Protein 2CKA (pdb70)

Foldseek 3Di:
DAPVQPAFFWKAQQPPGDTQDDPRGDRRVCVVVVVVVPPSIDTDVVVVVVCVVPPNVD

Organism: Homo sapiens (NCBI:txid9606)

Secondary structure (DSSP, 8-state):
----SSSBPPEEETTT--EE-TTSSPBHHHHHHHHHH-TTEEE-HHHHHHHHH--S--

Sequence (58 aa):
LDVDLETRIPVINKVDGTLLVGEDAPRRAELEMWLQGHPEFAVDPRFLAYMEDRRKQKLDVDLETRIPVINKVDGTLLVGEDAPRRAELEMWLQGHPEFAVDPRFLAYMEDRRKQKLDVDLETRIPVINKVDGTLLVGEDAPRRAELEMWLQGHPEFAVDPRFLAYMEDRRKQKLDVDLETRIPVINKVDGTLLVGEDAPRRAELEMWLQGHPEFAVDPRFLAYMEDRRKQKLDVDLETRIPVINKVDGTLLVGEDAPRRAELEMWLQGHPEFAVDPRFLAYMEDRRKQKLDVDLETRIPVINKVDGTLLVGEDAPRRAELEMWLQGHPEFAVDPRFLAYMEDRRKQKLDVDLETRIPVINKVDGTLLVGEDAPRRAELEMWLQGHPEFAVDPRFLAYMEDRRKQKLDVDLETRIPVINKVDGTLLVGEDAPRRAELEMWLQGHPEFAVDPRFLAYMEDRRKQKLDVDLETRIPVINKVDGTLLVGEDAPRRAELEMWLQGHPEFAVDPRFLAYMEDRRKQKLDVDLETRIPVINKVDGTLLVGEDAPRRAELEMWLQGHPEFAVDPRFLAYMEDRRKQKLDVDLETRIPVINKVDGTLLVGEDAPRRAELEMWLQGHPEFAVDPRFLAYMEDRRKQKLDVDLETRIPVINKVDGTLLVGEDAPRRAELEMWLQGHPEFAVDPRFLAYMEDRRKQKLDVDLETRIPVINKVDGTLLVGEDAPRRAELEMWLQGHPEFAVDPRFLAYMEDRRKQKLDVDLETRIPVINKVDGTLLVGEDAPRRAELEMWLQGHPEFAVDPRFLAYMEDRRKQKLDVDLETRIPVINKVDGTLLVGEDAPRRAELEMWLQGHPEFAVDPRFLAYMEDRRKQKLDVDLETRIPVINKVDGTLLVGEDAPRRAELEMWLQGHPEFAVDPRFLAYMEDRRKQKLDVDLETRIPVINKVDGTLLVGEDAPRRAELEMWLQGHPEFAVDPRFLAYMEDRRKQKLDVDLETRIPVINKVDGTLLVGEDAPRRAELEMWLQGHPEFAVDPRFLAYMEDRRKQKLDVDLETRIPVINKVDGTLLVGEDAPRRAELEMWLQGHPEFAVDPRFLAYMEDRRKQKLDVDLETRIPVINKVDGTLLVGEDAPRRAELEMWLQGHPEFAVDPRFLAYMEDRRKQK

InterPro domains:
  IPR000330 SNF2, N-terminal domain [PF00176] (814-1100)
  IPR000953 Chromo/chromo shadow domain [PS50013] (724-790)
  IPR000953 Chromo/chromo shadow domain [SM00298] (640-706)
  IPR000953 Chromo/chromo shadow domain [SM00298] (722-780)
  IPR001650 Helicase, C-terminal domain-like [PF00271] (1135-1247)
  IPR001650 Helicase, C-terminal domain-like [PS51194] (1137-1288)
  IPR001650 Helicase, C-terminal domain-like [SM00490] (1163-1247)
  IPR006576 BRK domain [PF07533] (2310-2352)
  IPR006576 BRK domain [SM00592] (2310-2354)
  IPR006576 BRK domain [SM00592] (2379-2419)
  IPR014001 Helicase superfamily 1/2, ATP-binding domain [PS51192] (823-997)
  IPR014001 Helicase superfamily 1/2, ATP-binding domain [SM00487] (807-1009)
  IPR016197 Chromo-like domain superfamily [SSF54160] (638-702)
  IPR016197 Chromo-like domain superfamily [SSF54160] (714-777)
  IPR023780 Chromo domain [PF00385] (643-703)
  IPR023780 Chromo domain [PF00385] (725-777)
  IPR027417 P-loop containing nucleoside triphosphate hydrolase [G3DSA:3.40.50.300] (1042-1278)
  IPR027417 P-loop containing nucleoside triphosphate hydrolase [SSF52540] (759-1032)
  IPR027417 P-loop containing nucleoside triphosphate hydrolase [SSF52540] (1034-1331)
  IPR034724 Chromodomain-helicase-DNA-binding protein 8 [MF_03071] (1-2452)

Structure (mmCIF, N/CA/C/O backbone):
data_2CKA
#
_entry.id   2CKA
#
_cell.length_a   1.000
_cell.length_b   1.000
_cell.length_c   1.000
_cell.angle_alpha   90.00
_cell.angle_beta   90.00
_cell.angle_gamma   90.00
#
_symmetry.space_group_name_H-M   'P 1'
#
loop_
_atom_site.group_PDB
_atom_site.id
_atom_site.type_symbol
_atom_site.label_atom_id
_atom_site.label_alt_id
_atom_site.label_comp_id
_atom_site.label_asym_id
_atom_site.label_entity_id
_atom_site.label_seq_id
_atom_site.pdbx_PDB_ins_code
_atom_site.Cartn_x
_atom_site.Cartn_y
_atom_site.Cartn_z
_atom_site.occupancy
_atom_site.B_iso_or_equiv
_atom_site.auth_seq_id
_atom_site.auth_comp_id
_atom_site.auth_asym_id
_atom_site.auth_atom_id
_atom_site.pdbx_PDB_model_num
ATOM 1 N N . LEU A 1 38 ? 5.321 -15.180 1.418 1.00 0.00 2028 LEU A N 1
ATOM 2 C CA . LEU A 1 38 ? 4.368 -14.614 2.362 1.00 0.00 2028 LEU A CA 1
ATOM 3 C C . LEU A 1 38 ? 4.955 -13.332 2.919 1.00 0.00 2028 LEU A C 1
ATOM 4 O O . LEU A 1 38 ? 5.581 -13.292 3.992 1.00 0.00 2028 LEU A O 1
ATOM 20 N N . ASP A 1 39 ? 4.828 -12.323 2.115 1.00 0.00 2029 ASP A N 1
ATOM 21 C CA . ASP A 1 39 ? 5.391 -11.024 2.310 1.00 0.00 2029 ASP A CA 1
ATOM 22 C C . ASP A 1 39 ? 4.566 -10.132 1.397 1.00 0.00 2029 ASP A C 1
ATOM 23 O O . ASP A 1 39 ? 3.451 -10.515 1.022 1.00 0.00 2029 ASP A O 1
ATOM 32 N N . VAL A 1 40 ? 5.061 -8.995 1.051 1.00 0.00 2030 VAL A N 1
ATOM 33 C CA . VAL A 1 40 ? 4.408 -8.151 0.098 1.00 0.00 2030 VAL A CA 1
ATOM 34 C C . VAL A 1 40 ? 5.174 -8.308 -1.243 1.00 0.00 2030 VAL A C 1
ATOM 35 O O . VAL A 1 40 ? 4.664 -7.998 -2.327 1.00 0.00 2030 VAL A O 1
ATOM 48 N N . ASP A 1 41 ? 6.438 -8.775 -1.107 1.00 0.00 2031 ASP A N 1
ATOM 49 C CA . ASP A 1 41 ? 7.349 -9.167 -2.209 1.00 0.00 2031 ASP A CA 1
ATOM 50 C C . ASP A 1 41 ? 7.960 -7.964 -2.987 1.00 0.00 2031 ASP A C 1
ATOM 51 O O . ASP A 1 41 ? 8.706 -8.121 -3.961 1.00 0.00 2031 ASP A O 1
ATOM 60 N N . LEU A 1 42 ? 7.631 -6.765 -2.520 1.00 0.00 2032 LEU A N 1
ATOM 61 C CA . LEU A 1 42 ? 8.243 -5.473 -2.945 1.00 0.00 2032 LEU A CA 1
ATOM 62 C C . LEU A 1 42 ? 7.917 -4.971 -4.368 1.00 0.00 2032 LEU A C 1
ATOM 63 O O . LEU A 1 42 ? 7.848 -3.752 -4.580 1.00 0.00 2032 LEU A O 1
ATOM 79 N N . GLU A 1 43 ? 7.706 -5.852 -5.325 1.00 0.00 2033 GLU A N 1
ATOM 80 C CA . GLU A 1 43 ? 7.435 -5.414 -6.704 1.00 0.00 2033 GLU A CA 1
ATOM 81 C C . GLU A 1 43 ? 5.983 -5.020 -6.897 1.00 0.00 2033 GLU A C 1
ATOM 82 O O . GLU A 1 43 ? 5.606 -4.503 -7.953 1.00 0.00 2033 GLU A O 1
ATOM 94 N N . THR A 1 44 ? 5.182 -5.263 -5.893 1.00 0.00 2034 THR A N 1
ATOM 95 C CA . THR A 1 44 ? 3.782 -4.958 -5.943 1.00 0.00 2034 THR A CA 1
ATOM 96 C C . THR A 1 44 ? 3.557 -3.420 -5.960 1.00 0.00 2034 THR A C 1
ATOM 97 O O . THR A 1 44 ? 4.464 -2.632 -5.606 1.00 0.00 2034 THR A O 1
ATOM 108 N N . ARG A 1 45 ? 2.371 -3.009 -6.370 1.00 0.00 2035 ARG A N 1
ATOM 109 C CA . ARG A 1 45 ? 2.015 -1.606 -6.401 1.00 0.00 2035 ARG A CA 1
ATOM 110 C C . ARG A 1 45 ? 1.171 -1.329 -5.172 1.00 0.00 2035 ARG A C 1
ATOM 111 O O . ARG A 1 45 ? 0.116 -1.961 -4.989 1.00 0.00 2035 ARG A O 1
ATOM 132 N N . ILE A 1 46 ? 1.637 -0.473 -4.310 1.00 0.00 2036 ILE A N 1
ATOM 133 C CA . ILE A 1 46 ? 0.873 -0.104 -3.134 1.00 0.00 2036 ILE A CA 1
ATOM 134 C C . ILE A 1 46 ? -0.032 1.074 -3.425 1.00 0.00 2036 ILE A C 1
ATOM 135 O O . ILE A 1 46 ? 0.453 2.143 -3.797 1.00 0.00 2036 ILE A O 1
ATOM 151 N N . PRO A 1 47 ? -1.354 0.893 -3.283 1.00 0.00 2037 PRO A N 1
ATOM 152 C CA . PRO A 1 47 ? -2.289 1.981 -3.418 1.00 0.00 2037 PRO A CA 1
ATOM 153 C C . PRO A 1 47 ? -2.076 2.959 -2.277 1.00 0.00 2037 PRO A C 1
ATOM 154 O O . PRO A 1 47 ? -2.037 2.561 -1.101 1.00 0.00 2037 PRO A O 1
ATOM 165 N N . VAL A 1 48 ? -1.884 4.190 -2.607 1.00 0.00 2038 VAL A N 1
ATOM 166 C CA . VAL A 1 48 ? -1.638 5.201 -1.621 1.00 0.00 2038 VAL A CA 1
ATOM 167 C C . VAL A 1 48 ? -2.683 6.271 -1.712 1.00 0.00 2038 VAL A C 1
ATOM 168 O O . VAL A 1 48 ? -3.232 6.525 -2.786 1.00 0.00 2038 VAL A O 1
ATOM 181 N N . ILE A 1 49 ? -2.961 6.881 -0.618 1.00 0.00 2039 ILE A N 1
ATOM 182 C CA . ILE A 1 49 ? -3.948 7.908 -0.559 1.00 0.00 2039 ILE A CA 1
ATOM 183 C C . ILE A 1 49 ? -3.373 9.127 0.141 1.00 0.00 2039 ILE A C 1
ATOM 184 O O . ILE A 1 49 ? -2.632 9.000 1.127 1.00 0.00 2039 ILE A O 1
ATOM 200 N N . ASN A 1 50 ? -3.638 10.288 -0.408 1.00 0.00 2040 ASN A N 1
ATOM 201 C CA . ASN A 1 50 ? -3.219 11.525 0.208 1.00 0.00 2040 ASN A CA 1
ATOM 202 C C . ASN A 1 50 ? -4.185 11.794 1.344 1.00 0.00 2040 ASN A C 1
ATOM 203 O O . ASN A 1 50 ? -5.367 11.994 1.110 1.00 0.00 2040 ASN A O 1
ATOM 214 N N . LYS A 1 51 ? -3.690 11.791 2.548 1.00 0.00 2041 LYS A N 1
ATOM 215 C CA . LYS A 1 51 ? -4.516 11.912 3.746 1.00 0.00 2041 LYS A CA 1
ATOM 216 C C . LYS A 1 51 ? -5.042 13.333 3.950 1.00 0.00 2041 LYS A C 1
ATOM 217 O O . LYS A 1 51 ? -5.959 13.556 4.739 1.00 0.00 2041 LYS A O 1
ATOM 236 N N . VAL A 1 52 ? -4.476 14.280 3.245 1.00 0.00 2042 VAL A N 1
ATOM 237 C CA . VAL A 1 52 ? -4.905 15.660 3.361 1.00 0.00 2042 VAL A CA 1
ATOM 238 C C . VAL A 1 52 ? -5.985 15.929 2.321 1.00 0.00 2042 VAL A C 1
ATOM 239 O O . VAL A 1 52 ? -7.117 16.304 2.644 1.00 0.00 2042 VAL A O 1
ATOM 252 N N . ASP A 1 53 ? -5.633 15.683 1.086 1.00 0.00 2043 ASP A N 1
ATOM 253 C CA . ASP A 1 53 ? -6.491 15.922 -0.052 1.00 0.00 2043 ASP A CA 1
ATOM 254 C C . ASP A 1 53 ? -7.558 14.846 -0.179 1.00 0.00 2043 ASP A C 1
ATOM 255 O O . ASP A 1 53 ? -8.753 15.119 -0.035 1.00 0.00 2043 ASP A O 1
ATOM 264 N N . GLY A 1 54 ? -7.126 13.631 -0.406 1.00 0.00 2044 GLY A N 1
ATOM 265 C CA . GLY A 1 54 ? -8.044 12.546 -0.612 1.00 0.00 2044 GLY A CA 1
ATOM 266 C C . GLY A 1 54 ? -7.703 11.732 -1.847 1.00 0.00 2044 GLY A C 1
ATOM 267 O O . GLY A 1 54 ? -8.218 10.639 -2.019 1.00 0.00 2044 GLY A O 1
ATOM 271 N N . THR A 1 55 ? -6.854 12.289 -2.718 1.00 0.00 2045 THR A N 1
ATOM 272 C CA . THR A 1 55 ? -6.407 11.610 -3.941 1.00 0.00 2045 THR A CA 1
ATOM 273 C C . THR A 1 55 ? -5.888 10.180 -3.659 1.00 0.00 2045 THR A C 1
ATOM 274 O O . THR A 1 55 ? -4.943 9.990 -2.876 1.00 0.00 2045 THR A O 1
ATOM 285 N N . LEU A 1 56 ? -6.539 9.201 -4.268 1.00 0.00 2046 LEU A N 1
ATOM 286 C CA . LEU A 1 56 ? -6.169 7.804 -4.138 1.00 0.00 2046 LEU A CA 1
ATOM 287 C C . LEU A 1 56 ? -5.468 7.358 -5.413 1.00 0.00 2046 LEU A C 1
ATOM 288 O O . LEU A 1 56 ? -6.005 7.526 -6.513 1.00 0.00 2046 LEU A O 1
ATOM 304 N N . LEU A 1 57 ? -4.297 6.802 -5.268 1.00 0.00 2047 LEU A N 1
ATOM 305 C CA . LEU A 1 57 ? -3.489 6.379 -6.397 1.00 0.00 2047 LEU A CA 1
ATOM 306 C C . LEU A 1 57 ? -3.476 4.869 -6.480 1.00 0.00 2047 LEU A C 1
ATOM 307 O O . LEU A 1 57 ? -3.181 4.196 -5.488 1.00 0.00 2047 LEU A O 1
ATOM 323 N N . VAL A 1 58 ? -3.798 4.339 -7.644 1.00 0.00 2048 VAL A N 1
ATOM 324 C CA . VAL A 1 58 ? -3.794 2.895 -7.868 1.00 0.00 2048 VAL A CA 1
ATOM 325 C C . VAL A 1 58 ? -3.061 2.558 -9.171 1.00 0.00 2048 VAL A C 1
ATOM 326 O O . VAL A 1 58 ? -2.808 3.447 -10.002 1.00 0.00 2048 VAL A O 1
ATOM 339 N N . GLY A 1 59 ? -2.719 1.292 -9.338 1.00 0.00 2049 GLY A N 1
ATOM 340 C CA . GLY A 1 59 ? -2.037 0.847 -10.537 1.00 0.00 2049 GLY A CA 1
ATOM 341 C C . GLY A 1 59 ? -0.600 1.307 -10.570 1.00 0.00 2049 GLY A C 1
ATOM 342 O O . GLY A 1 59 ? 0.086 1.293 -9.544 1.00 0.00 2049 GLY A O 1
ATOM 346 N N . GLU A 1 60 ? -0.150 1.761 -11.724 1.00 0.00 2050 GLU A N 1
ATOM 347 C CA . GLU A 1 60 ? 1.217 2.246 -11.867 1.00 0.00 2050 GLU A CA 1
ATOM 348 C C . GLU A 1 60 ? 1.308 3.714 -11.546 1.00 0.00 2050 GLU A C 1
ATOM 349 O O . GLU A 1 60 ? 2.377 4.321 -11.619 1.00 0.00 2050 GLU A O 1
ATOM 361 N N . ASP A 1 61 ? 0.187 4.278 -11.177 1.00 0.00 2051 ASP A N 1
ATOM 362 C CA . ASP A 1 61 ? 0.157 5.649 -10.718 1.00 0.00 2051 ASP A CA 1
ATOM 363 C C . ASP A 1 61 ? 0.680 5.617 -9.297 1.00 0.00 2051 ASP A C 1
ATOM 364 O O . ASP A 1 61 ? 1.400 6.506 -8.844 1.00 0.00 2051 ASP A O 1
ATOM 373 N N . ALA A 1 62 ? 0.372 4.515 -8.641 1.00 0.00 2052 ALA A N 1
ATOM 374 C CA . ALA A 1 62 ? 0.813 4.249 -7.314 1.00 0.00 2052 ALA A CA 1
ATOM 375 C C . ALA A 1 62 ? 2.216 3.663 -7.406 1.00 0.00 2052 ALA A C 1
ATOM 376 O O . ALA A 1 62 ? 2.507 2.910 -8.346 1.00 0.00 2052 ALA A O 1
ATOM 383 N N . PRO A 1 63 ? 3.098 4.007 -6.474 1.00 0.00 2053 PRO A N 1
ATOM 384 C CA . PRO A 1 63 ? 4.508 3.581 -6.498 1.00 0.00 2053 PRO A CA 1
ATOM 385 C C . PRO A 1 63 ? 4.710 2.079 -6.239 1.00 0.00 2053 PRO A C 1
ATOM 386 O O . PRO A 1 63 ? 3.796 1.368 -5.762 1.00 0.00 2053 PRO A O 1
ATOM 397 N N . ARG A 1 64 ? 5.909 1.593 -6.562 1.00 0.00 2054 ARG A N 1
ATOM 398 C CA . ARG A 1 64 ? 6.274 0.226 -6.257 1.00 0.00 2054 ARG A CA 1
ATOM 399 C C . ARG A 1 64 ? 6.457 0.147 -4.771 1.00 0.00 2054 ARG A C 1
ATOM 400 O O . ARG A 1 64 ? 6.853 1.119 -4.143 1.00 0.00 2054 ARG A O 1
ATOM 421 N N . ARG A 1 65 ? 6.213 -0.984 -4.216 1.00 0.00 2055 ARG A N 1
ATOM 422 C CA . ARG A 1 65 ? 6.385 -1.179 -2.784 1.00 0.00 2055 ARG A CA 1
ATOM 423 C C . ARG A 1 65 ? 7.852 -0.975 -2.369 1.00 0.00 2055 ARG A C 1
ATOM 424 O O . ARG A 1 65 ? 8.131 -0.509 -1.270 1.00 0.00 2055 ARG A O 1
ATOM 445 N N . ALA A 1 66 ? 8.761 -1.290 -3.271 1.00 0.00 2056 ALA A N 1
ATOM 446 C CA . ALA A 1 66 ? 10.184 -1.115 -3.039 1.00 0.00 2056 ALA A CA 1
ATOM 447 C C . ALA A 1 66 ? 10.548 0.362 -2.842 1.00 0.00 2056 ALA A C 1
ATOM 448 O O . ALA A 1 66 ? 11.336 0.701 -1.968 1.00 0.00 2056 ALA A O 1
ATOM 455 N N . GLU A 1 67 ? 9.934 1.240 -3.624 1.00 0.00 2057 GLU A N 1
ATOM 456 C CA . GLU A 1 67 ? 10.250 2.666 -3.551 1.00 0.00 2057 GLU A CA 1
ATOM 457 C C . GLU A 1 67 ? 9.382 3.341 -2.490 1.00 0.00 2057 GLU A C 1
ATOM 458 O O . GLU A 1 67 ? 9.771 4.355 -1.915 1.00 0.00 2057 GLU A O 1
ATOM 470 N N . LEU A 1 68 ? 8.237 2.708 -2.209 1.00 0.00 2058 LEU A N 1
ATOM 471 C CA . LEU A 1 68 ? 7.188 3.187 -1.303 1.00 0.00 2058 LEU A CA 1
ATOM 472 C C . LEU A 1 68 ? 7.757 3.666 0.031 1.00 0.00 2058 LEU A C 1
ATOM 473 O O . LEU A 1 68 ? 7.369 4.731 0.517 1.00 0.00 2058 LEU A O 1
ATOM 489 N N . GLU A 1 69 ? 8.700 2.910 0.575 1.00 0.00 2059 GLU A N 1
ATOM 490 C CA . GLU A 1 69 ? 9.334 3.228 1.849 1.00 0.00 2059 GLU A CA 1
ATOM 491 C C . GLU A 1 69 ? 9.919 4.660 1.812 1.00 0.00 2059 GLU A C 1
ATOM 492 O O . GLU A 1 69 ? 9.569 5.512 2.627 1.00 0.00 2059 GLU A O 1
ATOM 504 N N . MET A 1 70 ? 10.743 4.927 0.817 1.00 0.00 2060 MET A N 1
ATOM 505 C CA . MET A 1 70 ? 11.388 6.233 0.669 1.00 0.00 2060 MET A CA 1
ATOM 506 C C . MET A 1 70 ? 10.406 7.271 0.159 1.00 0.00 2060 MET A C 1
ATOM 507 O O . MET A 1 70 ? 10.486 8.450 0.514 1.00 0.00 2060 MET A O 1
ATOM 521 N N . TRP A 1 71 ? 9.478 6.823 -0.654 1.00 0.00 2061 TRP A N 1
ATOM 522 C CA . TRP A 1 71 ? 8.495 7.670 -1.303 1.00 0.00 2061 TRP A CA 1
ATOM 523 C C . TRP A 1 71 ? 7.611 8.364 -0.254 1.00 0.00 2061 TRP A C 1
ATOM 524 O O . TRP A 1 71 ? 7.384 9.581 -0.316 1.00 0.00 2061 TRP A O 1
ATOM 545 N N . LEU A 1 72 ? 7.161 7.593 0.727 1.00 0.00 2062 LEU A N 1
ATOM 546 C CA . LEU A 1 72 ? 6.349 8.122 1.824 1.00 0.00 2062 LEU A CA 1
ATOM 547 C C . LEU A 1 72 ? 7.158 9.044 2.729 1.00 0.00 2062 LEU A C 1
ATOM 548 O O . LEU A 1 72 ? 6.619 9.986 3.310 1.00 0.00 2062 LEU A O 1
ATOM 564 N N . GLN A 1 73 ? 8.444 8.758 2.881 1.00 0.00 2063 GLN A N 1
ATOM 565 C CA . GLN A 1 73 ? 9.323 9.592 3.689 1.00 0.00 2063 GLN A CA 1
ATOM 566 C C . GLN A 1 73 ? 9.413 11.015 3.132 1.00 0.00 2063 GLN A C 1
ATOM 567 O O . GLN A 1 73 ? 9.515 11.979 3.885 1.00 0.00 2063 GLN A O 1
ATOM 581 N N . GLY A 1 74 ? 9.349 11.134 1.821 1.00 0.00 2064 GLY A N 1
ATOM 582 C CA . GLY A 1 74 ? 9.434 12.433 1.188 1.00 0.00 2064 GLY A CA 1
ATOM 583 C C . GLY A 1 74 ? 8.149 13.226 1.320 1.00 0.00 2064 GLY A C 1
ATOM 584 O O . GLY A 1 74 ? 8.177 14.460 1.458 1.00 0.00 2064 GLY A O 1
ATOM 588 N N . HIS A 1 75 ? 7.032 12.526 1.344 1.00 0.00 2065 HIS A N 1
ATOM 589 C CA . HIS A 1 75 ? 5.715 13.137 1.402 1.00 0.00 2065 HIS A CA 1
ATOM 590 C C . HIS A 1 75 ? 4.803 12.349 2.311 1.00 0.00 2065 HIS A C 1
ATOM 591 O O . HIS A 1 75 ? 4.130 11.415 1.875 1.00 0.00 2065 HIS A O 1
ATOM 605 N N . PRO A 1 76 ? 4.776 12.704 3.606 1.00 0.00 2066 PRO A N 1
ATOM 606 C CA . PRO A 1 76 ? 3.923 12.039 4.604 1.00 0.00 2066 PRO A CA 1
ATOM 607 C C . PRO A 1 76 ? 2.436 12.321 4.378 1.00 0.00 2066 PRO A C 1
ATOM 608 O O . PRO A 1 76 ? 1.577 11.823 5.111 1.00 0.00 2066 PRO A O 1
ATOM 619 N N . GLU A 1 77 ? 2.156 13.139 3.365 1.00 0.00 2067 GLU A N 1
ATOM 620 C CA . GLU A 1 77 ? 0.809 13.437 2.925 1.00 0.00 2067 GLU A CA 1
ATOM 621 C C . GLU A 1 77 ? 0.144 12.155 2.476 1.00 0.00 2067 GLU A C 1
ATOM 622 O O . GLU A 1 77 ? -1.040 11.958 2.664 1.00 0.00 2067 GLU A O 1
ATOM 634 N N . PHE A 1 78 ? 0.927 11.302 1.866 1.00 0.00 2068 PHE A N 1
ATOM 635 C CA . PHE A 1 78 ? 0.444 10.053 1.384 1.00 0.00 2068 PHE A CA 1
ATOM 636 C C . PHE A 1 78 ? 0.691 8.983 2.397 1.00 0.00 2068 PHE A C 1
ATOM 637 O O . PHE A 1 78 ? 1.680 9.020 3.137 1.00 0.00 2068 PHE A O 1
ATOM 654 N N . ALA A 1 79 ? -0.204 8.067 2.448 1.00 0.00 2069 ALA A N 1
ATOM 655 C CA . ALA A 1 79 ? -0.091 6.911 3.266 1.00 0.00 2069 ALA A CA 1
ATOM 656 C C . ALA A 1 79 ? -0.670 5.780 2.486 1.00 0.00 2069 ALA A C 1
ATOM 657 O O . ALA A 1 79 ? -1.226 6.010 1.404 1.00 0.00 2069 ALA A O 1
ATOM 664 N N . VAL A 1 80 ? -0.556 4.587 2.992 1.00 0.00 2070 VAL A N 1
ATOM 665 C CA . VAL A 1 80 ? -1.079 3.433 2.314 1.00 0.00 2070 VAL A CA 1
ATOM 666 C C . VAL A 1 80 ? -2.601 3.436 2.379 1.00 0.00 2070 VAL A C 1
ATOM 667 O O . VAL A 1 80 ? -3.188 4.007 3.314 1.00 0.00 2070 VAL A O 1
ATOM 680 N N . ASP A 1 81 ? -3.225 2.873 1.372 1.00 0.00 2071 ASP A N 1
ATOM 681 C CA . ASP A 1 81 ? -4.667 2.745 1.340 1.00 0.00 2071 ASP A CA 1
ATOM 682 C C . ASP A 1 81 ? -5.138 1.847 2.477 1.00 0.00 2071 ASP A C 1
ATOM 683 O O . ASP A 1 81 ? -4.690 0.695 2.594 1.00 0.00 2071 ASP A O 1
ATOM 692 N N . PRO A 1 82 ? -6.021 2.358 3.353 1.00 0.00 2072 PRO A N 1
ATOM 693 C CA . PRO A 1 82 ? -6.524 1.601 4.494 1.00 0.00 2072 PRO A CA 1
ATOM 694 C C . PRO A 1 82 ? -7.305 0.358 4.085 1.00 0.00 2072 PRO A C 1
ATOM 695 O O . PRO A 1 82 ? -7.359 -0.620 4.831 1.00 0.00 2072 PRO A O 1
ATOM 706 N N . ARG A 1 83 ? -7.885 0.370 2.896 1.00 0.00 2073 ARG A N 1
ATOM 707 C CA . ARG A 1 83 ? -8.626 -0.778 2.430 1.00 0.00 2073 ARG A CA 1
ATOM 708 C C . ARG A 1 83 ? -7.651 -1.885 2.025 1.00 0.00 2073 ARG A C 1
ATOM 709 O O . ARG A 1 83 ? -7.964 -3.057 2.116 1.00 0.00 2073 ARG A O 1
ATOM 730 N N . PHE A 1 84 ? -6.468 -1.496 1.591 1.00 0.00 2074 PHE A N 1
ATOM 731 C CA . PHE A 1 84 ? -5.408 -2.436 1.284 1.00 0.00 2074 PHE A CA 1
ATOM 732 C C . PHE A 1 84 ? -4.932 -3.078 2.583 1.00 0.00 2074 PHE A C 1
ATOM 733 O O . PHE A 1 84 ? -4.560 -4.251 2.621 1.00 0.00 2074 PHE A O 1
ATOM 750 N N . LEU A 1 85 ? -4.981 -2.313 3.658 1.00 0.00 2075 LEU A N 1
ATOM 751 C CA . LEU A 1 85 ? -4.667 -2.851 4.964 1.00 0.00 2075 LEU A CA 1
ATOM 752 C C . LEU A 1 85 ? -5.769 -3.811 5.396 1.00 0.00 2075 LEU A C 1
ATOM 753 O O . LEU A 1 85 ? -5.495 -4.868 5.938 1.00 0.00 2075 LEU A O 1
ATOM 769 N N . ALA A 1 86 ? -7.010 -3.452 5.093 1.00 0.00 2076 ALA A N 1
ATOM 770 C CA . ALA A 1 86 ? -8.162 -4.311 5.360 1.00 0.00 2076 ALA A CA 1
ATOM 771 C C . ALA A 1 86 ? -8.075 -5.591 4.518 1.00 0.00 2076 ALA A C 1
ATOM 772 O O . ALA A 1 86 ? -8.528 -6.654 4.922 1.00 0.00 2076 ALA A O 1
ATOM 779 N N . TYR A 1 87 ? -7.469 -5.470 3.357 1.00 0.00 2077 TYR A N 1
ATOM 780 C CA . TYR A 1 87 ? -7.223 -6.585 2.473 1.00 0.00 2077 TYR A CA 1
ATOM 781 C C . TYR A 1 87 ? -6.196 -7.538 3.105 1.00 0.00 2077 TYR A C 1
ATOM 782 O O . TYR A 1 87 ? -6.268 -8.762 2.927 1.00 0.00 2077 TYR A O 1
ATOM 800 N N . MET A 1 88 ? -5.255 -6.973 3.845 1.00 0.00 2078 MET A N 1
ATOM 801 C CA . MET A 1 88 ? -4.280 -7.768 4.577 1.00 0.00 2078 MET A CA 1
ATOM 802 C C . MET A 1 88 ? -4.919 -8.418 5.795 1.00 0.00 2078 MET A C 1
ATOM 803 O O . MET A 1 88 ? -4.501 -9.488 6.222 1.00 0.00 2078 MET A O 1
ATOM 817 N N . GLU A 1 89 ? -5.939 -7.767 6.345 1.00 0.00 2079 GLU A N 1
ATOM 818 C CA . GLU A 1 89 ? -6.736 -8.343 7.439 1.00 0.00 2079 GLU A CA 1
ATOM 819 C C . GLU A 1 89 ? -7.500 -9.544 6.884 1.00 0.00 2079 GLU A C 1
ATOM 820 O O . GLU A 1 89 ? -7.627 -10.607 7.521 1.00 0.00 2079 GLU A O 1
ATOM 832 N N . ASP A 1 90 ? -8.004 -9.348 5.684 1.00 0.00 2080 ASP A N 1
ATOM 833 C CA . ASP A 1 90 ? -8.751 -10.346 4.937 1.00 0.00 2080 ASP A CA 1
ATOM 834 C C . ASP A 1 90 ? -7.868 -11.554 4.642 1.00 0.00 2080 ASP A C 1
ATOM 835 O O . ASP A 1 90 ? -8.298 -12.703 4.777 1.00 0.00 2080 ASP A O 1
ATOM 844 N N . ARG A 1 91 ? -6.630 -11.286 4.256 1.00 0.00 2081 ARG A N 1
ATOM 845 C CA . ARG A 1 91 ? -5.663 -12.332 3.980 1.00 0.00 2081 ARG A CA 1
ATOM 846 C C . ARG A 1 91 ? -5.275 -13.039 5.273 1.00 0.00 2081 ARG A C 1
ATOM 847 O O . ARG A 1 91 ? -4.596 -12.476 6.143 1.00 0.00 2081 ARG A O 1
ATOM 868 N N . ARG A 1 92 ? -5.722 -14.250 5.404 1.00 0.00 2082 ARG A N 1
ATOM 869 C CA . ARG A 1 92 ? -5.487 -15.035 6.577 1.00 0.00 2082 ARG A CA 1
ATOM 870 C C . ARG A 1 92 ? -4.947 -16.393 6.192 1.00 0.00 2082 ARG A C 1
ATOM 871 O O . ARG A 1 92 ? -4.957 -16.754 5.010 1.00 0.00 2082 ARG A O 1
ATOM 892 N N . LYS A 1 93 ? -4.471 -17.121 7.160 1.00 0.00 2083 LYS A N 1
ATOM 893 C CA . LYS A 1 93 ? -3.775 -18.369 6.915 1.00 0.00 2083 LYS A CA 1
ATOM 894 C C . LYS A 1 93 ? -4.441 -19.574 7.574 1.00 0.00 2083 LYS A C 1
ATOM 895 O O . LYS A 1 93 ? -4.100 -20.722 7.263 1.00 0.00 2083 LYS A O 1
ATOM 914 N N . GLN A 1 94 ? -5.363 -19.331 8.472 1.00 0.00 2084 GLN A N 1
ATOM 915 C CA . GLN A 1 94 ? -6.092 -20.394 9.127 1.00 0.00 2084 GLN A CA 1
ATOM 916 C C . GLN A 1 94 ? -7.529 -19.986 9.283 1.00 0.00 2084 GLN A C 1
ATOM 917 O O . GLN A 1 94 ? -7.856 -18.802 9.184 1.00 0.00 2084 GLN A O 1
ATOM 931 N N . LYS A 1 95 ? -8.387 -20.945 9.495 1.00 0.00 2085 LYS A N 1
ATOM 932 C CA . LYS A 1 95 ? -9.755 -20.645 9.785 1.00 0.00 2085 LYS A CA 1
ATOM 933 C C . LYS A 1 95 ? -9.939 -20.557 11.268 1.00 0.00 2085 LYS A C 1
ATOM 934 O O . LYS A 1 95 ? -9.961 -21.578 11.966 1.00 0.00 2085 LYS A O 1
ATOM 953 N N . LEU A 1 38 ? 3.688 -14.692 -1.723 1.00 0.00 2028 LEU A N 2
ATOM 954 C CA . LEU A 1 38 ? 3.000 -14.400 -0.500 1.00 0.00 2028 LEU A CA 2
ATOM 955 C C . LEU A 1 38 ? 1.994 -13.265 -0.668 1.00 0.00 2028 LEU A C 2
ATOM 956 O O . LEU A 1 38 ? 0.785 -13.506 -0.769 1.00 0.00 2028 LEU A O 2
ATOM 972 N N . ASP A 1 39 ? 2.476 -12.035 -0.729 1.00 0.00 2029 ASP A N 2
ATOM 973 C CA . ASP A 1 39 ? 1.583 -10.868 -0.745 1.00 0.00 2029 ASP A CA 2
ATOM 974 C C . ASP A 1 39 ? 2.172 -9.756 -1.568 1.00 0.00 2029 ASP A C 2
ATOM 975 O O . ASP A 1 39 ? 1.582 -9.307 -2.551 1.00 0.00 2029 ASP A O 2
ATOM 984 N N . VAL A 1 40 ? 3.329 -9.311 -1.164 1.00 0.00 2030 VAL A N 2
ATOM 985 C CA . VAL A 1 40 ? 4.007 -8.229 -1.818 1.00 0.00 2030 VAL A CA 2
ATOM 986 C C . VAL A 1 40 ? 5.462 -8.588 -2.090 1.00 0.00 2030 VAL A C 2
ATOM 987 O O . VAL A 1 40 ? 6.245 -8.874 -1.177 1.00 0.00 2030 VAL A O 2
ATOM 1000 N N . ASP A 1 41 ? 5.797 -8.591 -3.350 1.00 0.00 2031 ASP A N 2
ATOM 1001 C CA . ASP A 1 41 ? 7.110 -8.995 -3.858 1.00 0.00 2031 ASP A CA 2
ATOM 1002 C C . ASP A 1 41 ? 8.006 -7.782 -4.060 1.00 0.00 2031 ASP A C 2
ATOM 1003 O O . ASP A 1 41 ? 8.959 -7.821 -4.828 1.00 0.00 2031 ASP A O 2
ATOM 1012 N N . LEU A 1 42 ? 7.688 -6.703 -3.336 1.00 0.00 2032 LEU A N 2
ATOM 1013 C CA . LEU A 1 42 ? 8.413 -5.411 -3.368 1.00 0.00 2032 LEU A CA 2
ATOM 1014 C C . LEU A 1 42 ? 8.170 -4.611 -4.647 1.00 0.00 2032 LEU A C 2
ATOM 1015 O O . LEU A 1 42 ? 8.191 -3.379 -4.632 1.00 0.00 2032 LEU A O 2
ATOM 1031 N N . GLU A 1 43 ? 7.931 -5.285 -5.738 1.00 0.00 2033 GLU A N 2
ATOM 1032 C CA . GLU A 1 43 ? 7.651 -4.605 -6.975 1.00 0.00 2033 GLU A CA 2
ATOM 1033 C C . GLU A 1 43 ? 6.172 -4.316 -7.105 1.00 0.00 2033 GLU A C 2
ATOM 1034 O O . GLU A 1 43 ? 5.743 -3.625 -8.022 1.00 0.00 2033 GLU A O 2
ATOM 1046 N N . THR A 1 44 ? 5.408 -4.849 -6.185 1.00 0.00 2034 THR A N 2
ATOM 1047 C CA . THR A 1 44 ? 3.983 -4.653 -6.116 1.00 0.00 2034 THR A CA 2
ATOM 1048 C C . THR A 1 44 ? 3.696 -3.156 -5.919 1.00 0.00 2034 THR A C 2
ATOM 1049 O O . THR A 1 44 ? 4.349 -2.507 -5.103 1.00 0.00 2034 THR A O 2
ATOM 1060 N N . ARG A 1 45 ? 2.786 -2.613 -6.676 1.00 0.00 2035 ARG A N 2
ATOM 1061 C CA . ARG A 1 45 ? 2.420 -1.226 -6.522 1.00 0.00 2035 ARG A CA 2
ATOM 1062 C C . ARG A 1 45 ? 1.383 -1.090 -5.438 1.00 0.00 2035 ARG A C 2
ATOM 1063 O O . ARG A 1 45 ? 0.233 -1.523 -5.600 1.00 0.00 2035 ARG A O 2
ATOM 1084 N N . ILE A 1 46 ? 1.805 -0.560 -4.317 1.00 0.00 2036 ILE A N 2
ATOM 1085 C CA . ILE A 1 46 ? 0.934 -0.393 -3.179 1.00 0.00 2036 ILE A CA 2
ATOM 1086 C C . ILE A 1 46 ? 0.120 0.892 -3.336 1.00 0.00 2036 ILE A C 2
ATOM 1087 O O . ILE A 1 46 ? 0.695 1.967 -3.518 1.00 0.00 2036 ILE A O 2
ATOM 1103 N N . PRO A 1 47 ? -1.216 0.796 -3.288 1.00 0.00 2037 PRO A N 2
ATOM 1104 C CA . PRO A 1 47 ? -2.087 1.960 -3.401 1.00 0.00 2037 PRO A CA 2
ATOM 1105 C C . PRO A 1 47 ? -1.928 2.910 -2.215 1.00 0.00 2037 PRO A C 2
ATOM 1106 O O . PRO A 1 47 ? -1.826 2.479 -1.053 1.00 0.00 2037 PRO A O 2
ATOM 1117 N N . VAL A 1 48 ? -1.899 4.189 -2.503 1.00 0.00 2038 VAL A N 2
ATOM 1118 C CA . VAL A 1 48 ? -1.721 5.206 -1.485 1.00 0.00 2038 VAL A CA 2
ATOM 1119 C C . VAL A 1 48 ? -2.758 6.276 -1.630 1.00 0.00 2038 VAL A C 2
ATOM 1120 O O . VAL A 1 48 ? -3.373 6.409 -2.684 1.00 0.00 2038 VAL A O 2
ATOM 1133 N N . ILE A 1 49 ? -2.938 7.033 -0.601 1.00 0.00 2039 ILE A N 2
ATOM 1134 C CA . ILE A 1 49 ? -3.881 8.100 -0.610 1.00 0.00 2039 ILE A CA 2
ATOM 1135 C C . ILE A 1 49 ? -3.273 9.341 0.039 1.00 0.00 2039 ILE A C 2
ATOM 1136 O O . ILE A 1 49 ? -2.538 9.241 1.031 1.00 0.00 2039 ILE A O 2
ATOM 1152 N N . ASN A 1 50 ? -3.512 10.481 -0.560 1.00 0.00 2040 ASN A N 2
ATOM 1153 C CA . ASN A 1 50 ? -3.098 11.745 0.008 1.00 0.00 2040 ASN A CA 2
ATOM 1154 C C . ASN A 1 50 ? -4.138 12.105 1.035 1.00 0.00 2040 ASN A C 2
ATOM 1155 O O . ASN A 1 50 ? -5.288 12.295 0.695 1.00 0.00 2040 ASN A O 2
ATOM 1166 N N . LYS A 1 51 ? -3.734 12.188 2.269 1.00 0.00 2041 LYS A N 2
ATOM 1167 C CA . LYS A 1 51 ? -4.635 12.453 3.380 1.00 0.00 2041 LYS A CA 2
ATOM 1168 C C . LYS A 1 51 ? -5.139 13.886 3.360 1.00 0.00 2041 LYS A C 2
ATOM 1169 O O . LYS A 1 51 ? -6.253 14.176 3.802 1.00 0.00 2041 LYS A O 2
ATOM 1188 N N . VAL A 1 52 ? -4.334 14.772 2.837 1.00 0.00 2042 VAL A N 2
ATOM 1189 C CA . VAL A 1 52 ? -4.671 16.173 2.804 1.00 0.00 2042 VAL A CA 2
ATOM 1190 C C . VAL A 1 52 ? -5.700 16.429 1.709 1.00 0.00 2042 VAL A C 2
ATOM 1191 O O . VAL A 1 52 ? -6.786 16.950 1.974 1.00 0.00 2042 VAL A O 2
ATOM 1204 N N . ASP A 1 53 ? -5.375 16.010 0.503 1.00 0.00 2043 ASP A N 2
ATOM 1205 C CA . ASP A 1 53 ? -6.258 16.226 -0.648 1.00 0.00 2043 ASP A CA 2
ATOM 1206 C C . ASP A 1 53 ? -7.358 15.179 -0.727 1.00 0.00 2043 ASP A C 2
ATOM 1207 O O . ASP A 1 53 ? -8.540 15.509 -0.754 1.00 0.00 2043 ASP A O 2
ATOM 1216 N N . GLY A 1 54 ? -6.966 13.927 -0.730 1.00 0.00 2044 GLY A N 2
ATOM 1217 C CA . GLY A 1 54 ? -7.916 12.850 -0.906 1.00 0.00 2044 GLY A CA 2
ATOM 1218 C C . GLY A 1 54 ? -7.544 11.965 -2.085 1.00 0.00 2044 GLY A C 2
ATOM 1219 O O . GLY A 1 54 ? -8.163 10.920 -2.303 1.00 0.00 2044 GLY A O 2
ATOM 1223 N N . THR A 1 55 ? -6.522 12.395 -2.828 1.00 0.00 2045 THR A N 2
ATOM 1224 C CA . THR A 1 55 ? -6.017 11.710 -4.025 1.00 0.00 2045 THR A CA 2
ATOM 1225 C C . THR A 1 55 ? -5.682 10.239 -3.728 1.00 0.00 2045 THR A C 2
ATOM 1226 O O . THR A 1 55 ? -4.846 9.960 -2.872 1.00 0.00 2045 THR A O 2
ATOM 1237 N N . LEU A 1 56 ? -6.321 9.329 -4.414 1.00 0.00 2046 LEU A N 2
ATOM 1238 C CA . LEU A 1 56 ? -6.038 7.924 -4.249 1.00 0.00 2046 LEU A CA 2
ATOM 1239 C C . LEU A 1 56 ? -5.290 7.421 -5.473 1.00 0.00 2046 LEU A C 2
ATOM 1240 O O . LEU A 1 56 ? -5.754 7.604 -6.600 1.00 0.00 2046 LEU A O 2
ATOM 1256 N N . LEU A 1 57 ? -4.148 6.813 -5.262 1.00 0.00 2047 LEU A N 2
ATOM 1257 C CA . LEU A 1 57 ? -3.351 6.288 -6.353 1.00 0.00 2047 LEU A CA 2
ATOM 1258 C C . LEU A 1 57 ? -3.409 4.793 -6.308 1.00 0.00 2047 LEU A C 2
ATOM 1259 O O . LEU A 1 57 ? -3.099 4.192 -5.277 1.00 0.00 2047 LEU A O 2
ATOM 1275 N N . VAL A 1 58 ? -3.814 4.199 -7.398 1.00 0.00 2048 VAL A N 2
ATOM 1276 C CA . VAL A 1 58 ? -3.978 2.755 -7.496 1.00 0.00 2048 VAL A CA 2
ATOM 1277 C C . VAL A 1 58 ? -3.377 2.248 -8.801 1.00 0.00 2048 VAL A C 2
ATOM 1278 O O . VAL A 1 58 ? -2.885 3.050 -9.604 1.00 0.00 2048 VAL A O 2
ATOM 1291 N N . GLY A 1 59 ? -3.375 0.937 -8.983 1.00 0.00 2049 GLY A N 2
ATOM 1292 C CA . GLY A 1 59 ? -2.916 0.339 -10.226 1.00 0.00 2049 GLY A CA 2
ATOM 1293 C C . GLY A 1 59 ? -1.449 0.590 -10.487 1.00 0.00 2049 GLY A C 2
ATOM 1294 O O . GLY A 1 59 ? -0.601 0.218 -9.677 1.00 0.00 2049 GLY A O 2
ATOM 1298 N N . GLU A 1 60 ? -1.141 1.237 -11.597 1.00 0.00 2050 GLU A N 2
ATOM 1299 C CA . GLU A 1 60 ? 0.247 1.537 -11.944 1.00 0.00 2050 GLU A CA 2
ATOM 1300 C C . GLU A 1 60 ? 0.591 2.958 -11.580 1.00 0.00 2050 GLU A C 2
ATOM 1301 O O . GLU A 1 60 ? 1.738 3.394 -11.707 1.00 0.00 2050 GLU A O 2
ATOM 1313 N N . ASP A 1 61 ? -0.393 3.669 -11.115 1.00 0.00 2051 ASP A N 2
ATOM 1314 C CA . ASP A 1 61 ? -0.231 5.060 -10.746 1.00 0.00 2051 ASP A CA 2
ATOM 1315 C C . ASP A 1 61 ? 0.302 5.113 -9.331 1.00 0.00 2051 ASP A C 2
ATOM 1316 O O . ASP A 1 61 ? 0.998 6.046 -8.934 1.00 0.00 2051 ASP A O 2
ATOM 1325 N N . ALA A 1 62 ? -0.004 4.065 -8.599 1.00 0.00 2052 ALA A N 2
ATOM 1326 C CA . ALA A 1 62 ? 0.448 3.893 -7.244 1.00 0.00 2052 ALA A CA 2
ATOM 1327 C C . ALA A 1 62 ? 1.942 3.525 -7.240 1.00 0.00 2052 ALA A C 2
ATOM 1328 O O . ALA A 1 62 ? 2.437 2.932 -8.207 1.00 0.00 2052 ALA A O 2
ATOM 1335 N N . PRO A 1 63 ? 2.689 3.896 -6.188 1.00 0.00 2053 PRO A N 2
ATOM 1336 C CA . PRO A 1 63 ? 4.121 3.640 -6.107 1.00 0.00 2053 PRO A CA 2
ATOM 1337 C C . PRO A 1 63 ? 4.483 2.173 -5.821 1.00 0.00 2053 PRO A C 2
ATOM 1338 O O . PRO A 1 63 ? 3.850 1.493 -5.000 1.00 0.00 2053 PRO A O 2
ATOM 1349 N N . ARG A 1 64 ? 5.478 1.701 -6.548 1.00 0.00 2054 ARG A N 2
ATOM 1350 C CA . ARG A 1 64 ? 6.094 0.404 -6.380 1.00 0.00 2054 ARG A CA 2
ATOM 1351 C C . ARG A 1 64 ? 6.579 0.298 -4.923 1.00 0.00 2054 ARG A C 2
ATOM 1352 O O . ARG A 1 64 ? 7.265 1.187 -4.466 1.00 0.00 2054 ARG A O 2
ATOM 1373 N N . ARG A 1 65 ? 6.246 -0.793 -4.238 1.00 0.00 2055 ARG A N 2
ATOM 1374 C CA . ARG A 1 65 ? 6.533 -0.991 -2.792 1.00 0.00 2055 ARG A CA 2
ATOM 1375 C C . ARG A 1 65 ? 7.981 -0.667 -2.391 1.00 0.00 2055 ARG A C 2
ATOM 1376 O O . ARG A 1 65 ? 8.203 0.015 -1.385 1.00 0.00 2055 ARG A O 2
ATOM 1397 N N . ALA A 1 66 ? 8.936 -1.143 -3.171 1.00 0.00 2056 ALA A N 2
ATOM 1398 C CA . ALA A 1 66 ? 10.355 -0.888 -2.916 1.00 0.00 2056 ALA A CA 2
ATOM 1399 C C . ALA A 1 66 ? 10.644 0.614 -2.836 1.00 0.00 2056 ALA A C 2
ATOM 1400 O O . ALA A 1 66 ? 11.402 1.068 -1.983 1.00 0.00 2056 ALA A O 2
ATOM 1407 N N . GLU A 1 67 ? 9.981 1.367 -3.686 1.00 0.00 2057 GLU A N 2
ATOM 1408 C CA . GLU A 1 67 ? 10.158 2.803 -3.759 1.00 0.00 2057 GLU A CA 2
ATOM 1409 C C . GLU A 1 67 ? 9.290 3.455 -2.689 1.00 0.00 2057 GLU A C 2
ATOM 1410 O O . GLU A 1 67 ? 9.717 4.352 -1.983 1.00 0.00 2057 GLU A O 2
ATOM 1422 N N . LEU A 1 68 ? 8.092 2.911 -2.564 1.00 0.00 2058 LEU A N 2
ATOM 1423 C CA . LEU A 1 68 ? 7.002 3.377 -1.711 1.00 0.00 2058 LEU A CA 2
ATOM 1424 C C . LEU A 1 68 ? 7.432 3.684 -0.280 1.00 0.00 2058 LEU A C 2
ATOM 1425 O O . LEU A 1 68 ? 7.128 4.757 0.230 1.00 0.00 2058 LEU A O 2
ATOM 1441 N N . GLU A 1 69 ? 8.143 2.778 0.356 1.00 0.00 2059 GLU A N 2
ATOM 1442 C CA . GLU A 1 69 ? 8.507 2.987 1.754 1.00 0.00 2059 GLU A CA 2
ATOM 1443 C C . GLU A 1 69 ? 9.471 4.171 1.922 1.00 0.00 2059 GLU A C 2
ATOM 1444 O O . GLU A 1 69 ? 9.391 4.937 2.885 1.00 0.00 2059 GLU A O 2
ATOM 1456 N N . MET A 1 70 ? 10.330 4.343 0.961 1.00 0.00 2060 MET A N 2
ATOM 1457 C CA . MET A 1 70 ? 11.252 5.475 0.943 1.00 0.00 2060 MET A CA 2
ATOM 1458 C C . MET A 1 70 ? 10.483 6.738 0.560 1.00 0.00 2060 MET A C 2
ATOM 1459 O O . MET A 1 70 ? 10.698 7.817 1.109 1.00 0.00 2060 MET A O 2
ATOM 1473 N N . TRP A 1 71 ? 9.561 6.562 -0.357 1.00 0.00 2061 TRP A N 2
ATOM 1474 C CA . TRP A 1 71 ? 8.727 7.621 -0.911 1.00 0.00 2061 TRP A CA 2
ATOM 1475 C C . TRP A 1 71 ? 7.837 8.265 0.164 1.00 0.00 2061 TRP A C 2
ATOM 1476 O O . TRP A 1 71 ? 7.756 9.493 0.250 1.00 0.00 2061 TRP A O 2
ATOM 1497 N N . LEU A 1 72 ? 7.192 7.432 0.986 1.00 0.00 2062 LEU A N 2
ATOM 1498 C CA . LEU A 1 72 ? 6.306 7.899 2.067 1.00 0.00 2062 LEU A CA 2
ATOM 1499 C C . LEU A 1 72 ? 7.040 8.769 3.059 1.00 0.00 2062 LEU A C 2
ATOM 1500 O O . LEU A 1 72 ? 6.483 9.713 3.596 1.00 0.00 2062 LEU A O 2
ATOM 1516 N N . GLN A 1 73 ? 8.293 8.463 3.281 1.00 0.00 2063 GLN A N 2
ATOM 1517 C CA . GLN A 1 73 ? 9.112 9.199 4.224 1.00 0.00 2063 GLN A CA 2
ATOM 1518 C C . GLN A 1 73 ? 9.347 10.635 3.769 1.00 0.00 2063 GLN A C 2
ATOM 1519 O O . GLN A 1 73 ? 9.532 11.532 4.584 1.00 0.00 2063 GLN A O 2
ATOM 1533 N N . GLY A 1 74 ? 9.309 10.843 2.479 1.00 0.00 2064 GLY A N 2
ATOM 1534 C CA . GLY A 1 74 ? 9.460 12.173 1.935 1.00 0.00 2064 GLY A CA 2
ATOM 1535 C C . GLY A 1 74 ? 8.118 12.806 1.617 1.00 0.00 2064 GLY A C 2
ATOM 1536 O O . GLY A 1 74 ? 8.045 13.953 1.173 1.00 0.00 2064 GLY A O 2
ATOM 1540 N N . HIS A 1 75 ? 7.053 12.063 1.851 1.00 0.00 2065 HIS A N 2
ATOM 1541 C CA . HIS A 1 75 ? 5.701 12.529 1.579 1.00 0.00 2065 HIS A CA 2
ATOM 1542 C C . HIS A 1 75 ? 4.764 12.164 2.721 1.00 0.00 2065 HIS A C 2
ATOM 1543 O O . HIS A 1 75 ? 3.989 11.215 2.609 1.00 0.00 2065 HIS A O 2
ATOM 1557 N N . PRO A 1 76 ? 4.820 12.895 3.854 1.00 0.00 2066 PRO A N 2
ATOM 1558 C CA . PRO A 1 76 ? 3.957 12.620 5.019 1.00 0.00 2066 PRO A CA 2
ATOM 1559 C C . PRO A 1 76 ? 2.475 12.907 4.723 1.00 0.00 2066 PRO A C 2
ATOM 1560 O O . PRO A 1 76 ? 1.588 12.560 5.511 1.00 0.00 2066 PRO A O 2
ATOM 1571 N N . GLU A 1 77 ? 2.230 13.546 3.582 1.00 0.00 2067 GLU A N 2
ATOM 1572 C CA . GLU A 1 77 ? 0.888 13.857 3.106 1.00 0.00 2067 GLU A CA 2
ATOM 1573 C C . GLU A 1 77 ? 0.183 12.582 2.651 1.00 0.00 2067 GLU A C 2
ATOM 1574 O O . GLU A 1 77 ? -1.041 12.481 2.697 1.00 0.00 2067 GLU A O 2
ATOM 1586 N N . PHE A 1 78 ? 0.958 11.615 2.239 1.00 0.00 2068 PHE A N 2
ATOM 1587 C CA . PHE A 1 78 ? 0.425 10.386 1.726 1.00 0.00 2068 PHE A CA 2
ATOM 1588 C C . PHE A 1 78 ? 0.553 9.280 2.741 1.00 0.00 2068 PHE A C 2
ATOM 1589 O O . PHE A 1 78 ? 1.424 9.312 3.611 1.00 0.00 2068 PHE A O 2
ATOM 1606 N N . ALA A 1 79 ? -0.334 8.344 2.644 1.00 0.00 2069 ALA A N 2
ATOM 1607 C CA . ALA A 1 79 ? -0.349 7.165 3.461 1.00 0.00 2069 ALA A CA 2
ATOM 1608 C C . ALA A 1 79 ? -0.848 6.047 2.589 1.00 0.00 2069 ALA A C 2
ATOM 1609 O O . ALA A 1 79 ? -1.404 6.319 1.524 1.00 0.00 2069 ALA A O 2
ATOM 1616 N N . VAL A 1 80 ? -0.648 4.825 2.988 1.00 0.00 2070 VAL A N 2
ATOM 1617 C CA . VAL A 1 80 ? -1.107 3.707 2.207 1.00 0.00 2070 VAL A CA 2
ATOM 1618 C C . VAL A 1 80 ? -2.610 3.506 2.362 1.00 0.00 2070 VAL A C 2
ATOM 1619 O O . VAL A 1 80 ? -3.203 3.886 3.388 1.00 0.00 2070 VAL A O 2
ATOM 1632 N N . ASP A 1 81 ? -3.217 2.969 1.330 1.00 0.00 2071 ASP A N 2
ATOM 1633 C CA . ASP A 1 81 ? -4.646 2.687 1.310 1.00 0.00 2071 ASP A CA 2
ATOM 1634 C C . ASP A 1 81 ? -5.022 1.668 2.401 1.00 0.00 2071 ASP A C 2
ATOM 1635 O O . ASP A 1 81 ? -4.444 0.567 2.469 1.00 0.00 2071 ASP A O 2
ATOM 1644 N N . PRO A 1 82 ? -5.988 2.016 3.280 1.00 0.00 2072 PRO A N 2
ATOM 1645 C CA . PRO A 1 82 ? -6.392 1.164 4.403 1.00 0.00 2072 PRO A CA 2
ATOM 1646 C C . PRO A 1 82 ? -7.087 -0.129 3.981 1.00 0.00 2072 PRO A C 2
ATOM 1647 O O . PRO A 1 82 ? -7.165 -1.082 4.763 1.00 0.00 2072 PRO A O 2
ATOM 1658 N N . ARG A 1 83 ? -7.573 -0.175 2.765 1.00 0.00 2073 ARG A N 2
ATOM 1659 C CA . ARG A 1 83 ? -8.246 -1.358 2.250 1.00 0.00 2073 ARG A CA 2
ATOM 1660 C C . ARG A 1 83 ? -7.195 -2.386 1.910 1.00 0.00 2073 ARG A C 2
ATOM 1661 O O . ARG A 1 83 ? -7.359 -3.582 2.167 1.00 0.00 2073 ARG A O 2
ATOM 1682 N N . PHE A 1 84 ? -6.082 -1.905 1.369 1.00 0.00 2074 PHE A N 2
ATOM 1683 C CA . PHE A 1 84 ? -4.948 -2.755 1.122 1.00 0.00 2074 PHE A CA 2
ATOM 1684 C C . PHE A 1 84 ? -4.424 -3.266 2.453 1.00 0.00 2074 PHE A C 2
ATOM 1685 O O . PHE A 1 84 ? -4.076 -4.440 2.586 1.00 0.00 2074 PHE A O 2
ATOM 1702 N N . LEU A 1 85 ? -4.398 -2.383 3.446 1.00 0.00 2075 LEU A N 2
ATOM 1703 C CA . LEU A 1 85 ? -3.994 -2.755 4.793 1.00 0.00 2075 LEU A CA 2
ATOM 1704 C C . LEU A 1 85 ? -4.883 -3.844 5.348 1.00 0.00 2075 LEU A C 2
ATOM 1705 O O . LEU A 1 85 ? -4.400 -4.755 5.973 1.00 0.00 2075 LEU A O 2
ATOM 1721 N N . ALA A 1 86 ? -6.173 -3.766 5.069 1.00 0.00 2076 ALA A N 2
ATOM 1722 C CA . ALA A 1 86 ? -7.128 -4.781 5.500 1.00 0.00 2076 ALA A CA 2
ATOM 1723 C C . ALA A 1 86 ? -6.741 -6.164 4.946 1.00 0.00 2076 ALA A C 2
ATOM 1724 O O . ALA A 1 86 ? -6.803 -7.179 5.653 1.00 0.00 2076 ALA A O 2
ATOM 1731 N N . TYR A 1 87 ? -6.319 -6.194 3.690 1.00 0.00 2077 TYR A N 2
ATOM 1732 C CA . TYR A 1 87 ? -5.819 -7.422 3.082 1.00 0.00 2077 TYR A CA 2
ATOM 1733 C C . TYR A 1 87 ? -4.479 -7.818 3.674 1.00 0.00 2077 TYR A C 2
ATOM 1734 O O . TYR A 1 87 ? -4.188 -8.994 3.852 1.00 0.00 2077 TYR A O 2
ATOM 1752 N N . MET A 1 88 ? -3.671 -6.835 3.990 1.00 0.00 2078 MET A N 2
ATOM 1753 C CA . MET A 1 88 ? -2.340 -7.077 4.523 1.00 0.00 2078 MET A CA 2
ATOM 1754 C C . MET A 1 88 ? -2.397 -7.573 5.982 1.00 0.00 2078 MET A C 2
ATOM 1755 O O . MET A 1 88 ? -1.518 -8.309 6.424 1.00 0.00 2078 MET A O 2
ATOM 1769 N N . GLU A 1 89 ? -3.416 -7.160 6.723 1.00 0.00 2079 GLU A N 2
ATOM 1770 C CA . GLU A 1 89 ? -3.590 -7.615 8.101 1.00 0.00 2079 GLU A CA 2
ATOM 1771 C C . GLU A 1 89 ? -4.120 -9.035 8.119 1.00 0.00 2079 GLU A C 2
ATOM 1772 O O . GLU A 1 89 ? -3.726 -9.856 8.957 1.00 0.00 2079 GLU A O 2
ATOM 1784 N N . ASP A 1 90 ? -5.023 -9.313 7.202 1.00 0.00 2080 ASP A N 2
ATOM 1785 C CA . ASP A 1 90 ? -5.627 -10.633 7.088 1.00 0.00 2080 ASP A CA 2
ATOM 1786 C C . ASP A 1 90 ? -4.589 -11.607 6.568 1.00 0.00 2080 ASP A C 2
ATOM 1787 O O . ASP A 1 90 ? -4.439 -12.714 7.078 1.00 0.00 2080 ASP A O 2
ATOM 1796 N N . ARG A 1 91 ? -3.888 -11.143 5.549 1.00 0.00 2081 ARG A N 2
ATOM 1797 C CA . ARG A 1 91 ? -2.729 -11.772 4.934 1.00 0.00 2081 ARG A CA 2
ATOM 1798 C C . ARG A 1 91 ? -2.884 -13.271 4.653 1.00 0.00 2081 ARG A C 2
ATOM 1799 O O . ARG A 1 91 ? -2.441 -14.118 5.433 1.00 0.00 2081 ARG A O 2
ATOM 1820 N N . ARG A 1 92 ? -3.552 -13.587 3.574 1.00 0.00 2082 ARG A N 2
ATOM 1821 C CA . ARG A 1 92 ? -3.724 -14.960 3.148 1.00 0.00 2082 ARG A CA 2
ATOM 1822 C C . ARG A 1 92 ? -4.086 -15.032 1.681 1.00 0.00 2082 ARG A C 2
ATOM 1823 O O . ARG A 1 92 ? -5.072 -14.439 1.234 1.00 0.00 2082 ARG A O 2
ATOM 1844 N N . LYS A 1 93 ? -3.264 -15.690 0.924 1.00 0.00 2083 LYS A N 2
ATOM 1845 C CA . LYS A 1 93 ? -3.554 -15.924 -0.459 1.00 0.00 2083 LYS A CA 2
ATOM 1846 C C . LYS A 1 93 ? -4.025 -17.338 -0.624 1.00 0.00 2083 LYS A C 2
ATOM 1847 O O . LYS A 1 93 ? -3.625 -18.225 0.147 1.00 0.00 2083 LYS A O 2
ATOM 1866 N N . GLN A 1 94 ? -4.877 -17.564 -1.564 1.00 0.00 2084 GLN A N 2
ATOM 1867 C CA . GLN A 1 94 ? -5.343 -18.884 -1.789 1.00 0.00 2084 GLN A CA 2
ATOM 1868 C C . GLN A 1 94 ? -4.977 -19.323 -3.184 1.00 0.00 2084 GLN A C 2
ATOM 1869 O O . GLN A 1 94 ? -5.741 -19.162 -4.138 1.00 0.00 2084 GLN A O 2
ATOM 1883 N N . LYS A 1 95 ? -3.744 -19.751 -3.298 1.00 0.00 2085 LYS A N 2
ATOM 1884 C CA . LYS A 1 95 ? -3.182 -20.269 -4.518 1.00 0.00 2085 LYS A CA 2
ATOM 1885 C C . LYS A 1 95 ? -2.013 -21.172 -4.177 1.00 0.00 2085 LYS A C 2
ATOM 1886 O O . LYS A 1 95 ? -0.915 -20.704 -3.842 1.00 0.00 2085 LYS A O 2
ATOM 1905 N N . LEU A 1 38 ? 7.607 -11.653 1.108 1.00 0.00 2028 LEU A N 3
ATOM 1906 C CA . LEU A 1 38 ? 6.508 -11.286 2.013 1.00 0.00 2028 LEU A CA 3
ATOM 1907 C C . LEU A 1 38 ? 5.195 -11.750 1.380 1.00 0.00 2028 LEU A C 3
ATOM 1908 O O . LEU A 1 38 ? 4.545 -12.662 1.885 1.00 0.00 2028 LEU A O 3
ATOM 1924 N N . ASP A 1 39 ? 4.865 -11.151 0.252 1.00 0.00 2029 ASP A N 3
ATOM 1925 C CA . ASP A 1 39 ? 3.725 -11.518 -0.590 1.00 0.00 2029 ASP A CA 3
ATOM 1926 C C . ASP A 1 39 ? 3.758 -10.643 -1.815 1.00 0.00 2029 ASP A C 3
ATOM 1927 O O . ASP A 1 39 ? 3.783 -11.119 -2.954 1.00 0.00 2029 ASP A O 3
ATOM 1936 N N . VAL A 1 40 ? 3.822 -9.347 -1.562 1.00 0.00 2030 VAL A N 3
ATOM 1937 C CA . VAL A 1 40 ? 3.848 -8.321 -2.611 1.00 0.00 2030 VAL A CA 3
ATOM 1938 C C . VAL A 1 40 ? 5.148 -8.357 -3.434 1.00 0.00 2030 VAL A C 3
ATOM 1939 O O . VAL A 1 40 ? 5.233 -7.776 -4.520 1.00 0.00 2030 VAL A O 3
ATOM 1952 N N . ASP A 1 41 ? 6.176 -8.986 -2.860 1.00 0.00 2031 ASP A N 3
ATOM 1953 C CA . ASP A 1 41 ? 7.510 -9.180 -3.478 1.00 0.00 2031 ASP A CA 3
ATOM 1954 C C . ASP A 1 41 ? 8.188 -7.831 -3.779 1.00 0.00 2031 ASP A C 3
ATOM 1955 O O . ASP A 1 41 ? 9.166 -7.750 -4.481 1.00 0.00 2031 ASP A O 3
ATOM 1964 N N . LEU A 1 42 ? 7.627 -6.786 -3.178 1.00 0.00 2032 LEU A N 3
ATOM 1965 C CA . LEU A 1 42 ? 8.042 -5.388 -3.320 1.00 0.00 2032 LEU A CA 3
ATOM 1966 C C . LEU A 1 42 ? 7.741 -4.798 -4.711 1.00 0.00 2032 LEU A C 3
ATOM 1967 O O . LEU A 1 42 ? 7.976 -3.602 -4.961 1.00 0.00 2032 LEU A O 3
ATOM 1983 N N . GLU A 1 43 ? 7.146 -5.607 -5.575 1.00 0.00 2033 GLU A N 3
ATOM 1984 C CA . GLU A 1 43 ? 6.819 -5.195 -6.932 1.00 0.00 2033 GLU A CA 3
ATOM 1985 C C . GLU A 1 43 ? 5.375 -4.713 -7.064 1.00 0.00 2033 GLU A C 3
ATOM 1986 O O . GLU A 1 43 ? 5.021 -4.067 -8.066 1.00 0.00 2033 GLU A O 3
ATOM 1998 N N . THR A 1 44 ? 4.546 -5.040 -6.088 1.00 0.00 2034 THR A N 3
ATOM 1999 C CA . THR A 1 44 ? 3.166 -4.598 -6.067 1.00 0.00 2034 THR A CA 3
ATOM 2000 C C . THR A 1 44 ? 3.088 -3.082 -5.947 1.00 0.00 2034 THR A C 3
ATOM 2001 O O . THR A 1 44 ? 3.864 -2.461 -5.192 1.00 0.00 2034 THR A O 3
ATOM 2012 N N . ARG A 1 45 ? 2.200 -2.500 -6.715 1.00 0.00 2035 ARG A N 3
ATOM 2013 C CA . ARG A 1 45 ? 1.950 -1.088 -6.660 1.00 0.00 2035 ARG A CA 3
ATOM 2014 C C . ARG A 1 45 ? 0.996 -0.863 -5.499 1.00 0.00 2035 ARG A C 3
ATOM 2015 O O . ARG A 1 45 ? -0.095 -1.441 -5.470 1.00 0.00 2035 ARG A O 3
ATOM 2036 N N . ILE A 1 46 ? 1.396 -0.072 -4.552 1.00 0.00 2036 ILE A N 3
ATOM 2037 C CA . ILE A 1 46 ? 0.613 0.120 -3.349 1.00 0.00 2036 ILE A CA 3
ATOM 2038 C C . ILE A 1 46 ? -0.299 1.316 -3.460 1.00 0.00 2036 ILE A C 3
ATOM 2039 O O . ILE A 1 46 ? 0.173 2.435 -3.659 1.00 0.00 2036 ILE A O 3
ATOM 2055 N N . PRO A 1 47 ? -1.626 1.092 -3.346 1.00 0.00 2037 PRO A N 3
ATOM 2056 C CA . PRO A 1 47 ? -2.600 2.162 -3.370 1.00 0.00 2037 PRO A CA 3
ATOM 2057 C C . PRO A 1 47 ? -2.340 3.145 -2.243 1.00 0.00 2037 PRO A C 3
ATOM 2058 O O . PRO A 1 47 ? -2.350 2.777 -1.050 1.00 0.00 2037 PRO A O 3
ATOM 2069 N N . VAL A 1 48 ? -2.064 4.356 -2.603 1.00 0.00 2038 VAL A N 3
ATOM 2070 C CA . VAL A 1 48 ? -1.800 5.380 -1.637 1.00 0.00 2038 VAL A CA 3
ATOM 2071 C C . VAL A 1 48 ? -2.883 6.418 -1.661 1.00 0.00 2038 VAL A C 3
ATOM 2072 O O . VAL A 1 48 ? -3.410 6.750 -2.721 1.00 0.00 2038 VAL A O 3
ATOM 2085 N N . ILE A 1 49 ? -3.213 6.907 -0.505 1.00 0.00 2039 ILE A N 3
ATOM 2086 C CA . ILE A 1 49 ? -4.277 7.840 -0.322 1.00 0.00 2039 ILE A CA 3
ATOM 2087 C C . ILE A 1 49 ? -3.712 9.180 0.194 1.00 0.00 2039 ILE A C 3
ATOM 2088 O O . ILE A 1 49 ? -2.736 9.201 0.945 1.00 0.00 2039 ILE A O 3
ATOM 2104 N N . ASN A 1 50 ? -4.287 10.278 -0.262 1.00 0.00 2040 ASN A N 3
ATOM 2105 C CA . ASN A 1 50 ? -3.873 11.623 0.173 1.00 0.00 2040 ASN A CA 3
ATOM 2106 C C . ASN A 1 50 ? -4.180 11.790 1.649 1.00 0.00 2040 ASN A C 3
ATOM 2107 O O . ASN A 1 50 ? -5.267 11.396 2.078 1.00 0.00 2040 ASN A O 3
ATOM 2118 N N . LYS A 1 51 ? -3.259 12.363 2.423 1.00 0.00 2041 LYS A N 3
ATOM 2119 C CA . LYS A 1 51 ? -3.585 12.733 3.809 1.00 0.00 2041 LYS A CA 3
ATOM 2120 C C . LYS A 1 51 ? -4.666 13.801 3.797 1.00 0.00 2041 LYS A C 3
ATOM 2121 O O . LYS A 1 51 ? -5.538 13.814 4.649 1.00 0.00 2041 LYS A O 3
ATOM 2140 N N . VAL A 1 52 ? -4.597 14.697 2.803 1.00 0.00 2042 VAL A N 3
ATOM 2141 C CA . VAL A 1 52 ? -5.537 15.797 2.716 1.00 0.00 2042 VAL A CA 3
ATOM 2142 C C . VAL A 1 52 ? -6.920 15.288 2.382 1.00 0.00 2042 VAL A C 3
ATOM 2143 O O . VAL A 1 52 ? -7.838 15.455 3.205 1.00 0.00 2042 VAL A O 3
ATOM 2156 N N . ASP A 1 53 ? -7.106 14.618 1.218 1.00 0.00 2043 ASP A N 3
ATOM 2157 C CA . ASP A 1 53 ? -8.433 14.112 0.942 1.00 0.00 2043 ASP A CA 3
ATOM 2158 C C . ASP A 1 53 ? -8.564 13.035 -0.111 1.00 0.00 2043 ASP A C 3
ATOM 2159 O O . ASP A 1 53 ? -8.988 13.301 -1.235 1.00 0.00 2043 ASP A O 3
ATOM 2168 N N . GLY A 1 54 ? -8.047 11.894 0.179 1.00 0.00 2044 GLY A N 3
ATOM 2169 C CA . GLY A 1 54 ? -8.527 10.698 -0.455 1.00 0.00 2044 GLY A CA 3
ATOM 2170 C C . GLY A 1 54 ? -8.154 10.539 -1.873 1.00 0.00 2044 GLY A C 3
ATOM 2171 O O . GLY A 1 54 ? -8.887 9.924 -2.653 1.00 0.00 2044 GLY A O 3
ATOM 2175 N N . THR A 1 55 ? -7.076 11.121 -2.233 1.00 0.00 2045 THR A N 3
ATOM 2176 C CA . THR A 1 55 ? -6.557 10.939 -3.519 1.00 0.00 2045 THR A CA 3
ATOM 2177 C C . THR A 1 55 ? -5.935 9.545 -3.563 1.00 0.00 2045 THR A C 3
ATOM 2178 O O . THR A 1 55 ? -4.894 9.328 -2.957 1.00 0.00 2045 THR A O 3
ATOM 2189 N N . LEU A 1 56 ? -6.604 8.612 -4.188 1.00 0.00 2046 LEU A N 3
ATOM 2190 C CA . LEU A 1 56 ? -6.116 7.266 -4.223 1.00 0.00 2046 LEU A CA 3
ATOM 2191 C C . LEU A 1 56 ? -5.385 7.011 -5.513 1.00 0.00 2046 LEU A C 3
ATOM 2192 O O . LEU A 1 56 ? -5.954 7.135 -6.606 1.00 0.00 2046 LEU A O 3
ATOM 2208 N N . LEU A 1 57 ? -4.154 6.677 -5.394 1.00 0.00 2047 LEU A N 3
ATOM 2209 C CA . LEU A 1 57 ? -3.339 6.363 -6.528 1.00 0.00 2047 LEU A CA 3
ATOM 2210 C C . LEU A 1 57 ? -3.207 4.868 -6.605 1.00 0.00 2047 LEU A C 3
ATOM 2211 O O . LEU A 1 57 ? -2.898 4.234 -5.601 1.00 0.00 2047 LEU A O 3
ATOM 2227 N N . VAL A 1 58 ? -3.476 4.311 -7.761 1.00 0.00 2048 VAL A N 3
ATOM 2228 C CA . VAL A 1 58 ? -3.333 2.877 -7.990 1.00 0.00 2048 VAL A CA 3
ATOM 2229 C C . VAL A 1 58 ? -2.539 2.677 -9.259 1.00 0.00 2048 VAL A C 3
ATOM 2230 O O . VAL A 1 58 ? -2.275 3.649 -9.977 1.00 0.00 2048 VAL A O 3
ATOM 2243 N N . GLY A 1 59 ? -2.122 1.469 -9.513 1.00 0.00 2049 GLY A N 3
ATOM 2244 C CA . GLY A 1 59 ? -1.398 1.184 -10.723 1.00 0.00 2049 GLY A CA 3
ATOM 2245 C C . GLY A 1 59 ? -0.035 1.826 -10.723 1.00 0.00 2049 GLY A C 3
ATOM 2246 O O . GLY A 1 59 ? 0.649 1.819 -9.707 1.00 0.00 2049 GLY A O 3
ATOM 2250 N N . GLU A 1 60 ? 0.333 2.451 -11.816 1.00 0.00 2050 GLU A N 3
ATOM 2251 C CA . GLU A 1 60 ? 1.647 3.060 -11.908 1.00 0.00 2050 GLU A CA 3
ATOM 2252 C C . GLU A 1 60 ? 1.655 4.427 -11.255 1.00 0.00 2050 GLU A C 3
ATOM 2253 O O . GLU A 1 60 ? 2.711 5.004 -10.998 1.00 0.00 2050 GLU A O 3
ATOM 2265 N N . ASP A 1 61 ? 0.468 4.925 -10.972 1.00 0.00 2051 ASP A N 3
ATOM 2266 C CA . ASP A 1 61 ? 0.295 6.172 -10.248 1.00 0.00 2051 ASP A CA 3
ATOM 2267 C C . ASP A 1 61 ? 0.692 5.941 -8.818 1.00 0.00 2051 ASP A C 3
ATOM 2268 O O . ASP A 1 61 ? 1.211 6.826 -8.138 1.00 0.00 2051 ASP A O 3
ATOM 2277 N N . ALA A 1 62 ? 0.445 4.738 -8.376 1.00 0.00 2052 ALA A N 3
ATOM 2278 C CA . ALA A 1 62 ? 0.800 4.307 -7.067 1.00 0.00 2052 ALA A CA 3
ATOM 2279 C C . ALA A 1 62 ? 2.230 3.837 -7.105 1.00 0.00 2052 ALA A C 3
ATOM 2280 O O . ALA A 1 62 ? 2.680 3.340 -8.135 1.00 0.00 2052 ALA A O 3
ATOM 2287 N N . PRO A 1 63 ? 2.979 4.003 -6.031 1.00 0.00 2053 PRO A N 3
ATOM 2288 C CA . PRO A 1 63 ? 4.366 3.605 -5.996 1.00 0.00 2053 PRO A CA 3
ATOM 2289 C C . PRO A 1 63 ? 4.566 2.092 -5.829 1.00 0.00 2053 PRO A C 3
ATOM 2290 O O . PRO A 1 63 ? 3.708 1.367 -5.289 1.00 0.00 2053 PRO A O 3
ATOM 2301 N N . ARG A 1 64 ? 5.686 1.643 -6.317 1.00 0.00 2054 ARG A N 3
ATOM 2302 C CA . ARG A 1 64 ? 6.156 0.294 -6.190 1.00 0.00 2054 ARG A CA 3
ATOM 2303 C C . ARG A 1 64 ? 6.497 0.088 -4.718 1.00 0.00 2054 ARG A C 3
ATOM 2304 O O . ARG A 1 64 ? 7.062 0.991 -4.118 1.00 0.00 2054 ARG A O 3
ATOM 2325 N N . ARG A 1 65 ? 6.152 -1.068 -4.128 1.00 0.00 2055 ARG A N 3
ATOM 2326 C CA . ARG A 1 65 ? 6.444 -1.316 -2.691 1.00 0.00 2055 ARG A CA 3
ATOM 2327 C C . ARG A 1 65 ? 7.888 -1.029 -2.339 1.00 0.00 2055 ARG A C 3
ATOM 2328 O O . ARG A 1 65 ? 8.156 -0.440 -1.309 1.00 0.00 2055 ARG A O 3
ATOM 2349 N N . ALA A 1 66 ? 8.802 -1.443 -3.197 1.00 0.00 2056 ALA A N 3
ATOM 2350 C CA . ALA A 1 66 ? 10.227 -1.216 -2.984 1.00 0.00 2056 ALA A CA 3
ATOM 2351 C C . ALA A 1 66 ? 10.537 0.273 -2.794 1.00 0.00 2056 ALA A C 3
ATOM 2352 O O . ALA A 1 66 ? 11.351 0.634 -1.968 1.00 0.00 2056 ALA A O 3
ATOM 2359 N N . GLU A 1 67 ? 9.818 1.126 -3.506 1.00 0.00 2057 GLU A N 3
ATOM 2360 C CA . GLU A 1 67 ? 10.060 2.565 -3.464 1.00 0.00 2057 GLU A CA 3
ATOM 2361 C C . GLU A 1 67 ? 9.206 3.233 -2.391 1.00 0.00 2057 GLU A C 3
ATOM 2362 O O . GLU A 1 67 ? 9.587 4.257 -1.830 1.00 0.00 2057 GLU A O 3
ATOM 2374 N N . LEU A 1 68 ? 8.077 2.601 -2.105 1.00 0.00 2058 LEU A N 3
ATOM 2375 C CA . LEU A 1 68 ? 7.037 3.069 -1.183 1.00 0.00 2058 LEU A CA 3
ATOM 2376 C C . LEU A 1 68 ? 7.599 3.545 0.159 1.00 0.00 2058 LEU A C 3
ATOM 2377 O O . LEU A 1 68 ? 7.205 4.598 0.644 1.00 0.00 2058 LEU A O 3
ATOM 2393 N N . GLU A 1 69 ? 8.535 2.809 0.725 1.00 0.00 2059 GLU A N 3
ATOM 2394 C CA . GLU A 1 69 ? 9.078 3.171 2.030 1.00 0.00 2059 GLU A CA 3
ATOM 2395 C C . GLU A 1 69 ? 9.808 4.530 2.014 1.00 0.00 2059 GLU A C 3
ATOM 2396 O O . GLU A 1 69 ? 9.432 5.439 2.753 1.00 0.00 2059 GLU A O 3
ATOM 2408 N N . MET A 1 70 ? 10.787 4.694 1.120 1.00 0.00 2060 MET A N 3
ATOM 2409 C CA . MET A 1 70 ? 11.538 5.957 1.012 1.00 0.00 2060 MET A CA 3
ATOM 2410 C C . MET A 1 70 ? 10.619 7.077 0.535 1.00 0.00 2060 MET A C 3
ATOM 2411 O O . MET A 1 70 ? 10.781 8.251 0.901 1.00 0.00 2060 MET A O 3
ATOM 2425 N N . TRP A 1 71 ? 9.637 6.695 -0.249 1.00 0.00 2061 TRP A N 3
ATOM 2426 C CA . TRP A 1 71 ? 8.666 7.610 -0.784 1.00 0.00 2061 TRP A CA 3
ATOM 2427 C C . TRP A 1 71 ? 7.858 8.225 0.374 1.00 0.00 2061 TRP A C 3
ATOM 2428 O O . TRP A 1 71 ? 7.704 9.435 0.451 1.00 0.00 2061 TRP A O 3
ATOM 2449 N N . LEU A 1 72 ? 7.414 7.384 1.305 1.00 0.00 2062 LEU A N 3
ATOM 2450 C CA . LEU A 1 72 ? 6.664 7.850 2.473 1.00 0.00 2062 LEU A CA 3
ATOM 2451 C C . LEU A 1 72 ? 7.541 8.653 3.427 1.00 0.00 2062 LEU A C 3
ATOM 2452 O O . LEU A 1 72 ? 7.076 9.634 4.023 1.00 0.00 2062 LEU A O 3
ATOM 2468 N N . GLN A 1 73 ? 8.805 8.251 3.550 1.00 0.00 2063 GLN A N 3
ATOM 2469 C CA . GLN A 1 73 ? 9.770 8.912 4.437 1.00 0.00 2063 GLN A CA 3
ATOM 2470 C C . GLN A 1 73 ? 10.074 10.335 3.997 1.00 0.00 2063 GLN A C 3
ATOM 2471 O O . GLN A 1 73 ? 10.413 11.196 4.818 1.00 0.00 2063 GLN A O 3
ATOM 2485 N N . GLY A 1 74 ? 9.964 10.571 2.707 1.00 0.00 2064 GLY A N 3
ATOM 2486 C CA . GLY A 1 74 ? 10.168 11.901 2.155 1.00 0.00 2064 GLY A CA 3
ATOM 2487 C C . GLY A 1 74 ? 8.926 12.772 2.296 1.00 0.00 2064 GLY A C 3
ATOM 2488 O O . GLY A 1 74 ? 8.937 13.954 1.934 1.00 0.00 2064 GLY A O 3
ATOM 2492 N N . HIS A 1 75 ? 7.868 12.174 2.833 1.00 0.00 2065 HIS A N 3
ATOM 2493 C CA . HIS A 1 75 ? 6.582 12.811 3.096 1.00 0.00 2065 HIS A CA 3
ATOM 2494 C C . HIS A 1 75 ? 5.950 13.442 1.854 1.00 0.00 2065 HIS A C 3
ATOM 2495 O O . HIS A 1 75 ? 6.053 14.650 1.636 1.00 0.00 2065 HIS A O 3
ATOM 2509 N N . PRO A 1 76 ? 5.300 12.627 1.008 1.00 0.00 2066 PRO A N 3
ATOM 2510 C CA . PRO A 1 76 ? 4.638 13.110 -0.207 1.00 0.00 2066 PRO A CA 3
ATOM 2511 C C . PRO A 1 76 ? 3.176 13.479 0.071 1.00 0.00 2066 PRO A C 3
ATOM 2512 O O . PRO A 1 76 ? 2.452 13.937 -0.811 1.00 0.00 2066 PRO A O 3
ATOM 2523 N N . GLU A 1 77 ? 2.780 13.279 1.330 1.00 0.00 2067 GLU A N 3
ATOM 2524 C CA . GLU A 1 77 ? 1.430 13.515 1.829 1.00 0.00 2067 GLU A CA 3
ATOM 2525 C C . GLU A 1 77 ? 0.428 12.523 1.304 1.00 0.00 2067 GLU A C 3
ATOM 2526 O O . GLU A 1 77 ? -0.778 12.788 1.180 1.00 0.00 2067 GLU A O 3
ATOM 2538 N N . PHE A 1 78 ? 0.931 11.347 1.110 1.00 0.00 2068 PHE A N 3
ATOM 2539 C CA . PHE A 1 78 ? 0.174 10.197 0.756 1.00 0.00 2068 PHE A CA 3
ATOM 2540 C C . PHE A 1 78 ? 0.561 9.099 1.715 1.00 0.00 2068 PHE A C 3
ATOM 2541 O O . PHE A 1 78 ? 1.681 9.113 2.227 1.00 0.00 2068 PHE A O 3
ATOM 2558 N N . ALA A 1 79 ? -0.355 8.230 2.009 1.00 0.00 2069 ALA A N 3
ATOM 2559 C CA . ALA A 1 79 ? -0.136 7.115 2.912 1.00 0.00 2069 ALA A CA 3
ATOM 2560 C C . ALA A 1 79 ? -0.771 5.894 2.306 1.00 0.00 2069 ALA A C 3
ATOM 2561 O O . ALA A 1 79 ? -1.492 6.023 1.330 1.00 0.00 2069 ALA A O 3
ATOM 2568 N N . VAL A 1 80 ? -0.516 4.733 2.855 1.00 0.00 2070 VAL A N 3
ATOM 2569 C CA . VAL A 1 80 ? -1.097 3.508 2.335 1.00 0.00 2070 VAL A CA 3
ATOM 2570 C C . VAL A 1 80 ? -2.613 3.511 2.566 1.00 0.00 2070 VAL A C 3
ATOM 2571 O O . VAL A 1 80 ? -3.085 3.921 3.635 1.00 0.00 2070 VAL A O 3
ATOM 2584 N N . ASP A 1 81 ? -3.363 3.108 1.550 1.00 0.00 2071 ASP A N 3
ATOM 2585 C CA . ASP A 1 81 ? -4.814 3.012 1.632 1.00 0.00 2071 ASP A CA 3
ATOM 2586 C C . ASP A 1 81 ? -5.220 2.067 2.768 1.00 0.00 2071 ASP A C 3
ATOM 2587 O O . ASP A 1 81 ? -4.778 0.909 2.814 1.00 0.00 2071 ASP A O 3
ATOM 2596 N N . PRO A 1 82 ? -6.058 2.544 3.710 1.00 0.00 2072 PRO A N 3
ATOM 2597 C CA . PRO A 1 82 ? -6.456 1.762 4.892 1.00 0.00 2072 PRO A CA 3
ATOM 2598 C C . PRO A 1 82 ? -7.254 0.504 4.533 1.00 0.00 2072 PRO A C 3
ATOM 2599 O O . PRO A 1 82 ? -7.252 -0.484 5.266 1.00 0.00 2072 PRO A O 3
ATOM 2610 N N . ARG A 1 83 ? -7.902 0.542 3.400 1.00 0.00 2073 ARG A N 3
ATOM 2611 C CA . ARG A 1 83 ? -8.642 -0.585 2.884 1.00 0.00 2073 ARG A CA 3
ATOM 2612 C C . ARG A 1 83 ? -7.674 -1.655 2.383 1.00 0.00 2073 ARG A C 3
ATOM 2613 O O . ARG A 1 83 ? -7.921 -2.839 2.548 1.00 0.00 2073 ARG A O 3
ATOM 2634 N N . PHE A 1 84 ? -6.562 -1.230 1.803 1.00 0.00 2074 PHE A N 3
ATOM 2635 C CA . PHE A 1 84 ? -5.536 -2.163 1.378 1.00 0.00 2074 PHE A CA 3
ATOM 2636 C C . PHE A 1 84 ? -4.884 -2.788 2.617 1.00 0.00 2074 PHE A C 3
ATOM 2637 O O . PHE A 1 84 ? -4.538 -3.974 2.627 1.00 0.00 2074 PHE A O 3
ATOM 2654 N N . LEU A 1 85 ? -4.739 -1.986 3.664 1.00 0.00 2075 LEU A N 3
ATOM 2655 C CA . LEU A 1 85 ? -4.240 -2.479 4.942 1.00 0.00 2075 LEU A CA 3
ATOM 2656 C C . LEU A 1 85 ? -5.223 -3.509 5.504 1.00 0.00 2075 LEU A C 3
ATOM 2657 O O . LEU A 1 85 ? -4.825 -4.569 5.988 1.00 0.00 2075 LEU A O 3
ATOM 2673 N N . ALA A 1 86 ? -6.506 -3.200 5.385 1.00 0.00 2076 ALA A N 3
ATOM 2674 C CA . ALA A 1 86 ? -7.574 -4.090 5.799 1.00 0.00 2076 ALA A CA 3
ATOM 2675 C C . ALA A 1 86 ? -7.549 -5.372 4.971 1.00 0.00 2076 ALA A C 3
ATOM 2676 O O . ALA A 1 86 ? -7.792 -6.439 5.493 1.00 0.00 2076 ALA A O 3
ATOM 2683 N N . TYR A 1 87 ? -7.257 -5.236 3.688 1.00 0.00 2077 TYR A N 3
ATOM 2684 C CA . TYR A 1 87 ? -7.088 -6.351 2.757 1.00 0.00 2077 TYR A CA 3
ATOM 2685 C C . TYR A 1 87 ? -5.962 -7.287 3.217 1.00 0.00 2077 TYR A C 3
ATOM 2686 O O . TYR A 1 87 ? -6.080 -8.516 3.134 1.00 0.00 2077 TYR A O 3
ATOM 2704 N N . MET A 1 88 ? -4.891 -6.705 3.709 1.00 0.00 2078 MET A N 3
ATOM 2705 C CA . MET A 1 88 ? -3.760 -7.469 4.232 1.00 0.00 2078 MET A CA 3
ATOM 2706 C C . MET A 1 88 ? -4.209 -8.325 5.425 1.00 0.00 2078 MET A C 3
ATOM 2707 O O . MET A 1 88 ? -3.812 -9.484 5.560 1.00 0.00 2078 MET A O 3
ATOM 2721 N N . GLU A 1 89 ? -5.064 -7.755 6.253 1.00 0.00 2079 GLU A N 3
ATOM 2722 C CA . GLU A 1 89 ? -5.602 -8.448 7.415 1.00 0.00 2079 GLU A CA 3
ATOM 2723 C C . GLU A 1 89 ? -6.680 -9.439 6.979 1.00 0.00 2079 GLU A C 3
ATOM 2724 O O . GLU A 1 89 ? -6.808 -10.529 7.535 1.00 0.00 2079 GLU A O 3
ATOM 2736 N N . ASP A 1 90 ? -7.428 -9.043 5.963 1.00 0.00 2080 ASP A N 3
ATOM 2737 C CA . ASP A 1 90 ? -8.551 -9.809 5.381 1.00 0.00 2080 ASP A CA 3
ATOM 2738 C C . ASP A 1 90 ? -8.099 -11.162 4.890 1.00 0.00 2080 ASP A C 3
ATOM 2739 O O . ASP A 1 90 ? -8.814 -12.153 5.014 1.00 0.00 2080 ASP A O 3
ATOM 2748 N N . ARG A 1 91 ? -6.894 -11.204 4.373 1.00 0.00 2081 ARG A N 3
ATOM 2749 C CA . ARG A 1 91 ? -6.323 -12.435 3.862 1.00 0.00 2081 ARG A CA 3
ATOM 2750 C C . ARG A 1 91 ? -5.873 -13.377 4.961 1.00 0.00 2081 ARG A C 3
ATOM 2751 O O . ARG A 1 91 ? -5.491 -14.510 4.690 1.00 0.00 2081 ARG A O 3
ATOM 2772 N N . ARG A 1 92 ? -5.905 -12.934 6.193 1.00 0.00 2082 ARG A N 3
ATOM 2773 C CA . ARG A 1 92 ? -5.560 -13.803 7.274 1.00 0.00 2082 ARG A CA 3
ATOM 2774 C C . ARG A 1 92 ? -6.799 -14.566 7.706 1.00 0.00 2082 ARG A C 3
ATOM 2775 O O . ARG A 1 92 ? -7.534 -14.114 8.568 1.00 0.00 2082 ARG A O 3
ATOM 2796 N N . LYS A 1 93 ? -7.034 -15.693 7.038 1.00 0.00 2083 LYS A N 3
ATOM 2797 C CA . LYS A 1 93 ? -8.180 -16.580 7.281 1.00 0.00 2083 LYS A CA 3
ATOM 2798 C C . LYS A 1 93 ? -9.471 -15.966 6.771 1.00 0.00 2083 LYS A C 3
ATOM 2799 O O . LYS A 1 93 ? -9.891 -14.893 7.215 1.00 0.00 2083 LYS A O 3
ATOM 2818 N N . GLN A 1 94 ? -10.097 -16.646 5.825 1.00 0.00 2084 GLN A N 3
ATOM 2819 C CA . GLN A 1 94 ? -11.314 -16.140 5.224 1.00 0.00 2084 GLN A CA 3
ATOM 2820 C C . GLN A 1 94 ? -12.415 -16.201 6.265 1.00 0.00 2084 GLN A C 3
ATOM 2821 O O . GLN A 1 94 ? -13.163 -15.246 6.457 1.00 0.00 2084 GLN A O 3
ATOM 2835 N N . LYS A 1 95 ? -12.476 -17.321 6.956 1.00 0.00 2085 LYS A N 3
ATOM 2836 C CA . LYS A 1 95 ? -13.408 -17.495 8.030 1.00 0.00 2085 LYS A CA 3
ATOM 2837 C C . LYS A 1 95 ? -12.623 -17.598 9.322 1.00 0.00 2085 LYS A C 3
ATOM 2838 O O . LYS A 1 95 ? -11.796 -18.514 9.493 1.00 0.00 2085 LYS A O 3
ATOM 2857 N N . LEU A 1 38 ? -0.756 -12.393 -0.706 1.00 0.00 2028 LEU A N 4
ATOM 2858 C CA . LEU A 1 38 ? -0.053 -11.222 -1.190 1.00 0.00 2028 LEU A CA 4
ATOM 2859 C C . LEU A 1 38 ? 1.124 -10.925 -0.299 1.00 0.00 2028 LEU A C 4
ATOM 2860 O O . LEU A 1 38 ? 0.971 -10.331 0.766 1.00 0.00 2028 LEU A O 4
ATOM 2876 N N . ASP A 1 39 ? 2.289 -11.367 -0.716 1.00 0.00 2029 ASP A N 4
ATOM 2877 C CA . ASP A 1 39 ? 3.508 -11.150 0.055 1.00 0.00 2029 ASP A CA 4
ATOM 2878 C C . ASP A 1 39 ? 4.007 -9.757 -0.170 1.00 0.00 2029 ASP A C 4
ATOM 2879 O O . ASP A 1 39 ? 4.764 -9.220 0.646 1.00 0.00 2029 ASP A O 4
ATOM 2888 N N . VAL A 1 40 ? 3.592 -9.176 -1.306 1.00 0.00 2030 VAL A N 4
ATOM 2889 C CA . VAL A 1 40 ? 3.983 -7.837 -1.759 1.00 0.00 2030 VAL A CA 4
ATOM 2890 C C . VAL A 1 40 ? 5.414 -7.889 -2.292 1.00 0.00 2030 VAL A C 4
ATOM 2891 O O . VAL A 1 40 ? 5.674 -7.531 -3.451 1.00 0.00 2030 VAL A O 4
ATOM 2904 N N . ASP A 1 41 ? 6.332 -8.321 -1.423 1.00 0.00 2031 ASP A N 4
ATOM 2905 C CA . ASP A 1 41 ? 7.748 -8.604 -1.747 1.00 0.00 2031 ASP A CA 4
ATOM 2906 C C . ASP A 1 41 ? 8.410 -7.436 -2.511 1.00 0.00 2031 ASP A C 4
ATOM 2907 O O . ASP A 1 41 ? 9.305 -7.624 -3.344 1.00 0.00 2031 ASP A O 4
ATOM 2916 N N . LEU A 1 42 ? 7.951 -6.223 -2.193 1.00 0.00 2032 LEU A N 4
ATOM 2917 C CA . LEU A 1 42 ? 8.461 -4.957 -2.741 1.00 0.00 2032 LEU A CA 4
ATOM 2918 C C . LEU A 1 42 ? 8.018 -4.646 -4.195 1.00 0.00 2032 LEU A C 4
ATOM 2919 O O . LEU A 1 42 ? 7.992 -3.476 -4.588 1.00 0.00 2032 LEU A O 4
ATOM 2935 N N . GLU A 1 43 ? 7.632 -5.645 -4.974 1.00 0.00 2033 GLU A N 4
ATOM 2936 C CA . GLU A 1 43 ? 7.295 -5.372 -6.377 1.00 0.00 2033 GLU A CA 4
ATOM 2937 C C . GLU A 1 43 ? 5.839 -4.974 -6.556 1.00 0.00 2033 GLU A C 4
ATOM 2938 O O . GLU A 1 43 ? 5.467 -4.375 -7.564 1.00 0.00 2033 GLU A O 4
ATOM 2950 N N . THR A 1 44 ? 5.053 -5.262 -5.567 1.00 0.00 2034 THR A N 4
ATOM 2951 C CA . THR A 1 44 ? 3.645 -4.969 -5.563 1.00 0.00 2034 THR A CA 4
ATOM 2952 C C . THR A 1 44 ? 3.384 -3.450 -5.380 1.00 0.00 2034 THR A C 4
ATOM 2953 O O . THR A 1 44 ? 4.053 -2.783 -4.582 1.00 0.00 2034 THR A O 4
ATOM 2964 N N . ARG A 1 45 ? 2.467 -2.915 -6.184 1.00 0.00 2035 ARG A N 4
ATOM 2965 C CA . ARG A 1 45 ? 2.039 -1.515 -6.093 1.00 0.00 2035 ARG A CA 4
ATOM 2966 C C . ARG A 1 45 ? 1.209 -1.311 -4.838 1.00 0.00 2035 ARG A C 4
ATOM 2967 O O . ARG A 1 45 ? 0.105 -1.865 -4.738 1.00 0.00 2035 ARG A O 4
ATOM 2988 N N . ILE A 1 46 ? 1.727 -0.587 -3.876 1.00 0.00 2036 ILE A N 4
ATOM 2989 C CA . ILE A 1 46 ? 0.916 -0.233 -2.731 1.00 0.00 2036 ILE A CA 4
ATOM 2990 C C . ILE A 1 46 ? 0.143 1.054 -3.019 1.00 0.00 2036 ILE A C 4
ATOM 2991 O O . ILE A 1 46 ? 0.747 2.099 -3.282 1.00 0.00 2036 ILE A O 4
ATOM 3007 N N . PRO A 1 47 ? -1.196 0.985 -3.020 1.00 0.00 2037 PRO A N 4
ATOM 3008 C CA . PRO A 1 47 ? -2.027 2.154 -3.225 1.00 0.00 2037 PRO A CA 4
ATOM 3009 C C . PRO A 1 47 ? -1.937 3.108 -2.039 1.00 0.00 2037 PRO A C 4
ATOM 3010 O O . PRO A 1 47 ? -2.004 2.689 -0.869 1.00 0.00 2037 PRO A O 4
ATOM 3021 N N . VAL A 1 48 ? -1.770 4.364 -2.329 1.00 0.00 2038 VAL A N 4
ATOM 3022 C CA . VAL A 1 48 ? -1.654 5.369 -1.304 1.00 0.00 2038 VAL A CA 4
ATOM 3023 C C . VAL A 1 48 ? -2.675 6.455 -1.504 1.00 0.00 2038 VAL A C 4
ATOM 3024 O O . VAL A 1 48 ? -3.036 6.784 -2.639 1.00 0.00 2038 VAL A O 4
ATOM 3037 N N . ILE A 1 49 ? -3.143 6.993 -0.420 1.00 0.00 2039 ILE A N 4
ATOM 3038 C CA . ILE A 1 49 ? -4.118 8.039 -0.448 1.00 0.00 2039 ILE A CA 4
ATOM 3039 C C . ILE A 1 49 ? -3.568 9.270 0.262 1.00 0.00 2039 ILE A C 4
ATOM 3040 O O . ILE A 1 49 ? -2.914 9.158 1.295 1.00 0.00 2039 ILE A O 4
ATOM 3056 N N . ASN A 1 50 ? -3.760 10.414 -0.335 1.00 0.00 2040 ASN A N 4
ATOM 3057 C CA . ASN A 1 50 ? -3.341 11.670 0.249 1.00 0.00 2040 ASN A CA 4
ATOM 3058 C C . ASN A 1 50 ? -4.263 12.001 1.406 1.00 0.00 2040 ASN A C 4
ATOM 3059 O O . ASN A 1 50 ? -5.468 12.105 1.222 1.00 0.00 2040 ASN A O 4
ATOM 3070 N N . LYS A 1 51 ? -3.694 12.186 2.565 1.00 0.00 2041 LYS A N 4
ATOM 3071 C CA . LYS A 1 51 ? -4.436 12.411 3.791 1.00 0.00 2041 LYS A CA 4
ATOM 3072 C C . LYS A 1 51 ? -5.147 13.761 3.810 1.00 0.00 2041 LYS A C 4
ATOM 3073 O O . LYS A 1 51 ? -6.140 13.940 4.521 1.00 0.00 2041 LYS A O 4
ATOM 3092 N N . VAL A 1 52 ? -4.659 14.697 3.036 1.00 0.00 2042 VAL A N 4
ATOM 3093 C CA . VAL A 1 52 ? -5.239 16.026 3.011 1.00 0.00 2042 VAL A CA 4
ATOM 3094 C C . VAL A 1 52 ? -6.336 16.109 1.955 1.00 0.00 2042 VAL A C 4
ATOM 3095 O O . VAL A 1 52 ? -7.499 16.353 2.264 1.00 0.00 2042 VAL A O 4
ATOM 3108 N N . ASP A 1 53 ? -5.959 15.858 0.728 1.00 0.00 2043 ASP A N 4
ATOM 3109 C CA . ASP A 1 53 ? -6.857 15.991 -0.412 1.00 0.00 2043 ASP A CA 4
ATOM 3110 C C . ASP A 1 53 ? -7.762 14.789 -0.590 1.00 0.00 2043 ASP A C 4
ATOM 3111 O O . ASP A 1 53 ? -8.972 14.930 -0.753 1.00 0.00 2043 ASP A O 4
ATOM 3120 N N . GLY A 1 54 ? -7.185 13.623 -0.519 1.00 0.00 2044 GLY A N 4
ATOM 3121 C CA . GLY A 1 54 ? -7.925 12.421 -0.812 1.00 0.00 2044 GLY A CA 4
ATOM 3122 C C . GLY A 1 54 ? -7.497 11.830 -2.139 1.00 0.00 2044 GLY A C 4
ATOM 3123 O O . GLY A 1 54 ? -8.172 10.952 -2.683 1.00 0.00 2044 GLY A O 4
ATOM 3127 N N . THR A 1 55 ? -6.394 12.349 -2.683 1.00 0.00 2045 THR A N 4
ATOM 3128 C CA . TH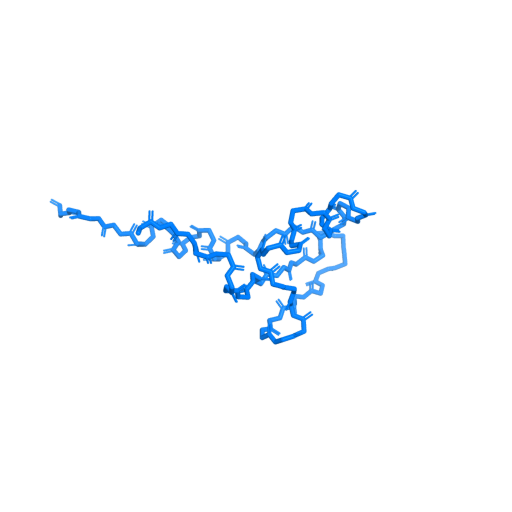R A 1 55 ? -5.823 11.848 -3.920 1.00 0.00 2045 THR A CA 4
ATOM 3129 C C . THR A 1 55 ? -5.391 10.390 -3.712 1.00 0.00 2045 THR A C 4
ATOM 3130 O O . THR A 1 55 ? -4.503 10.114 -2.906 1.00 0.00 2045 THR A O 4
ATOM 3141 N N . LEU A 1 56 ? -6.032 9.481 -4.388 1.00 0.00 2046 LEU A N 4
ATOM 3142 C CA . LEU A 1 56 ? -5.735 8.081 -4.249 1.00 0.00 2046 LEU A CA 4
ATOM 3143 C C . LEU A 1 56 ? -4.997 7.592 -5.476 1.00 0.00 2046 LEU A C 4
ATOM 3144 O O . LEU A 1 56 ? -5.468 7.767 -6.597 1.00 0.00 2046 LEU A O 4
ATOM 3160 N N . LEU A 1 57 ? -3.857 7.003 -5.264 1.00 0.00 2047 LEU A N 4
ATOM 3161 C CA . LEU A 1 57 ? -3.049 6.488 -6.339 1.00 0.00 2047 LEU A CA 4
ATOM 3162 C C . LEU A 1 57 ? -3.191 4.982 -6.363 1.00 0.00 2047 LEU A C 4
ATOM 3163 O O . LEU A 1 57 ? -2.858 4.308 -5.385 1.00 0.00 2047 LEU A O 4
ATOM 3179 N N . VAL A 1 58 ? -3.715 4.457 -7.441 1.00 0.00 2048 VAL A N 4
ATOM 3180 C CA . VAL A 1 58 ? -3.885 3.025 -7.596 1.00 0.00 2048 VAL A CA 4
ATOM 3181 C C . VAL A 1 58 ? -3.246 2.563 -8.885 1.00 0.00 2048 VAL A C 4
ATOM 3182 O O . VAL A 1 58 ? -3.027 3.368 -9.804 1.00 0.00 2048 VAL A O 4
ATOM 3195 N N . GLY A 1 59 ? -2.935 1.292 -8.953 1.00 0.00 2049 GLY A N 4
ATOM 3196 C CA . GLY A 1 59 ? -2.328 0.744 -10.132 1.00 0.00 2049 GLY A CA 4
ATOM 3197 C C . GLY A 1 59 ? -0.913 1.233 -10.299 1.00 0.00 2049 GLY A C 4
ATOM 3198 O O . GLY A 1 59 ? -0.190 1.381 -9.313 1.00 0.00 2049 GLY A O 4
ATOM 3202 N N . GLU A 1 60 ? -0.548 1.569 -11.518 1.00 0.00 2050 GLU A N 4
ATOM 3203 C CA . GLU A 1 60 ? 0.808 2.001 -11.837 1.00 0.00 2050 GLU A CA 4
ATOM 3204 C C . GLU A 1 60 ? 1.044 3.456 -11.444 1.00 0.00 2050 GLU A C 4
ATOM 3205 O O . GLU A 1 60 ? 2.170 3.971 -11.538 1.00 0.00 2050 GLU A O 4
ATOM 3217 N N . ASP A 1 61 ? -0.001 4.108 -11.005 1.00 0.00 2051 ASP A N 4
ATOM 3218 C CA . ASP A 1 61 ? 0.063 5.503 -10.578 1.00 0.00 2051 ASP A CA 4
ATOM 3219 C C . ASP A 1 61 ? 0.625 5.557 -9.176 1.00 0.00 2051 ASP A C 4
ATOM 3220 O O . ASP A 1 61 ? 1.214 6.555 -8.745 1.00 0.00 2051 ASP A O 4
ATOM 3229 N N . ALA A 1 62 ? 0.478 4.453 -8.484 1.00 0.00 2052 ALA A N 4
ATOM 3230 C CA . ALA A 1 62 ? 1.004 4.294 -7.166 1.00 0.00 2052 ALA A CA 4
ATOM 3231 C C . ALA A 1 62 ? 2.427 3.774 -7.297 1.00 0.00 2052 ALA A C 4
ATOM 3232 O O . ALA A 1 62 ? 2.727 3.052 -8.249 1.00 0.00 2052 ALA A O 4
ATOM 3239 N N . PRO A 1 63 ? 3.336 4.139 -6.405 1.00 0.00 2053 PRO A N 4
ATOM 3240 C CA . PRO A 1 63 ? 4.713 3.669 -6.479 1.00 0.00 2053 PRO A CA 4
ATOM 3241 C C . PRO A 1 63 ? 4.824 2.179 -6.151 1.00 0.00 2053 PRO A C 4
ATOM 3242 O O . PRO A 1 63 ? 3.979 1.620 -5.433 1.00 0.00 2053 PRO A O 4
ATOM 3253 N N . ARG A 1 64 ? 5.840 1.523 -6.697 1.00 0.00 2054 ARG A N 4
ATOM 3254 C CA . ARG A 1 64 ? 6.083 0.145 -6.330 1.00 0.00 2054 ARG A CA 4
ATOM 3255 C C . ARG A 1 64 ? 6.570 0.140 -4.922 1.00 0.00 2054 ARG A C 4
ATOM 3256 O O . ARG A 1 64 ? 7.243 1.079 -4.513 1.00 0.00 2054 ARG A O 4
ATOM 3277 N N . ARG A 1 65 ? 6.252 -0.887 -4.186 1.00 0.00 2055 ARG A N 4
ATOM 3278 C CA . ARG A 1 65 ? 6.540 -0.917 -2.769 1.00 0.00 2055 ARG A CA 4
ATOM 3279 C C . ARG A 1 65 ? 8.049 -0.747 -2.479 1.00 0.00 2055 ARG A C 4
ATOM 3280 O O . ARG A 1 65 ? 8.422 -0.183 -1.458 1.00 0.00 2055 ARG A O 4
ATOM 3301 N N . ALA A 1 66 ? 8.886 -1.174 -3.411 1.00 0.00 2056 ALA A N 4
ATOM 3302 C CA . ALA A 1 66 ? 10.324 -1.018 -3.293 1.00 0.00 2056 ALA A CA 4
ATOM 3303 C C . ALA A 1 66 ? 10.708 0.451 -3.144 1.00 0.00 2056 ALA A C 4
ATOM 3304 O O . ALA A 1 66 ? 11.573 0.793 -2.345 1.00 0.00 2056 ALA A O 4
ATOM 3311 N N . GLU A 1 67 ? 10.042 1.318 -3.888 1.00 0.00 2057 GLU A N 4
ATOM 3312 C CA . GLU A 1 67 ? 10.350 2.746 -3.802 1.00 0.00 2057 GLU A CA 4
ATOM 3313 C C . GLU A 1 67 ? 9.375 3.463 -2.874 1.00 0.00 2057 GLU A C 4
ATOM 3314 O O . GLU A 1 67 ? 9.649 4.559 -2.412 1.00 0.00 2057 GLU A O 4
ATOM 3326 N N . LEU A 1 68 ? 8.261 2.801 -2.586 1.00 0.00 2058 LEU A N 4
ATOM 3327 C CA . LEU A 1 68 ? 7.166 3.333 -1.768 1.00 0.00 2058 LEU A CA 4
ATOM 3328 C C . LEU A 1 68 ? 7.657 3.794 -0.397 1.00 0.00 2058 LEU A C 4
ATOM 3329 O O . LEU A 1 68 ? 7.276 4.873 0.056 1.00 0.00 2058 LEU A O 4
ATOM 3345 N N . GLU A 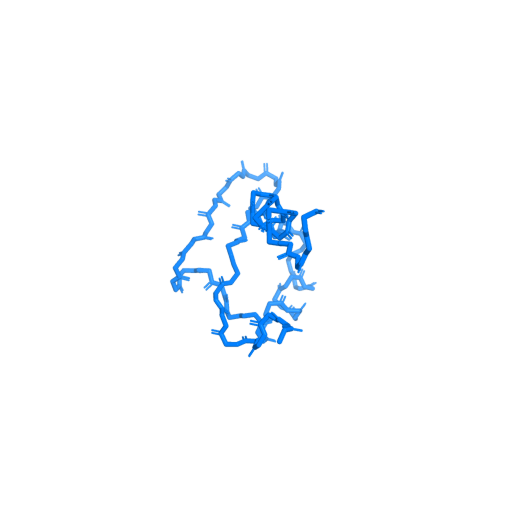1 69 ? 8.513 2.992 0.231 1.00 0.00 2059 GLU A N 4
ATOM 3346 C CA . GLU A 1 69 ? 9.088 3.336 1.539 1.00 0.00 2059 GLU A CA 4
ATOM 3347 C C . GLU A 1 69 ? 9.769 4.700 1.462 1.00 0.00 2059 GLU A C 4
ATOM 3348 O O . GLU A 1 69 ? 9.412 5.642 2.185 1.00 0.00 2059 GLU A O 4
ATOM 3360 N N . MET A 1 70 ? 10.705 4.794 0.528 1.00 0.00 2060 MET A N 4
ATOM 3361 C CA . MET A 1 70 ? 11.467 6.013 0.251 1.00 0.00 2060 MET A CA 4
ATOM 3362 C C . MET A 1 70 ? 10.529 7.168 -0.105 1.00 0.00 2060 MET A C 4
ATOM 3363 O O . MET A 1 70 ? 10.671 8.281 0.408 1.00 0.00 2060 MET A O 4
ATOM 3377 N N . TRP A 1 71 ? 9.575 6.869 -0.954 1.00 0.00 2061 TRP A N 4
ATOM 3378 C CA . TRP A 1 71 ? 8.599 7.815 -1.449 1.00 0.00 2061 TRP A CA 4
ATOM 3379 C C . TRP A 1 71 ? 7.818 8.433 -0.285 1.00 0.00 2061 TRP A C 4
ATOM 3380 O O . TRP A 1 71 ? 7.766 9.643 -0.148 1.00 0.00 2061 TRP A O 4
ATOM 3401 N N . LEU A 1 72 ? 7.273 7.587 0.575 1.00 0.00 2062 LEU A N 4
ATOM 3402 C CA . LEU A 1 72 ? 6.541 8.034 1.761 1.00 0.00 2062 LEU A CA 4
ATOM 3403 C C . LEU A 1 72 ? 7.387 8.880 2.689 1.00 0.00 2062 LEU A C 4
ATOM 3404 O O . LEU A 1 72 ? 6.864 9.750 3.378 1.00 0.00 2062 LEU A O 4
ATOM 3420 N N . GLN A 1 73 ? 8.687 8.606 2.746 1.00 0.00 2063 GLN A N 4
ATOM 3421 C CA . GLN A 1 73 ? 9.584 9.376 3.589 1.00 0.00 2063 GLN A CA 4
ATOM 3422 C C . GLN A 1 73 ? 9.652 10.833 3.131 1.00 0.00 2063 GLN A C 4
ATOM 3423 O O . GLN A 1 73 ? 9.842 11.746 3.940 1.00 0.00 2063 GLN A O 4
ATOM 3437 N N . GLY A 1 74 ? 9.496 11.030 1.842 1.00 0.00 2064 GLY A N 4
ATOM 3438 C CA . GLY A 1 74 ? 9.516 12.364 1.271 1.00 0.00 2064 GLY A CA 4
ATOM 3439 C C . GLY A 1 74 ? 8.116 12.927 1.059 1.00 0.00 2064 GLY A C 4
ATOM 3440 O O . GLY A 1 74 ? 7.933 14.130 0.847 1.00 0.00 2064 GLY A O 4
ATOM 3444 N N . HIS A 1 75 ? 7.124 12.071 1.114 1.00 0.00 2065 HIS A N 4
ATOM 3445 C CA . HIS A 1 75 ? 5.739 12.478 0.942 1.00 0.00 2065 HIS A CA 4
ATOM 3446 C C . HIS A 1 75 ? 4.902 11.945 2.107 1.00 0.00 2065 HIS A C 4
ATOM 3447 O O . HIS A 1 75 ? 4.168 10.972 1.959 1.00 0.00 2065 HIS A O 4
ATOM 3461 N N . PRO A 1 76 ? 5.015 12.562 3.299 1.00 0.00 2066 PRO A N 4
ATOM 3462 C CA . PRO A 1 76 ? 4.319 12.090 4.510 1.00 0.00 2066 PRO A CA 4
ATOM 3463 C C . PRO A 1 76 ? 2.834 12.453 4.520 1.00 0.00 2066 PRO A C 4
ATOM 3464 O O . PRO A 1 76 ? 2.103 12.127 5.455 1.00 0.00 2066 PRO A O 4
ATOM 3475 N N . GLU A 1 77 ? 2.396 13.118 3.475 1.00 0.00 2067 GLU A N 4
ATOM 3476 C CA . GLU A 1 77 ? 1.017 13.523 3.348 1.00 0.00 2067 GLU A CA 4
ATOM 3477 C C . GLU A 1 77 ? 0.178 12.402 2.745 1.00 0.00 2067 GLU A C 4
ATOM 3478 O O . GLU A 1 77 ? -1.031 12.509 2.645 1.00 0.00 2067 GLU A O 4
ATOM 3490 N N . PHE A 1 78 ? 0.829 11.339 2.340 1.00 0.00 2068 PHE A N 4
ATOM 3491 C CA . PHE A 1 78 ? 0.149 10.183 1.801 1.00 0.00 2068 PHE A CA 4
ATOM 3492 C C . PHE A 1 78 ? 0.183 9.061 2.810 1.00 0.00 2068 PHE A C 4
ATOM 3493 O O . PHE A 1 78 ? 1.084 9.004 3.642 1.00 0.00 2068 PHE A O 4
ATOM 3510 N N . ALA A 1 79 ? -0.796 8.207 2.763 1.00 0.00 2069 ALA A N 4
ATOM 3511 C CA . ALA A 1 79 ? -0.887 7.081 3.657 1.00 0.00 2069 ALA A CA 4
ATOM 3512 C C . ALA A 1 79 ? -1.226 5.843 2.869 1.00 0.00 2069 ALA A C 4
ATOM 3513 O O . ALA A 1 79 ? -1.806 5.948 1.787 1.00 0.00 2069 ALA A O 4
ATOM 3520 N N . VAL A 1 80 ? -0.865 4.682 3.393 1.00 0.00 2070 VAL A N 4
ATOM 3521 C CA . VAL A 1 80 ? -1.203 3.417 2.752 1.00 0.00 2070 VAL A CA 4
ATOM 3522 C C . VAL A 1 80 ? -2.722 3.196 2.815 1.00 0.00 2070 VAL A C 4
ATOM 3523 O O . VAL A 1 80 ? -3.349 3.442 3.864 1.00 0.00 2070 VAL A O 4
ATOM 3536 N N . ASP A 1 81 ? -3.297 2.800 1.684 1.00 0.00 2071 ASP A N 4
ATOM 3537 C CA . ASP A 1 81 ? -4.734 2.554 1.562 1.00 0.00 2071 ASP A CA 4
ATOM 3538 C C . ASP A 1 81 ? -5.205 1.492 2.566 1.00 0.00 2071 ASP A C 4
ATOM 3539 O O . ASP A 1 81 ? -4.756 0.333 2.532 1.00 0.00 2071 ASP A O 4
ATOM 3548 N N . PRO A 1 82 ? -6.132 1.873 3.466 1.00 0.00 2072 PRO A N 4
ATOM 3549 C CA . PRO A 1 82 ? -6.621 0.996 4.535 1.00 0.00 2072 PRO A CA 4
ATOM 3550 C C . PRO A 1 82 ? -7.488 -0.151 4.024 1.00 0.00 2072 PRO A C 4
ATOM 3551 O O . PRO A 1 82 ? -7.684 -1.136 4.717 1.00 0.00 2072 PRO A O 4
ATOM 3562 N N . ARG A 1 83 ? -7.964 -0.029 2.817 1.00 0.00 2073 ARG A N 4
ATOM 3563 C CA . ARG A 1 83 ? -8.842 -1.017 2.230 1.00 0.00 2073 ARG A CA 4
ATOM 3564 C C . ARG A 1 83 ? -8.019 -2.147 1.636 1.00 0.00 2073 ARG A C 4
ATOM 3565 O O . ARG A 1 83 ? -8.426 -3.316 1.658 1.00 0.00 2073 ARG A O 4
ATOM 3586 N N . PHE A 1 84 ? -6.860 -1.795 1.114 1.00 0.00 2074 PHE A N 4
ATOM 3587 C CA . PHE A 1 84 ? -5.904 -2.760 0.611 1.00 0.00 2074 PHE A CA 4
ATOM 3588 C C . PHE A 1 84 ? -5.393 -3.612 1.755 1.00 0.00 2074 PHE A C 4
ATOM 3589 O O . PHE A 1 84 ? -5.474 -4.839 1.713 1.00 0.00 2074 PHE A O 4
ATOM 3606 N N . LEU A 1 85 ? -4.912 -2.958 2.798 1.00 0.00 2075 LEU A N 4
ATOM 3607 C CA . LEU A 1 85 ? -4.367 -3.665 3.943 1.00 0.00 2075 LEU A CA 4
ATOM 3608 C C . LEU A 1 85 ? -5.425 -4.451 4.714 1.00 0.00 2075 LEU A C 4
ATOM 3609 O O . LEU A 1 85 ? -5.122 -5.458 5.356 1.00 0.00 2075 LEU A O 4
ATOM 3625 N N . ALA A 1 86 ? -6.676 -4.018 4.600 1.00 0.00 2076 ALA A N 4
ATOM 3626 C CA . ALA A 1 86 ? -7.790 -4.690 5.248 1.00 0.00 2076 ALA A CA 4
ATOM 3627 C C . ALA A 1 86 ? -7.988 -6.092 4.698 1.00 0.00 2076 ALA A C 4
ATOM 3628 O O . ALA A 1 86 ? -8.518 -6.939 5.378 1.00 0.00 2076 ALA A O 4
ATOM 3635 N N . TYR A 1 87 ? -7.513 -6.336 3.475 1.00 0.00 2077 TYR A N 4
ATOM 3636 C CA . TYR A 1 87 ? -7.660 -7.633 2.824 1.00 0.00 2077 TYR A CA 4
ATOM 3637 C C . TYR A 1 87 ? -7.020 -8.743 3.659 1.00 0.00 2077 TYR A C 4
ATOM 3638 O O . TYR A 1 87 ? -7.580 -9.819 3.791 1.00 0.00 2077 TYR A O 4
ATOM 3656 N N . MET A 1 88 ? -5.858 -8.471 4.238 1.00 0.00 2078 MET A N 4
ATOM 3657 C CA . MET A 1 88 ? -5.186 -9.481 5.055 1.00 0.00 2078 MET A CA 4
ATOM 3658 C C . MET A 1 88 ? -5.878 -9.642 6.411 1.00 0.00 2078 MET A C 4
ATOM 3659 O O . MET A 1 88 ? -5.877 -10.717 6.997 1.00 0.00 2078 MET A O 4
ATOM 3673 N N . GLU A 1 89 ? -6.476 -8.564 6.893 1.00 0.00 2079 GLU A N 4
ATOM 3674 C CA . GLU A 1 89 ? -7.156 -8.570 8.178 1.00 0.00 2079 GLU A CA 4
ATOM 3675 C C . GLU A 1 89 ? -8.517 -9.233 8.089 1.00 0.00 2079 GLU A C 4
ATOM 3676 O O . GLU A 1 89 ? -8.934 -9.951 9.005 1.00 0.00 2079 GLU A O 4
ATOM 3688 N N . ASP A 1 90 ? -9.202 -8.966 7.005 1.00 0.00 2080 ASP A N 4
ATOM 3689 C CA . ASP A 1 90 ? -10.535 -9.504 6.756 1.00 0.00 2080 ASP A CA 4
ATOM 3690 C C . ASP A 1 90 ? -10.436 -10.934 6.268 1.00 0.00 2080 ASP A C 4
ATOM 3691 O O . ASP A 1 90 ? -11.343 -11.753 6.510 1.00 0.00 2080 ASP A O 4
ATOM 3700 N N . ARG A 1 91 ? -9.310 -11.200 5.589 1.00 0.00 2081 ARG A N 4
ATOM 3701 C CA . ARG A 1 91 ? -8.888 -12.497 5.029 1.00 0.00 2081 ARG A CA 4
ATOM 3702 C C . ARG A 1 91 ? -9.908 -13.110 4.072 1.00 0.00 2081 ARG A C 4
ATOM 3703 O O . ARG A 1 91 ? -10.960 -12.535 3.776 1.00 0.00 2081 ARG A O 4
ATOM 3724 N N . ARG A 1 92 ? -9.566 -14.240 3.538 1.00 0.00 2082 ARG A N 4
ATOM 3725 C CA . ARG A 1 92 ? -10.445 -14.954 2.669 1.00 0.00 2082 ARG A CA 4
ATOM 3726 C C . ARG A 1 92 ? -11.308 -15.867 3.507 1.00 0.00 2082 ARG A C 4
ATOM 3727 O O . ARG A 1 92 ? -10.852 -16.419 4.519 1.00 0.00 2082 ARG A O 4
ATOM 3748 N N . LYS A 1 93 ? -12.537 -15.992 3.130 1.00 0.00 2083 LYS A N 4
ATOM 3749 C CA . LYS A 1 93 ? -13.469 -16.823 3.845 1.00 0.00 2083 LYS A CA 4
ATOM 3750 C C . LYS A 1 93 ? -13.623 -18.122 3.098 1.00 0.00 2083 LYS A C 4
ATOM 3751 O O . LYS A 1 93 ? -13.322 -18.179 1.899 1.00 0.00 2083 LYS A O 4
ATOM 3770 N N . GLN A 1 94 ? -14.069 -19.163 3.774 1.00 0.00 2084 GLN A N 4
ATOM 3771 C CA . GLN A 1 94 ? -14.256 -20.437 3.127 1.00 0.00 2084 GLN A CA 4
ATOM 3772 C C . GLN A 1 94 ? -15.559 -20.424 2.360 1.00 0.00 2084 GLN A C 4
ATOM 3773 O O . GLN A 1 94 ? -16.608 -20.881 2.830 1.00 0.00 2084 GLN A O 4
ATOM 3787 N N . LYS A 1 95 ? -15.497 -19.795 1.247 1.00 0.00 2085 LYS A N 4
ATOM 3788 C CA . LYS A 1 95 ? -16.586 -19.678 0.344 1.00 0.00 2085 LYS A CA 4
ATOM 3789 C C . LYS A 1 95 ? -16.192 -20.375 -0.921 1.00 0.00 2085 LYS A C 4
ATOM 3790 O O . LYS A 1 95 ? -14.991 -20.675 -1.125 1.00 0.00 2085 LYS A O 4
ATOM 3809 N N . LEU A 1 38 ? -1.924 -10.161 -5.096 1.00 0.00 2028 LEU A N 5
ATOM 3810 C CA . LEU A 1 38 ? -2.008 -9.387 -3.841 1.00 0.00 2028 LEU A CA 5
ATOM 3811 C C . LEU A 1 38 ? -0.784 -9.649 -2.953 1.00 0.00 2028 LEU A C 5
ATOM 3812 O O . LEU A 1 38 ? -0.621 -9.046 -1.882 1.00 0.00 2028 LEU A O 5
ATOM 3828 N N . ASP A 1 39 ? 0.053 -10.561 -3.411 1.00 0.00 2029 ASP A N 5
ATOM 3829 C CA . ASP A 1 39 ? 1.340 -10.833 -2.819 1.00 0.00 2029 ASP A CA 5
ATOM 3830 C C . ASP A 1 39 ? 2.215 -9.683 -3.244 1.00 0.00 2029 ASP A C 5
ATOM 3831 O O . ASP A 1 39 ? 2.345 -9.410 -4.455 1.00 0.00 2029 ASP A O 5
ATOM 3840 N N . VAL A 1 40 ? 2.787 -8.990 -2.307 1.00 0.00 2030 VAL A N 5
ATOM 3841 C CA . VAL A 1 40 ? 3.498 -7.791 -2.641 1.00 0.00 2030 VAL A CA 5
ATOM 3842 C C . VAL A 1 40 ? 4.884 -8.092 -3.176 1.00 0.00 2030 VAL A C 5
ATOM 3843 O O . VAL A 1 40 ? 5.168 -7.823 -4.350 1.00 0.00 2030 VAL A O 5
ATOM 3856 N N . ASP A 1 41 ? 5.720 -8.664 -2.329 1.00 0.00 2031 ASP A N 5
ATOM 3857 C CA . ASP A 1 41 ? 7.119 -8.986 -2.647 1.00 0.00 2031 ASP A CA 5
ATOM 3858 C C . ASP A 1 41 ? 7.823 -7.829 -3.368 1.00 0.00 2031 ASP A C 5
ATOM 3859 O O . ASP A 1 41 ? 8.353 -7.974 -4.463 1.00 0.00 2031 ASP A O 5
ATOM 3868 N N . LEU A 1 42 ? 7.668 -6.651 -2.793 1.00 0.00 2032 LEU A N 5
ATOM 3869 C CA . LEU A 1 42 ? 8.380 -5.437 -3.205 1.00 0.00 2032 LEU A CA 5
ATOM 3870 C C . LEU A 1 42 ? 7.937 -4.797 -4.551 1.00 0.00 2032 LEU A C 5
ATOM 3871 O O . LEU A 1 42 ? 7.864 -3.566 -4.646 1.00 0.00 2032 LEU A O 5
ATOM 3887 N N . GLU A 1 43 ? 7.629 -5.587 -5.571 1.00 0.00 2033 GLU A N 5
ATOM 3888 C CA . GLU A 1 43 ? 7.300 -5.000 -6.882 1.00 0.00 2033 GLU A CA 5
ATOM 3889 C C . GLU A 1 43 ? 5.840 -4.584 -6.982 1.00 0.00 2033 GLU A C 5
ATOM 3890 O O . GLU A 1 43 ? 5.463 -3.794 -7.855 1.00 0.00 2033 GLU A O 5
ATOM 3902 N N . THR A 1 44 ? 5.033 -5.090 -6.101 1.00 0.00 2034 THR A N 5
ATOM 3903 C CA . THR A 1 44 ? 3.640 -4.727 -6.049 1.00 0.00 2034 THR A CA 5
ATOM 3904 C C . THR A 1 44 ? 3.490 -3.295 -5.521 1.00 0.00 2034 THR A C 5
ATOM 3905 O O . THR A 1 44 ? 4.296 -2.841 -4.694 1.00 0.00 2034 THR A O 5
ATOM 3916 N N . ARG A 1 45 ? 2.501 -2.596 -6.022 1.00 0.00 2035 ARG A N 5
ATOM 3917 C CA . ARG A 1 45 ? 2.311 -1.200 -5.731 1.00 0.00 2035 ARG A CA 5
ATOM 3918 C C . ARG A 1 45 ? 1.390 -1.048 -4.551 1.00 0.00 2035 ARG A C 5
ATOM 3919 O O . ARG A 1 45 ? 0.270 -1.565 -4.564 1.00 0.00 2035 ARG A O 5
ATOM 3940 N N . ILE A 1 46 ? 1.855 -0.383 -3.534 1.00 0.00 2036 ILE A N 5
ATOM 3941 C CA . ILE A 1 46 ? 1.026 -0.129 -2.382 1.00 0.00 2036 ILE A CA 5
ATOM 3942 C C . ILE A 1 46 ? 0.156 1.091 -2.653 1.00 0.00 2036 ILE A C 5
ATOM 3943 O O . ILE A 1 46 ? 0.678 2.177 -2.922 1.00 0.00 2036 ILE A O 5
ATOM 3959 N N . PRO A 1 47 ? -1.171 0.921 -2.635 1.00 0.00 2037 PRO A N 5
ATOM 3960 C CA . PRO A 1 47 ? -2.087 2.022 -2.829 1.00 0.00 2037 PRO A CA 5
ATOM 3961 C C . PRO A 1 47 ? -2.019 2.995 -1.660 1.00 0.00 2037 PRO A C 5
ATOM 3962 O O . PRO A 1 47 ? -2.212 2.619 -0.487 1.00 0.00 2037 PRO A O 5
ATOM 3973 N N . VAL A 1 48 ? -1.710 4.209 -1.969 1.00 0.00 2038 VAL A N 5
ATOM 3974 C CA . VAL A 1 48 ? -1.588 5.242 -0.982 1.00 0.00 2038 VAL A CA 5
ATOM 3975 C C . VAL A 1 48 ? -2.510 6.372 -1.307 1.00 0.00 2038 VAL A C 5
ATOM 3976 O O . VAL A 1 48 ? -2.853 6.591 -2.470 1.00 0.00 2038 VAL A O 5
ATOM 3989 N N . ILE A 1 49 ? -2.928 7.067 -0.307 1.00 0.00 2039 ILE A N 5
ATOM 3990 C CA . ILE A 1 49 ? -3.805 8.167 -0.483 1.00 0.00 2039 ILE A CA 5
ATOM 3991 C C . ILE A 1 49 ? -3.321 9.360 0.311 1.00 0.00 2039 ILE A C 5
ATOM 3992 O O . ILE A 1 49 ? -2.831 9.219 1.437 1.00 0.00 2039 ILE A O 5
ATOM 4008 N N . ASN A 1 50 ? -3.385 10.513 -0.307 1.00 0.00 20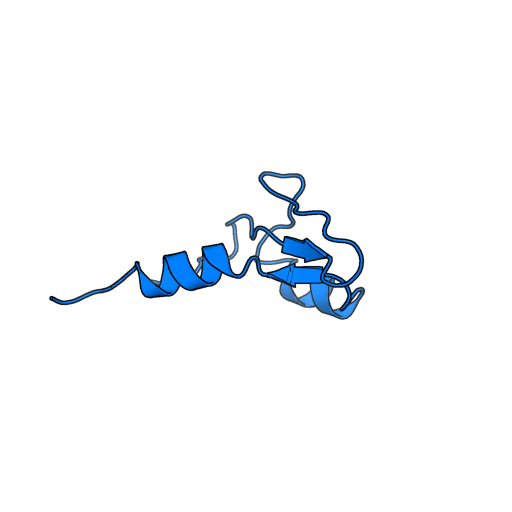40 ASN A N 5
ATOM 4009 C CA . ASN A 1 50 ? -3.109 11.762 0.368 1.00 0.00 2040 ASN A CA 5
ATOM 4010 C C . ASN A 1 50 ? -4.251 11.984 1.332 1.00 0.00 2040 ASN A C 5
ATOM 4011 O O . ASN A 1 50 ? -5.370 12.233 0.904 1.00 0.00 2040 ASN A O 5
ATOM 4022 N N . LYS A 1 51 ? -3.967 11.878 2.607 1.00 0.00 2041 LYS A N 5
ATOM 4023 C CA . LYS A 1 51 ? -4.983 11.945 3.649 1.00 0.00 2041 LYS A CA 5
ATOM 4024 C C . LYS A 1 51 ? -5.690 13.294 3.737 1.00 0.00 2041 LYS A C 5
ATOM 4025 O O . LYS A 1 51 ? -6.800 13.387 4.254 1.00 0.00 2041 LYS A O 5
ATOM 4044 N N . VAL A 1 52 ? -5.065 14.324 3.230 1.00 0.00 2042 VAL A N 5
ATOM 4045 C CA . VAL A 1 52 ? -5.659 15.639 3.261 1.00 0.00 2042 VAL A CA 5
ATOM 4046 C C . VAL A 1 52 ? -6.495 15.866 2.007 1.00 0.00 2042 VAL A C 5
ATOM 4047 O O . VAL A 1 52 ? -7.676 16.216 2.084 1.00 0.00 2042 VAL A O 5
ATOM 4060 N N . ASP A 1 53 ? -5.899 15.626 0.861 1.00 0.00 2043 ASP A N 5
ATOM 4061 C CA . ASP A 1 53 ? -6.566 15.910 -0.409 1.00 0.00 2043 ASP A CA 5
ATOM 4062 C C . ASP A 1 53 ? -7.536 14.818 -0.834 1.00 0.00 2043 ASP A C 5
ATOM 4063 O O . ASP A 1 53 ? -8.637 15.102 -1.313 1.00 0.00 2043 ASP A O 5
ATOM 4072 N N . GLY A 1 54 ? -7.149 13.592 -0.638 1.00 0.00 2044 GLY A N 5
ATOM 4073 C CA . GLY A 1 54 ? -7.946 12.497 -1.107 1.00 0.00 2044 GLY A CA 5
ATOM 4074 C C . GLY A 1 54 ? -7.394 11.947 -2.402 1.00 0.00 2044 GLY A C 5
ATOM 4075 O O . GLY A 1 54 ? -8.099 11.289 -3.160 1.00 0.00 2044 GLY A O 5
ATOM 4079 N N . THR A 1 55 ? -6.137 12.246 -2.668 1.00 0.00 2045 THR A N 5
ATOM 4080 C CA . THR A 1 55 ? -5.479 11.748 -3.848 1.00 0.00 2045 THR A CA 5
ATOM 4081 C C . THR A 1 55 ? -5.120 10.276 -3.632 1.00 0.00 2045 THR A C 5
ATOM 4082 O O . THR A 1 55 ? -4.163 9.976 -2.921 1.00 0.00 2045 THR A O 5
ATOM 4093 N N . LEU A 1 56 ? -5.909 9.386 -4.173 1.00 0.00 2046 LEU A N 5
ATOM 4094 C CA . LEU A 1 56 ? -5.645 7.975 -4.053 1.00 0.00 2046 LEU A CA 5
ATOM 4095 C C . LEU A 1 56 ? -4.841 7.509 -5.250 1.00 0.00 2046 LEU A C 5
ATOM 4096 O O . LEU A 1 56 ? -5.235 7.733 -6.398 1.00 0.00 2046 LEU A O 5
ATOM 4112 N N . LEU A 1 57 ? -3.725 6.906 -4.992 1.00 0.00 2047 LEU A N 5
ATOM 4113 C CA . LEU A 1 57 ? -2.858 6.405 -6.024 1.00 0.00 2047 LEU A CA 5
ATOM 4114 C C . LEU A 1 57 ? -2.901 4.896 -6.015 1.00 0.00 2047 LEU A C 5
ATOM 4115 O O . LEU A 1 57 ? -2.544 4.270 -5.015 1.00 0.00 2047 LEU A O 5
ATOM 4131 N N . VAL A 1 58 ? -3.371 4.326 -7.097 1.00 0.00 2048 VAL A N 5
ATOM 4132 C CA . VAL A 1 58 ? -3.472 2.886 -7.248 1.00 0.00 2048 VAL A CA 5
ATOM 4133 C C . VAL A 1 58 ? -2.875 2.497 -8.581 1.00 0.00 2048 VAL A C 5
ATOM 4134 O O . VAL A 1 58 ? -2.665 3.370 -9.437 1.00 0.00 2048 VAL A O 5
ATOM 4147 N N . GLY A 1 59 ? -2.564 1.227 -8.739 1.00 0.00 2049 GLY A N 5
ATOM 4148 C CA . GLY A 1 59 ? -2.076 0.725 -10.002 1.00 0.00 2049 GLY A CA 5
ATOM 4149 C C . GLY A 1 59 ? -0.742 1.316 -10.386 1.00 0.00 2049 GLY A C 5
ATOM 4150 O O . GLY A 1 59 ? 0.189 1.325 -9.589 1.00 0.00 2049 GLY A O 5
ATOM 4154 N N . GLU A 1 60 ? -0.668 1.880 -11.573 1.00 0.00 2050 GLU A N 5
ATOM 4155 C CA . GLU A 1 60 ? 0.584 2.416 -12.074 1.00 0.00 2050 GLU A CA 5
ATOM 4156 C C . GLU A 1 60 ? 0.787 3.842 -11.654 1.00 0.00 2050 GLU A C 5
ATOM 4157 O O . GLU A 1 60 ? 1.845 4.446 -11.898 1.00 0.00 2050 GLU A O 5
ATOM 4169 N N . ASP A 1 61 ? -0.204 4.372 -11.005 1.00 0.00 2051 ASP A N 5
ATOM 4170 C CA . ASP A 1 61 ? -0.133 5.697 -10.450 1.00 0.00 2051 ASP A CA 5
ATOM 4171 C C . ASP A 1 61 ? 0.481 5.635 -9.077 1.00 0.00 2051 ASP A C 5
ATOM 4172 O O . ASP A 1 61 ? 0.827 6.655 -8.484 1.00 0.00 2051 ASP A O 5
ATOM 4181 N N . ALA A 1 62 ? 0.625 4.431 -8.584 1.00 0.00 2052 ALA A N 5
ATOM 4182 C CA . ALA A 1 62 ? 1.253 4.182 -7.327 1.00 0.00 2052 ALA A CA 5
ATOM 4183 C C . ALA A 1 62 ? 2.622 3.567 -7.601 1.00 0.00 2052 ALA A C 5
ATOM 4184 O O . ALA A 1 62 ? 2.786 2.855 -8.609 1.00 0.00 2052 ALA A O 5
ATOM 4191 N N . PRO A 1 63 ? 3.634 3.857 -6.777 1.00 0.00 2053 PRO A N 5
ATOM 4192 C CA . PRO A 1 63 ? 4.955 3.273 -6.941 1.00 0.00 2053 PRO A CA 5
ATOM 4193 C C . PRO A 1 63 ? 5.000 1.852 -6.383 1.00 0.00 2053 PRO A C 5
ATOM 4194 O O . PRO A 1 63 ? 4.083 1.416 -5.660 1.00 0.00 2053 PRO A O 5
ATOM 4205 N N . ARG A 1 64 ? 6.060 1.132 -6.695 1.00 0.00 2054 ARG A N 5
ATOM 4206 C CA . ARG A 1 64 ? 6.244 -0.207 -6.170 1.00 0.00 2054 ARG A CA 5
ATOM 4207 C C . ARG A 1 64 ? 6.546 -0.083 -4.700 1.00 0.00 2054 ARG A C 5
ATOM 4208 O O . ARG A 1 64 ? 7.040 0.947 -4.268 1.00 0.00 2054 ARG A O 5
ATOM 4229 N N . ARG A 1 65 ? 6.294 -1.118 -3.949 1.00 0.00 2055 ARG A N 5
ATOM 4230 C CA . ARG A 1 65 ? 6.623 -1.150 -2.523 1.00 0.00 2055 ARG A CA 5
ATOM 4231 C C . ARG A 1 65 ? 8.127 -0.853 -2.319 1.00 0.00 2055 ARG A C 5
ATOM 4232 O O . ARG A 1 65 ? 8.514 -0.143 -1.398 1.00 0.00 2055 ARG A O 5
ATOM 4253 N N . ALA A 1 66 ? 8.936 -1.363 -3.245 1.00 0.00 2056 ALA A N 5
ATOM 4254 C CA . ALA A 1 66 ? 10.392 -1.177 -3.251 1.00 0.00 2056 ALA A CA 5
ATOM 4255 C C . ALA A 1 66 ? 10.793 0.291 -3.442 1.00 0.00 2056 ALA A C 5
ATOM 4256 O O . ALA A 1 66 ? 11.912 0.681 -3.134 1.00 0.00 2056 ALA A O 5
ATOM 4263 N N . GLU A 1 67 ? 9.894 1.083 -3.961 1.00 0.00 2057 GLU A N 5
ATOM 4264 C CA . GLU A 1 67 ? 10.164 2.490 -4.226 1.00 0.00 2057 GLU A CA 5
ATOM 4265 C C . GLU A 1 67 ? 9.433 3.355 -3.198 1.00 0.00 2057 GLU A C 5
ATOM 4266 O O . GLU A 1 67 ? 9.913 4.414 -2.786 1.00 0.00 2057 GLU A O 5
ATOM 4278 N N . LEU A 1 68 ? 8.292 2.845 -2.780 1.00 0.00 2058 LEU A N 5
ATOM 4279 C CA . LEU A 1 68 ? 7.353 3.494 -1.890 1.00 0.00 2058 LEU A CA 5
ATOM 4280 C C . LEU A 1 68 ? 7.952 3.945 -0.567 1.00 0.00 2058 LEU A C 5
ATOM 4281 O O . LEU A 1 68 ? 7.692 5.054 -0.129 1.00 0.00 2058 LEU A O 5
ATOM 4297 N N . GLU A 1 69 ? 8.718 3.080 0.071 1.00 0.00 2059 GLU A N 5
ATOM 4298 C CA . GLU A 1 69 ? 9.234 3.349 1.421 1.00 0.00 2059 GLU A CA 5
ATOM 4299 C C . GLU A 1 69 ? 10.038 4.645 1.455 1.00 0.00 2059 GLU A C 5
ATOM 4300 O O . GLU A 1 69 ? 9.826 5.511 2.310 1.00 0.00 2059 GLU A O 5
ATOM 4312 N N . MET A 1 70 ? 10.933 4.773 0.512 1.00 0.00 2060 MET A N 5
ATOM 4313 C CA . MET A 1 70 ? 11.778 5.960 0.382 1.00 0.00 2060 MET A CA 5
ATOM 4314 C C . MET A 1 70 ? 10.952 7.152 -0.089 1.00 0.00 2060 MET A C 5
ATOM 4315 O O . MET A 1 70 ? 11.210 8.298 0.298 1.00 0.00 2060 MET A O 5
ATOM 4329 N N . TRP A 1 71 ? 9.954 6.855 -0.891 1.00 0.00 2061 TRP A N 5
ATOM 4330 C CA . TRP A 1 71 ? 9.030 7.834 -1.453 1.00 0.00 2061 TRP A CA 5
ATOM 4331 C C . TRP A 1 71 ? 8.198 8.498 -0.335 1.00 0.00 2061 TRP A C 5
ATOM 4332 O O . TRP A 1 71 ? 8.041 9.722 -0.308 1.00 0.00 2061 TRP A O 5
ATOM 4353 N N . LEU A 1 72 ? 7.686 7.679 0.585 1.00 0.00 2062 LEU A N 5
ATOM 4354 C CA . LEU A 1 72 ? 6.895 8.135 1.742 1.00 0.00 2062 LEU A CA 5
ATOM 4355 C C . LEU A 1 72 ? 7.637 9.166 2.590 1.00 0.00 2062 LEU A C 5
ATOM 4356 O O . LEU A 1 72 ? 7.019 10.056 3.179 1.00 0.00 2062 LEU A O 5
ATOM 4372 N N . GLN A 1 73 ? 8.948 9.035 2.666 1.00 0.00 2063 GLN A N 5
ATOM 4373 C CA . GLN A 1 73 ? 9.762 9.919 3.455 1.00 0.00 2063 GLN A CA 5
ATOM 4374 C C . GLN A 1 73 ? 9.696 11.356 2.915 1.00 0.00 2063 GLN A C 5
ATOM 4375 O O . GLN A 1 73 ? 9.745 12.327 3.683 1.00 0.00 2063 GLN A O 5
ATOM 4389 N N . GLY A 1 74 ? 9.534 11.480 1.608 1.00 0.00 2064 GLY A N 5
ATOM 4390 C CA . GLY A 1 74 ? 9.446 12.786 0.984 1.00 0.00 2064 GLY A CA 5
ATOM 4391 C C . GLY A 1 74 ? 8.009 13.188 0.682 1.00 0.00 2064 GLY A C 5
ATOM 4392 O O . GLY A 1 74 ? 7.752 14.298 0.206 1.00 0.00 2064 GLY A O 5
ATOM 4396 N N . HIS A 1 75 ? 7.078 12.298 0.965 1.00 0.00 2065 HIS A N 5
ATOM 4397 C CA . HIS A 1 75 ? 5.650 12.533 0.732 1.00 0.00 2065 HIS A CA 5
ATOM 4398 C C . HIS A 1 75 ? 4.875 12.110 1.981 1.00 0.00 2065 HIS A C 5
ATOM 4399 O O . HIS A 1 75 ? 4.287 11.029 2.034 1.00 0.00 2065 HIS A O 5
ATOM 4413 N N . PRO A 1 76 ? 4.901 12.951 3.023 1.00 0.00 2066 PRO A N 5
ATOM 4414 C CA . PRO A 1 76 ? 4.344 12.612 4.342 1.00 0.00 2066 PRO A CA 5
ATOM 4415 C C . PRO A 1 76 ? 2.818 12.580 4.417 1.00 0.00 2066 PRO A C 5
ATOM 4416 O O . PRO A 1 76 ? 2.257 12.063 5.386 1.00 0.00 2066 PRO A O 5
ATOM 4427 N N . GLU A 1 77 ? 2.138 13.126 3.427 1.00 0.00 2067 GLU A N 5
ATOM 4428 C CA . GLU A 1 77 ? 0.686 13.181 3.496 1.00 0.00 2067 GLU A CA 5
ATOM 4429 C C . GLU A 1 77 ? 0.032 11.980 2.863 1.00 0.00 2067 GLU A C 5
ATOM 4430 O O . GLU A 1 77 ? -1.193 11.886 2.808 1.00 0.00 2067 GLU A O 5
ATOM 4442 N N . PHE A 1 78 ? 0.829 11.067 2.405 1.00 0.00 2068 PHE A N 5
ATOM 4443 C CA . PHE A 1 78 ? 0.314 9.869 1.808 1.00 0.00 2068 PHE A CA 5
ATOM 4444 C C . PHE A 1 78 ? 0.354 8.725 2.789 1.00 0.00 2068 PHE A C 5
ATOM 4445 O O . PHE A 1 78 ? 1.395 8.418 3.369 1.00 0.00 2068 PHE A O 5
ATOM 4462 N N . ALA A 1 79 ? -0.781 8.122 2.990 1.00 0.00 2069 ALA A N 5
ATOM 4463 C CA . ALA A 1 79 ? -0.924 7.009 3.887 1.00 0.00 2069 ALA A CA 5
ATOM 4464 C C . ALA A 1 79 ? -1.472 5.835 3.113 1.00 0.00 2069 ALA A C 5
ATOM 4465 O O . ALA A 1 79 ? -2.021 6.020 2.031 1.00 0.00 2069 ALA A O 5
ATOM 4472 N N . VAL A 1 80 ? -1.304 4.655 3.642 1.00 0.00 2070 VAL A N 5
ATOM 4473 C CA . VAL A 1 80 ? -1.762 3.434 2.996 1.00 0.00 2070 VAL A CA 5
ATOM 4474 C C . VAL A 1 80 ? -3.307 3.355 2.957 1.00 0.00 2070 VAL A C 5
ATOM 4475 O O . VAL A 1 80 ? -3.995 3.775 3.907 1.00 0.00 2070 VAL A O 5
ATOM 4488 N N . ASP A 1 81 ? -3.822 2.879 1.840 1.00 0.00 2071 ASP A N 5
ATOM 4489 C CA . ASP A 1 81 ? -5.257 2.691 1.624 1.00 0.00 2071 ASP A CA 5
ATOM 4490 C C . ASP A 1 81 ? -5.853 1.645 2.598 1.00 0.00 2071 ASP A C 5
ATOM 4491 O O . ASP A 1 81 ? -5.279 0.556 2.793 1.00 0.00 2071 ASP A O 5
ATOM 4500 N N . PRO A 1 82 ? -7.011 1.963 3.221 1.00 0.00 2072 PRO A N 5
ATOM 4501 C CA . PRO A 1 82 ? -7.669 1.082 4.194 1.00 0.00 2072 PRO A CA 5
ATOM 4502 C C . PRO A 1 82 ? -8.233 -0.212 3.582 1.00 0.00 2072 PRO A C 5
ATOM 4503 O O . PRO A 1 82 ? -8.386 -1.223 4.286 1.00 0.00 2072 PRO A O 5
ATOM 4514 N N . ARG A 1 83 ? -8.502 -0.200 2.285 1.00 0.00 2073 ARG A N 5
ATOM 4515 C CA . ARG A 1 83 ? -9.046 -1.366 1.609 1.00 0.00 2073 ARG A CA 5
ATOM 4516 C C . ARG A 1 83 ? -7.924 -2.370 1.420 1.00 0.00 2073 ARG A C 5
ATOM 4517 O O . ARG A 1 83 ? -8.118 -3.580 1.547 1.00 0.00 2073 ARG A O 5
ATOM 4538 N N . PHE A 1 84 ? -6.739 -1.861 1.129 1.00 0.00 2074 PHE A N 5
ATOM 4539 C CA . PHE A 1 84 ? -5.560 -2.697 1.031 1.00 0.00 2074 PHE A CA 5
ATOM 4540 C C . PHE A 1 84 ? -5.253 -3.319 2.385 1.00 0.00 2074 PHE A C 5
ATOM 4541 O O . PHE A 1 84 ? -4.829 -4.472 2.474 1.00 0.00 2074 PHE A O 5
ATOM 4558 N N . LEU A 1 85 ? -5.501 -2.566 3.436 1.00 0.00 2075 LEU A N 5
ATOM 4559 C CA . LEU A 1 85 ? -5.328 -3.064 4.789 1.00 0.00 2075 LEU A CA 5
ATOM 4560 C C . LEU A 1 85 ? -6.304 -4.208 5.066 1.00 0.00 2075 LEU A C 5
ATOM 4561 O O . LEU A 1 85 ? -5.974 -5.162 5.786 1.00 0.00 2075 LEU A O 5
ATOM 4577 N N . ALA A 1 86 ? -7.485 -4.129 4.465 1.00 0.00 2076 ALA A N 5
ATOM 4578 C CA . ALA A 1 86 ? -8.474 -5.185 4.560 1.00 0.00 2076 ALA A CA 5
ATOM 4579 C C . ALA A 1 86 ? -7.965 -6.426 3.836 1.00 0.00 2076 ALA A C 5
ATOM 4580 O O . ALA A 1 86 ? -8.099 -7.540 4.322 1.00 0.00 2076 ALA A O 5
ATOM 4587 N N . TYR A 1 87 ? -7.325 -6.214 2.688 1.00 0.00 2077 TYR A N 5
ATOM 4588 C CA . TYR A 1 87 ? -6.725 -7.302 1.921 1.00 0.00 2077 TYR A CA 5
ATOM 4589 C C . TYR A 1 87 ? -5.599 -7.984 2.685 1.00 0.00 2077 TYR A C 5
ATOM 4590 O O . TYR A 1 87 ? -5.361 -9.188 2.515 1.00 0.00 2077 TYR A O 5
ATOM 4608 N N . MET A 1 88 ? -4.893 -7.221 3.497 1.00 0.00 2078 MET A N 5
ATOM 4609 C CA . MET A 1 88 ? -3.853 -7.772 4.356 1.00 0.00 2078 MET A CA 5
ATOM 4610 C C . MET A 1 88 ? -4.482 -8.753 5.356 1.00 0.00 2078 MET A C 5
ATOM 4611 O O . MET A 1 88 ? -3.972 -9.855 5.571 1.00 0.00 2078 MET A O 5
ATOM 4625 N N . GLU A 1 89 ? -5.624 -8.358 5.915 1.00 0.00 2079 GLU A N 5
ATOM 4626 C CA . GLU A 1 89 ? -6.364 -9.203 6.844 1.00 0.00 2079 GLU A CA 5
ATOM 4627 C C . GLU A 1 89 ? -6.935 -10.402 6.116 1.00 0.00 2079 GLU A C 5
ATOM 4628 O O . GLU A 1 89 ? -6.982 -11.507 6.644 1.00 0.00 2079 GLU A O 5
ATOM 4640 N N . ASP A 1 90 ? -7.370 -10.161 4.905 1.00 0.00 2080 ASP A N 5
ATOM 4641 C CA . ASP A 1 90 ? -7.901 -11.189 4.023 1.00 0.00 2080 ASP A CA 5
ATOM 4642 C C . ASP A 1 90 ? -6.863 -12.281 3.770 1.00 0.00 2080 ASP A C 5
ATOM 4643 O O . ASP A 1 90 ? -7.195 -13.467 3.708 1.00 0.00 2080 ASP A O 5
ATOM 4652 N N . ARG A 1 91 ? -5.601 -11.881 3.667 1.00 0.00 2081 ARG A N 5
ATOM 4653 C CA . ARG A 1 91 ? -4.508 -12.823 3.437 1.00 0.00 2081 ARG A CA 5
ATOM 4654 C C . ARG A 1 91 ? -4.196 -13.614 4.710 1.00 0.00 2081 ARG A C 5
ATOM 4655 O O . ARG A 1 91 ? -3.794 -14.770 4.639 1.00 0.00 2081 ARG A O 5
ATOM 4676 N N . ARG A 1 92 ? -4.400 -12.966 5.862 1.00 0.00 2082 ARG A N 5
ATOM 4677 C CA . ARG A 1 92 ? -4.089 -13.520 7.197 1.00 0.00 2082 ARG A CA 5
ATOM 4678 C C . ARG A 1 92 ? -4.700 -14.919 7.404 1.00 0.00 2082 ARG A C 5
ATOM 4679 O O . ARG A 1 92 ? -4.131 -15.764 8.103 1.00 0.00 2082 ARG A O 5
ATOM 4700 N N . LYS A 1 93 ? -5.822 -15.165 6.772 1.00 0.00 2083 LYS A N 5
ATOM 4701 C CA . LYS A 1 93 ? -6.454 -16.457 6.820 1.00 0.00 2083 LYS A CA 5
ATOM 4702 C C . LYS A 1 93 ? -6.719 -16.940 5.405 1.00 0.00 2083 LYS A C 5
ATOM 4703 O O . LYS A 1 93 ? -7.478 -16.311 4.664 1.00 0.00 2083 LYS A O 5
ATOM 4722 N N . GLN A 1 94 ? -6.087 -18.025 5.017 1.00 0.00 2084 GLN A N 5
ATOM 4723 C CA . GLN A 1 94 ? -6.397 -18.639 3.743 1.00 0.00 2084 GLN A CA 5
ATOM 4724 C C . GLN A 1 94 ? -7.682 -19.416 3.940 1.00 0.00 2084 GLN A C 5
ATOM 4725 O O . GLN A 1 94 ? -8.676 -19.183 3.262 1.00 0.00 2084 GLN A O 5
ATOM 4739 N N . LYS A 1 95 ? -7.640 -20.329 4.896 1.00 0.00 2085 LYS A N 5
ATOM 4740 C CA . LYS A 1 95 ? -8.789 -21.125 5.306 1.00 0.00 2085 LYS A CA 5
ATOM 4741 C C . LYS A 1 95 ? -8.697 -21.357 6.805 1.00 0.00 2085 LYS A C 5
ATOM 4742 O O . LYS A 1 95 ? -9.657 -21.099 7.537 1.00 0.00 2085 LYS A O 5
ATOM 4761 N N . LEU A 1 38 ? 4.587 -10.870 3.515 1.00 0.00 2028 LEU A N 6
ATOM 4762 C CA . LEU A 1 38 ? 4.548 -9.594 2.809 1.00 0.00 2028 LEU A CA 6
ATOM 4763 C C . LEU A 1 38 ? 3.496 -9.604 1.722 1.00 0.00 2028 LEU A C 6
ATOM 4764 O O . LEU A 1 38 ? 2.954 -8.549 1.368 1.00 0.00 2028 LEU A O 6
ATOM 4780 N N . ASP A 1 39 ? 3.220 -10.805 1.192 1.00 0.00 2029 ASP A N 6
ATOM 4781 C CA . ASP A 1 39 ? 2.295 -11.059 0.047 1.00 0.00 2029 ASP A CA 6
ATOM 4782 C C . ASP A 1 39 ? 2.866 -10.518 -1.246 1.00 0.00 2029 ASP A C 6
ATOM 4783 O O . ASP A 1 39 ? 3.095 -11.262 -2.193 1.00 0.00 2029 ASP A O 6
ATOM 4792 N N . VAL A 1 40 ? 3.121 -9.232 -1.256 1.00 0.00 2030 VAL A N 6
ATOM 4793 C CA . VAL A 1 40 ? 3.636 -8.523 -2.400 1.00 0.00 2030 VAL A CA 6
ATOM 4794 C C . VAL A 1 40 ? 5.050 -8.998 -2.749 1.00 0.00 2030 VAL A C 6
ATOM 4795 O O . VAL A 1 40 ? 5.738 -9.609 -1.928 1.00 0.00 2030 VAL A O 6
ATOM 4808 N N . ASP A 1 41 ? 5.484 -8.698 -3.941 1.00 0.00 2031 ASP A N 6
ATOM 4809 C CA . ASP A 1 41 ? 6.789 -9.136 -4.416 1.00 0.00 2031 ASP A CA 6
ATOM 4810 C C . ASP A 1 41 ? 7.709 -7.944 -4.565 1.00 0.00 2031 ASP A C 6
ATOM 4811 O O . ASP A 1 41 ? 8.632 -7.945 -5.379 1.00 0.00 2031 ASP A O 6
ATOM 4820 N N . LEU A 1 42 ? 7.436 -6.915 -3.756 1.00 0.00 2032 LEU A N 6
ATOM 4821 C CA . LEU A 1 42 ? 8.198 -5.641 -3.686 1.00 0.00 2032 LEU A CA 6
ATOM 4822 C C . LEU A 1 42 ? 7.975 -4.733 -4.897 1.00 0.00 2032 LEU A C 6
ATOM 4823 O O . LEU A 1 42 ? 7.933 -3.517 -4.769 1.00 0.00 2032 LEU A O 6
ATOM 4839 N N . GLU A 1 43 ? 7.799 -5.315 -6.048 1.00 0.00 2033 GLU A N 6
ATOM 4840 C CA . GLU A 1 43 ? 7.538 -4.553 -7.264 1.00 0.00 2033 GLU A CA 6
ATOM 4841 C C . GLU A 1 43 ? 6.098 -4.068 -7.278 1.00 0.00 2033 GLU A C 6
ATOM 4842 O O . GLU A 1 43 ? 5.729 -3.172 -8.012 1.00 0.00 2033 GLU A O 6
ATOM 4854 N N . THR A 1 44 ? 5.331 -4.676 -6.424 1.00 0.00 2034 THR A N 6
ATOM 4855 C CA . THR A 1 44 ? 3.938 -4.467 -6.291 1.00 0.00 2034 THR A CA 6
ATOM 4856 C C . THR A 1 44 ? 3.634 -3.055 -5.806 1.00 0.00 2034 THR A C 6
ATOM 4857 O O . THR A 1 44 ? 4.069 -2.647 -4.723 1.00 0.00 2034 THR A O 6
ATOM 4868 N N . ARG A 1 45 ? 2.968 -2.328 -6.645 1.00 0.00 2035 ARG A N 6
ATOM 4869 C CA . ARG A 1 45 ? 2.488 -0.997 -6.365 1.00 0.00 2035 ARG A CA 6
ATOM 4870 C C . ARG A 1 45 ? 1.478 -0.961 -5.225 1.00 0.00 2035 ARG A C 6
ATOM 4871 O O . ARG A 1 45 ? 0.337 -1.428 -5.363 1.00 0.00 2035 ARG A O 6
ATOM 4892 N N . ILE A 1 46 ? 1.932 -0.483 -4.089 1.00 0.00 2036 ILE A N 6
ATOM 4893 C CA . ILE A 1 46 ? 1.090 -0.295 -2.931 1.00 0.00 2036 ILE A CA 6
ATOM 4894 C C . ILE A 1 46 ? 0.235 0.962 -3.133 1.00 0.00 2036 ILE A C 6
ATOM 4895 O O . ILE A 1 46 ? 0.778 2.050 -3.335 1.00 0.00 2036 ILE A O 6
ATOM 4911 N N . PRO A 1 47 ? -1.098 0.824 -3.118 1.00 0.00 2037 PRO A N 6
ATOM 4912 C CA . PRO A 1 47 ? -1.995 1.962 -3.251 1.00 0.00 2037 PRO A CA 6
ATOM 4913 C C . PRO A 1 47 ? -1.884 2.893 -2.044 1.00 0.00 2037 PRO A C 6
ATOM 4914 O O . PRO A 1 47 ? -1.875 2.450 -0.875 1.00 0.00 2037 PRO A O 6
ATOM 4925 N N . VAL A 1 48 ? -1.782 4.158 -2.315 1.00 0.00 2038 VAL A N 6
ATOM 4926 C CA . VAL A 1 48 ? -1.627 5.150 -1.286 1.00 0.00 2038 VAL A CA 6
ATOM 4927 C C . VAL A 1 48 ? -2.697 6.203 -1.418 1.00 0.00 2038 VAL A C 6
ATOM 4928 O O . VAL A 1 48 ? -3.241 6.413 -2.508 1.00 0.00 2038 VAL A O 6
ATOM 4941 N N . ILE A 1 49 ? -3.011 6.842 -0.338 1.00 0.00 2039 ILE A N 6
ATOM 4942 C CA . ILE A 1 49 ? -3.987 7.886 -0.341 1.00 0.00 2039 ILE A CA 6
ATOM 4943 C C . ILE A 1 49 ? -3.440 9.113 0.368 1.00 0.00 2039 ILE A C 6
ATOM 4944 O O . ILE A 1 49 ? -2.820 9.008 1.438 1.00 0.00 2039 ILE A O 6
ATOM 4960 N N . ASN A 1 50 ? -3.590 10.242 -0.263 1.00 0.00 2040 ASN A N 6
ATOM 4961 C CA . ASN A 1 50 ? -3.207 11.506 0.320 1.00 0.00 2040 ASN A CA 6
ATOM 4962 C C . ASN A 1 50 ? -4.294 11.894 1.293 1.00 0.00 2040 ASN A C 6
ATOM 4963 O O . ASN A 1 50 ? -5.434 12.101 0.892 1.00 0.00 2040 ASN A O 6
ATOM 4974 N N . LYS A 1 51 ? -3.949 11.992 2.552 1.00 0.00 2041 LYS A N 6
ATOM 4975 C CA . LYS A 1 51 ? -4.911 12.286 3.609 1.00 0.00 2041 LYS A CA 6
ATOM 4976 C C . LYS A 1 51 ? -5.483 13.696 3.501 1.00 0.00 2041 LYS A C 6
ATOM 4977 O O . LYS A 1 51 ? -6.599 13.961 3.963 1.00 0.00 2041 LYS A O 6
ATOM 4996 N N . VAL A 1 52 ? -4.743 14.578 2.894 1.00 0.00 2042 VAL A N 6
ATOM 4997 C CA . VAL A 1 52 ? -5.160 15.957 2.758 1.00 0.00 2042 VAL A CA 6
ATOM 4998 C C . VAL A 1 52 ? -6.062 16.106 1.547 1.00 0.00 2042 VAL A C 6
ATOM 4999 O O . VAL A 1 52 ? -7.232 16.473 1.663 1.00 0.00 2042 VAL A O 6
ATOM 5012 N N . ASP A 1 53 ? -5.529 15.762 0.403 1.00 0.00 2043 ASP A N 6
ATOM 5013 C CA . ASP A 1 53 ? -6.221 15.939 -0.863 1.00 0.00 2043 ASP A CA 6
ATOM 5014 C C . ASP A 1 53 ? -7.315 14.926 -1.073 1.00 0.00 2043 ASP A C 6
ATOM 5015 O O . ASP A 1 53 ? -8.331 15.231 -1.678 1.00 0.00 2043 ASP A O 6
ATOM 5024 N N . GLY A 1 54 ? -7.093 13.720 -0.610 1.00 0.00 2044 GLY A N 6
ATOM 5025 C CA . GLY A 1 54 ? -8.052 12.658 -0.798 1.00 0.00 2044 GLY A CA 6
ATOM 5026 C C . GLY A 1 54 ? -7.677 11.830 -2.001 1.00 0.00 2044 GLY A C 6
ATOM 5027 O O . GLY A 1 54 ? -8.333 10.842 -2.326 1.00 0.00 2044 GLY A O 6
ATOM 5031 N N . THR A 1 55 ? -6.600 12.246 -2.642 1.00 0.00 2045 THR A N 6
ATOM 5032 C CA . THR A 1 55 ? -6.091 11.626 -3.824 1.00 0.00 2045 THR A CA 6
ATOM 5033 C C . THR A 1 55 ? -5.620 10.194 -3.547 1.00 0.00 2045 THR A C 6
ATOM 5034 O O . THR A 1 55 ? -4.626 9.975 -2.840 1.00 0.00 2045 THR A O 6
ATOM 5045 N N . LEU A 1 56 ? -6.369 9.250 -4.055 1.00 0.00 2046 LEU A N 6
ATOM 5046 C CA . LEU A 1 56 ? -6.052 7.857 -3.941 1.00 0.00 2046 LEU A CA 6
ATOM 5047 C C . LEU A 1 56 ? -5.327 7.423 -5.203 1.00 0.00 2046 LEU A C 6
ATOM 5048 O O . LEU A 1 56 ? -5.810 7.657 -6.320 1.00 0.00 2046 LEU A O 6
ATOM 5064 N N . LEU A 1 57 ? -4.191 6.822 -5.035 1.00 0.00 2047 LEU A N 6
ATOM 5065 C CA . LEU A 1 57 ? -3.391 6.362 -6.137 1.00 0.00 2047 LEU A CA 6
ATOM 5066 C C . LEU A 1 57 ? -3.416 4.863 -6.155 1.00 0.00 2047 LEU A C 6
ATOM 5067 O O . LEU A 1 57 ? -2.975 4.220 -5.202 1.00 0.00 2047 LEU A O 6
ATOM 5083 N N . VAL A 1 58 ? -3.973 4.311 -7.198 1.00 0.00 2048 VAL A N 6
ATOM 5084 C CA . VAL A 1 58 ? -4.060 2.879 -7.365 1.00 0.00 2048 VAL A CA 6
ATOM 5085 C C . VAL A 1 58 ? -3.439 2.505 -8.683 1.00 0.00 2048 VAL A C 6
ATOM 5086 O O . VAL A 1 58 ? -3.227 3.375 -9.545 1.00 0.00 2048 VAL A O 6
ATOM 5099 N N . GLY A 1 59 ? -3.130 1.246 -8.842 1.00 0.00 2049 GLY A N 6
ATOM 5100 C CA . GLY A 1 59 ? -2.551 0.794 -10.061 1.00 0.00 2049 GLY A CA 6
ATOM 5101 C C . GLY A 1 59 ? -1.147 1.282 -10.167 1.00 0.00 2049 GLY A C 6
ATOM 5102 O O . GLY A 1 59 ? -0.521 1.580 -9.154 1.00 0.00 2049 GLY A O 6
ATOM 5106 N N . GLU A 1 60 ? -0.668 1.462 -11.355 1.00 0.00 2050 GLU A N 6
ATOM 5107 C CA . GLU A 1 60 ? 0.714 1.844 -11.528 1.00 0.00 2050 GLU A CA 6
ATOM 5108 C C . GLU A 1 60 ? 0.933 3.350 -11.426 1.00 0.00 2050 GLU A C 6
ATOM 5109 O O . GLU A 1 60 ? 1.980 3.875 -11.813 1.00 0.00 2050 GLU A O 6
ATOM 5121 N N . ASP A 1 61 ? -0.053 4.025 -10.857 1.00 0.00 2051 ASP A N 6
ATOM 5122 C CA . ASP A 1 61 ? 0.043 5.431 -10.522 1.00 0.00 2051 ASP A CA 6
ATOM 5123 C C . ASP A 1 61 ? 0.578 5.529 -9.112 1.00 0.00 2051 ASP A C 6
ATOM 5124 O O . ASP A 1 61 ? 1.069 6.571 -8.674 1.00 0.00 2051 ASP A O 6
ATOM 5133 N N . ALA A 1 62 ? 0.484 4.412 -8.415 1.00 0.00 2052 ALA A N 6
ATOM 5134 C CA . ALA A 1 62 ? 0.948 4.273 -7.061 1.00 0.00 2052 ALA A CA 6
ATOM 5135 C C . ALA A 1 62 ? 2.378 3.741 -7.090 1.00 0.00 2052 ALA A C 6
ATOM 5136 O O . ALA A 1 62 ? 2.768 3.079 -8.062 1.00 0.00 2052 ALA A O 6
ATOM 5143 N N . PRO A 1 63 ? 3.193 4.046 -6.076 1.00 0.00 2053 PRO A N 6
ATOM 5144 C CA . PRO A 1 63 ? 4.589 3.608 -6.031 1.00 0.00 2053 PRO A CA 6
ATOM 5145 C C . PRO A 1 63 ? 4.739 2.114 -5.711 1.00 0.00 2053 PRO A C 6
ATOM 5146 O O . PRO A 1 63 ? 3.865 1.499 -5.087 1.00 0.00 2053 PRO A O 6
ATOM 5157 N N . ARG A 1 64 ? 5.843 1.538 -6.138 1.00 0.00 2054 ARG A N 6
ATOM 5158 C CA . ARG A 1 64 ? 6.137 0.153 -5.842 1.00 0.00 2054 ARG A CA 6
ATOM 5159 C C . ARG A 1 64 ? 6.489 0.032 -4.387 1.00 0.00 2054 ARG A C 6
ATOM 5160 O O . ARG A 1 64 ? 7.022 0.962 -3.804 1.00 0.00 2054 ARG A O 6
ATOM 5181 N N . ARG A 1 65 ? 6.223 -1.106 -3.818 1.00 0.00 2055 ARG A N 6
ATOM 5182 C CA . ARG A 1 65 ? 6.556 -1.382 -2.432 1.00 0.00 2055 ARG A CA 6
ATOM 5183 C C . ARG A 1 65 ? 8.070 -1.200 -2.172 1.00 0.00 2055 ARG A C 6
ATOM 5184 O O . ARG A 1 65 ? 8.470 -0.751 -1.115 1.00 0.00 2055 ARG A O 6
ATOM 5205 N N . ALA A 1 66 ? 8.880 -1.519 -3.160 1.00 0.00 2056 ALA A N 6
ATOM 5206 C CA . ALA A 1 66 ? 10.326 -1.378 -3.059 1.00 0.00 2056 ALA A CA 6
ATOM 5207 C C . ALA A 1 66 ? 10.744 0.087 -2.876 1.00 0.00 2056 ALA A C 6
ATOM 5208 O O . ALA A 1 66 ? 11.697 0.384 -2.159 1.00 0.00 2056 ALA A O 6
ATOM 5215 N N . GLU A 1 67 ? 10.011 0.994 -3.481 1.00 0.00 2057 GLU A N 6
ATOM 5216 C CA . GLU A 1 67 ? 10.361 2.402 -3.421 1.00 0.00 2057 GLU A CA 6
ATOM 5217 C C . GLU A 1 67 ? 9.468 3.124 -2.412 1.00 0.00 2057 GLU A C 6
ATOM 5218 O O . GLU A 1 67 ? 9.676 4.287 -2.119 1.00 0.00 2057 GLU A O 6
ATOM 5230 N N . LEU A 1 68 ? 8.512 2.392 -1.866 1.00 0.00 2058 LEU A N 6
ATOM 5231 C CA . LEU A 1 68 ? 7.469 2.917 -0.982 1.00 0.00 2058 LEU A CA 6
ATOM 5232 C C . LEU A 1 68 ? 8.059 3.663 0.226 1.00 0.00 2058 LEU A C 6
ATOM 5233 O O . LEU A 1 68 ? 7.703 4.813 0.470 1.00 0.00 2058 LEU A O 6
ATOM 5249 N N . GLU A 1 69 ? 8.972 3.025 0.943 1.00 0.00 2059 GLU A N 6
ATOM 5250 C CA . GLU A 1 69 ? 9.632 3.648 2.105 1.00 0.00 2059 GLU A CA 6
ATOM 5251 C C . GLU A 1 69 ? 10.377 4.946 1.731 1.00 0.00 2059 GLU A C 6
ATOM 5252 O O . GLU A 1 69 ? 10.382 5.920 2.489 1.00 0.00 2059 GLU A O 6
ATOM 5264 N N . MET A 1 70 ? 10.962 4.955 0.562 1.00 0.00 2060 MET A N 6
ATOM 5265 C CA . MET A 1 70 ? 11.704 6.102 0.065 1.00 0.00 2060 MET A CA 6
ATOM 5266 C C . MET A 1 70 ? 10.733 7.199 -0.355 1.00 0.00 2060 MET A C 6
ATOM 5267 O O . MET A 1 70 ? 10.937 8.385 -0.070 1.00 0.00 2060 MET A O 6
ATOM 5281 N N . TRP A 1 71 ? 9.670 6.781 -0.994 1.00 0.00 2061 TRP A N 6
ATOM 5282 C CA . TRP A 1 71 ? 8.662 7.661 -1.525 1.00 0.00 2061 TRP A CA 6
ATOM 5283 C C . TRP A 1 71 ? 7.879 8.345 -0.395 1.00 0.00 2061 TRP A C 6
ATOM 5284 O O . TRP A 1 71 ? 7.741 9.568 -0.397 1.00 0.00 2061 TRP A O 6
ATOM 5305 N N . LEU A 1 72 ? 7.404 7.553 0.575 1.00 0.00 2062 LEU A N 6
ATOM 5306 C CA . LEU A 1 72 ? 6.640 8.067 1.727 1.00 0.00 2062 LEU A CA 6
ATOM 5307 C C . LEU A 1 72 ? 7.431 9.037 2.576 1.00 0.00 2062 LEU A C 6
ATOM 5308 O O . LEU A 1 72 ? 6.855 9.932 3.189 1.00 0.00 2062 LEU A O 6
ATOM 5324 N N . GLN A 1 73 ? 8.739 8.833 2.653 1.00 0.00 2063 GLN A N 6
ATOM 5325 C CA . GLN A 1 73 ? 9.613 9.716 3.393 1.00 0.00 2063 GLN A CA 6
ATOM 5326 C C . GLN A 1 73 ? 9.483 11.156 2.864 1.00 0.00 2063 GLN A C 6
ATOM 5327 O O . GLN A 1 73 ? 9.474 12.118 3.630 1.00 0.00 2063 GLN A O 6
ATOM 5341 N N . GLY A 1 74 ? 9.321 11.279 1.557 1.00 0.00 2064 GLY A N 6
ATOM 5342 C CA . GLY A 1 74 ? 9.176 12.579 0.941 1.00 0.00 2064 GLY A CA 6
ATOM 5343 C C . GLY A 1 74 ? 7.726 12.897 0.621 1.00 0.00 2064 GLY A C 6
ATOM 5344 O O . GLY A 1 74 ? 7.434 13.878 -0.064 1.00 0.00 2064 GLY A O 6
ATOM 5348 N N . HIS A 1 75 ? 6.829 12.060 1.107 1.00 0.00 2065 HIS A N 6
ATOM 5349 C CA . HIS A 1 75 ? 5.384 12.213 0.890 1.00 0.00 2065 HIS A CA 6
ATOM 5350 C C . HIS A 1 75 ? 4.613 11.774 2.142 1.00 0.00 2065 HIS A C 6
ATOM 5351 O O . HIS A 1 75 ? 3.850 10.811 2.096 1.00 0.00 2065 HIS A O 6
ATOM 5365 N N . PRO A 1 76 ? 4.784 12.469 3.288 1.00 0.00 2066 PRO A N 6
ATOM 5366 C CA . PRO A 1 76 ? 4.170 12.054 4.546 1.00 0.00 2066 PRO A CA 6
ATOM 5367 C C . PRO A 1 76 ? 2.677 12.373 4.629 1.00 0.00 2066 PRO A C 6
ATOM 5368 O O . PRO A 1 76 ? 2.003 12.010 5.606 1.00 0.00 2066 PRO A O 6
ATOM 5379 N N . GLU A 1 77 ? 2.155 13.049 3.627 1.00 0.00 2067 GLU A N 6
ATOM 5380 C CA . GLU A 1 77 ? 0.741 13.352 3.597 1.00 0.00 2067 GLU A CA 6
ATOM 5381 C C . GLU A 1 77 ? -0.002 12.176 2.963 1.00 0.00 2067 GLU A C 6
ATOM 5382 O O . GLU A 1 77 ? -1.227 12.058 3.061 1.00 0.00 2067 GLU A O 6
ATOM 5394 N N . PHE A 1 78 ? 0.760 11.304 2.332 1.00 0.00 2068 PHE A N 6
ATOM 5395 C CA . PHE A 1 78 ? 0.242 10.105 1.731 1.00 0.00 2068 PHE A CA 6
ATOM 5396 C C . PHE A 1 78 ? 0.453 8.960 2.685 1.00 0.00 2068 PHE A C 6
ATOM 5397 O O . PHE A 1 78 ? 1.479 8.894 3.357 1.00 0.00 2068 PHE A O 6
ATOM 5414 N N . ALA A 1 79 ? -0.502 8.097 2.775 1.00 0.00 2069 ALA A N 6
ATOM 5415 C CA . ALA A 1 79 ? -0.394 6.934 3.610 1.00 0.00 2069 ALA A CA 6
ATOM 5416 C C . ALA A 1 79 ? -0.934 5.748 2.868 1.00 0.00 2069 ALA A C 6
ATOM 5417 O O . ALA A 1 79 ? -1.501 5.906 1.783 1.00 0.00 2069 ALA A O 6
ATOM 5424 N N . VAL A 1 80 ? -0.783 4.580 3.440 1.00 0.00 2070 VAL A N 6
ATOM 5425 C CA . VAL A 1 80 ? -1.229 3.357 2.820 1.00 0.00 2070 VAL A CA 6
ATOM 5426 C C . VAL A 1 80 ? -2.768 3.273 2.796 1.00 0.00 2070 VAL A C 6
ATOM 5427 O O . VAL A 1 80 ? -3.445 3.659 3.770 1.00 0.00 2070 VAL A O 6
ATOM 5440 N N . ASP A 1 81 ? -3.288 2.837 1.664 1.00 0.00 2071 ASP A N 6
ATOM 5441 C CA . ASP A 1 81 ? -4.721 2.668 1.435 1.00 0.00 2071 ASP A CA 6
ATOM 5442 C C . ASP A 1 81 ? -5.363 1.735 2.468 1.00 0.00 2071 ASP A C 6
ATOM 5443 O O . ASP A 1 81 ? -4.925 0.586 2.640 1.00 0.00 2071 ASP A O 6
ATOM 5452 N N . PRO A 1 82 ? -6.407 2.221 3.187 1.00 0.00 2072 PRO A N 6
ATOM 5453 C CA . PRO A 1 82 ? -7.129 1.430 4.191 1.00 0.00 2072 PRO A CA 6
ATOM 5454 C C . PRO A 1 82 ? -7.770 0.181 3.593 1.00 0.00 2072 PRO A C 6
ATOM 5455 O O . PRO A 1 82 ? -7.896 -0.849 4.264 1.00 0.00 2072 PRO A O 6
ATOM 5466 N N . ARG A 1 83 ? -8.142 0.264 2.330 1.00 0.00 2073 ARG A N 6
ATOM 5467 C CA . ARG A 1 83 ? -8.726 -0.859 1.631 1.00 0.00 2073 ARG A CA 6
ATOM 5468 C C . ARG A 1 83 ? -7.669 -1.952 1.444 1.00 0.00 2073 ARG A C 6
ATOM 5469 O O . ARG A 1 83 ? -7.940 -3.138 1.633 1.00 0.00 2073 ARG A O 6
ATOM 5490 N N . PHE A 1 84 ? -6.462 -1.540 1.113 1.00 0.00 2074 PHE A N 6
ATOM 5491 C CA . PHE A 1 84 ? -5.340 -2.454 0.979 1.00 0.00 2074 PHE A CA 6
ATOM 5492 C C . PHE A 1 84 ? -5.010 -3.047 2.340 1.00 0.00 2074 PHE A C 6
ATOM 5493 O O . PHE A 1 84 ? -4.656 -4.227 2.453 1.00 0.00 2074 PHE A O 6
ATOM 5510 N N . LEU A 1 85 ? -5.152 -2.228 3.373 1.00 0.00 2075 LEU A N 6
ATOM 5511 C CA . LEU A 1 85 ? -4.982 -2.694 4.734 1.00 0.00 2075 LEU A CA 6
ATOM 5512 C C . LEU A 1 85 ? -6.004 -3.773 5.038 1.00 0.00 2075 LEU A C 6
ATOM 5513 O O . LEU A 1 85 ? -5.673 -4.775 5.621 1.00 0.00 2075 LEU A O 6
ATOM 5529 N N . ALA A 1 86 ? -7.232 -3.582 4.567 1.00 0.00 2076 ALA A N 6
ATOM 5530 C CA . ALA A 1 86 ? -8.308 -4.551 4.761 1.00 0.00 2076 ALA A CA 6
ATOM 5531 C C . ALA A 1 86 ? -7.959 -5.902 4.121 1.00 0.00 2076 ALA A C 6
ATOM 5532 O O . ALA A 1 86 ? -8.377 -6.944 4.606 1.00 0.00 2076 ALA A O 6
ATOM 5539 N N . TYR A 1 87 ? -7.188 -5.866 3.038 1.00 0.00 2077 TYR A N 6
ATOM 5540 C CA . TYR A 1 87 ? -6.698 -7.079 2.395 1.00 0.00 2077 TYR A CA 6
ATOM 5541 C C . TYR A 1 87 ? -5.660 -7.747 3.286 1.00 0.00 2077 TYR A C 6
ATOM 5542 O O . TYR A 1 87 ? -5.713 -8.946 3.538 1.00 0.00 2077 TYR A O 6
ATOM 5560 N N . MET A 1 88 ? -4.738 -6.952 3.789 1.00 0.00 2078 MET A N 6
ATOM 5561 C CA . MET A 1 88 ? -3.676 -7.457 4.656 1.00 0.00 2078 MET A CA 6
ATOM 5562 C C . MET A 1 88 ? -4.232 -7.993 5.962 1.00 0.00 2078 MET A C 6
ATOM 5563 O O . MET A 1 88 ? -3.775 -9.011 6.465 1.00 0.00 2078 MET A O 6
ATOM 5577 N N . GLU A 1 89 ? -5.223 -7.309 6.488 1.00 0.00 2079 GLU A N 6
ATOM 5578 C CA . GLU A 1 89 ? -5.905 -7.690 7.726 1.00 0.00 2079 GLU A CA 6
ATOM 5579 C C . GLU A 1 89 ? -6.761 -8.932 7.528 1.00 0.00 2079 GLU A C 6
ATOM 5580 O O . GLU A 1 89 ? -6.991 -9.700 8.467 1.00 0.00 2079 GLU A O 6
ATOM 5592 N N . ASP A 1 90 ? -7.260 -9.094 6.316 1.00 0.00 2080 ASP A N 6
ATOM 5593 C CA . ASP A 1 90 ? -8.059 -10.267 5.924 1.00 0.00 2080 ASP A CA 6
ATOM 5594 C C . ASP A 1 90 ? -7.167 -11.525 5.995 1.00 0.00 2080 ASP A C 6
ATOM 5595 O O . ASP A 1 90 ? -7.651 -12.634 6.252 1.00 0.00 2080 ASP A O 6
ATOM 5604 N N . ARG A 1 91 ? -5.843 -11.305 5.792 1.00 0.00 2081 ARG A N 6
ATOM 5605 C CA . ARG A 1 91 ? -4.771 -12.327 5.953 1.00 0.00 2081 ARG A CA 6
ATOM 5606 C C . ARG A 1 91 ? -4.909 -13.446 4.921 1.00 0.00 2081 ARG A C 6
ATOM 5607 O O . ARG A 1 91 ? -5.573 -13.280 3.899 1.00 0.00 2081 ARG A O 6
ATOM 5628 N N . ARG A 1 92 ? -4.234 -14.571 5.168 1.00 0.00 2082 ARG A N 6
ATOM 5629 C CA . ARG A 1 92 ? -4.419 -15.738 4.346 1.00 0.00 2082 ARG A CA 6
ATOM 5630 C C . ARG A 1 92 ? -5.754 -16.315 4.712 1.00 0.00 2082 ARG A C 6
ATOM 5631 O O . ARG A 1 92 ? -5.986 -16.716 5.876 1.00 0.00 2082 ARG A O 6
ATOM 5652 N N . LYS A 1 93 ? -6.621 -16.344 3.767 1.00 0.00 2083 LYS A N 6
ATOM 5653 C CA . LYS A 1 93 ? -7.975 -16.692 4.002 1.00 0.00 2083 LYS A CA 6
ATOM 5654 C C . LYS A 1 93 ? -8.315 -17.970 3.291 1.00 0.00 2083 LYS A C 6
ATOM 5655 O O . LYS A 1 93 ? -7.855 -18.205 2.168 1.00 0.00 2083 LYS A O 6
ATOM 5674 N N . GLN A 1 94 ? -9.114 -18.801 3.920 1.00 0.00 2084 GLN A N 6
ATOM 5675 C CA . GLN A 1 94 ? -9.544 -20.026 3.302 1.00 0.00 2084 GLN A CA 6
ATOM 5676 C C . GLN A 1 94 ? -10.758 -19.744 2.399 1.00 0.00 2084 GLN A C 6
ATOM 5677 O O . GLN A 1 94 ? -11.893 -20.165 2.663 1.00 0.00 2084 GLN A O 6
ATOM 5691 N N . LYS A 1 95 ? -10.497 -18.940 1.412 1.00 0.00 2085 LYS A N 6
ATOM 5692 C CA . LYS A 1 95 ? -11.420 -18.552 0.383 1.00 0.00 2085 LYS A CA 6
ATOM 5693 C C . LYS A 1 95 ? -10.612 -18.460 -0.867 1.00 0.00 2085 LYS A C 6
ATOM 5694 O O . LYS A 1 95 ? -9.576 -17.775 -0.897 1.00 0.00 2085 LYS A O 6
ATOM 5713 N N . LEU A 1 38 ? 7.584 -10.682 2.964 1.00 0.00 2028 LEU A N 7
ATOM 5714 C CA . LEU A 1 38 ? 7.622 -11.976 2.257 1.00 0.00 2028 LEU A CA 7
ATOM 5715 C C . LEU A 1 38 ? 6.232 -12.555 1.956 1.00 0.00 2028 LEU A C 7
ATOM 5716 O O . LEU A 1 38 ? 5.697 -13.387 2.698 1.00 0.00 2028 LEU A O 7
ATOM 5732 N N . ASP A 1 39 ? 5.686 -12.057 0.871 1.00 0.00 2029 ASP A N 7
ATOM 5733 C CA . ASP A 1 39 ? 4.361 -12.383 0.270 1.00 0.00 2029 ASP A CA 7
ATOM 5734 C C . ASP A 1 39 ? 4.146 -11.278 -0.703 1.00 0.00 2029 ASP A C 7
ATOM 5735 O O . ASP A 1 39 ? 3.686 -11.454 -1.817 1.00 0.00 2029 ASP A O 7
ATOM 5744 N N . VAL A 1 40 ? 4.525 -10.115 -0.234 1.00 0.00 2030 VAL A N 7
ATOM 5745 C CA . VAL A 1 40 ? 4.662 -8.950 -1.040 1.00 0.00 2030 VAL A CA 7
ATOM 5746 C C . VAL A 1 40 ? 6.073 -9.009 -1.599 1.00 0.00 2030 VAL A C 7
ATOM 5747 O O . VAL A 1 40 ? 7.046 -8.924 -0.854 1.00 0.00 2030 VAL A O 7
ATOM 5760 N N . ASP A 1 41 ? 6.173 -9.186 -2.887 1.00 0.00 2031 ASP A N 7
ATOM 5761 C CA . ASP A 1 41 ? 7.455 -9.417 -3.567 1.00 0.00 2031 ASP A CA 7
ATOM 5762 C C . ASP A 1 41 ? 8.140 -8.128 -3.963 1.00 0.00 2031 ASP A C 7
ATOM 5763 O O . ASP A 1 41 ? 9.019 -8.131 -4.829 1.00 0.00 2031 ASP A O 7
ATOM 5772 N N . LEU A 1 42 ? 7.728 -7.029 -3.330 1.00 0.00 2032 LEU A N 7
ATOM 5773 C CA . LEU A 1 42 ? 8.288 -5.675 -3.530 1.00 0.00 2032 LEU A CA 7
ATOM 5774 C C . LEU A 1 42 ? 7.894 -5.030 -4.861 1.00 0.00 2032 LEU A C 7
ATOM 5775 O O . LEU A 1 42 ? 7.881 -3.796 -4.972 1.00 0.00 2032 LEU A O 7
ATOM 5791 N N . GLU A 1 43 ? 7.546 -5.845 -5.839 1.00 0.00 2033 GLU A N 7
ATOM 5792 C CA . GLU A 1 43 ? 7.214 -5.363 -7.170 1.00 0.00 2033 GLU A CA 7
ATOM 5793 C C . GLU A 1 43 ? 5.796 -4.798 -7.234 1.00 0.00 2033 GLU A C 7
ATOM 5794 O O . GLU A 1 43 ? 5.455 -4.080 -8.175 1.00 0.00 2033 GLU A O 7
ATOM 5806 N N . THR A 1 44 ? 4.984 -5.118 -6.242 1.00 0.00 2034 THR A N 7
ATOM 5807 C CA . THR A 1 44 ? 3.630 -4.620 -6.192 1.00 0.00 2034 THR A CA 7
ATOM 5808 C C . THR A 1 44 ? 3.645 -3.115 -5.942 1.00 0.00 2034 THR A C 7
ATOM 5809 O O . THR A 1 44 ? 4.633 -2.554 -5.414 1.00 0.00 2034 THR A O 7
ATOM 5820 N N . ARG A 1 45 ? 2.594 -2.478 -6.324 1.00 0.00 2035 ARG A N 7
ATOM 5821 C CA . ARG A 1 45 ? 2.455 -1.075 -6.174 1.00 0.00 2035 ARG A CA 7
ATOM 5822 C C . ARG A 1 45 ? 1.525 -0.858 -5.002 1.00 0.00 2035 ARG A C 7
ATOM 5823 O O . ARG A 1 45 ? 0.329 -1.157 -5.102 1.00 0.00 2035 ARG A O 7
ATOM 5844 N N . ILE A 1 46 ? 2.068 -0.427 -3.885 1.00 0.00 2036 ILE A N 7
ATOM 5845 C CA . ILE A 1 46 ? 1.270 -0.193 -2.696 1.00 0.00 2036 ILE A CA 7
ATOM 5846 C C . ILE A 1 46 ? 0.439 1.070 -2.882 1.00 0.00 2036 ILE A C 7
ATOM 5847 O O . ILE A 1 46 ? 0.994 2.169 -3.034 1.00 0.00 2036 ILE A O 7
ATOM 5863 N N . PRO A 1 47 ? -0.893 0.930 -2.911 1.00 0.00 2037 PRO A N 7
ATOM 5864 C CA . PRO A 1 47 ? -1.774 2.056 -3.082 1.00 0.00 2037 PRO A CA 7
ATOM 5865 C C . PRO A 1 47 ? -1.745 2.962 -1.865 1.00 0.00 2037 PRO A C 7
ATOM 5866 O O . PRO A 1 47 ? -1.797 2.501 -0.710 1.00 0.00 2037 PRO A O 7
ATOM 5877 N N . VAL A 1 48 ? -1.633 4.231 -2.114 1.00 0.00 2038 VAL A N 7
ATOM 5878 C CA . VAL A 1 48 ? -1.540 5.205 -1.064 1.00 0.00 2038 VAL A CA 7
ATOM 5879 C C . VAL A 1 48 ? -2.562 6.287 -1.273 1.00 0.00 2038 VAL A C 7
ATOM 5880 O O . VAL A 1 48 ? -2.976 6.554 -2.408 1.00 0.00 2038 VAL A O 7
ATOM 5893 N N . ILE A 1 49 ? -2.975 6.887 -0.210 1.00 0.00 2039 ILE A N 7
ATOM 5894 C CA . ILE A 1 49 ? -3.937 7.937 -0.260 1.00 0.00 2039 ILE A CA 7
ATOM 5895 C C . ILE A 1 49 ? -3.430 9.143 0.521 1.00 0.00 2039 ILE A C 7
ATOM 5896 O O . ILE A 1 49 ? -2.824 8.993 1.591 1.00 0.00 2039 ILE A O 7
ATOM 5912 N N . ASN A 1 50 ? -3.604 10.315 -0.048 1.00 0.00 2040 ASN A N 7
ATOM 5913 C CA . ASN A 1 50 ? -3.262 11.553 0.626 1.00 0.00 2040 ASN A CA 7
ATOM 5914 C C . ASN A 1 50 ? -4.314 11.774 1.688 1.00 0.00 2040 ASN A C 7
ATOM 5915 O O . ASN A 1 50 ? -5.487 11.908 1.357 1.00 0.00 2040 ASN A O 7
ATOM 5926 N N . LYS A 1 51 ? -3.915 11.803 2.936 1.00 0.00 2041 LYS A N 7
ATOM 5927 C CA . LYS A 1 51 ? -4.870 11.909 4.043 1.00 0.00 2041 LYS A CA 7
ATOM 5928 C C . LYS A 1 51 ? -5.586 13.250 4.108 1.00 0.00 2041 LYS A C 7
ATOM 5929 O O . LYS A 1 51 ? -6.646 13.360 4.725 1.00 0.00 2041 LYS A O 7
ATOM 5948 N N . VAL A 1 52 ? -5.037 14.254 3.488 1.00 0.00 2042 VAL A N 7
ATOM 5949 C CA . VAL A 1 52 ? -5.664 15.548 3.512 1.00 0.00 2042 VAL A CA 7
ATOM 5950 C C . VAL A 1 52 ? -6.651 15.679 2.351 1.00 0.00 2042 VAL A C 7
ATOM 5951 O O . VAL A 1 52 ? -7.863 15.820 2.563 1.00 0.00 2042 VAL A O 7
ATOM 5964 N N . ASP A 1 53 ? -6.140 15.548 1.145 1.00 0.00 2043 ASP A N 7
ATOM 5965 C CA . ASP A 1 53 ? -6.932 15.755 -0.068 1.00 0.00 2043 ASP A CA 7
ATOM 5966 C C . ASP A 1 53 ? -7.835 14.581 -0.373 1.00 0.00 2043 ASP A C 7
ATOM 5967 O O . ASP A 1 53 ? -9.014 14.753 -0.696 1.00 0.00 2043 ASP A O 7
ATOM 5976 N N . GLY A 1 54 ? -7.300 13.397 -0.263 1.00 0.00 2044 GLY A N 7
ATOM 5977 C CA . GLY A 1 54 ? -8.051 12.224 -0.613 1.00 0.00 2044 GLY A CA 7
ATOM 5978 C C . GLY A 1 54 ? -7.573 11.636 -1.921 1.00 0.00 2044 GLY A C 7
ATOM 5979 O O . GLY A 1 54 ? -8.193 10.703 -2.457 1.00 0.00 2044 GLY A O 7
ATOM 5983 N N . THR A 1 55 ? -6.496 12.216 -2.464 1.00 0.00 2045 THR A N 7
ATOM 5984 C CA . THR A 1 55 ? -5.867 11.712 -3.671 1.00 0.00 2045 THR A CA 7
ATOM 5985 C C . THR A 1 55 ? -5.431 10.261 -3.445 1.00 0.00 2045 THR A C 7
ATOM 5986 O O . THR A 1 55 ? -4.591 9.988 -2.585 1.00 0.00 2045 THR A O 7
ATOM 5997 N N . LEU A 1 56 ? -6.026 9.361 -4.171 1.00 0.00 2046 LEU A N 7
ATOM 5998 C CA . LEU A 1 56 ? -5.735 7.961 -4.044 1.00 0.00 2046 LEU A CA 7
ATOM 5999 C C . LEU A 1 56 ? -4.925 7.499 -5.242 1.00 0.00 2046 LEU A C 7
ATOM 6000 O O . LEU A 1 56 ? -5.320 7.717 -6.387 1.00 0.00 2046 LEU A O 7
ATOM 6016 N N . LEU A 1 57 ? -3.804 6.887 -4.981 1.00 0.00 2047 LEU A N 7
ATOM 6017 C CA . LEU A 1 57 ? -2.946 6.383 -6.023 1.00 0.00 2047 LEU A CA 7
ATOM 6018 C C . LEU A 1 57 ? -3.041 4.884 -6.032 1.00 0.00 2047 LEU A C 7
ATOM 6019 O O . LEU A 1 57 ? -2.678 4.235 -5.054 1.00 0.00 2047 LEU A O 7
ATOM 6035 N N . VAL A 1 58 ? -3.551 4.344 -7.109 1.00 0.00 2048 VAL A N 7
ATOM 6036 C CA . VAL A 1 58 ? -3.724 2.910 -7.264 1.00 0.00 2048 VAL A CA 7
ATOM 6037 C C . VAL A 1 58 ? -3.183 2.477 -8.608 1.00 0.00 2048 VAL A C 7
ATOM 6038 O O . VAL A 1 58 ? -2.873 3.329 -9.466 1.00 0.00 2048 VAL A O 7
ATOM 6051 N N . GLY A 1 59 ? -3.050 1.187 -8.794 1.00 0.00 2049 GLY A N 7
ATOM 6052 C CA . GLY A 1 59 ? -2.563 0.669 -10.039 1.00 0.00 2049 GLY A CA 7
ATOM 6053 C C . GLY A 1 59 ? -1.094 0.917 -10.170 1.00 0.00 2049 GLY A C 7
ATOM 6054 O O . GLY A 1 59 ? -0.356 0.767 -9.209 1.00 0.00 2049 GLY A O 7
ATOM 6058 N N . GLU A 1 60 ? -0.680 1.386 -11.312 1.00 0.00 2050 GLU A N 7
ATOM 6059 C CA . GLU A 1 60 ? 0.724 1.638 -11.572 1.00 0.00 2050 GLU A CA 7
ATOM 6060 C C . GLU A 1 60 ? 1.124 3.001 -11.091 1.00 0.00 2050 GLU A C 7
ATOM 6061 O O . GLU A 1 60 ? 2.306 3.324 -10.991 1.00 0.00 2050 GLU A O 7
ATOM 6073 N N . ASP A 1 61 ? 0.133 3.791 -10.763 1.00 0.00 2051 ASP A N 7
ATOM 6074 C CA . ASP A 1 61 ? 0.362 5.146 -10.321 1.00 0.00 2051 ASP A CA 7
ATOM 6075 C C . ASP A 1 61 ? 0.831 5.130 -8.897 1.00 0.00 2051 ASP A C 7
ATOM 6076 O O . ASP A 1 61 ? 1.542 6.018 -8.448 1.00 0.00 2051 ASP A O 7
ATOM 6085 N N . ALA A 1 62 ? 0.450 4.089 -8.201 1.00 0.00 2052 ALA A N 7
ATOM 6086 C CA . ALA A 1 62 ? 0.847 3.883 -6.846 1.00 0.00 2052 ALA A CA 7
ATOM 6087 C C . ALA A 1 62 ? 2.309 3.452 -6.832 1.00 0.00 2052 ALA A C 7
ATOM 6088 O O . ALA A 1 62 ? 2.738 2.713 -7.722 1.00 0.00 2052 ALA A O 7
ATOM 6095 N N . PRO A 1 63 ? 3.092 3.936 -5.870 1.00 0.00 2053 PRO A N 7
ATOM 6096 C CA . PRO A 1 63 ? 4.520 3.632 -5.783 1.00 0.00 2053 PRO A CA 7
ATOM 6097 C C . PRO A 1 63 ? 4.810 2.148 -5.537 1.00 0.00 2053 PRO A C 7
ATOM 6098 O O . PRO A 1 63 ? 4.063 1.446 -4.839 1.00 0.00 2053 PRO A O 7
ATOM 6109 N N . ARG A 1 64 ? 5.887 1.683 -6.126 1.00 0.00 2054 ARG A N 7
ATOM 6110 C CA . ARG A 1 64 ? 6.351 0.328 -5.987 1.00 0.00 2054 ARG A CA 7
ATOM 6111 C C . ARG A 1 64 ? 6.726 0.113 -4.531 1.00 0.00 2054 ARG A C 7
ATOM 6112 O O . ARG A 1 64 ? 7.317 0.990 -3.929 1.00 0.00 2054 ARG A O 7
ATOM 6133 N N . ARG A 1 65 ? 6.392 -1.032 -3.972 1.00 0.00 2055 ARG A N 7
ATOM 6134 C CA . ARG A 1 65 ? 6.701 -1.339 -2.569 1.00 0.00 2055 ARG A CA 7
ATOM 6135 C C . ARG A 1 65 ? 8.196 -1.133 -2.248 1.00 0.00 2055 ARG A C 7
ATOM 6136 O O . ARG A 1 65 ? 8.544 -0.611 -1.185 1.00 0.00 2055 ARG A O 7
ATOM 6157 N N . ALA A 1 66 ? 9.049 -1.491 -3.181 1.00 0.00 2056 ALA A N 7
ATOM 6158 C CA . ALA A 1 66 ? 10.494 -1.349 -3.011 1.00 0.00 2056 ALA A CA 7
ATOM 6159 C C . ALA A 1 66 ? 10.929 0.119 -2.843 1.00 0.00 2056 ALA A C 7
ATOM 6160 O O . ALA A 1 66 ? 11.955 0.398 -2.222 1.00 0.00 2056 ALA A O 7
ATOM 6167 N N . GLU A 1 67 ? 10.146 1.051 -3.376 1.00 0.00 2057 GLU A N 7
ATOM 6168 C CA . GLU A 1 67 ? 10.491 2.463 -3.291 1.00 0.00 2057 GLU A CA 7
ATOM 6169 C C . GLU A 1 67 ? 9.516 3.207 -2.374 1.00 0.00 2057 GLU A C 7
ATOM 6170 O O . GLU A 1 67 ? 9.730 4.353 -2.057 1.00 0.00 2057 GLU A O 7
ATOM 6182 N N . LEU A 1 68 ? 8.468 2.508 -1.938 1.00 0.00 2058 LEU A N 7
ATOM 6183 C CA . LEU A 1 68 ? 7.363 3.053 -1.112 1.00 0.00 2058 LEU A CA 7
ATOM 6184 C C . LEU A 1 68 ? 7.908 3.794 0.104 1.00 0.00 2058 LEU A C 7
ATOM 6185 O O . LEU A 1 68 ? 7.513 4.927 0.390 1.00 0.00 2058 LEU A O 7
ATOM 6201 N N . GLU A 1 69 ? 8.834 3.158 0.773 1.00 0.00 2059 GLU A N 7
ATOM 6202 C CA . GLU A 1 69 ? 9.494 3.702 1.950 1.00 0.00 2059 GLU A CA 7
ATOM 6203 C C . GLU A 1 69 ? 10.206 5.037 1.631 1.00 0.00 2059 GLU A C 7
ATOM 6204 O O . GLU A 1 69 ? 10.078 6.022 2.361 1.00 0.00 2059 GLU A O 7
ATOM 6216 N N . MET A 1 70 ? 10.898 5.058 0.509 1.00 0.00 2060 MET A N 7
ATOM 6217 C CA . MET A 1 70 ? 11.664 6.214 0.055 1.00 0.00 2060 MET A CA 7
ATOM 6218 C C . MET A 1 70 ? 10.733 7.289 -0.494 1.00 0.00 2060 MET A C 7
ATOM 6219 O O . MET A 1 70 ? 11.006 8.479 -0.410 1.00 0.00 2060 MET A O 7
ATOM 6233 N N . TRP A 1 71 ? 9.632 6.852 -1.046 1.00 0.00 2061 TRP A N 7
ATOM 6234 C CA . TRP A 1 71 ? 8.651 7.728 -1.637 1.00 0.00 2061 TRP A CA 7
ATOM 6235 C C . TRP A 1 71 ? 7.941 8.536 -0.547 1.00 0.00 2061 TRP A C 7
ATOM 6236 O O . TRP A 1 71 ? 7.785 9.753 -0.667 1.00 0.00 2061 TRP A O 7
ATOM 6257 N N . LEU A 1 72 ? 7.546 7.850 0.525 1.00 0.00 2062 LEU A N 7
ATOM 6258 C CA . LEU A 1 72 ? 6.897 8.479 1.687 1.00 0.00 2062 LEU A CA 7
ATOM 6259 C C . LEU A 1 72 ? 7.813 9.504 2.340 1.00 0.00 2062 LEU A C 7
ATOM 6260 O O . LEU A 1 72 ? 7.358 10.503 2.894 1.00 0.00 2062 LEU A O 7
ATOM 6276 N N . GLN A 1 73 ? 9.106 9.238 2.278 1.00 0.00 2063 GLN A N 7
ATOM 6277 C CA . GLN A 1 73 ? 10.131 10.135 2.770 1.00 0.00 2063 GLN A CA 7
ATOM 6278 C C . GLN A 1 73 ? 9.982 11.530 2.115 1.00 0.00 2063 GLN A C 7
ATOM 6279 O O . GLN A 1 73 ? 10.250 12.565 2.736 1.00 0.00 2063 GLN A O 7
ATOM 6293 N N . GLY A 1 74 ? 9.532 11.544 0.882 1.00 0.00 2064 GLY A N 7
ATOM 6294 C CA . GLY A 1 74 ? 9.356 12.790 0.175 1.00 0.00 2064 GLY A CA 7
ATOM 6295 C C . GLY A 1 74 ? 7.904 13.212 0.068 1.00 0.00 2064 GLY A C 7
ATOM 6296 O O . GLY A 1 74 ? 7.606 14.287 -0.448 1.00 0.00 2064 GLY A O 7
ATOM 6300 N N . HIS A 1 75 ? 7.010 12.372 0.548 1.00 0.00 2065 HIS A N 7
ATOM 6301 C CA . HIS A 1 75 ? 5.574 12.631 0.483 1.00 0.00 2065 HIS A CA 7
ATOM 6302 C C . HIS A 1 75 ? 4.915 12.173 1.786 1.00 0.00 2065 HIS A C 7
ATOM 6303 O O . HIS A 1 75 ? 4.330 11.097 1.851 1.00 0.00 2065 HIS A O 7
ATOM 6317 N N . PRO A 1 76 ? 5.024 12.980 2.852 1.00 0.00 2066 PRO A N 7
ATOM 6318 C CA . PRO A 1 76 ? 4.524 12.615 4.189 1.00 0.00 2066 PRO A CA 7
ATOM 6319 C C . PRO A 1 76 ? 3.024 12.847 4.355 1.00 0.00 2066 PRO A C 7
ATOM 6320 O O . PRO A 1 76 ? 2.489 12.734 5.444 1.00 0.00 2066 PRO A O 7
ATOM 6331 N N . GLU A 1 77 ? 2.360 13.175 3.283 1.00 0.00 2067 GLU A N 7
ATOM 6332 C CA . GLU A 1 77 ? 0.943 13.464 3.333 1.00 0.00 2067 GLU A CA 7
ATOM 6333 C C . GLU A 1 77 ? 0.147 12.263 2.844 1.00 0.00 2067 GLU A C 7
ATOM 6334 O O . GLU A 1 77 ? -1.077 12.311 2.719 1.00 0.00 2067 GLU A O 7
ATOM 6346 N N . PHE A 1 78 ? 0.848 11.191 2.571 1.00 0.00 2068 PHE A N 7
ATOM 6347 C CA . PHE A 1 78 ? 0.236 9.987 2.071 1.00 0.00 2068 PHE A CA 7
ATOM 6348 C C . PHE A 1 78 ? 0.369 8.873 3.074 1.00 0.00 2068 PHE A C 7
ATOM 6349 O O . PHE A 1 78 ? 1.318 8.842 3.867 1.00 0.00 2068 PHE A O 7
ATOM 6366 N N . ALA A 1 79 ? -0.584 7.996 3.061 1.00 0.00 2069 ALA A N 7
ATOM 6367 C CA . ALA A 1 79 ? -0.602 6.837 3.909 1.00 0.00 2069 ALA A CA 7
ATOM 6368 C C . ALA A 1 79 ? -1.111 5.682 3.090 1.00 0.00 2069 ALA A C 7
ATOM 6369 O O . ALA A 1 79 ? -1.619 5.907 1.992 1.00 0.00 2069 ALA A O 7
ATOM 6376 N N . VAL A 1 80 ? -0.982 4.472 3.597 1.00 0.00 2070 VAL A N 7
ATOM 6377 C CA . VAL A 1 80 ? -1.450 3.284 2.884 1.00 0.00 2070 VAL A CA 7
ATOM 6378 C C . VAL A 1 80 ? -2.983 3.312 2.718 1.00 0.00 2070 VAL A C 7
ATOM 6379 O O . VAL A 1 80 ? -3.712 3.743 3.626 1.00 0.00 2070 VAL A O 7
ATOM 6392 N N . ASP A 1 81 ? -3.439 2.915 1.543 1.00 0.00 2071 ASP A N 7
ATOM 6393 C CA . ASP A 1 81 ? -4.858 2.848 1.220 1.00 0.00 2071 ASP A CA 7
ATOM 6394 C C . ASP A 1 81 ? -5.583 1.852 2.126 1.00 0.00 2071 ASP A C 7
ATOM 6395 O O . ASP A 1 81 ? -5.225 0.662 2.173 1.00 0.00 2071 ASP A O 7
ATOM 6404 N N . PRO A 1 82 ? -6.596 2.324 2.882 1.00 0.00 2072 PRO A N 7
ATOM 6405 C CA . PRO A 1 82 ? -7.401 1.484 3.774 1.00 0.00 2072 PRO A CA 7
ATOM 6406 C C . PRO A 1 82 ? -8.120 0.355 3.024 1.00 0.00 2072 PRO A C 7
ATOM 6407 O O . PRO A 1 82 ? -8.465 -0.678 3.614 1.00 0.00 2072 PRO A O 7
ATOM 6418 N N . ARG A 1 83 ? -8.319 0.541 1.725 1.00 0.00 2073 ARG A N 7
ATOM 6419 C CA . ARG A 1 83 ? -8.953 -0.470 0.887 1.00 0.00 2073 ARG A CA 7
ATOM 6420 C C . ARG A 1 83 ? -8.000 -1.636 0.676 1.00 0.00 2073 ARG A C 7
ATOM 6421 O O . ARG A 1 83 ? -8.415 -2.788 0.612 1.00 0.00 2073 ARG A O 7
ATOM 6442 N N . PHE A 1 84 ? -6.712 -1.333 0.614 1.00 0.00 2074 PHE A N 7
ATOM 6443 C CA . PHE A 1 84 ? -5.694 -2.360 0.476 1.00 0.00 2074 PHE A CA 7
ATOM 6444 C C . PHE A 1 84 ? -5.586 -3.119 1.782 1.00 0.00 2074 PHE A C 7
ATOM 6445 O O . PHE A 1 84 ? -5.338 -4.330 1.809 1.00 0.00 2074 PHE A O 7
ATOM 6462 N N . LEU A 1 85 ? -5.809 -2.408 2.866 1.00 0.00 2075 LEU A N 7
ATOM 6463 C CA . LEU A 1 85 ? -5.833 -3.019 4.174 1.00 0.00 2075 LEU A CA 7
ATOM 6464 C C . LEU A 1 85 ? -7.077 -3.913 4.276 1.00 0.00 2075 LEU A C 7
ATOM 6465 O O . LEU A 1 85 ? -7.046 -4.976 4.879 1.00 0.00 2075 LEU A O 7
ATOM 6481 N N . ALA A 1 86 ? -8.152 -3.491 3.613 1.00 0.00 2076 ALA A N 7
ATOM 6482 C CA . ALA A 1 86 ? -9.379 -4.274 3.534 1.00 0.00 2076 ALA A CA 7
ATOM 6483 C C . ALA A 1 86 ? -9.153 -5.510 2.665 1.00 0.00 2076 ALA A C 7
ATOM 6484 O O . ALA A 1 86 ? -9.737 -6.551 2.891 1.00 0.00 2076 ALA A O 7
ATOM 6491 N N . TYR A 1 87 ? -8.287 -5.380 1.669 1.00 0.00 2077 TYR A N 7
ATOM 6492 C CA . TYR A 1 87 ? -7.882 -6.501 0.845 1.00 0.00 2077 TYR A CA 7
ATOM 6493 C C . TYR A 1 87 ? -7.089 -7.513 1.687 1.00 0.00 2077 TYR A C 7
ATOM 6494 O O . TYR A 1 87 ? -7.161 -8.727 1.468 1.00 0.00 2077 TYR A O 7
ATOM 6512 N N . MET A 1 88 ? -6.351 -7.016 2.655 1.00 0.00 2078 MET A N 7
ATOM 6513 C CA . MET A 1 88 ? -5.635 -7.883 3.577 1.00 0.00 2078 MET A CA 7
ATOM 6514 C C . MET A 1 88 ? -6.644 -8.616 4.464 1.00 0.00 2078 MET A C 7
ATOM 6515 O O . MET A 1 88 ? -6.480 -9.793 4.777 1.00 0.00 2078 MET A O 7
ATOM 6529 N N . GLU A 1 89 ? -7.706 -7.901 4.823 1.00 0.00 2079 GLU A N 7
ATOM 6530 C CA . GLU A 1 89 ? -8.823 -8.435 5.603 1.00 0.00 2079 GLU A CA 7
ATOM 6531 C C . GLU A 1 89 ? -9.591 -9.485 4.802 1.00 0.00 2079 GLU A C 7
ATOM 6532 O O . GLU A 1 89 ? -10.196 -10.399 5.366 1.00 0.00 2079 GLU A O 7
ATOM 6544 N N . ASP A 1 90 ? -9.611 -9.301 3.496 1.00 0.00 2080 ASP A N 7
ATOM 6545 C CA . ASP A 1 90 ? -10.232 -10.247 2.572 1.00 0.00 2080 ASP A CA 7
ATOM 6546 C C . ASP A 1 90 ? -9.511 -11.571 2.641 1.00 0.00 2080 ASP A C 7
ATOM 6547 O O . ASP A 1 90 ? -10.131 -12.625 2.751 1.00 0.00 2080 ASP A O 7
ATOM 6556 N N . ARG A 1 91 ? -8.196 -11.507 2.584 1.00 0.00 2081 ARG A N 7
ATOM 6557 C CA . ARG A 1 91 ? -7.379 -12.691 2.635 1.00 0.00 2081 ARG A CA 7
ATOM 6558 C C . ARG A 1 91 ? -7.345 -13.280 4.040 1.00 0.00 2081 ARG A C 7
ATOM 6559 O O . ARG A 1 91 ? -8.087 -14.230 4.349 1.00 0.00 2081 ARG A O 7
ATOM 6580 N N . ARG A 1 92 ? -6.516 -12.653 4.900 1.00 0.00 2082 ARG A N 7
ATOM 6581 C CA . ARG A 1 92 ? -6.216 -13.140 6.249 1.00 0.00 2082 ARG A CA 7
ATOM 6582 C C . ARG A 1 92 ? -5.788 -14.615 6.204 1.00 0.00 2082 ARG A C 7
ATOM 6583 O O . ARG A 1 92 ? -5.305 -15.118 5.171 1.00 0.00 2082 ARG A O 7
ATOM 6604 N N . LYS A 1 93 ? -5.865 -15.259 7.317 1.00 0.00 2083 LYS A N 7
ATOM 6605 C CA . LYS A 1 93 ? -5.665 -16.664 7.410 1.00 0.00 2083 LYS A CA 7
ATOM 6606 C C . LYS A 1 93 ? -6.868 -17.231 8.128 1.00 0.00 2083 LYS A C 7
ATOM 6607 O O . LYS A 1 93 ? -6.808 -17.623 9.283 1.00 0.00 2083 LYS A O 7
ATOM 6626 N N . GLN A 1 94 ? -7.989 -17.163 7.465 1.00 0.00 2084 GLN A N 7
ATOM 6627 C CA . GLN A 1 94 ? -9.230 -17.603 8.045 1.00 0.00 2084 GLN A CA 7
ATOM 6628 C C . GLN A 1 94 ? -9.821 -18.766 7.283 1.00 0.00 2084 GLN A C 7
ATOM 6629 O O . GLN A 1 94 ? -9.330 -19.133 6.212 1.00 0.00 2084 GLN A O 7
ATOM 6643 N N . LYS A 1 95 ? -10.833 -19.357 7.821 1.00 0.00 2085 LYS A N 7
ATOM 6644 C CA . LYS A 1 95 ? -11.426 -20.492 7.196 1.00 0.00 2085 LYS A CA 7
ATOM 6645 C C . LYS A 1 95 ? -12.672 -20.102 6.420 1.00 0.00 2085 LYS A C 7
ATOM 6646 O O . LYS A 1 95 ? -13.631 -19.546 6.977 1.00 0.00 2085 LYS A O 7
ATOM 6665 N N . LEU A 1 38 ? 6.650 -11.200 5.023 1.00 0.00 2028 LEU A N 8
ATOM 6666 C CA . LEU A 1 38 ? 6.981 -11.220 3.602 1.00 0.00 2028 LEU A CA 8
ATOM 6667 C C . LEU A 1 38 ? 6.471 -9.973 2.907 1.00 0.00 2028 LEU A C 8
ATOM 6668 O O . LEU A 1 38 ? 7.021 -9.556 1.885 1.00 0.00 2028 LEU A O 8
ATOM 6684 N N . ASP A 1 39 ? 5.411 -9.405 3.475 1.00 0.00 2029 ASP A N 8
ATOM 6685 C CA . ASP A 1 39 ? 4.769 -8.175 3.007 1.00 0.00 2029 ASP A CA 8
ATOM 6686 C C . ASP A 1 39 ? 4.128 -8.403 1.622 1.00 0.00 2029 ASP A C 8
ATOM 6687 O O . ASP A 1 39 ? 3.021 -8.951 1.536 1.00 0.00 2029 ASP A O 8
ATOM 6696 N N . VAL A 1 40 ? 4.857 -8.112 0.559 1.00 0.00 2030 VAL A N 8
ATOM 6697 C CA . VAL A 1 40 ? 4.398 -8.303 -0.824 1.00 0.00 2030 VAL A CA 8
ATOM 6698 C C . VAL A 1 40 ? 5.606 -8.636 -1.704 1.00 0.00 2030 VAL A C 8
ATOM 6699 O O . VAL A 1 40 ? 6.713 -8.786 -1.196 1.00 0.00 2030 VAL A O 8
ATOM 6712 N N . ASP A 1 41 ? 5.417 -8.675 -3.013 1.00 0.00 2031 ASP A N 8
ATOM 6713 C CA . ASP A 1 41 ? 6.486 -9.066 -3.966 1.00 0.00 2031 ASP A CA 8
ATOM 6714 C C . ASP A 1 41 ? 7.493 -7.950 -4.230 1.00 0.00 2031 ASP A C 8
ATOM 6715 O O . ASP A 1 41 ? 8.260 -8.024 -5.199 1.00 0.00 2031 ASP A O 8
ATOM 6724 N N . LEU A 1 42 ? 7.495 -6.932 -3.375 1.00 0.00 2032 LEU A N 8
ATOM 6725 C CA . LEU A 1 42 ? 8.393 -5.762 -3.454 1.00 0.00 2032 LEU A CA 8
ATOM 6726 C C . LEU A 1 42 ? 8.096 -4.843 -4.641 1.00 0.00 2032 LEU A C 8
ATOM 6727 O O . LEU A 1 42 ? 8.063 -3.632 -4.496 1.00 0.00 2032 LEU A O 8
ATOM 6743 N N . GLU A 1 43 ? 7.867 -5.395 -5.799 1.00 0.00 2033 GLU A N 8
ATOM 6744 C CA . GLU A 1 43 ? 7.529 -4.576 -6.930 1.00 0.00 2033 GLU A CA 8
ATOM 6745 C C . GLU A 1 43 ? 6.029 -4.408 -7.073 1.00 0.00 2033 GLU A C 8
ATOM 6746 O O . GLU A 1 43 ? 5.542 -3.823 -8.036 1.00 0.00 2033 GLU A O 8
ATOM 6758 N N . THR A 1 44 ? 5.317 -4.900 -6.083 1.00 0.00 2034 THR A N 8
ATOM 6759 C CA . THR A 1 44 ? 3.897 -4.723 -5.969 1.00 0.00 2034 THR A CA 8
ATOM 6760 C C . THR A 1 44 ? 3.621 -3.229 -5.722 1.00 0.00 2034 THR A C 8
ATOM 6761 O O . THR A 1 44 ? 4.263 -2.614 -4.857 1.00 0.00 2034 THR A O 8
ATOM 6772 N N . ARG A 1 45 ? 2.731 -2.652 -6.482 1.00 0.00 2035 ARG A N 8
ATOM 6773 C CA . ARG A 1 45 ? 2.391 -1.262 -6.326 1.00 0.00 2035 ARG A CA 8
ATOM 6774 C C . ARG A 1 45 ? 1.351 -1.095 -5.239 1.00 0.00 2035 ARG A C 8
ATOM 6775 O O . ARG A 1 45 ? 0.173 -1.427 -5.433 1.00 0.00 2035 ARG A O 8
ATOM 6796 N N . ILE A 1 46 ? 1.795 -0.659 -4.085 1.00 0.00 2036 ILE A N 8
ATOM 6797 C CA . ILE A 1 46 ? 0.915 -0.441 -2.954 1.00 0.00 2036 ILE A CA 8
ATOM 6798 C C . ILE A 1 46 ? 0.073 0.819 -3.166 1.00 0.00 2036 ILE A C 8
ATOM 6799 O O . ILE A 1 46 ? 0.618 1.876 -3.490 1.00 0.00 2036 ILE A O 8
ATOM 6815 N N . PRO A 1 47 ? -1.263 0.716 -3.014 1.00 0.00 2037 PRO A N 8
ATOM 6816 C CA . PRO A 1 47 ? -2.137 1.868 -3.113 1.00 0.00 2037 PRO A CA 8
ATOM 6817 C C . PRO A 1 47 ? -1.875 2.841 -1.974 1.00 0.00 2037 PRO A C 8
ATOM 6818 O O . PRO A 1 47 ? -1.828 2.451 -0.788 1.00 0.00 2037 PRO A O 8
ATOM 6829 N N . VAL A 1 48 ? -1.674 4.072 -2.317 1.00 0.00 2038 VAL A N 8
ATOM 6830 C CA . VAL A 1 48 ? -1.428 5.098 -1.344 1.00 0.00 2038 VAL A CA 8
ATOM 6831 C C . VAL A 1 48 ? -2.434 6.200 -1.505 1.00 0.00 2038 VAL A C 8
ATOM 6832 O O . VAL A 1 48 ? -2.842 6.519 -2.621 1.00 0.00 2038 VAL A O 8
ATOM 6845 N N . ILE A 1 49 ? -2.852 6.758 -0.423 1.00 0.00 2039 ILE A N 8
ATOM 6846 C CA . ILE A 1 49 ? -3.840 7.794 -0.451 1.00 0.00 2039 ILE A CA 8
ATOM 6847 C C . ILE A 1 49 ? -3.290 9.051 0.189 1.00 0.00 2039 ILE A C 8
ATOM 6848 O O . ILE A 1 49 ? -2.579 8.981 1.199 1.00 0.00 2039 ILE A O 8
ATOM 6864 N N . ASN A 1 50 ? -3.547 10.182 -0.432 1.00 0.00 2040 ASN A N 8
ATOM 6865 C CA . ASN A 1 50 ? -3.184 11.451 0.158 1.00 0.00 2040 ASN A CA 8
ATOM 6866 C C . ASN A 1 50 ? -4.228 11.740 1.199 1.00 0.00 2040 ASN A C 8
ATOM 6867 O O . ASN A 1 50 ? -5.383 11.907 0.868 1.00 0.00 2040 ASN A O 8
ATOM 6878 N N . LYS A 1 51 ? -3.829 11.766 2.436 1.00 0.00 2041 LYS A N 8
ATOM 6879 C CA . LYS A 1 51 ? -4.755 11.932 3.540 1.00 0.00 2041 LYS A CA 8
ATOM 6880 C C . LYS A 1 51 ? -5.328 13.335 3.607 1.00 0.00 2041 LYS A C 8
ATOM 6881 O O . LYS A 1 51 ? -6.403 13.548 4.151 1.00 0.00 2041 LYS A O 8
ATOM 6900 N N . VAL A 1 52 ? -4.613 14.283 3.055 1.00 0.00 2042 VAL A N 8
ATOM 6901 C CA . VAL A 1 52 ? -5.048 15.663 3.079 1.00 0.00 2042 VAL A CA 8
ATOM 6902 C C . VAL A 1 52 ? -5.990 15.912 1.907 1.00 0.00 2042 VAL A C 8
ATOM 6903 O O . VAL A 1 52 ? -7.108 16.401 2.075 1.00 0.00 2042 VAL A O 8
ATOM 6916 N N . ASP A 1 53 ? -5.538 15.535 0.735 1.00 0.00 2043 ASP A N 8
ATOM 6917 C CA . ASP A 1 53 ? -6.293 15.738 -0.496 1.00 0.00 2043 ASP A CA 8
ATOM 6918 C C . ASP A 1 53 ? -7.395 14.688 -0.664 1.00 0.00 2043 ASP A C 8
ATOM 6919 O O . ASP A 1 53 ? -8.583 15.019 -0.707 1.00 0.00 2043 ASP A O 8
ATOM 6928 N N . GLY A 1 54 ? -7.012 13.436 -0.713 1.00 0.00 2044 GLY A N 8
ATOM 6929 C CA . GLY A 1 54 ? -7.971 12.379 -0.886 1.00 0.00 2044 GLY A CA 8
ATOM 6930 C C . GLY A 1 54 ? -7.673 11.500 -2.072 1.00 0.00 2044 GLY A C 8
ATOM 6931 O O . GLY A 1 54 ? -8.280 10.439 -2.215 1.00 0.00 2044 GLY A O 8
ATOM 6935 N N . THR A 1 55 ? -6.758 11.932 -2.933 1.00 0.00 2045 THR A N 8
ATOM 6936 C CA . THR A 1 55 ? -6.395 11.152 -4.113 1.00 0.00 2045 THR A CA 8
ATOM 6937 C C . THR A 1 55 ? -5.774 9.805 -3.732 1.00 0.00 2045 THR A C 8
ATOM 6938 O O . THR A 1 55 ? -4.778 9.746 -2.990 1.00 0.00 2045 THR A O 8
ATOM 6949 N N . LEU A 1 56 ? -6.390 8.750 -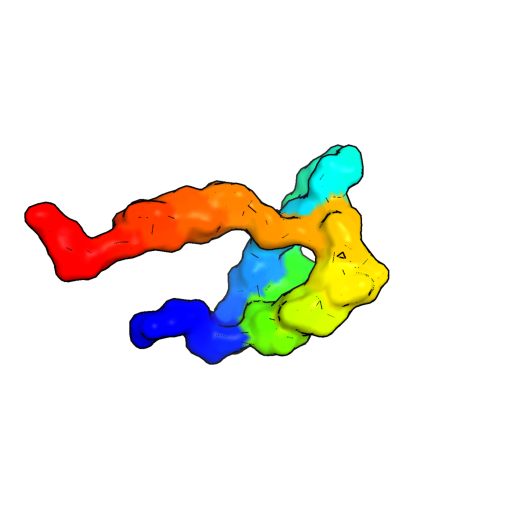4.210 1.00 0.00 2046 LEU A N 8
ATOM 6950 C CA . LEU A 1 56 ? -5.901 7.414 -4.033 1.00 0.00 2046 LEU A CA 8
ATOM 6951 C C . LEU A 1 56 ? -5.111 7.022 -5.277 1.00 0.00 2046 LEU A C 8
ATOM 6952 O O . LEU A 1 56 ? -5.598 7.149 -6.410 1.00 0.00 2046 LEU A O 8
ATOM 6968 N N . LEU A 1 57 ? -3.909 6.585 -5.079 1.00 0.00 2047 LEU A N 8
ATOM 6969 C CA . LEU A 1 57 ? -3.058 6.190 -6.160 1.00 0.00 2047 LEU A CA 8
ATOM 6970 C C . LEU A 1 57 ? -3.095 4.701 -6.323 1.00 0.00 2047 LEU A C 8
ATOM 6971 O O . LEU A 1 57 ? -2.641 3.956 -5.454 1.00 0.00 2047 LEU A O 8
ATOM 6987 N N . VAL A 1 58 ? -3.684 4.281 -7.403 1.00 0.00 2048 VAL A N 8
ATOM 6988 C CA . VAL A 1 58 ? -3.747 2.900 -7.789 1.00 0.00 2048 VAL A CA 8
ATOM 6989 C C . VAL A 1 58 ? -3.282 2.815 -9.219 1.00 0.00 2048 VAL A C 8
ATOM 6990 O O . VAL A 1 58 ? -2.997 3.855 -9.836 1.00 0.00 2048 VAL A O 8
ATOM 7003 N N . GLY A 1 59 ? -3.172 1.628 -9.738 1.00 0.00 2049 GLY A N 8
ATOM 7004 C CA . GLY A 1 59 ? -2.752 1.475 -11.102 1.00 0.00 2049 GLY A CA 8
ATOM 7005 C C . GLY A 1 59 ? -1.297 1.793 -11.259 1.00 0.00 2049 GLY A C 8
ATOM 7006 O O . GLY A 1 59 ? -0.462 1.235 -10.546 1.00 0.00 2049 GLY A O 8
ATOM 7010 N N . GLU A 1 60 ? -0.993 2.725 -12.127 1.00 0.00 2050 GLU A N 8
ATOM 7011 C CA . GLU A 1 60 ? 0.389 3.095 -12.403 1.00 0.00 2050 GLU A CA 8
ATOM 7012 C C . GLU A 1 60 ? 0.766 4.343 -11.619 1.00 0.00 2050 GLU A C 8
ATOM 7013 O O . GLU A 1 60 ? 1.899 4.823 -11.675 1.00 0.00 2050 GLU A O 8
ATOM 7025 N N . ASP A 1 61 ? -0.189 4.859 -10.889 1.00 0.00 2051 ASP A N 8
ATOM 7026 C CA . ASP A 1 61 ? 0.026 6.028 -10.044 1.00 0.00 2051 ASP A CA 8
ATOM 7027 C C . ASP A 1 61 ? 0.680 5.623 -8.755 1.00 0.00 2051 ASP A C 8
ATOM 7028 O O . ASP A 1 61 ? 1.401 6.401 -8.128 1.00 0.00 2051 ASP A O 8
ATOM 7037 N N . ALA A 1 62 ? 0.424 4.410 -8.366 1.00 0.00 2052 ALA A N 8
ATOM 7038 C CA . ALA A 1 62 ? 0.943 3.875 -7.145 1.00 0.00 2052 ALA A CA 8
ATOM 7039 C C . ALA A 1 62 ? 2.366 3.383 -7.370 1.00 0.00 2052 ALA A C 8
ATOM 7040 O O . ALA A 1 62 ? 2.647 2.752 -8.394 1.00 0.00 2052 ALA A O 8
ATOM 7047 N N . PRO A 1 63 ? 3.286 3.704 -6.460 1.00 0.00 2053 PRO A N 8
ATOM 7048 C CA . PRO A 1 63 ? 4.677 3.283 -6.571 1.00 0.00 2053 PRO A CA 8
ATOM 7049 C C . PRO A 1 63 ? 4.883 1.846 -6.093 1.00 0.00 2053 PRO A C 8
ATOM 7050 O O . PRO A 1 63 ? 4.039 1.280 -5.376 1.00 0.00 2053 PRO A O 8
ATOM 7061 N N . ARG A 1 64 ? 5.993 1.250 -6.479 1.00 0.00 2054 ARG A N 8
ATOM 7062 C CA . ARG A 1 64 ? 6.286 -0.089 -6.056 1.00 0.00 2054 ARG A CA 8
ATOM 7063 C C . ARG A 1 64 ? 6.719 -0.083 -4.614 1.00 0.00 2054 ARG A C 8
ATOM 7064 O O . ARG A 1 64 ? 7.350 0.862 -4.162 1.00 0.00 2054 ARG A O 8
ATOM 7085 N N . ARG A 1 65 ? 6.374 -1.136 -3.907 1.00 0.00 2055 ARG A N 8
ATOM 7086 C CA . ARG A 1 65 ? 6.690 -1.321 -2.490 1.00 0.00 2055 ARG A CA 8
ATOM 7087 C C . ARG A 1 65 ? 8.180 -1.067 -2.189 1.00 0.00 2055 ARG A C 8
ATOM 7088 O O . ARG A 1 65 ? 8.513 -0.488 -1.163 1.00 0.00 2055 ARG A O 8
ATOM 7109 N N . ALA A 1 66 ? 9.041 -1.474 -3.107 1.00 0.00 2056 ALA A N 8
ATOM 7110 C CA . ALA A 1 66 ? 10.479 -1.277 -2.988 1.00 0.00 2056 ALA A CA 8
ATOM 7111 C C . ALA A 1 66 ? 10.852 0.212 -2.899 1.00 0.00 2056 ALA A C 8
ATOM 7112 O O . ALA A 1 66 ? 11.787 0.581 -2.189 1.00 0.00 2056 ALA A O 8
ATOM 7119 N N . GLU A 1 67 ? 10.112 1.071 -3.599 1.00 0.00 2057 GLU A N 8
ATOM 7120 C CA . GLU A 1 67 ? 10.414 2.514 -3.553 1.00 0.00 2057 GLU A CA 8
ATOM 7121 C C . GLU A 1 67 ? 9.529 3.202 -2.513 1.00 0.00 2057 GLU A C 8
ATOM 7122 O O . GLU A 1 67 ? 9.862 4.274 -1.995 1.00 0.00 2057 GLU A O 8
ATOM 7134 N N . LEU A 1 68 ? 8.428 2.538 -2.208 1.00 0.00 2058 LEU A N 8
ATOM 7135 C CA . LEU A 1 68 ? 7.349 3.011 -1.340 1.00 0.00 2058 LEU A CA 8
ATOM 7136 C C . LEU A 1 68 ? 7.859 3.590 -0.016 1.00 0.00 2058 LEU A C 8
ATOM 7137 O O . LEU A 1 68 ? 7.434 4.672 0.371 1.00 0.00 2058 LEU A O 8
ATOM 7153 N N . GLU A 1 69 ? 8.785 2.892 0.643 1.00 0.00 2059 GLU A N 8
ATOM 7154 C CA . GLU A 1 69 ? 9.331 3.337 1.941 1.00 0.00 2059 GLU A CA 8
ATOM 7155 C C . GLU A 1 69 ? 9.884 4.753 1.858 1.00 0.00 2059 GLU A C 8
ATOM 7156 O O . GLU A 1 69 ? 9.428 5.657 2.555 1.00 0.00 2059 GLU A O 8
ATOM 7168 N N . MET A 1 70 ? 10.825 4.940 0.958 1.00 0.00 2060 MET A N 8
ATOM 7169 C CA . MET A 1 70 ? 11.481 6.235 0.784 1.00 0.00 2060 MET A CA 8
ATOM 7170 C C . MET A 1 70 ? 10.522 7.271 0.228 1.00 0.00 2060 MET A C 8
ATOM 7171 O O . MET A 1 70 ? 10.561 8.437 0.617 1.00 0.00 2060 MET A O 8
ATOM 7185 N N . TRP A 1 71 ? 9.632 6.841 -0.647 1.00 0.00 2061 TRP A N 8
ATOM 7186 C CA . TRP A 1 71 ? 8.676 7.739 -1.261 1.00 0.00 2061 TRP A CA 8
ATOM 7187 C C . TRP A 1 71 ? 7.711 8.312 -0.213 1.00 0.00 2061 TRP A C 8
ATOM 7188 O O . TRP A 1 71 ? 7.414 9.508 -0.230 1.00 0.00 2061 TRP A O 8
ATOM 7209 N N . LEU A 1 72 ? 7.252 7.466 0.707 1.00 0.00 2062 LEU A N 8
ATOM 7210 C CA . LEU A 1 72 ? 6.362 7.906 1.783 1.00 0.00 2062 LEU A CA 8
ATOM 7211 C C . LEU A 1 72 ? 7.032 8.891 2.709 1.00 0.00 2062 LEU A C 8
ATOM 7212 O O . LEU A 1 72 ? 6.371 9.755 3.280 1.00 0.00 2062 LEU A O 8
ATOM 7228 N N . GLN A 1 73 ? 8.325 8.739 2.896 1.00 0.00 2063 GLN A N 8
ATOM 7229 C CA . GLN A 1 73 ? 9.090 9.673 3.699 1.00 0.00 2063 GLN A CA 8
ATOM 7230 C C . GLN A 1 73 ? 9.084 11.058 3.037 1.00 0.00 2063 GLN A C 8
ATOM 7231 O O . GLN A 1 73 ? 8.989 12.087 3.709 1.00 0.00 2063 GLN A O 8
ATOM 7245 N N . GLY A 1 74 ? 9.149 11.062 1.715 1.00 0.00 2064 GLY A N 8
ATOM 7246 C CA . GLY A 1 74 ? 9.151 12.302 0.953 1.00 0.00 2064 GLY A CA 8
ATOM 7247 C C . GLY A 1 74 ? 7.765 12.926 0.825 1.00 0.00 2064 GLY A C 8
ATOM 7248 O O . GLY A 1 74 ? 7.637 14.095 0.454 1.00 0.00 2064 GLY A O 8
ATOM 7252 N N . HIS A 1 75 ? 6.740 12.154 1.135 1.00 0.00 2065 HIS A N 8
ATOM 7253 C CA . HIS A 1 75 ? 5.366 12.612 1.078 1.00 0.00 2065 HIS A CA 8
ATOM 7254 C C . HIS A 1 75 ? 4.580 12.101 2.262 1.00 0.00 2065 HIS A C 8
ATOM 7255 O O . HIS A 1 75 ? 3.948 11.048 2.183 1.00 0.00 2065 HIS A O 8
ATOM 7269 N N . PRO A 1 76 ? 4.614 12.820 3.395 1.00 0.00 2066 PRO A N 8
ATOM 7270 C CA . PRO A 1 76 ? 3.851 12.441 4.589 1.00 0.00 2066 PRO A CA 8
ATOM 7271 C C . PRO A 1 76 ? 2.348 12.632 4.376 1.00 0.00 2066 PRO A C 8
ATOM 7272 O O . PRO A 1 76 ? 1.528 12.238 5.199 1.00 0.00 2066 PRO A O 8
ATOM 7283 N N . GLU A 1 77 ? 2.017 13.265 3.258 1.00 0.00 2067 GLU A N 8
ATOM 7284 C CA . GLU A 1 77 ? 0.648 13.475 2.807 1.00 0.00 2067 GLU A CA 8
ATOM 7285 C C . GLU A 1 77 ? 0.012 12.130 2.519 1.00 0.00 2067 GLU A C 8
ATOM 7286 O O . GLU A 1 77 ? -1.143 11.880 2.849 1.00 0.00 2067 GLU A O 8
ATOM 7298 N N . PHE A 1 78 ? 0.791 11.280 1.897 1.00 0.00 2068 PHE A N 8
ATOM 7299 C CA . PHE A 1 78 ? 0.341 9.997 1.465 1.00 0.00 2068 PHE A CA 8
ATOM 7300 C C . PHE A 1 78 ? 0.684 8.948 2.482 1.00 0.00 2068 PHE A C 8
ATOM 7301 O O . PHE A 1 78 ? 1.736 9.004 3.126 1.00 0.00 2068 PHE A O 8
ATOM 7318 N N . ALA A 1 79 ? -0.201 8.024 2.637 1.00 0.00 2069 ALA A N 8
ATOM 7319 C CA . ALA A 1 79 ? -0.015 6.900 3.500 1.00 0.00 2069 ALA A CA 8
ATOM 7320 C C . ALA A 1 79 ? -0.585 5.695 2.798 1.00 0.00 2069 ALA A C 8
ATOM 7321 O O . ALA A 1 79 ? -1.262 5.848 1.765 1.00 0.00 2069 ALA A O 8
ATOM 7328 N N . VAL A 1 80 ? -0.311 4.521 3.319 1.00 0.00 2070 VAL A N 8
ATOM 7329 C CA . VAL A 1 80 ? -0.830 3.290 2.752 1.00 0.00 2070 VAL A CA 8
ATOM 7330 C C . VAL A 1 80 ? -2.360 3.276 2.856 1.00 0.00 2070 VAL A C 8
ATOM 7331 O O . VAL A 1 80 ? -2.919 3.698 3.880 1.00 0.00 2070 VAL A O 8
ATOM 7344 N N . ASP A 1 81 ? -3.011 2.860 1.783 1.00 0.00 2071 ASP A N 8
ATOM 7345 C CA . ASP A 1 81 ? -4.461 2.816 1.708 1.00 0.00 2071 ASP A CA 8
ATOM 7346 C C . ASP A 1 81 ? -5.076 1.934 2.801 1.00 0.00 2071 ASP A C 8
ATOM 7347 O O . ASP A 1 81 ? -4.774 0.728 2.894 1.00 0.00 2071 ASP A O 8
ATOM 7356 N N . PRO A 1 82 ? -5.937 2.529 3.660 1.00 0.00 2072 PRO A N 8
ATOM 7357 C CA . PRO A 1 82 ? -6.605 1.815 4.743 1.00 0.00 2072 PRO A CA 8
ATOM 7358 C C . PRO A 1 82 ? -7.554 0.732 4.235 1.00 0.00 2072 PRO A C 8
ATOM 7359 O O . PRO A 1 82 ? -7.892 -0.210 4.973 1.00 0.00 2072 PRO A 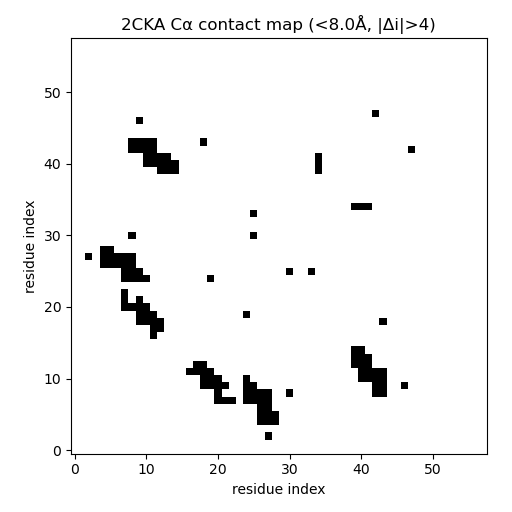O 8
ATOM 7370 N N . ARG A 1 83 ? -7.991 0.862 2.998 1.00 0.00 2073 ARG A N 8
ATOM 7371 C CA . ARG A 1 83 ? -8.844 -0.132 2.381 1.00 0.00 2073 ARG A CA 8
ATOM 7372 C C . ARG A 1 83 ? -8.016 -1.384 2.121 1.00 0.00 2073 ARG A C 8
ATOM 7373 O O . ARG A 1 83 ? -8.398 -2.477 2.530 1.00 0.00 2073 ARG A O 8
ATOM 7394 N N . PHE A 1 84 ? -6.871 -1.198 1.469 1.00 0.00 2074 PHE A N 8
ATOM 7395 C CA . PHE A 1 84 ? -5.905 -2.258 1.215 1.00 0.00 2074 PHE A CA 8
ATOM 7396 C C . PHE A 1 84 ? -5.532 -2.977 2.511 1.00 0.00 2074 PHE A C 8
ATOM 7397 O O . PHE A 1 84 ? -5.477 -4.199 2.545 1.00 0.00 2074 PHE A O 8
ATOM 7414 N N . LEU A 1 85 ? -5.299 -2.208 3.572 1.00 0.00 2075 LEU A N 8
ATOM 7415 C CA . LEU A 1 85 ? -4.964 -2.773 4.885 1.00 0.00 2075 LEU A CA 8
ATOM 7416 C C . LEU A 1 85 ? -6.065 -3.705 5.387 1.00 0.00 2075 LEU A C 8
ATOM 7417 O O . LEU A 1 85 ? -5.804 -4.858 5.755 1.00 0.00 2075 LEU A O 8
ATOM 7433 N N . ALA A 1 86 ? -7.293 -3.214 5.356 1.00 0.00 2076 ALA A N 8
ATOM 7434 C CA . ALA A 1 86 ? -8.445 -3.970 5.831 1.00 0.00 2076 ALA A CA 8
ATOM 7435 C C . ALA A 1 86 ? -8.714 -5.175 4.934 1.00 0.00 2076 ALA A C 8
ATOM 7436 O O . ALA A 1 86 ? -9.151 -6.235 5.402 1.00 0.00 2076 ALA A O 8
ATOM 7443 N N . TYR A 1 87 ? -8.447 -5.008 3.660 1.00 0.00 2077 TYR A N 8
ATOM 7444 C CA . TYR A 1 87 ? -8.631 -6.048 2.683 1.00 0.00 2077 TYR A CA 8
ATOM 7445 C C . TYR A 1 87 ? -7.604 -7.152 2.880 1.00 0.00 2077 TYR A C 8
ATOM 7446 O O . TYR A 1 87 ? -7.940 -8.332 2.855 1.00 0.00 2077 TYR A O 8
ATOM 7464 N N . MET A 1 88 ? -6.360 -6.755 3.095 1.00 0.00 2078 MET A N 8
ATOM 7465 C CA . MET A 1 88 ? -5.244 -7.679 3.261 1.00 0.00 2078 MET A CA 8
ATOM 7466 C C . MET A 1 88 ? -5.473 -8.633 4.437 1.00 0.00 2078 MET A C 8
ATOM 7467 O O . MET A 1 88 ? -5.184 -9.837 4.338 1.00 0.00 2078 MET A O 8
ATOM 7481 N N . GLU A 1 89 ? -6.024 -8.118 5.528 1.00 0.00 2079 GLU A N 8
ATOM 7482 C CA . GLU A 1 89 ? -6.292 -8.957 6.684 1.00 0.00 2079 GLU A CA 8
ATOM 7483 C C . GLU A 1 89 ? -7.541 -9.822 6.486 1.00 0.00 2079 GLU A C 8
ATOM 7484 O O . GLU A 1 89 ? -7.589 -10.950 6.969 1.00 0.00 2079 GLU A O 8
ATOM 7496 N N . ASP A 1 90 ? -8.540 -9.305 5.756 1.00 0.00 2080 ASP A N 8
ATOM 7497 C CA . ASP A 1 90 ? -9.788 -10.066 5.517 1.00 0.00 2080 ASP A CA 8
ATOM 7498 C C . ASP A 1 90 ? -9.484 -11.221 4.584 1.00 0.00 2080 ASP A C 8
ATOM 7499 O O . ASP A 1 90 ? -10.051 -12.314 4.697 1.00 0.00 2080 ASP A O 8
ATOM 7508 N N . ARG A 1 91 ? -8.573 -10.944 3.664 1.00 0.00 2081 ARG A N 8
ATOM 7509 C CA . ARG A 1 91 ? -8.026 -11.900 2.726 1.00 0.00 2081 ARG A CA 8
ATOM 7510 C C . ARG A 1 91 ? -7.441 -13.109 3.465 1.00 0.00 2081 ARG A C 8
ATOM 7511 O O . ARG A 1 91 ? -7.825 -14.265 3.198 1.00 0.00 2081 ARG A O 8
ATOM 7532 N N . ARG A 1 92 ? -6.535 -12.861 4.394 1.00 0.00 2082 ARG A N 8
ATOM 7533 C CA . ARG A 1 92 ? -5.964 -13.945 5.158 1.00 0.00 2082 ARG A CA 8
ATOM 7534 C C . ARG A 1 92 ? -6.713 -14.134 6.469 1.00 0.00 2082 ARG A C 8
ATOM 7535 O O . ARG A 1 92 ? -6.305 -13.659 7.534 1.00 0.00 2082 ARG A O 8
ATOM 7556 N N . LYS A 1 93 ? -7.851 -14.759 6.342 1.00 0.00 2083 LYS A N 8
ATOM 7557 C CA . LYS A 1 93 ? -8.759 -15.018 7.421 1.00 0.00 2083 LYS A CA 8
ATOM 7558 C C . LYS A 1 93 ? -9.740 -16.051 6.916 1.00 0.00 2083 LYS A C 8
ATOM 7559 O O . LYS A 1 93 ? -10.159 -15.975 5.752 1.00 0.00 2083 LYS A O 8
ATOM 7578 N N . GLN A 1 94 ? -10.081 -17.011 7.740 1.00 0.00 2084 GLN A N 8
ATOM 7579 C CA . GLN A 1 94 ? -10.999 -18.060 7.342 1.00 0.00 2084 GLN A CA 8
ATOM 7580 C C . GLN A 1 94 ? -12.413 -17.527 7.249 1.00 0.00 2084 GLN A C 8
ATOM 7581 O O . GLN A 1 94 ? -13.023 -17.524 6.170 1.00 0.00 2084 GLN A O 8
ATOM 7595 N N . LYS A 1 95 ? -12.922 -17.041 8.350 1.00 0.00 2085 LYS A N 8
ATOM 7596 C CA . LYS A 1 95 ? -14.266 -16.532 8.382 1.00 0.00 2085 LYS A CA 8
ATOM 7597 C C . LYS A 1 95 ? -14.381 -15.410 9.385 1.00 0.00 2085 LYS A C 8
ATOM 7598 O O . LYS A 1 95 ? -14.428 -14.246 8.988 1.00 0.00 2085 LYS A O 8
ATOM 7617 N N . LEU A 1 38 ? 2.778 -12.458 4.001 1.00 0.00 2028 LEU A N 9
ATOM 7618 C CA . LEU A 1 38 ? 3.745 -12.885 3.003 1.00 0.00 2028 LEU A CA 9
ATOM 7619 C C . LEU A 1 38 ? 4.123 -11.654 2.219 1.00 0.00 2028 LEU A C 9
ATOM 7620 O O . LEU A 1 38 ? 5.205 -11.566 1.627 1.00 0.00 2028 LEU A O 9
ATOM 7636 N N . ASP A 1 39 ? 3.184 -10.708 2.247 1.00 0.00 2029 ASP A N 9
ATOM 7637 C CA . ASP A 1 39 ? 3.280 -9.395 1.641 1.00 0.00 2029 ASP A CA 9
ATOM 7638 C C . ASP A 1 39 ? 3.333 -9.543 0.118 1.00 0.00 2029 ASP A C 9
ATOM 7639 O O . ASP A 1 39 ? 2.979 -10.605 -0.425 1.00 0.00 2029 ASP A O 9
ATOM 7648 N N . VAL A 1 40 ? 3.733 -8.521 -0.556 1.00 0.00 2030 VAL A N 9
ATOM 7649 C CA . VAL A 1 40 ? 3.741 -8.507 -1.981 1.00 0.00 2030 VAL A CA 9
ATOM 7650 C C . VAL A 1 40 ? 5.131 -8.864 -2.530 1.00 0.00 2030 VAL A C 9
ATOM 7651 O O . VAL A 1 40 ? 6.078 -9.077 -1.769 1.00 0.00 2030 VAL A O 9
ATOM 7664 N N . ASP A 1 41 ? 5.265 -8.876 -3.838 1.00 0.00 2031 ASP A N 9
ATOM 7665 C CA . ASP A 1 41 ? 6.497 -9.312 -4.497 1.00 0.00 2031 ASP A CA 9
ATOM 7666 C C . ASP A 1 41 ? 7.406 -8.121 -4.831 1.00 0.00 2031 ASP A C 9
ATOM 7667 O O . ASP A 1 41 ? 8.243 -8.193 -5.728 1.00 0.00 2031 ASP A O 9
ATOM 7676 N N . LEU A 1 42 ? 7.252 -7.041 -4.061 1.00 0.00 2032 LEU A N 9
ATOM 7677 C CA . LEU A 1 42 ? 8.047 -5.785 -4.163 1.00 0.00 2032 LEU A CA 9
ATOM 7678 C C . LEU A 1 42 ? 7.767 -4.957 -5.416 1.00 0.00 2032 LEU A C 9
ATOM 7679 O O . LEU A 1 42 ? 7.721 -3.724 -5.347 1.00 0.00 2032 LEU A O 9
ATOM 7695 N N . GLU A 1 43 ? 7.593 -5.614 -6.541 1.00 0.00 2033 GLU A N 9
ATOM 7696 C CA . GLU A 1 43 ? 7.277 -4.940 -7.796 1.00 0.00 2033 GLU A CA 9
ATOM 7697 C C . GLU A 1 43 ? 5.815 -4.561 -7.836 1.00 0.00 2033 GLU A C 9
ATOM 7698 O O . GLU A 1 43 ? 5.362 -3.839 -8.719 1.00 0.00 2033 GLU A O 9
ATOM 7710 N N . THR A 1 44 ? 5.092 -5.066 -6.881 1.00 0.00 2034 THR A N 9
ATOM 7711 C CA . THR A 1 44 ? 3.705 -4.797 -6.701 1.00 0.00 2034 THR A CA 9
ATOM 7712 C C . THR A 1 44 ? 3.537 -3.322 -6.319 1.00 0.00 2034 THR A C 9
ATOM 7713 O O . THR A 1 44 ? 4.415 -2.744 -5.649 1.00 0.00 2034 THR A O 9
ATOM 7724 N N . ARG A 1 45 ? 2.454 -2.725 -6.718 1.00 0.00 2035 ARG A N 9
ATOM 7725 C CA . ARG A 1 45 ? 2.216 -1.353 -6.366 1.00 0.00 2035 ARG A CA 9
ATOM 7726 C C . ARG A 1 45 ? 1.211 -1.263 -5.262 1.00 0.00 2035 ARG A C 9
ATOM 7727 O O . ARG A 1 45 ? 0.114 -1.832 -5.343 1.00 0.00 2035 ARG A O 9
ATOM 7748 N N . ILE A 1 46 ? 1.602 -0.619 -4.208 1.00 0.00 2036 ILE A N 9
ATOM 7749 C CA . ILE A 1 46 ? 0.735 -0.434 -3.085 1.00 0.00 2036 ILE A CA 9
ATOM 7750 C C . ILE A 1 46 ? -0.094 0.830 -3.276 1.00 0.00 2036 ILE A C 9
ATOM 7751 O O . ILE A 1 46 ? 0.457 1.894 -3.586 1.00 0.00 2036 ILE A O 9
ATOM 7767 N N . PRO A 1 47 ? -1.423 0.725 -3.130 1.00 0.00 2037 PRO A N 9
ATOM 7768 C CA . PRO A 1 47 ? -2.298 1.870 -3.229 1.00 0.00 2037 PRO A CA 9
ATOM 7769 C C . PRO A 1 47 ? -2.037 2.842 -2.077 1.00 0.00 2037 PRO A C 9
ATOM 7770 O O . PRO A 1 47 ? -2.046 2.461 -0.895 1.00 0.00 2037 PRO A O 9
ATOM 7781 N N . VAL A 1 48 ? -1.755 4.059 -2.415 1.00 0.00 2038 VAL A N 9
ATOM 7782 C CA . VAL A 1 48 ? -1.500 5.072 -1.425 1.00 0.00 2038 VAL A CA 9
ATOM 7783 C C . VAL A 1 48 ? -2.518 6.165 -1.554 1.00 0.00 2038 VAL A C 9
ATOM 7784 O O . VAL A 1 48 ? -3.034 6.415 -2.646 1.00 0.00 2038 VAL A O 9
ATOM 7797 N N . ILE A 1 49 ? -2.818 6.805 -0.475 1.00 0.00 2039 ILE A N 9
ATOM 7798 C CA . ILE A 1 49 ? -3.814 7.819 -0.480 1.00 0.00 2039 ILE A CA 9
ATOM 7799 C C . ILE A 1 49 ? -3.322 9.066 0.238 1.00 0.00 2039 ILE A C 9
ATOM 7800 O O . ILE A 1 49 ? -2.651 8.985 1.267 1.00 0.00 2039 ILE A O 9
ATOM 7816 N N . ASN A 1 50 ? -3.588 10.193 -0.361 1.00 0.00 2040 ASN A N 9
ATOM 7817 C CA . ASN A 1 50 ? -3.309 11.488 0.229 1.00 0.00 2040 ASN A CA 9
ATOM 7818 C C . ASN A 1 50 ? -4.425 11.754 1.216 1.00 0.00 2040 ASN A C 9
ATOM 7819 O O . ASN A 1 50 ? -5.572 11.783 0.825 1.00 0.00 2040 ASN A O 9
ATOM 7830 N N . LYS A 1 51 ? -4.103 11.931 2.471 1.00 0.00 2041 LYS A N 9
ATOM 7831 C CA . LYS A 1 51 ? -5.128 12.121 3.498 1.00 0.00 2041 LYS A CA 9
ATOM 7832 C C . LYS A 1 51 ? -5.778 13.492 3.404 1.00 0.00 2041 LYS A C 9
ATOM 7833 O O . LYS A 1 51 ? -6.960 13.658 3.721 1.00 0.00 2041 LYS A O 9
ATOM 7852 N N . VAL A 1 52 ? -5.026 14.454 2.942 1.00 0.00 2042 VAL A N 9
ATOM 7853 C CA . VAL A 1 52 ? -5.505 15.816 2.861 1.00 0.00 2042 VAL A CA 9
ATOM 7854 C C . VAL A 1 52 ? -6.419 15.974 1.652 1.00 0.00 2042 VAL A C 9
ATOM 7855 O O . VAL A 1 52 ? -7.565 16.396 1.771 1.00 0.00 2042 VAL A O 9
ATOM 7868 N N . ASP A 1 53 ? -5.918 15.600 0.511 1.00 0.00 2043 ASP A N 9
ATOM 7869 C CA . ASP A 1 53 ? -6.657 15.757 -0.732 1.00 0.00 2043 ASP A CA 9
ATOM 7870 C C . ASP A 1 53 ? -7.612 14.599 -1.003 1.00 0.00 2043 ASP A C 9
ATOM 7871 O O . ASP A 1 53 ? -8.696 14.793 -1.574 1.00 0.00 2043 ASP A O 9
ATOM 7880 N N . GLY A 1 54 ? -7.229 13.413 -0.613 1.00 0.00 2044 GLY A N 9
ATOM 7881 C CA . GLY A 1 54 ? -8.050 12.240 -0.853 1.00 0.00 2044 GLY A CA 9
ATOM 7882 C C . GLY A 1 54 ? -7.668 11.576 -2.142 1.00 0.00 2044 GLY A C 9
ATOM 7883 O O . GLY A 1 54 ? -8.392 10.727 -2.666 1.00 0.00 2044 GLY A O 9
ATOM 7887 N N . THR A 1 55 ? -6.545 11.993 -2.666 1.00 0.00 2045 THR A N 9
ATOM 7888 C CA . THR A 1 55 ? -6.016 11.481 -3.887 1.00 0.00 2045 THR A CA 9
ATOM 7889 C C . THR A 1 55 ? -5.511 10.048 -3.681 1.00 0.00 2045 THR A C 9
ATOM 7890 O O . THR A 1 55 ? -4.562 9.822 -2.919 1.00 0.00 2045 THR A O 9
ATOM 7901 N N . LEU A 1 56 ? -6.161 9.105 -4.313 1.00 0.00 2046 LEU A N 9
ATOM 7902 C CA . LEU A 1 56 ? -5.792 7.716 -4.203 1.00 0.00 2046 LEU A CA 9
ATOM 7903 C C . LEU A 1 56 ? -4.996 7.311 -5.429 1.00 0.00 2046 LEU A C 9
ATOM 7904 O O . LEU A 1 56 ? -5.458 7.463 -6.560 1.00 0.00 2046 LEU A O 9
ATOM 7920 N N . LEU A 1 57 ? -3.819 6.822 -5.215 1.00 0.00 2047 LEU A N 9
ATOM 7921 C CA . LEU A 1 57 ? -2.956 6.429 -6.297 1.00 0.00 2047 LEU A CA 9
ATOM 7922 C C . LEU A 1 57 ? -2.982 4.941 -6.440 1.00 0.00 2047 LEU A C 9
ATOM 7923 O O . LEU A 1 57 ? -2.576 4.210 -5.532 1.00 0.00 2047 LEU A O 9
ATOM 7939 N N . VAL A 1 58 ? -3.496 4.498 -7.548 1.00 0.00 2048 VAL A N 9
ATOM 7940 C CA . VAL A 1 58 ? -3.573 3.095 -7.866 1.00 0.00 2048 VAL A CA 9
ATOM 7941 C C . VAL A 1 58 ? -2.947 2.867 -9.222 1.00 0.00 2048 VAL A C 9
ATOM 7942 O O . VAL A 1 58 ? -2.648 3.836 -9.948 1.00 0.00 2048 VAL A O 9
ATOM 7955 N N . GLY A 1 59 ? -2.728 1.630 -9.552 1.00 0.00 2049 GLY A N 9
ATOM 7956 C CA . GLY A 1 59 ? -2.192 1.294 -10.834 1.00 0.00 2049 GLY A CA 9
ATOM 7957 C C . GLY A 1 59 ? -0.734 1.632 -10.930 1.00 0.00 2049 GLY A C 9
ATOM 7958 O O . GLY A 1 59 ? -0.027 1.649 -9.930 1.00 0.00 2049 GLY A O 9
ATOM 7962 N N . GLU A 1 60 ? -0.295 1.988 -12.102 1.00 0.00 2050 GLU A N 9
ATOM 7963 C CA . GLU A 1 60 ? 1.110 2.253 -12.333 1.00 0.00 2050 GLU A CA 9
ATOM 7964 C C . GLU A 1 60 ? 1.475 3.684 -11.987 1.00 0.00 2050 GLU A C 9
ATOM 7965 O O . GLU A 1 60 ? 2.585 4.137 -12.254 1.00 0.00 2050 GLU A O 9
ATOM 7977 N N . ASP A 1 61 ? 0.539 4.373 -11.392 1.00 0.00 2051 ASP A N 9
ATOM 7978 C CA . ASP A 1 61 ? 0.738 5.720 -10.886 1.00 0.00 2051 ASP A CA 9
ATOM 7979 C C . ASP A 1 61 ? 1.090 5.646 -9.421 1.00 0.00 2051 ASP A C 9
ATOM 7980 O O . ASP A 1 61 ? 1.536 6.629 -8.808 1.00 0.00 2051 ASP A O 9
ATOM 7989 N N . ALA A 1 62 ? 0.892 4.472 -8.869 1.00 0.00 2052 ALA A N 9
ATOM 7990 C CA . ALA A 1 62 ? 1.174 4.207 -7.492 1.00 0.00 2052 ALA A CA 9
ATOM 7991 C C . ALA A 1 62 ? 2.620 3.752 -7.365 1.00 0.00 2052 ALA A C 9
ATOM 7992 O O . ALA A 1 62 ? 3.187 3.190 -8.324 1.00 0.00 2052 ALA A O 9
ATOM 7999 N N . PRO A 1 63 ? 3.256 4.023 -6.231 1.00 0.00 2053 PRO A N 9
ATOM 8000 C CA . PRO A 1 63 ? 4.637 3.630 -6.000 1.00 0.00 2053 PRO A CA 9
ATOM 8001 C C . PRO A 1 63 ? 4.808 2.114 -5.885 1.00 0.00 2053 PRO A C 9
ATOM 8002 O O . PRO A 1 63 ? 3.948 1.395 -5.337 1.00 0.00 2053 PRO A O 9
ATOM 8013 N N . ARG A 1 64 ? 5.906 1.640 -6.413 1.00 0.00 2054 ARG A N 9
ATOM 8014 C CA . ARG A 1 64 ? 6.285 0.266 -6.343 1.00 0.00 2054 ARG A CA 9
ATOM 8015 C C . ARG A 1 64 ? 6.651 -0.011 -4.884 1.00 0.00 2054 ARG A C 9
ATOM 8016 O O . ARG A 1 64 ? 7.259 0.839 -4.250 1.00 0.00 2054 ARG A O 9
ATOM 8037 N N . ARG A 1 65 ? 6.276 -1.169 -4.342 1.00 0.00 2055 ARG A N 9
ATOM 8038 C CA . ARG A 1 65 ? 6.517 -1.456 -2.915 1.00 0.00 2055 ARG A CA 9
ATOM 8039 C C . ARG A 1 65 ? 7.993 -1.294 -2.524 1.00 0.00 2055 ARG A C 9
ATOM 8040 O O . ARG A 1 65 ? 8.305 -0.867 -1.419 1.00 0.00 2055 ARG A O 9
ATOM 8061 N N . ALA A 1 66 ? 8.874 -1.590 -3.454 1.00 0.00 2056 ALA A N 9
ATOM 8062 C CA . ALA A 1 66 ? 10.308 -1.452 -3.236 1.00 0.00 2056 ALA A CA 9
ATOM 8063 C C . ALA A 1 66 ? 10.718 0.007 -2.922 1.00 0.00 2056 ALA A C 9
ATOM 8064 O O . ALA A 1 66 ? 11.676 0.247 -2.197 1.00 0.00 2056 ALA A O 9
ATOM 8071 N N . GLU A 1 67 ? 9.973 0.968 -3.434 1.00 0.00 2057 GLU A N 9
ATOM 8072 C CA . GLU A 1 67 ? 10.325 2.375 -3.242 1.00 0.00 2057 GLU A CA 9
ATOM 8073 C C . GLU A 1 67 ? 9.395 3.016 -2.205 1.00 0.00 2057 GLU A C 9
ATOM 8074 O O . GLU A 1 67 ? 9.626 4.133 -1.753 1.00 0.00 2057 GLU A O 9
ATOM 8086 N N . LEU A 1 68 ? 8.384 2.251 -1.808 1.00 0.00 2058 LEU A N 9
ATOM 8087 C CA . LEU A 1 68 ? 7.265 2.706 -0.979 1.00 0.00 2058 LEU A CA 9
ATOM 8088 C C . LEU A 1 68 ? 7.707 3.406 0.306 1.00 0.00 2058 LEU A C 9
ATOM 8089 O O . LEU A 1 68 ? 7.188 4.479 0.629 1.00 0.00 2058 LEU A O 9
ATOM 8105 N N . GLU A 1 69 ? 8.668 2.837 1.015 1.00 0.00 2059 GLU A N 9
ATOM 8106 C CA . GLU A 1 69 ? 9.102 3.418 2.275 1.00 0.00 2059 GLU A CA 9
ATOM 8107 C C . GLU A 1 69 ? 9.732 4.795 2.069 1.00 0.00 2059 GLU A C 9
ATOM 8108 O O . GLU A 1 69 ? 9.307 5.783 2.683 1.00 0.00 2059 GLU A O 9
ATOM 8120 N N . MET A 1 70 ? 10.706 4.871 1.175 1.00 0.00 2060 MET A N 9
ATOM 8121 C CA . MET A 1 70 ? 11.374 6.145 0.873 1.00 0.00 2060 MET A CA 9
ATOM 8122 C C . MET A 1 70 ? 10.396 7.142 0.267 1.00 0.00 2060 MET A C 9
ATOM 8123 O O . MET A 1 70 ? 10.498 8.348 0.502 1.00 0.00 2060 MET A O 9
ATOM 8137 N N . TRP A 1 71 ? 9.446 6.631 -0.488 1.00 0.00 2061 TRP A N 9
ATOM 8138 C CA . TRP A 1 71 ? 8.429 7.445 -1.111 1.00 0.00 2061 TRP A CA 9
ATOM 8139 C C . TRP A 1 71 ? 7.557 8.102 -0.029 1.00 0.00 2061 TRP A C 9
ATOM 8140 O O . TRP A 1 71 ? 7.387 9.319 -0.019 1.00 0.00 2061 TRP A O 9
ATOM 8161 N N . LEU A 1 72 ? 7.054 7.294 0.910 1.00 0.00 2062 LEU A N 9
ATOM 8162 C CA . LEU A 1 72 ? 6.233 7.800 2.017 1.00 0.00 2062 LEU A CA 9
ATOM 8163 C C . LEU A 1 72 ? 6.986 8.800 2.878 1.00 0.00 2062 LEU A C 9
ATOM 8164 O O . LEU A 1 72 ? 6.382 9.716 3.445 1.00 0.00 2062 LEU A O 9
ATOM 8180 N N . GLN A 1 73 ? 8.283 8.604 3.007 1.00 0.00 2063 GLN A N 9
ATOM 8181 C CA . GLN A 1 73 ? 9.138 9.524 3.741 1.00 0.00 2063 GLN A CA 9
ATOM 8182 C C . GLN A 1 73 ? 9.153 10.916 3.109 1.00 0.00 2063 GLN A C 9
ATOM 8183 O O . GLN A 1 73 ? 9.288 11.922 3.805 1.00 0.00 2063 GLN A O 9
ATOM 8197 N N . GLY A 1 74 ? 8.997 10.963 1.805 1.00 0.00 2064 GLY A N 9
ATOM 8198 C CA . GLY A 1 74 ? 8.996 12.223 1.099 1.00 0.00 2064 GLY A CA 9
ATOM 8199 C C . GLY A 1 74 ? 7.601 12.770 0.897 1.00 0.00 2064 GLY A C 9
ATOM 8200 O O . GLY A 1 74 ? 7.429 13.927 0.519 1.00 0.00 2064 GLY A O 9
ATOM 8204 N N . HIS A 1 75 ? 6.610 11.950 1.169 1.00 0.00 2065 HIS A N 9
ATOM 8205 C CA . HIS A 1 75 ? 5.219 12.323 1.009 1.00 0.00 2065 HIS A CA 9
ATOM 8206 C C . HIS A 1 75 ? 4.458 12.022 2.290 1.00 0.00 2065 HIS A C 9
ATOM 8207 O O . HIS A 1 75 ? 3.812 10.983 2.404 1.00 0.00 2065 HIS A O 9
ATOM 8221 N N . PRO A 1 76 ? 4.564 12.898 3.301 1.00 0.00 2066 PRO A N 9
ATOM 8222 C CA . PRO A 1 76 ? 3.905 12.692 4.592 1.00 0.00 2066 PRO A CA 9
ATOM 8223 C C . PRO A 1 76 ? 2.383 12.830 4.517 1.00 0.00 2066 PRO A C 9
ATOM 8224 O O . PRO A 1 76 ? 1.652 12.293 5.362 1.00 0.00 2066 PRO A O 9
ATOM 8235 N N . GLU A 1 77 ? 1.909 13.514 3.485 1.00 0.00 2067 GLU A N 9
ATOM 8236 C CA . GLU A 1 77 ? 0.480 13.742 3.294 1.00 0.00 2067 GLU A CA 9
ATOM 8237 C C . GLU A 1 77 ? -0.168 12.474 2.749 1.00 0.00 2067 GLU A C 9
ATOM 8238 O O . GLU A 1 77 ? -1.386 12.294 2.806 1.00 0.00 2067 GLU A O 9
ATOM 8250 N N . PHE A 1 78 ? 0.664 11.597 2.228 1.00 0.00 2068 PHE A N 9
ATOM 8251 C CA . PHE A 1 78 ? 0.233 10.334 1.701 1.00 0.00 2068 PHE A CA 9
ATOM 8252 C C . PHE A 1 78 ? 0.476 9.245 2.706 1.00 0.00 2068 PHE A C 9
ATOM 8253 O O . PHE A 1 78 ? 1.360 9.350 3.565 1.00 0.00 2068 PHE A O 9
ATOM 8270 N N . ALA A 1 79 ? -0.303 8.233 2.618 1.00 0.00 2069 ALA A N 9
ATOM 8271 C CA . ALA A 1 79 ? -0.185 7.090 3.451 1.00 0.00 2069 ALA A CA 9
ATOM 8272 C C . ALA A 1 79 ? -0.626 5.896 2.666 1.00 0.00 2069 ALA A C 9
ATOM 8273 O O . ALA A 1 79 ? -1.145 6.048 1.560 1.00 0.00 2069 ALA A O 9
ATOM 8280 N N . VAL A 1 80 ? -0.433 4.738 3.212 1.00 0.00 2070 VAL A N 9
ATOM 8281 C CA . VAL A 1 80 ? -0.870 3.523 2.583 1.00 0.00 2070 VAL A CA 9
ATOM 8282 C C . VAL A 1 80 ? -2.390 3.396 2.746 1.00 0.00 2070 VAL A C 9
ATOM 8283 O O . VAL A 1 80 ? -2.945 3.826 3.770 1.00 0.00 2070 VAL A O 9
ATOM 8296 N N . ASP A 1 81 ? -3.044 2.899 1.713 1.00 0.00 2071 ASP A N 9
ATOM 8297 C CA . ASP A 1 81 ? -4.497 2.703 1.679 1.00 0.00 2071 ASP A CA 9
ATOM 8298 C C . ASP A 1 81 ? -4.966 1.923 2.919 1.00 0.00 2071 ASP A C 9
ATOM 8299 O O . ASP A 1 81 ? -4.548 0.777 3.132 1.00 0.00 2071 ASP A O 9
ATOM 8308 N N . PRO A 1 82 ? -5.824 2.537 3.763 1.00 0.00 2072 PRO A N 9
ATOM 8309 C CA . PRO A 1 82 ? -6.290 1.921 5.019 1.00 0.00 2072 PRO A CA 9
ATOM 8310 C C . PRO A 1 82 ? -7.139 0.672 4.782 1.00 0.00 2072 PRO A C 9
ATOM 8311 O O . PRO A 1 82 ? -7.181 -0.242 5.601 1.00 0.00 2072 PRO A O 9
ATOM 8322 N N . ARG A 1 83 ? -7.767 0.631 3.642 1.00 0.00 2073 ARG A N 9
ATOM 8323 C CA . ARG A 1 83 ? -8.572 -0.493 3.229 1.00 0.00 2073 ARG A CA 9
ATOM 8324 C C . ARG A 1 83 ? -7.651 -1.663 2.880 1.00 0.00 2073 ARG A C 9
ATOM 8325 O O . ARG A 1 83 ? -7.941 -2.811 3.203 1.00 0.00 2073 ARG A O 9
ATOM 8346 N N . PHE A 1 84 ? -6.537 -1.354 2.232 1.00 0.00 2074 PHE A N 9
ATOM 8347 C CA . PHE A 1 84 ? -5.518 -2.344 1.917 1.00 0.00 2074 PHE A CA 9
ATOM 8348 C C . PHE A 1 84 ? -4.880 -2.853 3.221 1.00 0.00 2074 PHE A C 9
ATOM 8349 O O . PHE A 1 84 ? -4.481 -4.016 3.324 1.00 0.00 2074 PHE A O 9
ATOM 8366 N N . LEU A 1 85 ? -4.803 -1.977 4.215 1.00 0.00 2075 LEU A N 9
ATOM 8367 C CA . LEU A 1 85 ? -4.324 -2.358 5.541 1.00 0.00 2075 LEU A CA 9
ATOM 8368 C C . LEU A 1 85 ? -5.293 -3.333 6.195 1.00 0.00 2075 LEU A C 9
ATOM 8369 O O . LEU A 1 85 ? -4.877 -4.285 6.866 1.00 0.00 2075 LEU A O 9
ATOM 8385 N N . ALA A 1 86 ? -6.579 -3.094 5.990 1.00 0.00 2076 ALA A N 9
ATOM 8386 C CA . ALA A 1 86 ? -7.615 -3.980 6.496 1.00 0.00 2076 ALA A CA 9
ATOM 8387 C C . ALA A 1 86 ? -7.570 -5.309 5.743 1.00 0.00 2076 ALA A C 9
ATOM 8388 O O . ALA A 1 86 ? -7.768 -6.371 6.320 1.00 0.00 2076 ALA A O 9
ATOM 8395 N N . TYR A 1 87 ? -7.253 -5.225 4.457 1.00 0.00 2077 TYR A N 9
ATOM 8396 C CA . TYR A 1 87 ? -7.107 -6.381 3.571 1.00 0.00 2077 TYR A CA 9
ATOM 8397 C C . TYR A 1 87 ? -6.077 -7.363 4.140 1.00 0.00 2077 TYR A C 9
ATOM 8398 O O . TYR A 1 87 ? -6.242 -8.571 4.027 1.00 0.00 2077 TYR A O 9
ATOM 8416 N N . MET A 1 88 ? -5.039 -6.819 4.775 1.00 0.00 2078 MET A N 9
ATOM 8417 C CA . MET A 1 88 ? -3.976 -7.621 5.404 1.00 0.00 2078 MET A CA 9
ATOM 8418 C C . MET A 1 88 ? -4.544 -8.483 6.532 1.00 0.00 2078 MET A C 9
ATOM 8419 O O . MET A 1 88 ? -4.203 -9.655 6.668 1.00 0.00 2078 MET A O 9
ATOM 8433 N N . GLU A 1 89 ? -5.422 -7.884 7.310 1.00 0.00 2079 GLU A N 9
ATOM 8434 C CA . GLU A 1 89 ? -6.048 -8.530 8.452 1.00 0.00 2079 GLU A CA 9
ATOM 8435 C C . GLU A 1 89 ? -7.110 -9.501 8.005 1.00 0.00 2079 GLU A C 9
ATOM 8436 O O . GLU A 1 89 ? -7.255 -10.594 8.564 1.00 0.00 2079 GLU A O 9
ATOM 8448 N N . ASP A 1 90 ? -7.865 -9.096 7.005 1.00 0.00 2080 ASP A N 9
ATOM 8449 C CA . ASP A 1 90 ? -8.933 -9.914 6.475 1.00 0.00 2080 ASP A CA 9
ATOM 8450 C C . ASP A 1 90 ? -8.410 -11.131 5.777 1.00 0.00 2080 ASP A C 9
ATOM 8451 O O . ASP A 1 90 ? -9.000 -12.214 5.893 1.00 0.00 2080 ASP A O 9
ATOM 8460 N N . ARG A 1 91 ? -7.284 -10.959 5.057 1.00 0.00 2081 ARG A N 9
ATOM 8461 C CA . ARG A 1 91 ? -6.583 -12.024 4.299 1.00 0.00 2081 ARG A CA 9
ATOM 8462 C C . ARG A 1 91 ? -7.404 -12.412 3.065 1.00 0.00 2081 ARG A C 9
ATOM 8463 O O . ARG A 1 91 ? -6.981 -12.211 1.923 1.00 0.00 2081 ARG A O 9
ATOM 8484 N N . ARG A 1 92 ? -8.582 -12.924 3.305 1.00 0.00 2082 ARG A N 9
ATOM 8485 C CA . ARG A 1 92 ? -9.501 -13.278 2.273 1.00 0.00 2082 ARG A CA 9
ATOM 8486 C C . ARG A 1 92 ? -10.714 -12.375 2.435 1.00 0.00 2082 ARG A C 9
ATOM 8487 O O . ARG A 1 92 ? -11.683 -12.695 3.141 1.00 0.00 2082 ARG A O 9
ATOM 8508 N N . LYS A 1 93 ? -10.601 -11.204 1.859 1.00 0.00 2083 LYS A N 9
ATOM 8509 C CA . LYS A 1 93 ? -11.582 -10.156 2.019 1.00 0.00 2083 LYS A CA 9
ATOM 8510 C C . LYS A 1 93 ? -12.577 -10.165 0.871 1.00 0.00 2083 LYS A C 9
ATOM 8511 O O . LYS A 1 93 ? -13.670 -9.622 0.975 1.00 0.00 2083 LYS A O 9
ATOM 8530 N N . GLN A 1 94 ? -12.199 -10.759 -0.222 1.00 0.00 2084 GLN A N 9
ATOM 8531 C CA . GLN A 1 94 ? -13.101 -10.857 -1.343 1.00 0.00 2084 GLN A CA 9
ATOM 8532 C C . GLN A 1 94 ? -14.045 -12.008 -1.111 1.00 0.00 2084 GLN A C 9
ATOM 8533 O O . GLN A 1 94 ? -13.594 -13.097 -0.739 1.00 0.00 2084 GLN A O 9
ATOM 8547 N N . LYS A 1 95 ? -15.337 -11.750 -1.304 1.00 0.00 2085 LYS A N 9
ATOM 8548 C CA . LYS A 1 95 ? -16.411 -12.726 -1.142 1.00 0.00 2085 LYS A CA 9
ATOM 8549 C C . LYS A 1 95 ? -16.552 -13.202 0.294 1.00 0.00 2085 LYS A C 9
ATOM 8550 O O . LYS A 1 95 ? -15.834 -14.102 0.750 1.00 0.00 2085 LYS A O 9
ATOM 8569 N N . LEU A 1 38 ? 5.056 -10.127 7.328 1.00 0.00 2028 LEU A N 10
ATOM 8570 C CA . LEU A 1 38 ? 4.125 -10.037 6.222 1.00 0.00 2028 LEU A CA 10
ATOM 8571 C C . LEU A 1 38 ? 4.573 -8.999 5.218 1.00 0.00 2028 LEU A C 10
ATOM 8572 O O . LEU A 1 38 ? 4.228 -7.812 5.310 1.00 0.00 2028 LEU A O 10
ATOM 8588 N N . ASP A 1 39 ? 5.381 -9.432 4.301 1.00 0.00 2029 ASP A N 10
ATOM 8589 C CA . ASP A 1 39 ? 5.922 -8.567 3.281 1.00 0.00 2029 ASP A CA 10
ATOM 8590 C C . ASP A 1 39 ? 5.477 -9.042 1.902 1.00 0.00 2029 ASP A C 10
ATOM 8591 O O . ASP A 1 39 ? 5.160 -10.221 1.721 1.00 0.00 2029 ASP A O 10
ATOM 8600 N N . VAL A 1 40 ? 5.425 -8.128 0.955 1.00 0.00 2030 VAL A N 10
ATOM 8601 C CA . VAL A 1 40 ? 4.946 -8.414 -0.401 1.00 0.00 2030 VAL A CA 10
ATOM 8602 C C . VAL A 1 40 ? 6.094 -8.608 -1.390 1.00 0.00 2030 VAL A C 10
ATOM 8603 O O . VAL A 1 40 ? 5.871 -8.619 -2.614 1.00 0.00 2030 VAL A O 10
ATOM 8616 N N . ASP A 1 41 ? 7.317 -8.701 -0.868 1.00 0.00 2031 ASP A N 10
ATOM 8617 C CA . ASP A 1 41 ? 8.548 -8.918 -1.662 1.00 0.00 2031 ASP A CA 10
ATOM 8618 C C . ASP A 1 41 ? 8.928 -7.700 -2.470 1.00 0.00 2031 ASP A C 10
ATOM 8619 O O . ASP A 1 41 ? 9.788 -7.765 -3.339 1.00 0.00 2031 ASP A O 10
ATOM 8628 N N . LEU A 1 42 ? 8.259 -6.578 -2.167 1.00 0.00 2032 LEU A N 10
ATOM 8629 C CA . LEU A 1 42 ? 8.511 -5.244 -2.765 1.00 0.00 2032 LEU A CA 10
ATOM 8630 C C . LEU A 1 42 ? 8.135 -5.141 -4.252 1.00 0.00 2032 LEU A C 10
ATOM 8631 O O . LEU A 1 42 ? 8.043 -4.034 -4.799 1.00 0.00 2032 LEU A O 10
ATOM 8647 N N . GLU A 1 43 ? 7.848 -6.259 -4.863 1.00 0.00 2033 GLU A N 10
ATOM 8648 C CA . GLU A 1 43 ? 7.632 -6.347 -6.299 1.00 0.00 2033 GLU A CA 10
ATOM 8649 C C . GLU A 1 43 ? 6.208 -5.979 -6.735 1.00 0.00 2033 GLU A C 10
ATOM 8650 O O . GLU A 1 43 ? 5.835 -6.212 -7.873 1.00 0.00 2033 GLU A O 10
ATOM 8662 N N . THR A 1 44 ? 5.436 -5.405 -5.872 1.00 0.00 2034 THR A N 10
ATOM 8663 C CA . THR A 1 44 ? 4.093 -5.050 -6.234 1.00 0.00 2034 THR A CA 10
ATOM 8664 C C . THR A 1 44 ? 3.943 -3.518 -6.138 1.00 0.00 2034 THR A C 10
ATOM 8665 O O . THR A 1 44 ? 4.895 -2.832 -5.724 1.00 0.00 2034 THR A O 10
ATOM 8676 N N . ARG A 1 45 ? 2.815 -2.993 -6.554 1.00 0.00 2035 ARG A N 10
ATOM 8677 C CA . ARG A 1 45 ? 2.536 -1.570 -6.474 1.00 0.00 2035 ARG A CA 10
ATOM 8678 C C . ARG A 1 45 ? 1.455 -1.331 -5.451 1.00 0.00 2035 ARG A C 10
ATOM 8679 O O . ARG A 1 45 ? 0.333 -1.844 -5.584 1.00 0.00 2035 ARG A O 10
ATOM 8700 N N . ILE A 1 46 ? 1.785 -0.575 -4.438 1.00 0.00 2036 ILE A N 10
ATOM 8701 C CA . ILE A 1 46 ? 0.893 -0.365 -3.318 1.00 0.00 2036 ILE A CA 10
ATOM 8702 C C . ILE A 1 46 ? 0.078 0.898 -3.507 1.00 0.00 2036 ILE A C 10
ATOM 8703 O O . ILE A 1 46 ? 0.643 1.968 -3.734 1.00 0.00 2036 ILE A O 10
ATOM 8719 N N . PRO A 1 47 ? -1.260 0.790 -3.429 1.00 0.00 2037 PRO A N 10
ATOM 8720 C CA . PRO A 1 47 ? -2.126 1.945 -3.506 1.00 0.00 2037 PRO A CA 10
ATOM 8721 C C . PRO A 1 47 ? -1.910 2.872 -2.302 1.00 0.00 2037 PRO A C 10
ATOM 8722 O O . PRO A 1 47 ? -1.790 2.416 -1.149 1.00 0.00 2037 PRO A O 10
ATOM 8733 N N . VAL A 1 48 ? -1.834 4.140 -2.568 1.00 0.00 2038 VAL A N 10
ATOM 8734 C CA . VAL A 1 48 ? -1.624 5.128 -1.537 1.00 0.00 2038 VAL A CA 10
ATOM 8735 C C . VAL A 1 48 ? -2.695 6.169 -1.605 1.00 0.00 2038 VAL A C 10
ATOM 8736 O O . VAL A 1 48 ? -3.319 6.360 -2.653 1.00 0.00 2038 VAL A O 10
ATOM 8749 N N . ILE A 1 49 ? -2.912 6.840 -0.522 1.00 0.00 2039 ILE A N 10
ATOM 8750 C CA . ILE A 1 49 ? -3.912 7.851 -0.467 1.00 0.00 2039 ILE A CA 10
ATOM 8751 C C . ILE A 1 49 ? -3.341 9.114 0.158 1.00 0.00 2039 ILE A C 10
ATOM 8752 O O . ILE A 1 49 ? -2.556 9.052 1.114 1.00 0.00 2039 ILE A O 10
ATOM 8768 N N . ASN A 1 50 ? -3.666 10.234 -0.423 1.00 0.00 2040 ASN A N 10
ATOM 8769 C CA . ASN A 1 50 ? -3.288 11.510 0.134 1.00 0.00 2040 ASN A CA 10
ATOM 8770 C C . ASN A 1 50 ? -4.284 11.821 1.242 1.00 0.00 2040 ASN A C 10
ATOM 8771 O O . ASN A 1 50 ? -5.482 11.907 0.994 1.00 0.00 2040 ASN A O 10
ATOM 8782 N N . LYS A 1 51 ? -3.795 11.938 2.442 1.00 0.00 2041 LYS A N 10
ATOM 8783 C CA . LYS A 1 51 ? -4.620 12.159 3.612 1.00 0.00 2041 LYS A CA 10
ATOM 8784 C C . LYS A 1 51 ? -5.160 13.581 3.692 1.00 0.00 2041 LYS A C 10
ATOM 8785 O O . LYS A 1 51 ? -6.172 13.829 4.348 1.00 0.00 2041 LYS A O 10
ATOM 8804 N N . VAL A 1 52 ? -4.500 14.493 3.015 1.00 0.00 2042 VAL A N 10
ATOM 8805 C CA . VAL A 1 52 ? -4.900 15.884 3.007 1.00 0.00 2042 VAL A CA 10
ATOM 8806 C C . VAL A 1 52 ? -5.931 16.118 1.899 1.00 0.00 2042 VAL A C 10
ATOM 8807 O O . VAL A 1 52 ? -7.007 16.675 2.136 1.00 0.00 2042 VAL A O 10
ATOM 8820 N N . ASP A 1 53 ? -5.603 15.676 0.700 1.00 0.00 2043 ASP A N 10
ATOM 8821 C CA . ASP A 1 53 ? -6.486 15.856 -0.461 1.00 0.00 2043 ASP A CA 10
ATOM 8822 C C . ASP A 1 53 ? -7.541 14.767 -0.531 1.00 0.00 2043 ASP A C 10
ATOM 8823 O O . ASP A 1 53 ? -8.734 15.037 -0.499 1.00 0.00 2043 ASP A O 10
ATOM 8832 N N . GLY A 1 54 ? -7.094 13.541 -0.594 1.00 0.00 2044 GLY A N 10
ATOM 8833 C CA . GLY A 1 54 ? -8.000 12.426 -0.752 1.00 0.00 2044 GLY A CA 10
ATOM 8834 C C . GLY A 1 54 ? -7.663 11.598 -1.964 1.00 0.00 2044 GLY A C 10
ATOM 8835 O O . GLY A 1 54 ? -8.269 10.550 -2.184 1.00 0.00 2044 GLY A O 10
ATOM 8839 N N . THR A 1 55 ? -6.695 12.084 -2.750 1.00 0.00 2045 THR A N 10
ATOM 8840 C CA . THR A 1 55 ? -6.225 11.408 -3.960 1.00 0.00 2045 THR A CA 10
ATOM 8841 C C . THR A 1 55 ? -5.827 9.962 -3.651 1.00 0.00 2045 THR A C 10
ATOM 8842 O O . THR A 1 55 ? -4.931 9.728 -2.831 1.00 0.00 2045 THR A O 10
ATOM 8853 N N . LEU A 1 56 ? -6.484 9.021 -4.271 1.00 0.00 2046 LEU A N 10
ATOM 8854 C CA . LEU A 1 56 ? -6.139 7.641 -4.120 1.00 0.00 2046 LEU A CA 10
ATOM 8855 C C . LEU A 1 56 ? -5.407 7.207 -5.376 1.00 0.00 2046 LEU A C 10
ATOM 8856 O O . LEU A 1 56 ? -5.917 7.353 -6.483 1.00 0.00 2046 LEU A O 10
ATOM 8872 N N . LEU A 1 57 ? -4.223 6.723 -5.206 1.00 0.00 2047 LEU A N 10
ATOM 8873 C CA . LEU A 1 57 ? -3.393 6.309 -6.311 1.00 0.00 2047 LEU A CA 10
ATOM 8874 C C . LEU A 1 57 ? -3.376 4.816 -6.375 1.00 0.00 2047 LEU A C 10
ATOM 8875 O O . LEU A 1 57 ? -2.963 4.161 -5.421 1.00 0.00 2047 LEU A O 10
ATOM 8891 N N . VAL A 1 58 ? -3.860 4.275 -7.472 1.00 0.00 2048 VAL A N 10
ATOM 8892 C CA . VAL A 1 58 ? -3.911 2.845 -7.660 1.00 0.00 2048 VAL A CA 10
ATOM 8893 C C . VAL A 1 58 ? -3.301 2.497 -9.006 1.00 0.00 2048 VAL A C 10
ATOM 8894 O O . VAL A 1 58 ? -3.200 3.363 -9.889 1.00 0.00 2048 VAL A O 10
ATOM 8907 N N . GLY A 1 59 ? -2.859 1.275 -9.151 1.00 0.00 2049 GLY A N 10
ATOM 8908 C CA . GLY A 1 59 ? -2.329 0.836 -10.412 1.00 0.00 2049 GLY A CA 10
ATOM 8909 C C . GLY A 1 59 ? -0.973 1.425 -10.702 1.00 0.00 2049 GLY A C 10
ATOM 8910 O O . GLY A 1 59 ? -0.043 1.259 -9.922 1.00 0.00 2049 GLY A O 10
ATOM 8914 N N . GLU A 1 60 ? -0.881 2.171 -11.790 1.00 0.00 2050 GLU A N 10
ATOM 8915 C CA . GLU A 1 60 ? 0.386 2.753 -12.216 1.00 0.00 2050 GLU A CA 10
ATOM 8916 C C . GLU A 1 60 ? 0.583 4.109 -11.602 1.00 0.00 2050 GLU A C 10
ATOM 8917 O O . GLU A 1 60 ? 1.660 4.699 -11.680 1.00 0.00 2050 GLU A O 10
ATOM 8929 N N . ASP A 1 61 ? -0.453 4.593 -10.989 1.00 0.00 2051 ASP A N 10
ATOM 8930 C CA . ASP A 1 61 ? -0.396 5.847 -10.284 1.00 0.00 2051 ASP A CA 10
ATOM 8931 C C . ASP A 1 61 ? 0.187 5.623 -8.924 1.00 0.00 2051 ASP A C 10
ATOM 8932 O O . ASP A 1 61 ? 0.647 6.554 -8.259 1.00 0.00 2051 ASP A O 10
ATOM 8941 N N . ALA A 1 62 ? 0.167 4.385 -8.519 1.00 0.00 2052 ALA A N 10
ATOM 8942 C CA . ALA A 1 62 ? 0.669 3.980 -7.258 1.00 0.00 2052 ALA A CA 10
ATOM 8943 C C . ALA A 1 62 ? 2.100 3.488 -7.449 1.00 0.00 2052 ALA A C 10
ATOM 8944 O O . ALA A 1 62 ? 2.374 2.722 -8.387 1.00 0.00 2052 ALA A O 10
ATOM 8951 N N . PRO A 1 63 ? 3.044 3.955 -6.624 1.00 0.00 2053 PRO A N 10
ATOM 8952 C CA . PRO A 1 63 ? 4.453 3.583 -6.752 1.00 0.00 2053 PRO A CA 10
ATOM 8953 C C . PRO A 1 63 ? 4.741 2.114 -6.410 1.00 0.00 2053 PRO A C 10
ATOM 8954 O O . PRO A 1 63 ? 3.951 1.420 -5.732 1.00 0.00 2053 PRO A O 10
ATOM 8965 N N . ARG A 1 64 ? 5.884 1.660 -6.877 1.00 0.00 2054 ARG A N 10
ATOM 8966 C CA . ARG A 1 64 ? 6.388 0.347 -6.622 1.00 0.00 2054 ARG A CA 10
ATOM 8967 C C . ARG A 1 64 ? 6.683 0.232 -5.128 1.00 0.00 2054 ARG A C 10
ATOM 8968 O O . ARG A 1 64 ? 7.220 1.148 -4.556 1.00 0.00 2054 ARG A O 10
ATOM 8989 N N . ARG A 1 65 ? 6.340 -0.885 -4.503 1.00 0.00 2055 ARG A N 10
ATOM 8990 C CA . ARG A 1 65 ? 6.595 -1.067 -3.067 1.00 0.00 2055 ARG A CA 10
ATOM 8991 C C . ARG A 1 65 ? 8.087 -0.922 -2.737 1.00 0.00 2055 ARG A C 10
ATOM 8992 O O . ARG A 1 65 ? 8.439 -0.425 -1.677 1.00 0.00 2055 ARG A O 10
ATOM 9013 N N . ALA A 1 66 ? 8.936 -1.319 -3.662 1.00 0.00 2056 ALA A N 10
ATOM 9014 C CA . ALA A 1 66 ? 10.381 -1.187 -3.504 1.00 0.00 2056 ALA A CA 10
ATOM 9015 C C . ALA A 1 66 ? 10.812 0.286 -3.386 1.00 0.00 2056 ALA A C 10
ATOM 9016 O O . ALA A 1 66 ? 11.807 0.605 -2.726 1.00 0.00 2056 ALA A O 10
ATOM 9023 N N . GLU A 1 67 ? 10.060 1.186 -3.995 1.00 0.00 2057 GLU A N 10
ATOM 9024 C CA . GLU A 1 67 ? 10.405 2.619 -3.917 1.00 0.00 2057 GLU A CA 10
ATOM 9025 C C . GLU A 1 67 ? 9.473 3.354 -2.928 1.00 0.00 2057 GLU A C 10
ATOM 9026 O O . GLU A 1 67 ? 9.744 4.481 -2.508 1.00 0.00 2057 GLU A O 10
ATOM 9038 N N . LEU A 1 68 ? 8.418 2.674 -2.539 1.00 0.00 2058 LEU A N 10
ATOM 9039 C CA . LEU A 1 68 ? 7.300 3.272 -1.821 1.00 0.00 2058 LEU A CA 10
ATOM 9040 C C . LEU A 1 68 ? 7.641 3.809 -0.442 1.00 0.00 2058 LEU A C 10
ATOM 9041 O O . LEU A 1 68 ? 7.181 4.874 -0.078 1.00 0.00 2058 LEU A O 10
ATOM 9057 N N . GLU A 1 69 ? 8.429 3.083 0.313 1.00 0.00 2059 GLU A N 10
ATOM 9058 C CA . GLU A 1 69 ? 8.665 3.421 1.713 1.00 0.00 2059 GLU A CA 10
ATOM 9059 C C . GLU A 1 69 ? 9.373 4.756 1.841 1.00 0.00 2059 GLU A C 10
ATOM 9060 O O . GLU A 1 69 ? 8.920 5.650 2.557 1.00 0.00 2059 GLU A O 10
ATOM 9072 N N . MET A 1 70 ? 10.452 4.889 1.124 1.00 0.00 2060 MET A N 10
ATOM 9073 C CA . MET A 1 70 ? 11.221 6.127 1.079 1.00 0.00 2060 MET A CA 10
ATOM 9074 C C . MET A 1 70 ? 10.387 7.243 0.444 1.00 0.00 2060 MET A C 10
ATOM 9075 O O . MET A 1 70 ? 10.568 8.425 0.747 1.00 0.00 2060 MET A O 10
ATOM 9089 N N . TRP A 1 71 ? 9.468 6.858 -0.423 1.00 0.00 2061 TRP A N 10
ATOM 9090 C CA . TRP A 1 71 ? 8.573 7.796 -1.056 1.00 0.00 2061 TRP A CA 10
ATOM 9091 C C . TRP A 1 71 ? 7.567 8.342 -0.026 1.00 0.00 2061 TRP A C 10
ATOM 9092 O O . TRP A 1 71 ? 7.383 9.548 0.072 1.00 0.00 2061 TRP A O 10
ATOM 9113 N N . LEU A 1 72 ? 6.940 7.446 0.747 1.00 0.00 2062 LEU A N 10
ATOM 9114 C CA . LEU A 1 72 ? 6.000 7.838 1.809 1.00 0.00 2062 LEU A CA 10
ATOM 9115 C C . LEU A 1 72 ? 6.704 8.626 2.904 1.00 0.00 2062 LEU A C 10
ATOM 9116 O O . LEU A 1 72 ? 6.140 9.547 3.486 1.00 0.00 2062 LEU A O 10
ATOM 9132 N N . GLN A 1 73 ? 7.931 8.252 3.174 1.00 0.00 2063 GLN A N 10
ATOM 9133 C CA . GLN A 1 73 ? 8.758 8.878 4.179 1.00 0.00 2063 GLN A CA 10
ATOM 9134 C C . GLN A 1 73 ? 9.051 10.339 3.808 1.00 0.00 2063 GLN A C 10
ATOM 9135 O O . GLN A 1 73 ? 9.167 11.208 4.677 1.00 0.00 2063 GLN A O 10
ATOM 9149 N N . GLY A 1 74 ? 9.134 10.598 2.520 1.00 0.00 2064 GLY A N 10
ATOM 9150 C CA . GLY A 1 74 ? 9.423 11.928 2.044 1.00 0.00 2064 GLY A CA 10
ATOM 9151 C C . GLY A 1 74 ? 8.174 12.687 1.651 1.00 0.00 2064 GLY A C 10
ATOM 9152 O O . GLY A 1 74 ? 8.259 13.808 1.159 1.00 0.00 2064 GLY A O 10
ATOM 9156 N N . HIS A 1 75 ? 7.018 12.078 1.866 1.00 0.00 2065 HIS A N 10
ATOM 9157 C CA . HIS A 1 75 ? 5.726 12.689 1.550 1.00 0.00 2065 HIS A CA 10
ATOM 9158 C C . HIS A 1 75 ? 4.710 12.266 2.594 1.00 0.00 2065 HIS A C 10
ATOM 9159 O O . HIS A 1 75 ? 3.974 11.300 2.391 1.00 0.00 2065 HIS A O 10
ATOM 9173 N N . PRO A 1 76 ? 4.658 12.961 3.736 1.00 0.00 2066 PRO A N 10
ATOM 9174 C CA . PRO A 1 76 ? 3.766 12.597 4.851 1.00 0.00 2066 PRO A CA 10
ATOM 9175 C C . PRO A 1 76 ? 2.286 12.830 4.531 1.00 0.00 2066 PRO A C 10
ATOM 9176 O O . PRO A 1 76 ? 1.402 12.420 5.291 1.00 0.00 2066 PRO A O 10
ATOM 9187 N N . GLU A 1 77 ? 2.031 13.493 3.416 1.00 0.00 2067 GLU A N 10
ATOM 9188 C CA . GLU A 1 77 ? 0.676 13.743 2.944 1.00 0.00 2067 GLU A CA 10
ATOM 9189 C C . GLU A 1 77 ? 0.069 12.444 2.460 1.00 0.00 2067 GLU A C 10
ATOM 9190 O O . GLU A 1 77 ? -1.133 12.242 2.525 1.00 0.00 2067 GLU A O 10
ATOM 9202 N N . PHE A 1 78 ? 0.918 11.575 1.977 1.00 0.00 2068 PHE A N 10
ATOM 9203 C CA . PHE A 1 78 ? 0.504 10.306 1.444 1.00 0.00 2068 PHE A CA 10
ATOM 9204 C C . PHE A 1 78 ? 0.777 9.202 2.429 1.00 0.00 2068 PHE A C 10
ATOM 9205 O O . PHE A 1 78 ? 1.803 9.196 3.107 1.00 0.00 2068 PHE A O 10
ATOM 9222 N N . ALA A 1 79 ? -0.137 8.289 2.516 1.00 0.00 2069 ALA A N 10
ATOM 9223 C CA . ALA A 1 79 ? 0.006 7.133 3.349 1.00 0.00 2069 ALA A CA 10
ATOM 9224 C C . ALA A 1 79 ? -0.524 5.946 2.591 1.00 0.00 2069 ALA A C 10
ATOM 9225 O O . ALA A 1 79 ? -1.210 6.121 1.571 1.00 0.00 2069 ALA A O 10
ATOM 9232 N N . VAL A 1 80 ? -0.204 4.765 3.053 1.00 0.00 2070 VAL A N 10
ATOM 9233 C CA . VAL A 1 80 ? -0.673 3.537 2.433 1.00 0.00 2070 VAL A CA 10
ATOM 9234 C C . VAL A 1 80 ? -2.213 3.436 2.539 1.00 0.00 2070 VAL A C 10
ATOM 9235 O O . VAL A 1 80 ? -2.806 3.844 3.554 1.00 0.00 2070 VAL A O 10
ATOM 9248 N N . ASP A 1 81 ? -2.839 2.952 1.475 1.00 0.00 2071 ASP A N 10
ATOM 9249 C CA . ASP A 1 81 ? -4.292 2.782 1.412 1.00 0.00 2071 ASP A CA 10
ATOM 9250 C C . ASP A 1 81 ? -4.813 1.900 2.552 1.00 0.00 2071 ASP A C 10
ATOM 9251 O O . ASP A 1 81 ? -4.448 0.720 2.665 1.00 0.00 2071 ASP A O 10
ATOM 9260 N N . PRO A 1 82 ? -5.680 2.464 3.418 1.00 0.00 2072 PRO A N 10
ATOM 9261 C CA . PRO A 1 82 ? -6.240 1.747 4.567 1.00 0.00 2072 PRO A CA 10
ATOM 9262 C C . PRO A 1 82 ? -7.194 0.645 4.142 1.00 0.00 2072 PRO A C 10
ATOM 9263 O O . PRO A 1 82 ? -7.464 -0.284 4.897 1.00 0.00 2072 PRO A O 10
ATOM 9274 N N . ARG A 1 83 ? -7.694 0.756 2.936 1.00 0.00 2073 ARG A N 10
ATOM 9275 C CA . ARG A 1 83 ? -8.565 -0.243 2.362 1.00 0.00 2073 ARG A CA 10
ATOM 9276 C C . ARG A 1 83 ? -7.732 -1.493 2.064 1.00 0.00 2073 ARG A C 10
ATOM 9277 O O . ARG A 1 83 ? -8.154 -2.616 2.333 1.00 0.00 2073 ARG A O 10
ATOM 9298 N N . PHE A 1 84 ? -6.536 -1.269 1.528 1.00 0.00 2074 PHE A N 10
ATOM 9299 C CA . PHE A 1 84 ? -5.573 -2.326 1.270 1.00 0.00 2074 PHE A CA 10
ATOM 9300 C C . PHE A 1 84 ? -5.099 -2.941 2.588 1.00 0.00 2074 PHE A C 10
ATOM 9301 O O . PHE A 1 84 ? -5.014 -4.162 2.709 1.00 0.00 2074 PHE A O 10
ATOM 9318 N N . LEU A 1 85 ? -4.818 -2.089 3.575 1.00 0.00 2075 LEU A N 10
ATOM 9319 C CA . LEU A 1 85 ? -4.412 -2.557 4.907 1.00 0.00 2075 LEU A CA 10
ATOM 9320 C C . LEU A 1 85 ? -5.482 -3.442 5.513 1.00 0.00 2075 LEU A C 10
ATOM 9321 O O . LEU A 1 85 ? -5.189 -4.510 6.051 1.00 0.00 2075 LEU A O 10
ATOM 9337 N N . ALA A 1 86 ? -6.723 -2.998 5.416 1.00 0.00 2076 ALA A N 10
ATOM 9338 C CA . ALA A 1 86 ? -7.845 -3.757 5.915 1.00 0.00 2076 ALA A CA 10
ATOM 9339 C C . ALA A 1 86 ? -7.981 -5.057 5.150 1.00 0.00 2076 ALA A C 10
ATOM 9340 O O . ALA A 1 86 ? -8.235 -6.092 5.737 1.00 0.00 2076 ALA A O 10
ATOM 9347 N N . TYR A 1 87 ? -7.773 -4.997 3.842 1.00 0.00 2077 TYR A N 10
ATOM 9348 C CA . TYR A 1 87 ? -7.836 -6.172 2.996 1.00 0.00 2077 TYR A CA 10
ATOM 9349 C C . TYR A 1 87 ? -6.780 -7.206 3.395 1.00 0.00 2077 TYR A C 10
ATOM 9350 O O . TYR A 1 87 ? -7.043 -8.406 3.340 1.00 0.00 2077 TYR A O 10
ATOM 9368 N N . MET A 1 88 ? -5.602 -6.748 3.788 1.00 0.00 2078 MET A N 10
ATOM 9369 C CA . MET A 1 88 ? -4.542 -7.656 4.222 1.00 0.00 2078 MET A CA 10
ATOM 9370 C C . MET A 1 88 ? -4.975 -8.416 5.466 1.00 0.00 2078 MET A C 10
ATOM 9371 O O . MET A 1 88 ? -4.830 -9.635 5.543 1.00 0.00 2078 MET A O 10
ATOM 9385 N N . GLU A 1 89 ? -5.538 -7.696 6.409 1.00 0.00 2079 GLU A N 10
ATOM 9386 C CA . GLU A 1 89 ? -5.993 -8.266 7.671 1.00 0.00 2079 GLU A CA 10
ATOM 9387 C C . GLU A 1 89 ? -7.212 -9.166 7.456 1.00 0.00 2079 GLU A C 10
ATOM 9388 O O . GLU A 1 89 ? -7.224 -10.334 7.856 1.00 0.00 2079 GLU A O 10
ATOM 9400 N N . ASP A 1 90 ? -8.201 -8.617 6.793 1.00 0.00 2080 ASP A N 10
ATOM 9401 C CA . ASP A 1 90 ? -9.498 -9.255 6.577 1.00 0.00 2080 ASP A CA 10
ATOM 9402 C C . ASP A 1 90 ? -9.440 -10.415 5.598 1.00 0.00 2080 ASP A C 10
ATOM 9403 O O . ASP A 1 90 ? -9.898 -11.517 5.913 1.00 0.00 2080 ASP A O 10
ATOM 9412 N N . ARG A 1 91 ? -8.838 -10.165 4.448 1.00 0.00 2081 ARG A N 10
ATOM 9413 C CA . ARG A 1 91 ? -8.758 -11.109 3.338 1.00 0.00 2081 ARG A CA 10
ATOM 9414 C C . ARG A 1 91 ? -10.126 -11.475 2.747 1.00 0.00 2081 ARG A C 10
ATOM 9415 O O . ARG A 1 91 ? -10.780 -12.417 3.194 1.00 0.00 2081 ARG A O 10
ATOM 9436 N N . ARG A 1 92 ? -10.578 -10.699 1.778 1.00 0.00 2082 ARG A N 10
ATOM 9437 C CA . ARG A 1 92 ? -11.768 -11.076 1.032 1.00 0.00 2082 ARG A CA 10
ATOM 9438 C C . ARG A 1 92 ? -11.371 -12.093 -0.023 1.00 0.00 2082 ARG A C 10
ATOM 9439 O O . ARG A 1 92 ? -10.985 -11.731 -1.133 1.00 0.00 2082 ARG A O 10
ATOM 9460 N N . LYS A 1 93 ? -11.359 -13.343 0.363 1.00 0.00 2083 LYS A N 10
ATOM 9461 C CA . LYS A 1 93 ? -11.044 -14.424 -0.542 1.00 0.00 2083 LYS A CA 10
ATOM 9462 C C . LYS A 1 93 ? -12.159 -15.447 -0.491 1.00 0.00 2083 LYS A C 10
ATOM 9463 O O . LYS A 1 93 ? -12.204 -16.282 0.417 1.00 0.00 2083 LYS A O 10
ATOM 9482 N N . GLN A 1 94 ? -13.087 -15.309 -1.420 1.00 0.00 2084 GLN A N 10
ATOM 9483 C CA . GLN A 1 94 ? -14.260 -16.169 -1.562 1.00 0.00 2084 GLN A CA 10
ATOM 9484 C C . GLN A 1 94 ? -15.221 -16.064 -0.381 1.00 0.00 2084 GLN A C 10
ATOM 9485 O O . GLN A 1 94 ? -15.063 -16.749 0.646 1.00 0.00 2084 GLN A O 10
ATOM 9499 N N . LYS A 1 95 ? -16.189 -15.192 -0.488 1.00 0.00 2085 LYS A N 10
ATOM 9500 C CA . LYS A 1 95 ? -17.205 -15.144 0.529 1.00 0.00 2085 LYS A CA 10
ATOM 9501 C C . LYS A 1 95 ? -18.290 -16.121 0.140 1.00 0.00 2085 LYS A C 10
ATOM 9502 O O . LYS A 1 95 ? -18.371 -16.536 -1.036 1.00 0.00 2085 LYS A O 10
ATOM 9521 N N . LEU A 1 38 ? -1.638 -11.608 -6.400 1.00 0.00 2028 LEU A N 11
ATOM 9522 C CA . LEU A 1 38 ? -0.413 -10.908 -6.625 1.00 0.00 2028 LEU A CA 11
ATOM 9523 C C . LEU A 1 38 ? 0.175 -10.489 -5.304 1.00 0.00 2028 LEU A C 11
ATOM 9524 O O . LEU A 1 38 ? -0.239 -9.480 -4.722 1.00 0.00 2028 LEU A O 11
ATOM 9540 N N . ASP A 1 39 ? 1.057 -11.324 -4.779 1.00 0.00 2029 ASP A N 11
ATOM 9541 C CA . ASP A 1 39 ? 1.760 -10.995 -3.553 1.00 0.00 2029 ASP A CA 11
ATOM 9542 C C . ASP A 1 39 ? 2.613 -9.787 -3.796 1.00 0.00 2029 ASP A C 11
ATOM 9543 O O . ASP A 1 39 ? 3.139 -9.602 -4.904 1.00 0.00 2029 ASP A O 11
ATOM 9552 N N . VAL A 1 40 ? 2.734 -8.960 -2.789 1.00 0.00 2030 VAL A N 11
ATOM 9553 C CA . VAL A 1 40 ? 3.422 -7.716 -2.916 1.00 0.00 2030 VAL A CA 11
ATOM 9554 C C . VAL A 1 40 ? 4.880 -7.927 -3.359 1.00 0.00 2030 VAL A C 11
ATOM 9555 O O . VAL A 1 40 ? 5.317 -7.339 -4.361 1.00 0.00 2030 VAL A O 11
ATOM 9568 N N . ASP A 1 41 ? 5.598 -8.754 -2.602 1.00 0.00 2031 ASP A N 11
ATOM 9569 C CA . ASP A 1 41 ? 7.014 -9.145 -2.858 1.00 0.00 2031 ASP A CA 11
ATOM 9570 C C . ASP A 1 41 ? 7.887 -7.946 -3.271 1.00 0.00 2031 ASP A C 11
ATOM 9571 O O . ASP A 1 41 ? 8.756 -8.042 -4.134 1.00 0.00 2031 ASP A O 11
ATOM 9580 N N . LEU A 1 42 ? 7.608 -6.799 -2.644 1.00 0.00 2032 LEU A N 11
ATOM 9581 C CA . LEU A 1 42 ? 8.355 -5.533 -2.821 1.00 0.00 2032 LEU A CA 11
ATOM 9582 C C . LEU A 1 42 ? 8.132 -4.831 -4.190 1.00 0.00 2032 LEU A C 11
ATOM 9583 O O . LEU A 1 42 ? 8.238 -3.604 -4.283 1.00 0.00 2032 LEU A O 11
ATOM 9599 N N . GLU A 1 43 ? 7.820 -5.577 -5.225 1.00 0.00 2033 GLU A N 11
ATOM 9600 C CA . GLU A 1 43 ? 7.681 -5.004 -6.568 1.00 0.00 2033 GLU A CA 11
ATOM 9601 C C . GLU A 1 43 ? 6.256 -4.549 -6.878 1.00 0.00 2033 GLU A C 11
ATOM 9602 O O . GLU A 1 43 ? 6.035 -3.750 -7.795 1.00 0.00 2033 GLU A O 11
ATOM 9614 N N . THR A 1 44 ? 5.318 -5.021 -6.111 1.00 0.00 2034 THR A N 11
ATOM 9615 C CA . THR A 1 44 ? 3.933 -4.622 -6.242 1.00 0.00 2034 THR A CA 11
ATOM 9616 C C . THR A 1 44 ? 3.743 -3.163 -5.812 1.00 0.00 2034 THR A C 11
ATOM 9617 O O . THR A 1 44 ? 4.380 -2.695 -4.860 1.00 0.00 2034 THR A O 11
ATOM 9628 N N . ARG A 1 45 ? 2.911 -2.462 -6.543 1.00 0.00 2035 ARG A N 11
ATOM 9629 C CA . ARG A 1 45 ? 2.636 -1.068 -6.301 1.00 0.00 2035 ARG A CA 11
ATOM 9630 C C . ARG A 1 45 ? 1.528 -0.915 -5.266 1.00 0.00 2035 ARG A C 11
ATOM 9631 O O . ARG A 1 45 ? 0.373 -1.269 -5.522 1.00 0.00 2035 ARG A O 11
ATOM 9652 N N . ILE A 1 46 ? 1.897 -0.442 -4.089 1.00 0.00 2036 ILE A N 11
ATOM 9653 C CA . ILE A 1 46 ? 0.954 -0.258 -2.993 1.00 0.00 2036 ILE A CA 11
ATOM 9654 C C . ILE A 1 46 ? 0.135 1.009 -3.194 1.00 0.00 2036 ILE A C 11
ATOM 9655 O O . ILE A 1 46 ? 0.703 2.098 -3.317 1.00 0.00 2036 ILE A O 11
ATOM 9671 N N . PRO A 1 47 ? -1.206 0.883 -3.231 1.00 0.00 2037 PRO A N 11
ATOM 9672 C CA . PRO A 1 47 ? -2.096 2.026 -3.365 1.00 0.00 2037 PRO A CA 11
ATOM 9673 C C . PRO A 1 47 ? -1.997 2.956 -2.155 1.00 0.00 2037 PRO A C 11
ATOM 9674 O O . PRO A 1 47 ? -2.033 2.510 -0.988 1.00 0.00 2037 PRO A O 11
ATOM 9685 N N . VAL A 1 48 ? -1.860 4.223 -2.428 1.00 0.00 2038 VAL A N 11
ATOM 9686 C CA . VAL A 1 48 ? -1.712 5.224 -1.400 1.00 0.00 2038 VAL A CA 11
ATOM 9687 C C . VAL A 1 48 ? -2.706 6.340 -1.603 1.00 0.00 2038 VAL A C 11
ATOM 9688 O O . VAL A 1 48 ? -3.130 6.596 -2.723 1.00 0.00 2038 VAL A O 11
ATOM 9701 N N . ILE A 1 49 ? -3.078 6.982 -0.544 1.00 0.00 2039 ILE A N 11
ATOM 9702 C CA . ILE A 1 49 ? -3.976 8.093 -0.612 1.00 0.00 2039 ILE A CA 11
ATOM 9703 C C . ILE A 1 49 ? -3.404 9.231 0.216 1.00 0.00 2039 ILE A C 11
ATOM 9704 O O . ILE A 1 49 ? -2.550 9.012 1.077 1.00 0.00 2039 ILE A O 11
ATOM 9720 N N . ASN A 1 50 ? -3.820 10.424 -0.100 1.00 0.00 2040 ASN A N 11
ATOM 9721 C CA . ASN A 1 50 ? -3.519 11.601 0.671 1.00 0.00 2040 ASN A CA 11
ATOM 9722 C C . ASN A 1 50 ? -3.847 11.432 2.137 1.00 0.00 2040 ASN A C 11
ATOM 9723 O O . ASN A 1 50 ? -4.852 10.834 2.500 1.00 0.00 2040 ASN A O 11
ATOM 9734 N N . LYS A 1 51 ? -3.001 12.000 2.953 1.00 0.00 2041 LYS A N 11
ATOM 9735 C CA . LYS A 1 51 ? -3.214 12.139 4.395 1.00 0.00 2041 LYS A CA 11
ATOM 9736 C C . LYS A 1 51 ? -4.305 13.176 4.632 1.00 0.00 2041 LYS A C 11
ATOM 9737 O O . LYS A 1 51 ? -4.887 13.264 5.703 1.00 0.00 2041 LYS A O 11
ATOM 9756 N N . VAL A 1 52 ? -4.562 13.961 3.595 1.00 0.00 2042 VAL A N 11
ATOM 9757 C CA . VAL A 1 52 ? -5.605 14.971 3.608 1.00 0.00 2042 VAL A CA 11
ATOM 9758 C C . VAL A 1 52 ? -6.893 14.279 3.204 1.00 0.00 2042 VAL A C 11
ATOM 9759 O O . VAL A 1 52 ? -7.991 14.732 3.517 1.00 0.00 2042 VAL A O 11
ATOM 9772 N N . ASP A 1 53 ? -6.703 13.133 2.537 1.00 0.00 2043 ASP A N 11
ATOM 9773 C CA . ASP A 1 53 ? -7.750 12.281 2.028 1.00 0.00 2043 ASP A CA 11
ATOM 9774 C C . ASP A 1 53 ? -8.360 12.839 0.817 1.00 0.00 2043 ASP A C 11
ATOM 9775 O O . ASP A 1 53 ? -9.282 13.648 0.870 1.00 0.00 2043 ASP A O 11
ATOM 9784 N N . GLY A 1 54 ? -7.803 12.463 -0.272 1.00 0.00 2044 GLY A N 11
ATOM 9785 C CA . GLY A 1 54 ? -8.317 12.895 -1.505 1.00 0.00 2044 GLY A CA 11
ATOM 9786 C C . GLY A 1 54 ? -7.662 12.205 -2.633 1.00 0.00 2044 GLY A C 11
ATOM 9787 O O . GLY A 1 54 ? -8.258 11.355 -3.294 1.00 0.00 2044 GLY A O 11
ATOM 9791 N N . THR A 1 55 ? -6.422 12.523 -2.829 1.00 0.00 2045 THR A N 11
ATOM 9792 C CA . THR A 1 55 ? -5.659 11.969 -3.910 1.00 0.00 2045 THR A CA 11
ATOM 9793 C C . THR A 1 55 ? -5.304 10.509 -3.637 1.00 0.00 2045 THR A C 11
ATOM 9794 O O . THR A 1 55 ? -4.499 10.214 -2.760 1.00 0.00 2045 THR A O 11
ATOM 9805 N N . LEU A 1 56 ? -5.956 9.624 -4.342 1.00 0.00 2046 LEU A N 11
ATOM 9806 C CA . LEU A 1 56 ? -5.703 8.212 -4.243 1.00 0.00 2046 LEU A CA 11
ATOM 9807 C C . LEU A 1 56 ? -4.932 7.760 -5.470 1.00 0.00 2046 LEU A C 11
ATOM 9808 O O . LEU A 1 56 ? -5.304 8.081 -6.607 1.00 0.00 2046 LEU A O 11
ATOM 9824 N N . LEU A 1 57 ? -3.873 7.053 -5.248 1.00 0.00 2047 LEU A N 11
ATOM 9825 C CA . LEU A 1 57 ? -3.058 6.519 -6.294 1.00 0.00 2047 LEU A CA 11
ATOM 9826 C C . LEU A 1 57 ? -3.153 5.021 -6.245 1.00 0.00 2047 LEU A C 11
ATOM 9827 O O . LEU A 1 57 ? -2.691 4.403 -5.291 1.00 0.00 2047 LEU A O 11
ATOM 9843 N N . VAL A 1 58 ? -3.807 4.452 -7.220 1.00 0.00 2048 VAL A N 11
ATOM 9844 C CA . VAL A 1 58 ? -3.923 3.015 -7.329 1.00 0.00 2048 VAL A CA 11
ATOM 9845 C C . VAL A 1 58 ? -3.304 2.581 -8.623 1.00 0.00 2048 VAL A C 11
ATOM 9846 O O . VAL A 1 58 ? -3.043 3.422 -9.504 1.00 0.00 2048 VAL A O 11
ATOM 9859 N N . GLY A 1 59 ? -3.038 1.311 -8.738 1.00 0.00 2049 GLY A N 11
ATOM 9860 C CA . GLY A 1 59 ? -2.496 0.794 -9.946 1.00 0.00 2049 GLY A CA 11
ATOM 9861 C C . GLY A 1 59 ? -1.069 1.211 -10.114 1.00 0.00 2049 GLY A C 11
ATOM 9862 O O . GLY A 1 59 ? -0.293 1.192 -9.159 1.00 0.00 2049 GLY A O 11
ATOM 9866 N N . GLU A 1 60 ? -0.750 1.686 -11.278 1.00 0.00 2050 GLU A N 11
ATOM 9867 C CA . GLU A 1 60 ? 0.613 2.016 -11.609 1.00 0.00 2050 GLU A CA 11
ATOM 9868 C C . GLU A 1 60 ? 0.897 3.477 -11.329 1.00 0.00 2050 GLU A C 11
ATOM 9869 O O . GLU A 1 60 ? 1.974 3.995 -11.644 1.00 0.00 2050 GLU A O 11
ATOM 9881 N N . ASP A 1 61 ? -0.068 4.145 -10.751 1.00 0.00 2051 ASP A N 11
ATOM 9882 C CA . ASP A 1 61 ? 0.108 5.512 -10.306 1.00 0.00 2051 ASP A CA 11
ATOM 9883 C C . ASP A 1 61 ? 0.792 5.482 -8.971 1.00 0.00 2051 ASP A C 11
ATOM 9884 O O . ASP A 1 61 ? 1.544 6.382 -8.610 1.00 0.00 2051 ASP A O 11
ATOM 9893 N N . ALA A 1 62 ? 0.558 4.409 -8.263 1.00 0.00 2052 ALA A N 11
ATOM 9894 C CA . ALA A 1 62 ? 1.116 4.194 -6.963 1.00 0.00 2052 ALA A CA 11
ATOM 9895 C C . ALA A 1 62 ? 2.523 3.605 -7.127 1.00 0.00 2052 ALA A C 11
ATOM 9896 O O . ALA A 1 62 ? 2.797 2.978 -8.147 1.00 0.00 2052 ALA A O 11
ATOM 9903 N N . PRO A 1 63 ? 3.442 3.821 -6.180 1.00 0.00 2053 PRO A N 11
ATOM 9904 C CA . PRO A 1 63 ? 4.819 3.352 -6.297 1.00 0.00 2053 PRO A CA 11
ATOM 9905 C C . PRO A 1 63 ? 5.014 1.895 -5.841 1.00 0.00 2053 PRO A C 11
ATOM 9906 O O . PRO A 1 63 ? 4.195 1.338 -5.090 1.00 0.00 2053 PRO A O 11
ATOM 9917 N N . ARG A 1 64 ? 6.106 1.288 -6.300 1.00 0.00 2054 ARG A N 11
ATOM 9918 C CA . ARG A 1 64 ? 6.480 -0.070 -5.911 1.00 0.00 2054 ARG A CA 11
ATOM 9919 C C . ARG A 1 64 ? 6.777 -0.086 -4.446 1.00 0.00 2054 ARG A C 11
ATOM 9920 O O . ARG A 1 64 ? 7.386 0.823 -3.954 1.00 0.00 2054 ARG A O 11
ATOM 9941 N N . ARG A 1 65 ? 6.379 -1.130 -3.780 1.00 0.00 2055 ARG A N 11
ATOM 9942 C CA . ARG A 1 65 ? 6.559 -1.304 -2.338 1.00 0.00 2055 ARG A CA 11
ATOM 9943 C C . ARG A 1 65 ? 8.008 -1.025 -1.861 1.00 0.00 2055 ARG A C 11
ATOM 9944 O O . ARG A 1 65 ? 8.207 -0.466 -0.774 1.00 0.00 2055 ARG A O 11
ATOM 9965 N N . ALA A 1 66 ? 8.986 -1.391 -2.674 1.00 0.00 2056 ALA A N 11
ATOM 9966 C CA . ALA A 1 66 ? 10.387 -1.163 -2.342 1.00 0.00 2056 ALA A CA 11
ATOM 9967 C C . ALA A 1 66 ? 10.744 0.327 -2.366 1.00 0.00 2056 ALA A C 11
ATOM 9968 O O . ALA A 1 66 ? 11.453 0.818 -1.477 1.00 0.00 2056 ALA A O 11
ATOM 9975 N N . GLU A 1 67 ? 10.228 1.058 -3.350 1.00 0.00 2057 GLU A N 11
ATOM 9976 C CA . GLU A 1 67 ? 10.531 2.486 -3.455 1.00 0.00 2057 GLU A CA 11
ATOM 9977 C C . GLU A 1 67 ? 9.546 3.297 -2.591 1.00 0.00 2057 GLU A C 11
ATOM 9978 O O . GLU A 1 67 ? 9.852 4.393 -2.147 1.00 0.00 2057 GLU A O 11
ATOM 9990 N N . LEU A 1 68 ? 8.386 2.693 -2.342 1.00 0.00 2058 LEU A N 11
ATOM 9991 C CA . LEU A 1 68 ? 7.247 3.259 -1.604 1.00 0.00 2058 LEU A CA 11
ATOM 9992 C C . LEU A 1 68 ? 7.663 3.874 -0.277 1.00 0.00 2058 LEU A C 11
ATOM 9993 O O . LEU A 1 68 ? 7.227 4.963 0.059 1.00 0.00 2058 LEU A O 11
ATOM 10009 N N . GLU A 1 69 ? 8.531 3.198 0.435 1.00 0.00 2059 GLU A N 11
ATOM 10010 C CA . GLU A 1 69 ? 8.982 3.649 1.753 1.00 0.00 2059 GLU A CA 11
ATOM 10011 C C . GLU A 1 69 ? 9.728 4.966 1.618 1.00 0.00 2059 GLU A C 11
ATOM 10012 O O . GLU A 1 69 ? 9.452 5.946 2.310 1.00 0.00 2059 GLU A O 11
ATOM 10024 N N . MET A 1 70 ? 10.608 4.993 0.656 1.00 0.00 2060 MET A N 11
ATOM 10025 C CA . MET A 1 70 ? 11.436 6.160 0.381 1.00 0.00 2060 MET A CA 11
ATOM 10026 C C . MET A 1 70 ? 10.577 7.276 -0.186 1.00 0.00 2060 MET A C 11
ATOM 10027 O O . MET A 1 70 ? 10.781 8.455 0.111 1.00 0.00 2060 MET A O 11
ATOM 10041 N N . TRP A 1 71 ? 9.604 6.887 -0.981 1.00 0.00 2061 TRP A N 11
ATOM 10042 C CA . TRP A 1 71 ? 8.680 7.810 -1.591 1.00 0.00 2061 TRP A CA 11
ATOM 10043 C C . TRP A 1 71 ? 7.817 8.480 -0.521 1.00 0.00 2061 TRP A C 11
ATOM 10044 O O . TRP A 1 71 ? 7.585 9.674 -0.577 1.00 0.00 2061 TRP A O 11
ATOM 10065 N N . LEU A 1 72 ? 7.361 7.699 0.455 1.00 0.00 2062 LEU A N 11
ATOM 10066 C CA . LEU A 1 72 ? 6.565 8.216 1.572 1.00 0.00 2062 LEU A CA 11
ATOM 10067 C C . LEU A 1 72 ? 7.381 9.147 2.448 1.00 0.00 2062 LEU A C 11
ATOM 10068 O O . LEU A 1 72 ? 6.840 10.065 3.060 1.00 0.00 2062 LEU A O 11
ATOM 10084 N N . GLN A 1 73 ? 8.667 8.873 2.564 1.00 0.00 2063 GLN A N 11
ATOM 10085 C CA . GLN A 1 73 ? 9.578 9.769 3.248 1.00 0.00 2063 GLN A CA 11
ATOM 10086 C C . GLN A 1 73 ? 9.605 11.113 2.540 1.00 0.00 2063 GLN A C 11
ATOM 10087 O O . GLN A 1 73 ? 9.482 12.170 3.172 1.00 0.00 2063 GLN A O 11
ATOM 10101 N N . GLY A 1 74 ? 9.719 11.067 1.225 1.00 0.00 2064 GLY A N 11
ATOM 10102 C CA . GLY A 1 74 ? 9.747 12.272 0.429 1.00 0.00 2064 GLY A CA 11
ATOM 10103 C C . GLY A 1 74 ? 8.382 12.927 0.290 1.00 0.00 2064 GLY A C 11
ATOM 10104 O O . GLY A 1 74 ? 8.291 14.110 -0.027 1.00 0.00 2064 GLY A O 11
ATOM 10108 N N . HIS A 1 75 ? 7.327 12.174 0.517 1.00 0.00 2065 HIS A N 11
ATOM 10109 C CA . HIS A 1 75 ? 5.963 12.680 0.396 1.00 0.00 2065 HIS A CA 11
ATOM 10110 C C . HIS A 1 75 ? 5.114 12.204 1.571 1.00 0.00 2065 HIS A C 11
ATOM 10111 O O . HIS A 1 75 ? 4.386 11.218 1.465 1.00 0.00 2065 HIS A O 11
ATOM 10125 N N . PRO A 1 76 ? 5.215 12.883 2.724 1.00 0.00 2066 PRO A N 11
ATOM 10126 C CA . PRO A 1 76 ? 4.472 12.509 3.943 1.00 0.00 2066 PRO A CA 11
ATOM 10127 C C . PRO A 1 76 ? 2.985 12.876 3.880 1.00 0.00 2066 PRO A C 11
ATOM 10128 O O . PRO A 1 76 ? 2.233 12.671 4.845 1.00 0.00 2066 PRO A O 11
ATOM 10139 N N . GLU A 1 77 ? 2.563 13.401 2.743 1.00 0.00 2067 GLU A N 11
ATOM 10140 C CA . GLU A 1 77 ? 1.179 13.768 2.522 1.00 0.00 2067 GLU A CA 11
ATOM 10141 C C . GLU A 1 77 ? 0.399 12.586 1.941 1.00 0.00 2067 GLU A C 11
ATOM 10142 O O . GLU A 1 77 ? -0.769 12.722 1.539 1.00 0.00 2067 GLU A O 11
ATOM 10154 N N . PHE A 1 78 ? 1.040 11.430 1.913 1.00 0.00 2068 PHE A N 11
ATOM 10155 C CA . PHE A 1 78 ? 0.433 10.206 1.447 1.00 0.00 2068 PHE A CA 11
ATOM 10156 C C . PHE A 1 78 ? 0.602 9.106 2.475 1.00 0.00 2068 PHE A C 11
ATOM 10157 O O . PHE A 1 78 ? 1.537 9.131 3.287 1.00 0.00 2068 PHE A O 11
ATOM 10174 N N . ALA A 1 79 ? -0.315 8.174 2.456 1.00 0.00 2069 ALA A N 11
ATOM 10175 C CA . ALA A 1 79 ? -0.312 7.022 3.324 1.00 0.00 2069 ALA A CA 11
ATOM 10176 C C . ALA A 1 79 ? -0.984 5.888 2.594 1.00 0.00 2069 ALA A C 11
ATOM 10177 O O . ALA A 1 79 ? -1.601 6.116 1.565 1.00 0.00 2069 ALA A O 11
ATOM 10184 N N . VAL A 1 80 ? -0.872 4.692 3.126 1.00 0.00 2070 VAL A N 11
ATOM 10185 C CA . VAL A 1 80 ? -1.462 3.492 2.528 1.00 0.00 2070 VAL A CA 11
ATOM 10186 C C . VAL A 1 80 ? -3.006 3.601 2.426 1.00 0.00 2070 VAL A C 11
ATOM 10187 O O . VAL A 1 80 ? -3.663 4.203 3.297 1.00 0.00 2070 VAL A O 11
ATOM 10200 N N . ASP A 1 81 ? -3.551 3.080 1.337 1.00 0.00 2071 ASP A N 11
ATOM 10201 C CA . ASP A 1 81 ? -4.997 3.034 1.112 1.00 0.00 2071 ASP A CA 11
ATOM 10202 C C . ASP A 1 81 ? -5.705 2.147 2.153 1.00 0.00 2071 ASP A C 11
ATOM 10203 O O . ASP A 1 81 ? -5.300 0.993 2.388 1.00 0.00 2071 ASP A O 11
ATOM 10212 N N . PRO A 1 82 ? -6.765 2.682 2.804 1.00 0.00 2072 PRO A N 11
ATOM 10213 C CA . PRO A 1 82 ? -7.536 1.955 3.819 1.00 0.00 2072 PRO A CA 11
ATOM 10214 C C . PRO A 1 82 ? -8.214 0.687 3.283 1.00 0.00 2072 PRO A C 11
ATOM 10215 O O . PRO A 1 82 ? -8.386 -0.271 4.022 1.00 0.00 2072 PRO A O 11
ATOM 10226 N N . ARG A 1 83 ? -8.580 0.673 2.009 1.00 0.00 2073 ARG A N 11
ATOM 10227 C CA . ARG A 1 83 ? -9.240 -0.496 1.434 1.00 0.00 2073 ARG A CA 11
ATOM 10228 C C . ARG A 1 83 ? -8.251 -1.649 1.354 1.00 0.00 2073 ARG A C 11
ATOM 10229 O O . ARG A 1 83 ? -8.575 -2.784 1.710 1.00 0.00 2073 ARG A O 11
ATOM 10250 N N . PHE A 1 84 ? -7.047 -1.339 0.910 1.00 0.00 2074 PHE A N 11
ATOM 10251 C CA . PHE A 1 84 ? -5.962 -2.299 0.816 1.00 0.00 2074 PHE A CA 11
ATOM 10252 C C . PHE A 1 84 ? -5.695 -2.963 2.167 1.00 0.00 2074 PHE A C 11
ATOM 10253 O O . PHE A 1 84 ? -5.618 -4.198 2.261 1.00 0.00 2074 PHE A O 11
ATOM 10270 N N . LEU A 1 85 ? -5.591 -2.159 3.207 1.00 0.00 2075 LEU A N 11
ATOM 10271 C CA . LEU A 1 85 ? -5.348 -2.690 4.528 1.00 0.00 2075 LEU A CA 11
ATOM 10272 C C . LEU A 1 85 ? -6.577 -3.385 5.120 1.00 0.00 2075 LEU A C 11
ATOM 10273 O O . LEU A 1 85 ? -6.452 -4.286 5.947 1.00 0.00 2075 LEU A O 11
ATOM 10289 N N . ALA A 1 86 ? -7.762 -2.992 4.653 1.00 0.00 2076 ALA A N 11
ATOM 10290 C CA . ALA A 1 86 ? -9.013 -3.599 5.094 1.00 0.00 2076 ALA A CA 11
ATOM 10291 C C . ALA A 1 86 ? -9.078 -5.064 4.695 1.00 0.00 2076 ALA A C 11
ATOM 10292 O O . ALA A 1 86 ? -9.644 -5.873 5.410 1.00 0.00 2076 ALA A O 11
ATOM 10299 N N . TYR A 1 87 ? -8.471 -5.412 3.565 1.00 0.00 2077 TYR A N 11
ATOM 10300 C CA . TYR A 1 87 ? -8.433 -6.806 3.136 1.00 0.00 2077 TYR A CA 11
ATOM 10301 C C . TYR A 1 87 ? -7.540 -7.627 4.052 1.00 0.00 2077 TYR A C 11
ATOM 10302 O O . TYR A 1 87 ? -7.796 -8.805 4.293 1.00 0.00 2077 TYR A O 11
ATOM 10320 N N . MET A 1 88 ? -6.505 -6.990 4.577 1.00 0.00 2078 MET A N 11
ATOM 10321 C CA . MET A 1 88 ? -5.616 -7.628 5.540 1.00 0.00 2078 MET A CA 11
ATOM 10322 C C . MET A 1 88 ? -6.312 -7.754 6.894 1.00 0.00 2078 MET A C 11
ATOM 10323 O O . MET A 1 88 ? -6.087 -8.708 7.629 1.00 0.00 2078 MET A O 11
ATOM 10337 N N . GLU A 1 89 ? -7.174 -6.791 7.193 1.00 0.00 2079 GLU A N 11
ATOM 10338 C CA . GLU A 1 89 ? -7.983 -6.784 8.403 1.00 0.00 2079 GLU A CA 11
ATOM 10339 C C . GLU A 1 89 ? -9.046 -7.895 8.300 1.00 0.00 2079 GLU A C 11
ATOM 10340 O O . GLU A 1 89 ? -9.372 -8.564 9.267 1.00 0.00 2079 GLU A O 11
ATOM 10352 N N . ASP A 1 90 ? -9.556 -8.083 7.105 1.00 0.00 2080 ASP A N 11
ATOM 10353 C CA . ASP A 1 90 ? -10.523 -9.141 6.816 1.00 0.00 2080 ASP A CA 11
ATOM 10354 C C . ASP A 1 90 ? -9.850 -10.517 6.880 1.00 0.00 2080 ASP A C 11
ATOM 10355 O O . ASP A 1 90 ? -10.479 -11.526 7.184 1.00 0.00 2080 ASP A O 11
ATOM 10364 N N . ARG A 1 91 ? -8.556 -10.540 6.613 1.00 0.00 2081 ARG A N 11
ATOM 10365 C CA . ARG A 1 91 ? -7.784 -11.779 6.602 1.00 0.00 2081 ARG A CA 11
ATOM 10366 C C . ARG A 1 91 ? -7.173 -12.091 8.006 1.00 0.00 2081 ARG A C 11
ATOM 10367 O O . ARG A 1 91 ? -6.367 -13.004 8.162 1.00 0.00 2081 ARG A O 11
ATOM 10388 N N . ARG A 1 92 ? -7.584 -11.348 9.016 1.00 0.00 2082 ARG A N 11
ATOM 10389 C CA . ARG A 1 92 ? -7.153 -11.610 10.389 1.00 0.00 2082 ARG A CA 11
ATOM 10390 C C . ARG A 1 92 ? -8.400 -11.789 11.238 1.00 0.00 2082 ARG A C 11
ATOM 10391 O O . ARG A 1 92 ? -9.487 -11.434 10.781 1.00 0.00 2082 ARG A O 11
ATOM 10412 N N . LYS A 1 93 ? -8.261 -12.379 12.436 1.00 0.00 2083 LYS A N 11
ATOM 10413 C CA . LYS A 1 93 ? -9.386 -12.579 13.385 1.00 0.00 2083 LYS A CA 11
ATOM 10414 C C . LYS A 1 93 ? -10.438 -13.536 12.751 1.00 0.00 2083 LYS A C 11
ATOM 10415 O O . LYS A 1 93 ? -10.220 -14.077 11.668 1.00 0.00 2083 LYS A O 11
ATOM 10434 N N . GLN A 1 94 ? -11.504 -13.818 13.439 1.00 0.00 2084 GLN A N 11
ATOM 10435 C CA . GLN A 1 94 ? -12.575 -14.569 12.852 1.00 0.00 2084 GLN A CA 11
ATOM 10436 C C . GLN A 1 94 ? -13.546 -13.569 12.278 1.00 0.00 2084 GLN A C 11
ATOM 10437 O O . GLN A 1 94 ? -14.257 -12.894 13.024 1.00 0.00 2084 GLN A O 11
ATOM 10451 N N . LYS A 1 95 ? -13.530 -13.398 10.987 1.00 0.00 2085 LYS A N 11
ATOM 10452 C CA . LYS A 1 95 ? -14.406 -12.433 10.381 1.00 0.00 2085 LYS A CA 11
ATOM 10453 C C . LYS A 1 95 ? -15.638 -13.126 9.847 1.00 0.00 2085 LYS A C 11
ATOM 10454 O O . LYS A 1 95 ? -15.668 -13.599 8.707 1.00 0.00 2085 LYS A O 11
ATOM 10473 N N . LEU A 1 38 ? 0.814 -8.671 2.754 1.00 0.00 2028 LEU A N 12
ATOM 10474 C CA . LEU A 1 38 ? 0.374 -10.015 2.408 1.00 0.00 2028 LEU A CA 12
ATOM 10475 C C . LEU A 1 38 ? 1.316 -10.665 1.412 1.00 0.00 2028 LEU A C 12
ATOM 10476 O O . LEU A 1 38 ? 0.952 -11.628 0.726 1.00 0.00 2028 LEU A O 12
ATOM 10492 N N . ASP A 1 39 ? 2.547 -10.174 1.428 1.00 0.00 2029 ASP A N 12
ATOM 10493 C CA . ASP A 1 39 ? 3.651 -10.567 0.529 1.00 0.00 2029 ASP A CA 12
ATOM 10494 C C . ASP A 1 39 ? 3.357 -10.110 -0.899 1.00 0.00 2029 ASP A C 12
ATOM 10495 O O . ASP A 1 39 ? 2.387 -10.549 -1.529 1.00 0.00 2029 ASP A O 12
ATOM 10504 N N . VAL A 1 40 ? 4.159 -9.199 -1.400 1.00 0.00 2030 VAL A N 12
ATOM 10505 C CA . VAL A 1 40 ? 3.896 -8.607 -2.711 1.00 0.00 2030 VAL A CA 12
ATOM 10506 C C . VAL A 1 40 ? 5.092 -8.722 -3.670 1.00 0.00 2030 VAL A C 12
ATOM 10507 O O . VAL A 1 40 ? 5.051 -8.217 -4.798 1.00 0.00 2030 VAL A O 12
ATOM 10520 N N . ASP A 1 41 ? 6.158 -9.358 -3.197 1.00 0.00 2031 ASP A N 12
ATOM 10521 C CA . ASP A 1 41 ? 7.419 -9.566 -3.961 1.00 0.00 2031 ASP A CA 12
ATOM 10522 C C . ASP A 1 41 ? 8.062 -8.203 -4.345 1.00 0.00 2031 ASP A C 12
ATOM 10523 O O . ASP A 1 41 ? 8.857 -8.090 -5.270 1.00 0.00 2031 ASP A O 12
ATOM 10532 N N . LEU A 1 42 ? 7.686 -7.182 -3.577 1.00 0.00 2032 LEU A N 12
ATOM 10533 C CA . LEU A 1 42 ? 8.186 -5.794 -3.663 1.00 0.00 2032 LEU A CA 12
ATOM 10534 C C . LEU A 1 42 ? 7.779 -4.989 -4.923 1.00 0.00 2032 LEU A C 12
ATOM 10535 O O . LEU A 1 42 ? 7.729 -3.756 -4.868 1.00 0.00 2032 LEU A O 12
ATOM 10551 N N . GLU A 1 43 ? 7.468 -5.640 -6.032 1.00 0.00 2033 GLU A N 12
ATOM 10552 C CA . GLU A 1 43 ? 7.147 -4.873 -7.242 1.00 0.00 2033 GLU A CA 12
ATOM 10553 C C . GLU A 1 43 ? 5.693 -4.378 -7.286 1.00 0.00 2033 GLU A C 12
ATOM 10554 O O . GLU A 1 43 ? 5.372 -3.482 -8.067 1.00 0.00 2033 GLU A O 12
ATOM 10566 N N . THR A 1 44 ? 4.828 -4.940 -6.456 1.00 0.00 2034 THR A N 12
ATOM 10567 C CA . THR A 1 44 ? 3.450 -4.483 -6.392 1.00 0.00 2034 THR A CA 12
ATOM 10568 C C . THR A 1 44 ? 3.405 -3.055 -5.849 1.00 0.00 2034 THR A C 12
ATOM 10569 O O . THR A 1 44 ? 4.122 -2.723 -4.898 1.00 0.00 2034 THR A O 12
ATOM 10580 N N . ARG A 1 45 ? 2.603 -2.225 -6.461 1.00 0.00 2035 ARG A N 12
ATOM 10581 C CA . ARG A 1 45 ? 2.491 -0.845 -6.066 1.00 0.00 2035 ARG A CA 12
ATOM 10582 C C . ARG A 1 45 ? 1.448 -0.733 -4.986 1.00 0.00 2035 ARG A C 12
ATOM 10583 O O . ARG A 1 45 ? 0.304 -1.167 -5.171 1.00 0.00 2035 ARG A O 12
ATOM 10604 N N . ILE A 1 46 ? 1.835 -0.196 -3.864 1.00 0.00 2036 ILE A N 12
ATOM 10605 C CA . ILE A 1 46 ? 0.934 -0.063 -2.744 1.00 0.00 2036 ILE A CA 12
ATOM 10606 C C . ILE A 1 46 ? 0.051 1.165 -2.928 1.00 0.00 2036 ILE A C 12
ATOM 10607 O O . ILE A 1 46 ? 0.564 2.266 -3.163 1.00 0.00 2036 ILE A O 12
ATOM 10623 N N . PRO A 1 47 ? -1.284 0.988 -2.875 1.00 0.00 2037 PRO A N 12
ATOM 10624 C CA . PRO A 1 47 ? -2.217 2.092 -2.985 1.00 0.00 2037 PRO A CA 12
ATOM 10625 C C . PRO A 1 47 ? -2.037 3.096 -1.845 1.00 0.00 2037 PRO A C 12
ATOM 10626 O O . PRO A 1 47 ? -2.203 2.770 -0.657 1.00 0.00 2037 PRO A O 12
ATOM 10637 N N . VAL A 1 48 ? -1.655 4.279 -2.204 1.00 0.00 2038 VAL A N 12
ATOM 10638 C CA . VAL A 1 48 ? -1.452 5.341 -1.258 1.00 0.00 2038 VAL A CA 12
ATOM 10639 C C . VAL A 1 48 ? -2.490 6.410 -1.474 1.00 0.00 2038 VAL A C 12
ATOM 10640 O O . VAL A 1 48 ? -2.869 6.696 -2.619 1.00 0.00 2038 VAL A O 12
ATOM 10653 N N . ILE A 1 49 ? -2.962 6.979 -0.412 1.00 0.00 2039 ILE A N 12
ATOM 10654 C CA . ILE A 1 49 ? -3.987 7.969 -0.507 1.00 0.00 2039 ILE A CA 12
ATOM 10655 C C . ILE A 1 49 ? -3.592 9.249 0.205 1.00 0.00 2039 ILE A C 12
ATOM 10656 O O . ILE A 1 49 ? -2.979 9.224 1.282 1.00 0.00 2039 ILE A O 12
ATOM 10672 N N . ASN A 1 50 ? -3.891 10.345 -0.442 1.00 0.00 2040 ASN A N 12
ATOM 10673 C CA . ASN A 1 50 ? -3.678 11.664 0.089 1.00 0.00 2040 ASN A CA 12
ATOM 10674 C C . ASN A 1 50 ? -4.688 11.879 1.190 1.00 0.00 2040 ASN A C 12
ATOM 10675 O O . ASN A 1 50 ? -5.877 11.927 0.935 1.00 0.00 2040 ASN A O 12
ATOM 10686 N N . LYS A 1 51 ? -4.217 11.990 2.399 1.00 0.00 2041 LYS A N 12
ATOM 10687 C CA . LYS A 1 51 ? -5.087 12.112 3.561 1.00 0.00 2041 LYS A CA 12
ATOM 10688 C C . LYS A 1 51 ? -5.735 13.486 3.679 1.00 0.00 2041 LYS A C 12
ATOM 10689 O O . LYS A 1 51 ? -6.719 13.660 4.407 1.00 0.00 2041 LYS A O 12
ATOM 10708 N N . VAL A 1 52 ? -5.212 14.439 2.956 1.00 0.00 2042 VAL A N 12
ATOM 10709 C CA . VAL A 1 52 ? -5.747 15.779 2.961 1.00 0.00 2042 VAL A CA 12
ATOM 10710 C C . VAL A 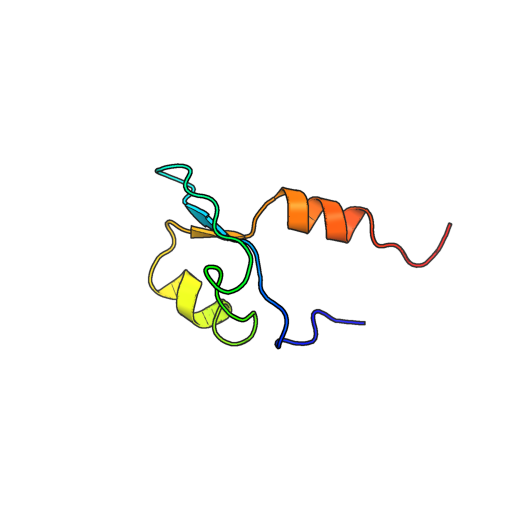1 52 ? -6.887 15.857 1.944 1.00 0.00 2042 VAL A C 12
ATOM 10711 O O . VAL A 1 52 ? -8.038 16.185 2.289 1.00 0.00 2042 VAL A O 12
ATOM 10724 N N . ASP A 1 53 ? -6.578 15.513 0.712 1.00 0.00 2043 ASP A N 12
ATOM 10725 C CA . ASP A 1 53 ? -7.556 15.571 -0.375 1.00 0.00 2043 ASP A CA 12
ATOM 10726 C C . ASP A 1 53 ? -8.403 14.317 -0.469 1.00 0.00 2043 ASP A C 12
ATOM 10727 O O . ASP A 1 53 ? -9.622 14.366 -0.315 1.00 0.00 2043 ASP A O 12
ATOM 10736 N N . GLY A 1 54 ? -7.756 13.202 -0.669 1.00 0.00 2044 GLY A N 12
ATOM 10737 C CA . GLY A 1 54 ? -8.459 11.971 -0.912 1.00 0.00 2044 GLY A CA 12
ATOM 10738 C C . GLY A 1 54 ? -7.961 11.283 -2.167 1.00 0.00 2044 GLY A C 12
ATOM 10739 O O . GLY A 1 54 ? -8.453 10.216 -2.525 1.00 0.00 2044 GLY A O 12
ATOM 10743 N N . THR A 1 55 ? -7.014 11.923 -2.851 1.00 0.00 2045 THR A N 12
ATOM 10744 C CA . THR A 1 55 ? -6.382 11.370 -4.051 1.00 0.00 2045 THR A CA 12
ATOM 10745 C C . THR A 1 55 ? -5.726 10.003 -3.755 1.00 0.00 2045 THR A C 12
ATOM 10746 O O . THR A 1 55 ? -4.748 9.925 -3.012 1.00 0.00 2045 THR A O 12
ATOM 10757 N N . LEU A 1 56 ? -6.296 8.955 -4.298 1.00 0.00 2046 LEU A N 12
ATOM 10758 C CA . LEU A 1 56 ? -5.773 7.610 -4.150 1.00 0.00 2046 LEU A CA 12
ATOM 10759 C C . LEU A 1 56 ? -4.986 7.232 -5.400 1.00 0.00 2046 LEU A C 12
ATOM 10760 O O . LEU A 1 56 ? -5.474 7.389 -6.530 1.00 0.00 2046 LEU A O 12
ATOM 10776 N N . LEU A 1 57 ? -3.784 6.769 -5.213 1.00 0.00 2047 LEU A N 12
ATOM 10777 C CA . LEU A 1 57 ? -2.950 6.349 -6.314 1.00 0.00 2047 LEU A CA 12
ATOM 10778 C C . LEU A 1 57 ? -2.970 4.838 -6.371 1.00 0.00 2047 LEU A C 12
ATOM 10779 O O . LEU A 1 57 ? -2.760 4.177 -5.349 1.00 0.00 2047 LEU A O 12
ATOM 10795 N N . VAL A 1 58 ? -3.249 4.299 -7.537 1.00 0.00 2048 VAL A N 12
ATOM 10796 C CA . VAL A 1 58 ? -3.337 2.856 -7.734 1.00 0.00 2048 VAL A CA 12
ATOM 10797 C C . VAL A 1 58 ? -2.657 2.480 -9.028 1.00 0.00 2048 VAL A C 12
ATOM 10798 O O . VAL A 1 58 ? -2.426 3.350 -9.883 1.00 0.00 2048 VAL A O 12
ATOM 10811 N N . GLY A 1 59 ? -2.325 1.218 -9.166 1.00 0.00 2049 GLY A N 12
ATOM 10812 C CA . GLY A 1 59 ? -1.723 0.727 -10.376 1.00 0.00 2049 GLY A CA 12
ATOM 10813 C C . GLY A 1 59 ? -0.353 1.306 -10.597 1.00 0.00 2049 GLY A C 12
ATOM 10814 O O . GLY A 1 59 ? 0.480 1.284 -9.712 1.00 0.00 2049 GLY A O 12
ATOM 10818 N N . GLU A 1 60 ? -0.150 1.894 -11.746 1.00 0.00 2050 GLU A N 12
ATOM 10819 C CA . GLU A 1 60 ? 1.140 2.459 -12.117 1.00 0.00 2050 GLU A CA 12
ATOM 10820 C C . GLU A 1 60 ? 1.262 3.880 -11.627 1.00 0.00 2050 GLU A C 12
ATOM 10821 O O . GLU A 1 60 ? 2.301 4.533 -11.778 1.00 0.00 2050 GLU A O 12
ATOM 10833 N N . ASP A 1 61 ? 0.210 4.355 -11.033 1.00 0.00 2051 ASP A N 12
ATOM 10834 C CA . ASP A 1 61 ? 0.183 5.688 -10.487 1.00 0.00 2051 ASP A CA 12
ATOM 10835 C C . ASP A 1 61 ? 0.617 5.634 -9.036 1.00 0.00 2051 ASP A C 12
ATOM 10836 O O . ASP A 1 61 ? 0.894 6.644 -8.406 1.00 0.00 2051 ASP A O 12
ATOM 10845 N N . ALA A 1 62 ? 0.694 4.439 -8.527 1.00 0.00 2052 ALA A N 12
ATOM 10846 C CA . ALA A 1 62 ? 1.167 4.209 -7.200 1.00 0.00 2052 ALA A CA 12
ATOM 10847 C C . ALA A 1 62 ? 2.608 3.719 -7.315 1.00 0.00 2052 ALA A C 12
ATOM 10848 O O . ALA A 1 62 ? 2.986 3.170 -8.358 1.00 0.00 2052 ALA A O 12
ATOM 10855 N N . PRO A 1 63 ? 3.458 3.954 -6.314 1.00 0.00 2053 PRO A N 12
ATOM 10856 C CA . PRO A 1 63 ? 4.836 3.489 -6.349 1.00 0.00 2053 PRO A CA 12
ATOM 10857 C C . PRO A 1 63 ? 4.960 2.015 -5.934 1.00 0.00 2053 PRO A C 12
ATOM 10858 O O . PRO A 1 63 ? 4.234 1.541 -5.032 1.00 0.00 2053 PRO A O 12
ATOM 10869 N N . ARG A 1 64 ? 5.864 1.288 -6.602 1.00 0.00 2054 ARG A N 12
ATOM 10870 C CA . ARG A 1 64 ? 6.159 -0.112 -6.275 1.00 0.00 2054 ARG A CA 12
ATOM 10871 C C . ARG A 1 64 ? 6.622 -0.171 -4.864 1.00 0.00 2054 ARG A C 12
ATOM 10872 O O . ARG A 1 64 ? 7.368 0.683 -4.462 1.00 0.00 2054 ARG A O 12
ATOM 10893 N N . ARG A 1 65 ? 6.236 -1.188 -4.133 1.00 0.00 2055 ARG A N 12
ATOM 10894 C CA . ARG A 1 65 ? 6.611 -1.336 -2.722 1.00 0.00 2055 ARG A CA 12
ATOM 10895 C C . ARG A 1 65 ? 8.141 -1.196 -2.502 1.00 0.00 2055 ARG A C 12
ATOM 10896 O O . ARG A 1 65 ? 8.583 -0.632 -1.489 1.00 0.00 2055 ARG A O 12
ATOM 10917 N N . ALA A 1 66 ? 8.910 -1.649 -3.479 1.00 0.00 2056 ALA A N 12
ATOM 10918 C CA . ALA A 1 66 ? 10.359 -1.546 -3.463 1.00 0.00 2056 ALA A CA 12
ATOM 10919 C C . ALA A 1 66 ? 10.840 -0.081 -3.437 1.00 0.00 2056 ALA A C 12
ATOM 10920 O O . ALA A 1 66 ? 11.808 0.242 -2.747 1.00 0.00 2056 ALA A O 12
ATOM 10927 N N . GLU A 1 67 ? 10.177 0.793 -4.198 1.00 0.00 2057 GLU A N 12
ATOM 10928 C CA . GLU A 1 67 ? 10.561 2.226 -4.263 1.00 0.00 2057 GLU A CA 12
ATOM 10929 C C . GLU A 1 67 ? 9.699 3.076 -3.296 1.00 0.00 2057 GLU A C 12
ATOM 10930 O O . GLU A 1 67 ? 10.079 4.174 -2.885 1.00 0.00 2057 GLU A O 12
ATOM 10942 N N . LEU A 1 68 ? 8.551 2.522 -2.948 1.00 0.00 2058 LEU A N 12
ATOM 10943 C CA . LEU A 1 68 ? 7.518 3.131 -2.105 1.00 0.00 2058 LEU A CA 12
ATOM 10944 C C . LEU A 1 68 ? 8.063 3.592 -0.762 1.00 0.00 2058 LEU A C 12
ATOM 10945 O O . LEU A 1 68 ? 7.627 4.621 -0.236 1.00 0.00 2058 LEU A O 12
ATOM 10961 N N . GLU A 1 69 ? 9.025 2.853 -0.228 1.00 0.00 2059 GLU A N 12
ATOM 10962 C CA . GLU A 1 69 ? 9.585 3.149 1.074 1.00 0.00 2059 GLU A CA 12
ATOM 10963 C C . GLU A 1 69 ? 10.192 4.546 1.074 1.00 0.00 2059 GLU A C 12
ATOM 10964 O O . GLU A 1 69 ? 9.888 5.355 1.940 1.00 0.00 2059 GLU A O 12
ATOM 10976 N N . MET A 1 70 ? 11.014 4.822 0.065 1.00 0.00 2060 MET A N 12
ATOM 10977 C CA . MET A 1 70 ? 11.652 6.135 -0.110 1.00 0.00 2060 MET A CA 12
ATOM 10978 C C . MET A 1 70 ? 10.639 7.254 -0.129 1.00 0.00 2060 MET A C 12
ATOM 10979 O O . MET A 1 70 ? 10.801 8.265 0.561 1.00 0.00 2060 MET A O 12
ATOM 10993 N N . TRP A 1 71 ? 9.587 7.051 -0.875 1.00 0.00 2061 TRP A N 12
ATOM 10994 C CA . TRP A 1 71 ? 8.564 8.046 -1.050 1.00 0.00 2061 TRP A CA 12
ATOM 10995 C C . TRP A 1 71 ? 7.814 8.281 0.278 1.00 0.00 2061 TRP A C 12
ATOM 10996 O O . TRP A 1 71 ? 7.582 9.428 0.690 1.00 0.00 2061 TRP A O 12
ATOM 11017 N N . LEU A 1 72 ? 7.476 7.203 0.965 1.00 0.00 2062 LEU A N 12
ATOM 11018 C CA . LEU A 1 72 ? 6.837 7.292 2.262 1.00 0.00 2062 LEU A CA 12
ATOM 11019 C C . LEU A 1 72 ? 7.733 7.860 3.353 1.00 0.00 2062 LEU A C 12
ATOM 11020 O O . LEU A 1 72 ? 7.232 8.433 4.316 1.00 0.00 2062 LEU A O 12
ATOM 11036 N N . GLN A 1 73 ? 9.047 7.643 3.259 1.00 0.00 2063 GLN A N 12
ATOM 11037 C CA . GLN A 1 73 ? 9.980 8.244 4.209 1.00 0.00 2063 GLN A CA 12
ATOM 11038 C C . GLN A 1 73 ? 9.788 9.753 4.244 1.00 0.00 2063 GLN A C 12
ATOM 11039 O O . GLN A 1 73 ? 9.803 10.363 5.308 1.00 0.00 2063 GLN A O 12
ATOM 11053 N N . GLY A 1 74 ? 9.556 10.331 3.089 1.00 0.00 2064 GLY A N 12
ATOM 11054 C CA . GLY A 1 74 ? 9.311 11.741 3.027 1.00 0.00 2064 GLY A CA 12
ATOM 11055 C C . GLY A 1 74 ? 7.883 12.074 3.406 1.00 0.00 2064 GLY A C 12
ATOM 11056 O O . GLY A 1 74 ? 7.636 13.106 4.030 1.00 0.00 2064 GLY A O 12
ATOM 11060 N N . HIS A 1 75 ? 6.969 11.157 3.059 1.00 0.00 2065 HIS A N 12
ATOM 11061 C CA . HIS A 1 75 ? 5.499 11.286 3.258 1.00 0.00 2065 HIS A CA 12
ATOM 11062 C C . HIS A 1 75 ? 4.947 12.705 3.029 1.00 0.00 2065 HIS A C 12
ATOM 11063 O O . HIS A 1 75 ? 4.821 13.505 3.959 1.00 0.00 2065 HIS A O 12
ATOM 11077 N N . PRO A 1 76 ? 4.645 13.043 1.763 1.00 0.00 2066 PRO A N 12
ATOM 11078 C CA . PRO A 1 76 ? 4.142 14.369 1.412 1.00 0.00 2066 PRO A CA 12
ATOM 11079 C C . PRO A 1 76 ? 2.827 14.692 2.113 1.00 0.00 2066 PRO A C 12
ATOM 11080 O O . PRO A 1 76 ? 2.738 15.639 2.904 1.00 0.00 2066 PRO A O 12
ATOM 11091 N N . GLU A 1 77 ? 1.833 13.896 1.823 1.00 0.00 2067 GLU A N 12
ATOM 11092 C CA . GLU A 1 77 ? 0.491 14.049 2.379 1.00 0.00 2067 GLU A CA 12
ATOM 11093 C C . GLU A 1 77 ? -0.285 12.782 2.108 1.00 0.00 2067 GLU A C 12
ATOM 11094 O O . GLU A 1 77 ? -1.509 12.750 2.102 1.00 0.00 2067 GLU A O 12
ATOM 11106 N N . PHE A 1 78 ? 0.465 11.722 1.943 1.00 0.00 2068 PHE A N 12
ATOM 11107 C CA . PHE A 1 78 ? -0.083 10.433 1.602 1.00 0.00 2068 PHE A CA 12
ATOM 11108 C C . PHE A 1 78 ? 0.241 9.412 2.664 1.00 0.00 2068 PHE A C 12
ATOM 11109 O O . PHE A 1 78 ? 1.265 9.519 3.350 1.00 0.00 2068 PHE A O 12
ATOM 11126 N N . ALA A 1 79 ? -0.627 8.447 2.793 1.00 0.00 2069 ALA A N 12
ATOM 11127 C CA . ALA A 1 79 ? -0.458 7.325 3.687 1.00 0.00 2069 ALA A CA 12
ATOM 11128 C C . ALA A 1 79 ? -0.977 6.094 2.969 1.00 0.00 2069 ALA A C 12
ATOM 11129 O O . ALA A 1 79 ? -1.562 6.224 1.885 1.00 0.00 2069 ALA A O 12
ATOM 11136 N N . VAL A 1 80 ? -0.765 4.925 3.536 1.00 0.00 2070 VAL A N 12
ATOM 11137 C CA . VAL A 1 80 ? -1.232 3.686 2.923 1.00 0.00 2070 VAL A CA 12
ATOM 11138 C C . VAL A 1 80 ? -2.760 3.593 3.022 1.00 0.00 2070 VAL A C 12
ATOM 11139 O O . VAL A 1 80 ? -3.347 3.947 4.056 1.00 0.00 2070 VAL A O 12
ATOM 11152 N N . ASP A 1 81 ? -3.385 3.168 1.933 1.00 0.00 2071 ASP A N 12
ATOM 11153 C CA . ASP A 1 81 ? -4.834 2.982 1.847 1.00 0.00 2071 ASP A CA 12
ATOM 11154 C C . ASP A 1 81 ? -5.355 2.040 2.941 1.00 0.00 2071 ASP A C 12
ATOM 11155 O O . ASP A 1 81 ? -4.944 0.867 3.015 1.00 0.00 2071 ASP A O 12
ATOM 11164 N N . PRO A 1 82 ? -6.257 2.549 3.821 1.00 0.00 2072 PRO A N 12
ATOM 11165 C CA . PRO A 1 82 ? -6.833 1.776 4.935 1.00 0.00 2072 PRO A CA 12
ATOM 11166 C C . PRO A 1 82 ? -7.554 0.518 4.470 1.00 0.00 2072 PRO A C 12
ATOM 11167 O O . PRO A 1 82 ? -7.583 -0.487 5.170 1.00 0.00 2072 PRO A O 12
ATOM 11178 N N . ARG A 1 83 ? -8.112 0.572 3.287 1.00 0.00 2073 ARG A N 12
ATOM 11179 C CA . ARG A 1 83 ? -8.825 -0.551 2.721 1.00 0.00 2073 ARG A CA 12
ATOM 11180 C C . ARG A 1 83 ? -7.839 -1.696 2.422 1.00 0.00 2073 ARG A C 12
ATOM 11181 O O . ARG A 1 83 ? -8.104 -2.866 2.759 1.00 0.00 2073 ARG A O 12
ATOM 11202 N N . PHE A 1 84 ? -6.713 -1.351 1.826 1.00 0.00 2074 PHE A N 12
ATOM 11203 C CA . PHE A 1 84 ? -5.660 -2.310 1.520 1.00 0.00 2074 PHE A CA 12
ATOM 11204 C C . PHE A 1 84 ? -5.090 -2.929 2.803 1.00 0.00 2074 PHE A C 12
ATOM 11205 O O . PHE A 1 84 ? -4.971 -4.153 2.916 1.00 0.00 2074 PHE A O 12
ATOM 11222 N N . LEU A 1 85 ? -4.765 -2.089 3.769 1.00 0.00 2075 LEU A N 12
ATOM 11223 C CA . LEU A 1 85 ? -4.211 -2.570 5.017 1.00 0.00 2075 LEU A CA 12
ATOM 11224 C C . LEU A 1 85 ? -5.214 -3.347 5.871 1.00 0.00 2075 LEU A C 12
ATOM 11225 O O . LEU A 1 85 ? -4.831 -4.124 6.732 1.00 0.00 2075 LEU A O 12
ATOM 11241 N N . ALA A 1 86 ? -6.490 -3.104 5.665 1.00 0.00 2076 ALA A N 12
ATOM 11242 C CA . ALA A 1 86 ? -7.517 -3.893 6.318 1.00 0.00 2076 ALA A CA 12
ATOM 11243 C C . ALA A 1 86 ? -7.587 -5.278 5.672 1.00 0.00 2076 ALA A C 12
ATOM 11244 O O . ALA A 1 86 ? -7.764 -6.292 6.353 1.00 0.00 2076 ALA A O 12
ATOM 11251 N N . TYR A 1 87 ? -7.381 -5.311 4.354 1.00 0.00 2077 TYR A N 12
ATOM 11252 C CA . TYR A 1 87 ? -7.481 -6.532 3.573 1.00 0.00 2077 TYR A CA 12
ATOM 11253 C C . TYR A 1 87 ? -6.464 -7.588 4.008 1.00 0.00 2077 TYR A C 12
ATOM 11254 O O . TYR A 1 87 ? -6.781 -8.763 4.012 1.00 0.00 2077 TYR A O 12
ATOM 11272 N N . MET A 1 88 ? -5.260 -7.165 4.397 1.00 0.00 2078 MET A N 12
ATOM 11273 C CA . MET A 1 88 ? -4.213 -8.121 4.812 1.00 0.00 2078 MET A CA 12
ATOM 11274 C C . MET A 1 88 ? -4.682 -9.015 5.973 1.00 0.00 2078 MET A C 12
ATOM 11275 O O . MET A 1 88 ? -4.506 -10.229 5.928 1.00 0.00 2078 MET A O 12
ATOM 11289 N N . GLU A 1 89 ? -5.278 -8.411 6.987 1.00 0.00 2079 GLU A N 12
ATOM 11290 C CA . GLU A 1 89 ? -5.773 -9.151 8.128 1.00 0.00 2079 GLU A CA 12
ATOM 11291 C C . GLU A 1 89 ? -7.109 -9.824 7.842 1.00 0.00 2079 GLU A C 12
ATOM 11292 O O . GLU A 1 89 ? -7.453 -10.831 8.457 1.00 0.00 2079 GLU A O 12
ATOM 11304 N N . ASP A 1 90 ? -7.895 -9.220 6.958 1.00 0.00 2080 ASP A N 12
ATOM 11305 C CA . ASP A 1 90 ? -9.188 -9.790 6.534 1.00 0.00 2080 ASP A CA 12
ATOM 11306 C C . ASP A 1 90 ? -8.972 -11.053 5.690 1.00 0.00 2080 ASP A C 12
ATOM 11307 O O . ASP A 1 90 ? -9.828 -11.952 5.645 1.00 0.00 2080 ASP A O 12
ATOM 11316 N N . ARG A 1 91 ? -7.843 -11.105 5.008 1.00 0.00 2081 ARG A N 12
ATOM 11317 C CA . ARG A 1 91 ? -7.437 -12.278 4.253 1.00 0.00 2081 ARG A CA 12
ATOM 11318 C C . ARG A 1 91 ? -7.078 -13.361 5.274 1.00 0.00 2081 ARG A C 12
ATOM 11319 O O . ARG A 1 91 ? -5.988 -13.365 5.860 1.00 0.00 2081 ARG A O 12
ATOM 11340 N N . ARG A 1 92 ? -8.015 -14.241 5.494 1.00 0.00 2082 ARG A N 12
ATOM 11341 C CA . ARG A 1 92 ? -7.963 -15.190 6.563 1.00 0.00 2082 ARG A CA 12
ATOM 11342 C C . ARG A 1 92 ? -8.721 -16.423 6.105 1.00 0.00 2082 ARG A C 12
ATOM 11343 O O . ARG A 1 92 ? -9.442 -16.347 5.098 1.00 0.00 2082 ARG A O 12
ATOM 11364 N N . LYS A 1 93 ? -8.565 -17.539 6.798 1.00 0.00 2083 LYS A N 12
ATOM 11365 C CA . LYS A 1 93 ? -9.314 -18.752 6.463 1.00 0.00 2083 LYS A CA 12
ATOM 11366 C C . LYS A 1 93 ? -10.795 -18.537 6.704 1.00 0.00 2083 LYS A C 12
ATOM 11367 O O . LYS A 1 93 ? -11.198 -18.068 7.777 1.00 0.00 2083 LYS A O 12
ATOM 11386 N N . GLN A 1 94 ? -11.584 -18.876 5.720 1.00 0.00 2084 GLN A N 12
ATOM 11387 C CA . GLN A 1 94 ? -13.013 -18.663 5.734 1.00 0.00 2084 GLN A CA 12
ATOM 11388 C C . GLN A 1 94 ? -13.693 -19.855 6.406 1.00 0.00 2084 GLN A C 12
ATOM 11389 O O . GLN A 1 94 ? -13.060 -20.886 6.638 1.00 0.00 2084 GLN A O 12
ATOM 11403 N N . LYS A 1 95 ? -14.985 -19.752 6.660 1.00 0.00 2085 LYS A N 12
ATOM 11404 C CA . LYS A 1 95 ? -15.718 -20.836 7.330 1.00 0.00 2085 LYS A CA 12
ATOM 11405 C C . LYS A 1 95 ? -16.161 -21.906 6.317 1.00 0.00 2085 LYS A C 12
ATOM 11406 O O . LYS A 1 95 ? -16.956 -22.800 6.629 1.00 0.00 2085 LYS A O 12
ATOM 11425 N N . LEU A 1 38 ? -1.162 -9.091 -4.637 1.00 0.00 2028 LEU A N 13
ATOM 11426 C CA . LEU A 1 38 ? -1.576 -8.079 -3.706 1.00 0.00 2028 LEU A CA 13
ATOM 11427 C C . LEU A 1 38 ? -0.869 -8.278 -2.367 1.00 0.00 2028 LEU A C 13
ATOM 11428 O O . LEU A 1 38 ? -0.777 -7.366 -1.552 1.00 0.00 2028 LEU A O 13
ATOM 11444 N N . ASP A 1 39 ? -0.387 -9.483 -2.146 1.00 0.00 2029 ASP A N 13
ATOM 11445 C CA . ASP A 1 39 ? 0.522 -9.733 -1.051 1.00 0.00 2029 ASP A CA 13
ATOM 11446 C C . ASP A 1 39 ? 1.888 -9.332 -1.534 1.00 0.00 2029 ASP A C 13
ATOM 11447 O O . ASP A 1 39 ? 2.563 -10.041 -2.274 1.00 0.00 2029 ASP A O 13
ATOM 11456 N N . VAL A 1 40 ? 2.232 -8.138 -1.187 1.00 0.00 2030 VAL A N 13
ATOM 11457 C CA . VAL A 1 40 ? 3.371 -7.475 -1.733 1.00 0.00 2030 VAL A CA 13
ATOM 11458 C C . VAL A 1 40 ? 4.636 -7.739 -0.983 1.00 0.00 2030 VAL A C 13
ATOM 11459 O O . VAL A 1 40 ? 4.729 -7.465 0.221 1.00 0.00 2030 VAL A O 13
ATOM 11472 N N . ASP A 1 41 ? 5.614 -8.242 -1.699 1.00 0.00 2031 ASP A N 13
ATOM 11473 C CA . ASP A 1 41 ? 6.948 -8.340 -1.162 1.00 0.00 2031 ASP A CA 13
ATOM 11474 C C . ASP A 1 41 ? 7.517 -6.971 -1.175 1.00 0.00 2031 ASP A C 13
ATOM 11475 O O . ASP A 1 41 ? 7.887 -6.414 -0.144 1.00 0.00 2031 ASP A O 13
ATOM 11484 N N . LEU A 1 42 ? 7.444 -6.392 -2.357 1.00 0.00 2032 LEU A N 13
ATOM 11485 C CA . LEU A 1 42 ? 8.009 -5.081 -2.649 1.00 0.00 2032 LEU A CA 13
ATOM 11486 C C . LEU A 1 42 ? 7.837 -4.625 -4.113 1.00 0.00 2032 LEU A C 13
ATOM 11487 O O . LEU A 1 42 ? 7.991 -3.447 -4.409 1.00 0.00 2032 LEU A O 13
ATOM 11503 N N . GLU A 1 43 ? 7.492 -5.525 -5.021 1.00 0.00 2033 GLU A N 13
ATOM 11504 C CA . GLU A 1 43 ? 7.414 -5.132 -6.440 1.00 0.00 2033 GLU A CA 13
ATOM 11505 C C . GLU A 1 43 ? 6.048 -4.576 -6.799 1.00 0.00 2033 GLU A C 13
ATOM 11506 O O . GLU A 1 43 ? 5.892 -3.878 -7.790 1.00 0.00 2033 GLU A O 13
ATOM 11518 N N . THR A 1 44 ? 5.091 -4.846 -5.977 1.00 0.00 2034 THR A N 13
ATOM 11519 C CA . THR A 1 44 ? 3.745 -4.427 -6.232 1.00 0.00 2034 THR A CA 13
ATOM 11520 C C . THR A 1 44 ? 3.562 -2.956 -5.860 1.00 0.00 2034 THR A C 13
ATOM 11521 O O . THR A 1 44 ? 4.247 -2.437 -4.964 1.00 0.00 2034 THR A O 13
ATOM 11532 N N . ARG A 1 45 ? 2.669 -2.305 -6.560 1.00 0.00 2035 ARG A N 13
ATOM 11533 C CA . ARG A 1 45 ? 2.379 -0.918 -6.361 1.00 0.00 2035 ARG A CA 13
ATOM 11534 C C . ARG A 1 45 ? 1.384 -0.768 -5.239 1.00 0.00 2035 ARG A C 13
ATOM 11535 O O . ARG A 1 45 ? 0.255 -1.273 -5.325 1.00 0.00 2035 ARG A O 13
ATOM 11556 N N . ILE A 1 46 ? 1.804 -0.106 -4.193 1.00 0.00 2036 ILE A N 13
ATOM 11557 C CA . ILE A 1 46 ? 0.985 0.085 -3.022 1.00 0.00 2036 ILE A CA 13
ATOM 11558 C C . ILE A 1 46 ? 0.054 1.256 -3.235 1.00 0.00 2036 ILE A C 13
ATOM 11559 O O . ILE A 1 46 ? 0.510 2.369 -3.534 1.00 0.00 2036 ILE A O 13
ATOM 11575 N N . PRO A 1 47 ? -1.251 1.023 -3.123 1.00 0.00 2037 PRO A N 13
ATOM 11576 C CA . PRO A 1 47 ? -2.214 2.086 -3.204 1.00 0.00 2037 PRO A CA 13
ATOM 11577 C C . PRO A 1 47 ? -2.067 3.020 -2.006 1.00 0.00 2037 PRO A C 13
ATOM 11578 O O . PRO A 1 47 ? -2.084 2.586 -0.841 1.00 0.00 2037 PRO A O 13
ATOM 11589 N N . VAL A 1 48 ? -1.865 4.268 -2.284 1.00 0.00 2038 VAL A N 13
ATOM 11590 C CA . VAL A 1 48 ? -1.689 5.252 -1.251 1.00 0.00 2038 VAL A CA 13
ATOM 11591 C C . VAL A 1 48 ? -2.689 6.362 -1.403 1.00 0.00 2038 VAL A C 13
ATOM 11592 O O . VAL A 1 48 ? -3.103 6.691 -2.521 1.00 0.00 2038 VAL A O 13
ATOM 11605 N N . ILE A 1 49 ? -3.085 6.921 -0.301 1.00 0.00 2039 ILE A N 13
ATOM 11606 C CA . ILE A 1 49 ? -4.054 7.977 -0.299 1.00 0.00 2039 ILE A CA 13
ATOM 11607 C C . ILE A 1 49 ? -3.429 9.255 0.221 1.00 0.00 2039 ILE A C 13
ATOM 11608 O O . ILE A 1 49 ? -2.668 9.237 1.190 1.00 0.00 2039 ILE A O 13
ATOM 11624 N N . ASN A 1 50 ? -3.687 10.339 -0.453 1.00 0.00 2040 ASN A N 13
ATOM 11625 C CA . ASN A 1 50 ? -3.261 11.632 0.032 1.00 0.00 2040 ASN A CA 13
ATOM 11626 C C . ASN A 1 50 ? -4.207 12.004 1.132 1.00 0.00 2040 ASN A C 13
ATOM 11627 O O . ASN A 1 50 ? -5.415 12.072 0.903 1.00 0.00 2040 ASN A O 13
ATOM 11638 N N . LYS A 1 51 ? -3.676 12.231 2.304 1.00 0.00 2041 LYS A N 13
ATOM 11639 C CA . LYS A 1 51 ? -4.488 12.490 3.496 1.00 0.00 2041 LYS A CA 13
ATOM 11640 C C . LYS A 1 51 ? -5.322 13.756 3.323 1.00 0.00 2041 LYS A C 13
ATOM 11641 O O . LYS A 1 51 ? -6.491 13.813 3.708 1.00 0.00 2041 LYS A O 13
ATOM 11660 N N . VAL A 1 52 ? -4.715 14.738 2.707 1.00 0.00 2042 VAL A N 13
ATOM 11661 C CA . VAL A 1 52 ? -5.280 16.059 2.585 1.00 0.00 2042 VAL A CA 13
ATOM 11662 C C . VAL A 1 52 ? -6.430 16.095 1.584 1.00 0.00 2042 VAL A C 13
ATOM 11663 O O . VAL A 1 52 ? -7.558 16.483 1.927 1.00 0.00 2042 VAL A O 13
ATOM 11676 N N . ASP A 1 53 ? -6.156 15.680 0.371 1.00 0.00 2043 ASP A N 13
ATOM 11677 C CA . ASP A 1 53 ? -7.142 15.759 -0.696 1.00 0.00 2043 ASP A CA 13
ATOM 11678 C C . ASP A 1 53 ? -8.038 14.539 -0.760 1.00 0.00 2043 ASP A C 13
ATOM 11679 O O . ASP A 1 53 ? -9.256 14.661 -0.911 1.00 0.00 2043 ASP A O 13
ATOM 11688 N N . GLY A 1 54 ? -7.449 13.381 -0.610 1.00 0.00 2044 GLY A N 13
ATOM 11689 C CA . GLY A 1 54 ? -8.194 12.156 -0.749 1.00 0.00 2044 GLY A CA 13
ATOM 11690 C C . GLY A 1 54 ? -7.810 11.424 -2.013 1.00 0.00 2044 GLY A C 13
ATOM 11691 O O . GLY A 1 54 ? -8.402 10.393 -2.344 1.00 0.00 2044 GLY A O 13
ATOM 11695 N N . THR A 1 55 ? -6.830 11.973 -2.725 1.00 0.00 2045 THR A N 13
ATOM 11696 C CA . THR A 1 55 ? -6.303 11.394 -3.944 1.00 0.00 2045 THR A CA 13
ATOM 11697 C C . THR A 1 55 ? -5.794 9.969 -3.663 1.00 0.00 2045 THR A C 13
ATOM 11698 O O . THR A 1 55 ? -4.884 9.785 -2.851 1.00 0.00 2045 THR A O 13
ATOM 11709 N N . LEU A 1 56 ? -6.391 8.988 -4.288 1.00 0.00 2046 LEU A N 13
ATOM 11710 C CA . LEU A 1 56 ? -5.997 7.617 -4.088 1.00 0.00 2046 LEU A CA 13
ATOM 11711 C C . LEU A 1 56 ? -5.263 7.132 -5.318 1.00 0.00 2046 LEU A C 13
ATOM 11712 O O . LEU A 1 56 ? -5.797 7.169 -6.429 1.00 0.00 2046 LEU A O 13
ATOM 11728 N N . LEU A 1 57 ? -4.056 6.711 -5.122 1.00 0.00 2047 LEU A N 13
ATOM 11729 C CA . LEU A 1 57 ? -3.213 6.256 -6.202 1.00 0.00 2047 LEU A CA 13
ATOM 11730 C C . LEU A 1 57 ? -3.259 4.760 -6.265 1.00 0.00 2047 LEU A C 13
ATOM 11731 O O . LEU A 1 57 ? -2.879 4.095 -5.310 1.00 0.00 2047 LEU A O 13
ATOM 11747 N N . VAL A 1 58 ? -3.760 4.233 -7.356 1.00 0.00 2048 VAL A N 13
ATOM 11748 C CA . VAL A 1 58 ? -3.848 2.795 -7.548 1.00 0.00 2048 VAL A CA 13
ATOM 11749 C C . VAL A 1 58 ? -3.259 2.407 -8.905 1.00 0.00 2048 VAL A C 13
ATOM 11750 O O . VAL A 1 58 ? -3.038 3.282 -9.762 1.00 0.00 2048 VAL A O 13
ATOM 11763 N N . GLY A 1 59 ? -2.959 1.126 -9.066 1.00 0.00 2049 GLY A N 13
ATOM 11764 C CA . GLY A 1 59 ? -2.516 0.583 -10.340 1.00 0.00 2049 GLY A CA 13
ATOM 11765 C C . GLY A 1 59 ? -1.208 1.159 -10.847 1.00 0.00 2049 GLY A C 13
ATOM 11766 O O . GLY A 1 59 ? -0.129 0.786 -10.384 1.00 0.00 2049 GLY A O 13
ATOM 11770 N N . GLU A 1 60 ? -1.308 2.074 -11.787 1.00 0.00 2050 GLU A N 13
ATOM 11771 C CA . GLU A 1 60 ? -0.137 2.658 -12.423 1.00 0.00 2050 GLU A CA 13
ATOM 11772 C C . GLU A 1 60 ? 0.258 3.974 -11.791 1.00 0.00 2050 GLU A C 13
ATOM 11773 O O . GLU A 1 60 ? 1.362 4.473 -12.002 1.00 0.00 2050 GLU A O 13
ATOM 11785 N N . ASP A 1 61 ? -0.622 4.521 -11.006 1.00 0.00 2051 ASP A N 13
ATOM 11786 C CA . ASP A 1 61 ? -0.350 5.782 -10.339 1.00 0.00 2051 ASP A CA 13
ATOM 11787 C C . ASP A 1 61 ? 0.193 5.559 -8.963 1.00 0.00 2051 ASP A C 13
ATOM 11788 O O . ASP A 1 61 ? 0.659 6.488 -8.303 1.00 0.00 2051 ASP A O 13
ATOM 11797 N N . ALA A 1 62 ? 0.128 4.335 -8.531 1.00 0.00 2052 ALA A N 13
ATOM 11798 C CA . ALA A 1 62 ? 0.628 3.948 -7.246 1.00 0.00 2052 ALA A CA 13
ATOM 11799 C C . ALA A 1 62 ? 2.092 3.538 -7.395 1.00 0.00 2052 ALA A C 13
ATOM 11800 O O . ALA A 1 62 ? 2.463 2.994 -8.433 1.00 0.00 2052 ALA A O 13
ATOM 11807 N N . PRO A 1 63 ? 2.955 3.835 -6.416 1.00 0.00 2053 PRO A N 13
ATOM 11808 C CA . PRO A 1 63 ? 4.371 3.487 -6.493 1.00 0.00 2053 PRO A CA 13
ATOM 11809 C C . PRO A 1 63 ? 4.668 2.039 -6.067 1.00 0.00 2053 PRO A C 13
ATOM 11810 O O . PRO A 1 63 ? 3.977 1.460 -5.207 1.00 0.00 2053 PRO A O 13
ATOM 11821 N N . ARG A 1 64 ? 5.703 1.469 -6.671 1.00 0.00 2054 ARG A N 13
ATOM 11822 C CA . ARG A 1 64 ? 6.192 0.152 -6.365 1.00 0.00 2054 ARG A CA 13
ATOM 11823 C C . ARG A 1 64 ? 6.710 0.183 -4.941 1.00 0.00 2054 ARG A C 13
ATOM 11824 O O . ARG A 1 64 ? 7.461 1.089 -4.591 1.00 0.00 2054 ARG A O 13
ATOM 11845 N N . ARG A 1 65 ? 6.305 -0.781 -4.132 1.00 0.00 2055 ARG A N 13
ATOM 11846 C CA . ARG A 1 65 ? 6.626 -0.810 -2.706 1.00 0.00 2055 ARG A CA 13
ATOM 11847 C C . ARG A 1 65 ? 8.127 -0.596 -2.386 1.00 0.00 2055 ARG A C 13
ATOM 11848 O O . ARG A 1 65 ? 8.467 0.103 -1.428 1.00 0.00 2055 ARG A O 13
ATOM 11869 N N . ALA A 1 66 ? 8.993 -1.160 -3.216 1.00 0.00 2056 ALA A N 13
ATOM 11870 C CA . ALA A 1 66 ? 10.455 -1.041 -3.070 1.00 0.00 2056 ALA A CA 13
ATOM 11871 C C . ALA A 1 66 ? 10.922 0.430 -3.100 1.00 0.00 2056 ALA A C 13
ATOM 11872 O O . ALA A 1 66 ? 11.969 0.777 -2.557 1.00 0.00 2056 ALA A O 13
ATOM 11879 N N . GLU A 1 67 ? 10.143 1.266 -3.758 1.00 0.00 2057 GLU A N 13
ATOM 11880 C CA . GLU A 1 67 ? 10.433 2.690 -3.886 1.00 0.00 2057 GLU A CA 13
ATOM 11881 C C . GLU A 1 67 ? 9.566 3.451 -2.875 1.00 0.00 2057 GLU A C 13
ATOM 11882 O O . GLU A 1 67 ? 10.002 4.402 -2.217 1.00 0.00 2057 GLU A O 13
ATOM 11894 N N . LEU A 1 68 ? 8.348 2.952 -2.742 1.00 0.00 2058 LEU A N 13
ATOM 11895 C CA . LEU A 1 68 ? 7.273 3.478 -1.907 1.00 0.00 2058 LEU A CA 13
ATOM 11896 C C . LEU A 1 68 ? 7.714 3.795 -0.480 1.00 0.00 2058 LEU A C 13
ATOM 11897 O O . LEU A 1 68 ? 7.396 4.865 0.026 1.00 0.00 2058 LEU A O 13
ATOM 11913 N N . GLU A 1 69 ? 8.438 2.885 0.167 1.00 0.00 2059 GLU A N 13
ATOM 11914 C CA . GLU A 1 69 ? 8.836 3.117 1.556 1.00 0.00 2059 GLU A CA 13
ATOM 11915 C C . GLU A 1 69 ? 9.710 4.368 1.689 1.00 0.00 2059 GLU A C 13
ATOM 11916 O O . GLU A 1 69 ? 9.472 5.214 2.557 1.00 0.00 2059 GLU A O 13
ATOM 11928 N N . MET A 1 70 ? 10.650 4.517 0.769 1.00 0.00 2060 MET A N 13
ATOM 11929 C CA . MET A 1 70 ? 11.572 5.647 0.768 1.00 0.00 2060 MET A CA 13
ATOM 11930 C C . MET A 1 70 ? 10.820 6.912 0.388 1.00 0.00 2060 MET A C 13
ATOM 11931 O O . MET A 1 70 ? 11.057 7.990 0.939 1.00 0.00 2060 MET A O 13
ATOM 11945 N N . TRP A 1 71 ? 9.879 6.749 -0.518 1.00 0.00 2061 TRP A N 13
ATOM 11946 C CA . TRP A 1 71 ? 9.015 7.820 -0.986 1.00 0.00 2061 TRP A CA 13
ATOM 11947 C C . TRP A 1 71 ? 8.142 8.350 0.171 1.00 0.00 2061 TRP A C 13
ATOM 11948 O O . TRP A 1 71 ? 7.919 9.558 0.300 1.00 0.00 2061 TRP A O 13
ATOM 11969 N N . LEU A 1 72 ? 7.663 7.444 1.009 1.00 0.00 2062 LEU A N 13
ATOM 11970 C CA . LEU A 1 72 ? 6.878 7.812 2.181 1.00 0.00 2062 LEU A CA 13
ATOM 11971 C C . LEU A 1 72 ? 7.714 8.542 3.211 1.00 0.00 2062 LEU A C 13
ATOM 11972 O O . LEU A 1 72 ? 7.211 9.423 3.904 1.00 0.00 2062 LEU A O 13
ATOM 11988 N N . GLN A 1 73 ? 8.989 8.184 3.306 1.00 0.00 2063 GLN A N 13
ATOM 11989 C CA . GLN A 1 73 ? 9.891 8.776 4.290 1.00 0.00 2063 GLN A CA 13
ATOM 11990 C C . GLN A 1 73 ? 10.090 10.276 4.072 1.00 0.00 2063 GLN A C 13
ATOM 11991 O O . GLN A 1 73 ? 10.378 11.011 5.005 1.00 0.00 2063 GLN A O 13
ATOM 12005 N N . GLY A 1 74 ? 9.953 10.710 2.837 1.00 0.00 2064 GLY A N 13
ATOM 12006 C CA . GLY A 1 74 ? 10.042 12.138 2.521 1.00 0.00 2064 GLY A CA 13
ATOM 12007 C C . GLY A 1 74 ? 8.766 12.896 2.894 1.00 0.00 2064 GLY A C 13
ATOM 12008 O O . GLY A 1 74 ? 8.726 14.135 2.866 1.00 0.00 2064 GLY A O 13
ATOM 12012 N N . HIS A 1 75 ? 7.743 12.135 3.270 1.00 0.00 2065 HIS A N 13
ATOM 12013 C CA . HIS A 1 75 ? 6.425 12.625 3.658 1.00 0.00 2065 HIS A CA 13
ATOM 12014 C C . HIS A 1 75 ? 5.738 13.445 2.572 1.00 0.00 2065 HIS A C 13
ATOM 12015 O O . HIS A 1 75 ? 5.838 14.674 2.542 1.00 0.00 2065 HIS A O 13
ATOM 12029 N N . PRO A 1 76 ? 5.091 12.777 1.611 1.00 0.00 2066 PRO A N 13
ATOM 12030 C CA . PRO A 1 76 ? 4.303 13.451 0.589 1.00 0.00 2066 PRO A CA 13
ATOM 12031 C C . PRO A 1 76 ? 2.837 13.603 1.031 1.00 0.00 2066 PRO A C 13
ATOM 12032 O O . PRO A 1 76 ? 1.988 14.051 0.268 1.00 0.00 2066 PRO A O 13
ATOM 12043 N N . GLU A 1 77 ? 2.577 13.209 2.290 1.00 0.00 2067 GLU A N 13
ATOM 12044 C CA . GLU A 1 77 ? 1.258 13.247 2.924 1.00 0.00 2067 GLU A CA 13
ATOM 12045 C C . GLU A 1 77 ? 0.347 12.196 2.373 1.00 0.00 2067 GLU A C 13
ATOM 12046 O O . GLU A 1 77 ? -0.871 12.353 2.290 1.00 0.00 2067 GLU A O 13
ATOM 12058 N N . PHE A 1 78 ? 0.948 11.102 2.070 1.00 0.00 2068 PHE A N 13
ATOM 12059 C CA . PHE A 1 78 ? 0.260 9.938 1.617 1.00 0.00 2068 PHE A CA 13
ATOM 12060 C C . PHE A 1 78 ? 0.354 8.855 2.660 1.00 0.00 2068 PHE A C 13
ATOM 12061 O O . PHE A 1 78 ? 1.392 8.700 3.315 1.00 0.00 2068 PHE A O 13
ATOM 12078 N N . ALA A 1 79 ? -0.719 8.162 2.845 1.00 0.00 2069 ALA A N 13
ATOM 12079 C CA . ALA A 1 79 ? -0.804 7.075 3.782 1.00 0.00 2069 ALA A CA 13
ATOM 12080 C C . ALA A 1 79 ? -1.169 5.822 3.018 1.00 0.00 2069 ALA A C 13
ATOM 12081 O O . ALA A 1 79 ? -1.648 5.913 1.878 1.00 0.00 2069 ALA A O 13
ATOM 12088 N N . VAL A 1 80 ? -0.949 4.673 3.613 1.00 0.00 2070 VAL A N 13
ATOM 12089 C CA . VAL A 1 80 ? -1.241 3.409 2.968 1.00 0.00 2070 VAL A CA 13
ATOM 12090 C C . VAL A 1 80 ? -2.749 3.183 2.960 1.00 0.00 2070 VAL A C 13
ATOM 12091 O O . VAL A 1 80 ? -3.417 3.400 3.982 1.00 0.00 2070 VAL A O 13
ATOM 12104 N N . ASP A 1 81 ? -3.272 2.795 1.802 1.00 0.00 2071 ASP A N 13
ATOM 12105 C CA . ASP A 1 81 ? -4.702 2.523 1.605 1.00 0.00 2071 ASP A CA 13
ATOM 12106 C C . ASP A 1 81 ? -5.258 1.552 2.648 1.00 0.00 2071 ASP A C 13
ATOM 12107 O O . ASP A 1 81 ? -4.770 0.408 2.787 1.00 0.00 2071 ASP A O 13
ATOM 12116 N N . PRO A 1 82 ? -6.276 2.004 3.411 1.00 0.00 2072 PRO A N 13
ATOM 12117 C CA . PRO A 1 82 ? -6.902 1.205 4.453 1.00 0.00 2072 PRO A CA 13
ATOM 12118 C C . PRO A 1 82 ? -7.572 -0.045 3.890 1.00 0.00 2072 PRO A C 13
ATOM 12119 O O . PRO A 1 82 ? -7.622 -1.076 4.557 1.00 0.00 2072 PRO A O 13
ATOM 12130 N N . ARG A 1 83 ? -8.043 0.043 2.655 1.00 0.00 2073 ARG A N 13
ATOM 12131 C CA . ARG A 1 83 ? -8.659 -1.084 1.969 1.00 0.00 2073 ARG A CA 13
ATOM 12132 C C . ARG A 1 83 ? -7.625 -2.191 1.790 1.00 0.00 2073 ARG A C 13
ATOM 12133 O O . ARG A 1 83 ? -7.857 -3.341 2.162 1.00 0.00 2073 ARG A O 13
ATOM 12154 N N . PHE A 1 84 ? -6.480 -1.813 1.238 1.00 0.00 2074 PHE A N 13
ATOM 12155 C CA . PHE A 1 84 ? -5.353 -2.704 1.005 1.00 0.00 2074 PHE A CA 13
ATOM 12156 C C . PHE A 1 84 ? -4.962 -3.437 2.274 1.00 0.00 2074 PHE A C 13
ATOM 12157 O O . PHE A 1 84 ? -4.897 -4.671 2.297 1.00 0.00 2074 PHE A O 13
ATOM 12174 N N . LEU A 1 85 ? -4.743 -2.688 3.339 1.00 0.00 2075 LEU A N 13
ATOM 12175 C CA . LEU A 1 85 ? -4.329 -3.285 4.578 1.00 0.00 2075 LEU A CA 13
ATOM 12176 C C . LEU A 1 85 ? -5.418 -4.135 5.229 1.00 0.00 2075 LEU A C 13
ATOM 12177 O O . LEU A 1 85 ? -5.115 -5.119 5.892 1.00 0.00 2075 LEU A O 13
ATOM 12193 N N . ALA A 1 86 ? -6.679 -3.785 5.006 1.00 0.00 2076 ALA A N 13
ATOM 12194 C CA . ALA A 1 86 ? -7.789 -4.569 5.541 1.00 0.00 2076 ALA A CA 13
ATOM 12195 C C . ALA A 1 86 ? -7.972 -5.863 4.756 1.00 0.00 2076 ALA A C 13
ATOM 12196 O O . ALA A 1 86 ? -8.341 -6.903 5.323 1.00 0.00 2076 ALA A O 13
ATOM 12203 N N . TYR A 1 87 ? -7.729 -5.794 3.457 1.00 0.00 2077 TYR A N 13
ATOM 12204 C CA . TYR A 1 87 ? -7.814 -6.952 2.591 1.00 0.00 2077 TYR A CA 13
ATOM 12205 C C . TYR A 1 87 ? -6.692 -7.914 2.910 1.00 0.00 2077 TYR A C 13
ATOM 12206 O O . TYR A 1 87 ? -6.917 -9.105 3.079 1.00 0.00 2077 TYR A O 13
ATOM 12224 N N . MET A 1 88 ? -5.481 -7.379 3.021 1.00 0.00 2078 MET A N 13
ATOM 12225 C CA . MET A 1 88 ? -4.291 -8.180 3.330 1.00 0.00 2078 MET A CA 13
ATOM 12226 C C . MET A 1 88 ? -4.458 -8.864 4.690 1.00 0.00 2078 MET A C 13
ATOM 12227 O O . MET A 1 88 ? -3.930 -9.941 4.937 1.00 0.00 2078 MET A O 13
ATOM 12241 N N . GLU A 1 89 ? -5.222 -8.225 5.539 1.00 0.00 2079 GLU A N 13
ATOM 12242 C CA . GLU A 1 89 ? -5.518 -8.688 6.863 1.00 0.00 2079 GLU A CA 13
ATOM 12243 C C . GLU A 1 89 ? -6.465 -9.903 6.849 1.00 0.00 2079 GLU A C 13
ATOM 12244 O O . GLU A 1 89 ? -6.425 -10.742 7.759 1.00 0.00 2079 GLU A O 13
ATOM 12256 N N . ASP A 1 90 ? -7.335 -9.973 5.841 1.00 0.00 2080 ASP A N 13
ATOM 12257 C CA . ASP A 1 90 ? -8.353 -11.039 5.752 1.00 0.00 2080 ASP A CA 13
ATOM 12258 C C . ASP A 1 90 ? -7.733 -12.421 5.804 1.00 0.00 2080 ASP A C 13
ATOM 12259 O O . ASP A 1 90 ? -8.173 -13.283 6.583 1.00 0.00 2080 ASP A O 13
ATOM 12268 N N . ARG A 1 91 ? -6.701 -12.626 5.023 1.00 0.00 2081 ARG A N 13
ATOM 12269 C CA . ARG A 1 91 ? -6.040 -13.902 5.003 1.00 0.00 2081 ARG A CA 13
ATOM 12270 C C . ARG A 1 91 ? -5.184 -14.026 6.239 1.00 0.00 2081 ARG A C 13
ATOM 12271 O O . ARG A 1 91 ? -4.490 -13.076 6.611 1.00 0.00 2081 ARG A O 13
ATOM 12292 N N . ARG A 1 92 ? -5.285 -15.170 6.898 1.00 0.00 2082 ARG A N 13
ATOM 12293 C CA . ARG A 1 92 ? -4.603 -15.409 8.156 1.00 0.00 2082 ARG A CA 13
ATOM 12294 C C . ARG A 1 92 ? -3.095 -15.165 8.072 1.00 0.00 2082 ARG A C 13
ATOM 12295 O O . ARG A 1 92 ? -2.374 -15.803 7.285 1.00 0.00 2082 ARG A O 13
ATOM 12316 N N . LYS A 1 93 ? -2.651 -14.187 8.840 1.00 0.00 2083 LYS A N 13
ATOM 12317 C CA . LYS A 1 93 ? -1.244 -13.880 8.980 1.00 0.00 2083 LYS A CA 13
ATOM 12318 C C . LYS A 1 93 ? -0.649 -15.016 9.746 1.00 0.00 2083 LYS A C 13
ATOM 12319 O O . LYS A 1 93 ? 0.337 -15.640 9.335 1.00 0.00 2083 LYS A O 13
ATOM 12338 N N . GLN A 1 94 ? -1.288 -15.312 10.851 1.00 0.00 2084 GLN A N 13
ATOM 12339 C CA . GLN A 1 94 ? -0.959 -16.448 11.630 1.00 0.00 2084 GLN A CA 13
ATOM 12340 C C . GLN A 1 94 ? -1.631 -17.625 10.991 1.00 0.00 2084 GLN A C 13
ATOM 12341 O O . GLN A 1 94 ? -2.804 -17.891 11.229 1.00 0.00 2084 GLN A O 13
ATOM 12355 N N . LYS A 1 95 ? -0.933 -18.216 10.058 1.00 0.00 2085 LYS A N 13
ATOM 12356 C CA . LYS A 1 95 ? -1.413 -19.386 9.404 1.00 0.00 2085 LYS A CA 13
ATOM 12357 C C . LYS A 1 95 ? -1.401 -20.552 10.405 1.00 0.00 2085 LYS A C 13
ATOM 12358 O O . LYS A 1 95 ? -2.416 -20.824 11.027 1.00 0.00 2085 LYS A O 13
ATOM 12377 N N . LEU A 1 38 ? 9.202 -9.467 4.799 1.00 0.00 2028 LEU A N 14
ATOM 12378 C CA . LEU A 1 38 ? 8.100 -8.579 4.412 1.00 0.00 2028 LEU A CA 14
ATOM 12379 C C . LEU A 1 38 ? 7.243 -9.186 3.288 1.00 0.00 2028 LEU A C 14
ATOM 12380 O O . LEU A 1 38 ? 7.706 -9.336 2.155 1.00 0.00 2028 LEU A O 14
ATOM 12396 N N . ASP A 1 39 ? 6.000 -9.512 3.642 1.00 0.00 2029 ASP A N 14
ATOM 12397 C CA . ASP A 1 39 ? 5.002 -10.196 2.777 1.00 0.00 2029 ASP A CA 14
ATOM 12398 C C . ASP A 1 39 ? 4.705 -9.450 1.484 1.00 0.00 2029 ASP A C 14
ATOM 12399 O O . ASP A 1 39 ? 4.470 -10.070 0.442 1.00 0.00 2029 ASP A O 14
ATOM 12408 N N . VAL A 1 40 ? 4.752 -8.122 1.540 1.00 0.00 2030 VAL A N 14
ATOM 12409 C CA . VAL A 1 40 ? 4.519 -7.272 0.356 1.00 0.00 2030 VAL A CA 14
ATOM 12410 C C . VAL A 1 40 ? 5.667 -7.486 -0.679 1.00 0.00 2030 VAL A C 14
ATOM 12411 O O . VAL A 1 40 ? 5.576 -7.101 -1.848 1.00 0.00 2030 VAL A O 14
ATOM 12424 N N . ASP A 1 41 ? 6.769 -8.075 -0.189 1.00 0.00 2031 ASP A N 14
ATOM 12425 C CA . ASP A 1 41 ? 7.971 -8.486 -0.974 1.00 0.00 2031 ASP A CA 14
ATOM 12426 C C . ASP A 1 41 ? 8.667 -7.306 -1.655 1.00 0.00 2031 ASP A C 14
ATOM 12427 O O . ASP A 1 41 ? 9.617 -7.471 -2.406 1.00 0.00 2031 ASP A O 14
ATOM 12436 N N . LEU A 1 42 ? 8.174 -6.116 -1.352 1.00 0.00 2032 LEU A N 14
ATOM 12437 C CA . LEU A 1 42 ? 8.659 -4.835 -1.853 1.00 0.00 2032 LEU A CA 14
ATOM 12438 C C . LEU A 1 42 ? 8.298 -4.573 -3.330 1.00 0.00 2032 LEU A C 14
ATOM 12439 O O . LEU A 1 42 ? 8.354 -3.428 -3.789 1.00 0.00 2032 LEU A O 14
ATOM 12455 N N . GLU A 1 43 ? 7.890 -5.597 -4.056 1.00 0.00 2033 GLU A N 14
ATOM 12456 C CA . GLU A 1 43 ? 7.572 -5.423 -5.464 1.00 0.00 2033 GLU A CA 14
ATOM 12457 C C . GLU A 1 43 ? 6.100 -5.058 -5.664 1.00 0.00 2033 GLU A C 14
ATOM 12458 O O . GLU A 1 43 ? 5.712 -4.537 -6.703 1.00 0.00 2033 GLU A O 14
ATOM 12470 N N . THR A 1 44 ? 5.317 -5.302 -4.645 1.00 0.00 2034 THR A N 14
ATOM 12471 C CA . THR A 1 44 ? 3.908 -5.021 -4.649 1.00 0.00 2034 THR A CA 14
ATOM 12472 C C . THR A 1 44 ? 3.651 -3.502 -4.587 1.00 0.00 2034 THR A C 14
ATOM 12473 O O . THR A 1 44 ? 4.283 -2.786 -3.798 1.00 0.00 2034 THR A O 14
ATOM 12484 N N . ARG A 1 45 ? 2.773 -3.024 -5.459 1.00 0.00 2035 ARG A N 14
ATOM 12485 C CA . ARG A 1 45 ? 2.417 -1.617 -5.522 1.00 0.00 2035 ARG A CA 14
ATOM 12486 C C . ARG A 1 45 ? 1.425 -1.260 -4.450 1.00 0.00 2035 ARG A C 14
ATOM 12487 O O . ARG A 1 45 ? 0.274 -1.723 -4.468 1.00 0.00 2035 ARG A O 14
ATOM 12508 N N . ILE A 1 46 ? 1.875 -0.470 -3.509 1.00 0.00 2036 ILE A N 14
ATOM 12509 C CA . ILE A 1 46 ? 1.048 -0.004 -2.424 1.00 0.00 2036 ILE A CA 14
ATOM 12510 C C . ILE A 1 46 ? 0.229 1.204 -2.873 1.00 0.00 2036 ILE A C 14
ATOM 12511 O O . ILE A 1 46 ? 0.797 2.234 -3.247 1.00 0.00 2036 ILE A O 14
ATOM 12527 N N . PRO A 1 47 ? -1.102 1.083 -2.886 1.00 0.00 2037 PRO A N 14
ATOM 12528 C CA . PRO A 1 47 ? -1.963 2.198 -3.178 1.00 0.00 2037 PRO A CA 14
ATOM 12529 C C . PRO A 1 47 ? -1.963 3.153 -2.000 1.00 0.00 2037 PRO A C 14
ATOM 12530 O O . PRO A 1 47 ? -2.226 2.753 -0.848 1.00 0.00 2037 PRO A O 14
ATOM 12541 N N . VAL A 1 48 ? -1.643 4.375 -2.262 1.00 0.00 2038 VAL A N 14
ATOM 12542 C CA . VAL A 1 48 ? -1.555 5.358 -1.223 1.00 0.00 2038 VAL A CA 14
ATOM 12543 C C . VAL A 1 48 ? -2.596 6.430 -1.388 1.00 0.00 2038 VAL A C 14
ATOM 12544 O O . VAL A 1 48 ? -2.960 6.795 -2.512 1.00 0.00 2038 VAL A O 14
ATOM 12557 N N . ILE A 1 49 ? -3.085 6.905 -0.280 1.00 0.00 2039 ILE A N 14
ATOM 12558 C CA . ILE A 1 49 ? -4.069 7.939 -0.254 1.00 0.00 2039 ILE A CA 14
ATOM 12559 C C . ILE A 1 49 ? -3.548 9.099 0.572 1.00 0.00 2039 ILE A C 14
ATOM 12560 O O . ILE A 1 49 ? -3.051 8.911 1.681 1.00 0.00 2039 ILE A O 14
ATOM 12576 N N . ASN A 1 50 ? -3.596 10.271 0.016 1.00 0.00 2040 ASN A N 14
ATOM 12577 C CA . ASN A 1 50 ? -3.171 11.455 0.728 1.00 0.00 2040 ASN A CA 14
ATOM 12578 C C . ASN A 1 50 ? -4.150 11.717 1.847 1.00 0.00 2040 ASN A C 14
ATOM 12579 O O . ASN A 1 50 ? -5.353 11.762 1.615 1.00 0.00 2040 ASN A O 14
ATOM 12590 N N . LYS A 1 51 ? -3.641 11.865 3.038 1.00 0.00 2041 LYS A N 14
ATOM 12591 C CA . LYS A 1 51 ? -4.459 12.065 4.219 1.00 0.00 2041 LYS A CA 14
ATOM 12592 C C . LYS A 1 51 ? -5.239 13.370 4.172 1.00 0.00 2041 LYS A C 14
ATOM 12593 O O . LYS A 1 51 ? -6.397 13.437 4.592 1.00 0.00 2041 LYS A O 14
ATOM 12612 N N . VAL A 1 52 ? -4.626 14.385 3.627 1.00 0.00 2042 VAL A N 14
ATOM 12613 C CA . VAL A 1 52 ? -5.211 15.707 3.600 1.00 0.00 2042 VAL A CA 14
ATOM 12614 C C . VAL A 1 52 ? -6.130 15.886 2.382 1.00 0.00 2042 VAL A C 14
ATOM 12615 O O . VAL A 1 52 ? -7.324 16.145 2.528 1.00 0.00 2042 VAL A O 14
ATOM 12628 N N . ASP A 1 53 ? -5.575 15.723 1.204 1.00 0.00 2043 ASP A N 14
ATOM 12629 C CA . ASP A 1 53 ? -6.302 15.929 -0.057 1.00 0.00 2043 ASP A CA 14
ATOM 12630 C C . ASP A 1 53 ? -7.248 14.788 -0.353 1.00 0.00 2043 ASP A C 14
ATOM 12631 O O . ASP A 1 53 ? -8.424 14.999 -0.655 1.00 0.00 2043 ASP A O 14
ATOM 12640 N N . GLY A 1 54 ? -6.744 13.588 -0.241 1.00 0.00 2044 GLY A N 14
ATOM 12641 C CA . GLY A 1 54 ? -7.522 12.426 -0.587 1.00 0.00 2044 GLY A CA 14
ATOM 12642 C C . GLY A 1 54 ? -7.052 11.818 -1.894 1.00 0.00 2044 GLY A C 14
ATOM 12643 O O . GLY A 1 54 ? -7.732 10.959 -2.467 1.00 0.00 2044 GLY A O 14
ATOM 12647 N N . THR A 1 55 ? -5.902 12.291 -2.374 1.00 0.00 2045 THR A N 14
ATOM 12648 C CA . THR A 1 55 ? -5.276 11.806 -3.592 1.00 0.00 2045 THR A CA 14
ATOM 12649 C C . THR A 1 55 ? -4.996 10.311 -3.463 1.00 0.00 2045 THR A C 14
ATOM 12650 O O . THR A 1 55 ? -4.152 9.915 -2.662 1.00 0.00 2045 THR A O 14
ATOM 12661 N N . LEU A 1 56 ? -5.706 9.502 -4.200 1.00 0.00 2046 LEU A N 14
ATOM 12662 C CA . LEU A 1 56 ? -5.515 8.079 -4.130 1.00 0.00 2046 LEU A CA 14
ATOM 12663 C C . LEU A 1 56 ? -4.800 7.579 -5.375 1.00 0.00 2046 LEU A C 14
ATOM 12664 O O . LEU A 1 56 ? -5.272 7.762 -6.507 1.00 0.00 2046 LEU A O 14
ATOM 12680 N N . LEU A 1 57 ? -3.681 6.964 -5.166 1.00 0.00 2047 LEU A N 14
ATOM 12681 C CA . LEU A 1 57 ? -2.869 6.440 -6.234 1.00 0.00 2047 LEU A CA 14
ATOM 12682 C C . LEU A 1 57 ? -2.976 4.942 -6.235 1.00 0.00 2047 LEU A C 14
ATOM 12683 O O . LEU A 1 57 ? -2.592 4.297 -5.270 1.00 0.00 2047 LEU A O 14
ATOM 12699 N N . VAL A 1 58 ? -3.531 4.403 -7.286 1.00 0.00 2048 VAL A N 14
ATOM 12700 C CA . VAL A 1 58 ? -3.709 2.970 -7.418 1.00 0.00 2048 VAL A CA 14
ATOM 12701 C C . VAL A 1 58 ? -3.063 2.496 -8.700 1.00 0.00 2048 VAL A C 14
ATOM 12702 O O . VAL A 1 58 ? -2.892 3.293 -9.637 1.00 0.00 2048 VAL A O 14
ATOM 12715 N N . GLY A 1 59 ? -2.653 1.234 -8.711 1.00 0.00 2049 GLY A N 14
ATOM 12716 C CA . GLY A 1 59 ? -2.128 0.588 -9.901 1.00 0.00 2049 GLY A CA 14
ATOM 12717 C C . GLY A 1 59 ? -0.961 1.302 -10.540 1.00 0.00 2049 GLY A C 14
ATOM 12718 O O . GLY A 1 59 ? 0.113 1.386 -9.958 1.00 0.00 2049 GLY A O 14
ATOM 12722 N N . GLU A 1 60 ? -1.209 1.864 -11.712 1.00 0.00 2050 GLU A N 14
ATOM 12723 C CA . GLU A 1 60 ? -0.187 2.503 -12.545 1.00 0.00 2050 GLU A CA 14
ATOM 12724 C C . GLU A 1 60 ? 0.504 3.640 -11.837 1.00 0.00 2050 GLU A C 14
ATOM 12725 O O . GLU A 1 60 ? 1.724 3.798 -11.917 1.00 0.00 2050 GLU A O 14
ATOM 12737 N N . ASP A 1 61 ? -0.262 4.389 -11.117 1.00 0.00 2051 ASP A N 14
ATOM 12738 C CA . ASP A 1 61 ? 0.234 5.566 -10.438 1.00 0.00 2051 ASP A CA 14
ATOM 12739 C C . ASP A 1 61 ? 0.669 5.273 -9.026 1.00 0.00 2051 ASP A C 14
ATOM 12740 O O . ASP A 1 61 ? 1.083 6.174 -8.305 1.00 0.00 2051 ASP A O 14
ATOM 12749 N N . ALA A 1 62 ? 0.579 4.036 -8.621 1.00 0.00 2052 ALA A N 14
ATOM 12750 C CA . ALA A 1 62 ? 1.017 3.664 -7.311 1.00 0.00 2052 ALA A CA 14
ATOM 12751 C C . ALA A 1 62 ? 2.361 2.980 -7.449 1.00 0.00 2052 ALA A C 14
ATOM 12752 O O . ALA A 1 62 ? 2.484 2.031 -8.217 1.00 0.00 2052 ALA A O 14
ATOM 12759 N N . PRO A 1 63 ? 3.401 3.477 -6.788 1.00 0.00 2053 PRO A N 14
ATOM 12760 C CA . PRO A 1 63 ? 4.721 2.882 -6.888 1.00 0.00 2053 PRO A CA 14
ATOM 12761 C C . PRO A 1 63 ? 4.819 1.563 -6.128 1.00 0.00 2053 PRO A C 14
ATOM 12762 O O . PRO A 1 63 ? 4.061 1.307 -5.176 1.00 0.00 2053 PRO A O 14
ATOM 12773 N N . ARG A 1 64 ? 5.739 0.724 -6.558 1.00 0.00 2054 ARG A N 14
ATOM 12774 C CA . ARG A 1 64 ? 6.023 -0.510 -5.876 1.00 0.00 2054 ARG A CA 14
ATOM 12775 C C . ARG A 1 64 ? 6.584 -0.161 -4.529 1.00 0.00 2054 ARG A C 14
ATOM 12776 O O . ARG A 1 64 ? 7.255 0.848 -4.409 1.00 0.00 2054 ARG A O 14
ATOM 12797 N N . ARG A 1 65 ? 6.310 -0.967 -3.534 1.00 0.00 2055 ARG A N 14
ATOM 12798 C CA . ARG A 1 65 ? 6.720 -0.702 -2.161 1.00 0.00 2055 ARG A CA 14
ATOM 12799 C C . ARG A 1 65 ? 8.224 -0.324 -2.025 1.00 0.00 2055 ARG A C 14
ATOM 12800 O O . ARG A 1 65 ? 8.579 0.553 -1.225 1.00 0.00 2055 ARG A O 14
ATOM 12821 N N . ALA A 1 66 ? 9.071 -0.940 -2.834 1.00 0.00 2056 ALA A N 14
ATOM 12822 C CA . ALA A 1 66 ? 10.496 -0.620 -2.854 1.00 0.00 2056 ALA A CA 14
ATOM 12823 C C . ALA A 1 66 ? 10.731 0.851 -3.241 1.00 0.00 2056 ALA A C 14
ATOM 12824 O O . ALA A 1 66 ? 11.564 1.535 -2.649 1.00 0.00 2056 ALA A O 14
ATOM 12831 N N . GLU A 1 67 ? 9.965 1.351 -4.206 1.00 0.00 2057 GLU A N 14
ATOM 12832 C CA . GLU A 1 67 ? 10.108 2.755 -4.619 1.00 0.00 2057 GLU A CA 14
ATOM 12833 C C . GLU A 1 67 ? 9.254 3.662 -3.730 1.00 0.00 2057 GLU A C 14
ATOM 12834 O O . GLU A 1 67 ? 9.630 4.796 -3.415 1.00 0.00 2057 GLU A O 14
ATOM 12846 N N . LEU A 1 68 ? 8.132 3.120 -3.309 1.00 0.00 2058 LEU A N 14
ATOM 12847 C CA . LEU A 1 68 ? 7.130 3.803 -2.501 1.00 0.00 2058 LEU A CA 14
ATOM 12848 C C . LEU A 1 68 ? 7.709 4.257 -1.145 1.00 0.00 2058 LEU A C 14
ATOM 12849 O O . LEU A 1 68 ? 7.329 5.303 -0.636 1.00 0.00 2058 LEU A O 14
ATOM 12865 N N . GLU A 1 69 ? 8.642 3.488 -0.599 1.00 0.00 2059 GLU A N 14
ATOM 12866 C CA . GLU A 1 69 ? 9.306 3.835 0.670 1.00 0.00 2059 GLU A CA 14
ATOM 12867 C C . GLU A 1 69 ? 10.006 5.197 0.553 1.00 0.00 2059 GLU A C 14
ATOM 12868 O O . GLU A 1 69 ? 9.748 6.123 1.326 1.00 0.00 2059 GLU A O 14
ATOM 12880 N N . MET A 1 70 ? 10.846 5.308 -0.455 1.00 0.00 2060 MET A N 14
ATOM 12881 C CA . MET A 1 70 ? 11.607 6.530 -0.714 1.00 0.00 2060 MET A CA 14
ATOM 12882 C C . MET A 1 70 ? 10.686 7.672 -1.121 1.00 0.00 2060 MET A C 14
ATOM 12883 O O . MET A 1 70 ? 10.984 8.839 -0.892 1.00 0.00 2060 MET A O 14
ATOM 12897 N N . TRP A 1 71 ? 9.568 7.323 -1.706 1.00 0.00 2061 TRP A N 14
ATOM 12898 C CA . TRP A 1 71 ? 8.581 8.289 -2.132 1.00 0.00 2061 TRP A CA 14
ATOM 12899 C C . TRP A 1 71 ? 7.872 8.889 -0.890 1.00 0.00 2061 TRP A C 14
ATOM 12900 O O . TRP A 1 71 ? 7.774 10.112 -0.743 1.00 0.00 2061 TRP A O 14
ATOM 12921 N N . LEU A 1 72 ? 7.429 8.013 0.019 1.00 0.00 2062 LEU A N 14
ATOM 12922 C CA . LEU A 1 72 ? 6.805 8.426 1.287 1.00 0.00 2062 LEU A CA 14
ATOM 12923 C C . LEU A 1 72 ? 7.749 9.252 2.120 1.00 0.00 2062 LEU A C 14
ATOM 12924 O O . LEU A 1 72 ? 7.325 10.074 2.921 1.00 0.00 2062 LEU A O 14
ATOM 12940 N N . GLN A 1 73 ? 9.020 8.964 1.999 1.00 0.00 2063 GLN A N 14
ATOM 12941 C CA . GLN A 1 73 ? 10.051 9.708 2.670 1.00 0.00 2063 GLN A CA 14
ATOM 12942 C C . GLN A 1 73 ? 9.960 11.209 2.321 1.00 0.00 2063 GLN A C 14
ATOM 12943 O O . GLN A 1 73 ? 10.184 12.069 3.172 1.00 0.00 2063 GLN A O 14
ATOM 12957 N N . GLY A 1 74 ? 9.600 11.502 1.086 1.00 0.00 2064 GLY A N 14
ATOM 12958 C CA . GLY A 1 74 ? 9.475 12.876 0.656 1.00 0.00 2064 GLY A CA 14
ATOM 12959 C C . GLY A 1 74 ? 8.110 13.453 0.991 1.00 0.00 2064 GLY A C 14
ATOM 12960 O O . GLY A 1 74 ? 7.959 14.667 1.143 1.00 0.00 2064 GLY A O 14
ATOM 12964 N N . HIS A 1 75 ? 7.125 12.586 1.129 1.00 0.00 2065 HIS A N 14
ATOM 12965 C CA . HIS A 1 75 ? 5.752 12.993 1.414 1.00 0.00 2065 HIS A CA 14
ATOM 12966 C C . HIS A 1 75 ? 5.074 12.021 2.364 1.00 0.00 2065 HIS A C 14
ATOM 12967 O O . HIS A 1 75 ? 4.409 11.082 1.938 1.00 0.00 2065 HIS A O 14
ATOM 12981 N N . PRO A 1 76 ? 5.243 12.224 3.678 1.00 0.00 2066 PRO A N 14
ATOM 12982 C CA . PRO A 1 76 ? 4.638 11.359 4.711 1.00 0.00 2066 PRO A CA 14
ATOM 12983 C C . PRO A 1 76 ? 3.153 11.684 4.946 1.00 0.00 2066 PRO A C 14
ATOM 12984 O O . PRO A 1 76 ? 2.531 11.221 5.908 1.00 0.00 2066 PRO A O 14
ATOM 12995 N N . GLU A 1 77 ? 2.609 12.475 4.052 1.00 0.00 2067 GLU A N 14
ATOM 12996 C CA . GLU A 1 77 ? 1.226 12.910 4.088 1.00 0.00 2067 GLU A CA 14
ATOM 12997 C C . GLU A 1 77 ? 0.319 11.885 3.406 1.00 0.00 2067 GLU A C 14
ATOM 12998 O O . GLU A 1 77 ? -0.900 12.053 3.334 1.00 0.00 2067 GLU A O 14
ATOM 13010 N N . PHE A 1 78 ? 0.918 10.842 2.902 1.00 0.00 2068 PHE A N 14
ATOM 13011 C CA . PHE A 1 78 ? 0.189 9.783 2.265 1.00 0.00 2068 PHE A CA 14
ATOM 13012 C C . PHE A 1 78 ? 0.118 8.580 3.177 1.00 0.00 2068 PHE A C 14
ATOM 13013 O O . PHE A 1 78 ? 1.106 8.214 3.824 1.00 0.00 2068 PHE A O 14
ATOM 13030 N N . ALA A 1 79 ? -1.040 8.006 3.245 1.00 0.00 2069 ALA A N 14
ATOM 13031 C CA . ALA A 1 79 ? -1.297 6.841 4.037 1.00 0.00 2069 ALA A CA 14
ATOM 13032 C C . ALA A 1 79 ? -1.586 5.689 3.098 1.00 0.00 2069 ALA A C 14
ATOM 13033 O O . ALA A 1 79 ? -1.714 5.895 1.890 1.00 0.00 2069 ALA A O 14
ATOM 13040 N N . VAL A 1 80 ? -1.704 4.506 3.629 1.00 0.00 2070 VAL A N 14
ATOM 13041 C CA . VAL A 1 80 ? -1.979 3.339 2.815 1.00 0.00 2070 VAL A CA 14
ATOM 13042 C C . VAL A 1 80 ? -3.494 3.189 2.628 1.00 0.00 2070 VAL A C 14
ATOM 13043 O O . VAL A 1 80 ? -4.266 3.477 3.551 1.00 0.00 2070 VAL A O 14
ATOM 13056 N N . ASP A 1 81 ? -3.906 2.801 1.431 1.00 0.00 2071 ASP A N 14
ATOM 13057 C CA . ASP A 1 81 ? -5.321 2.618 1.117 1.00 0.00 2071 ASP A CA 14
ATOM 13058 C C . ASP A 1 81 ? -5.965 1.546 2.012 1.00 0.00 2071 ASP A C 14
ATOM 13059 O O . ASP A 1 81 ? -5.489 0.397 2.066 1.00 0.00 2071 ASP A O 14
ATOM 13068 N N . PRO A 1 82 ? -7.041 1.909 2.745 1.00 0.00 2072 PRO A N 14
ATOM 13069 C CA . PRO A 1 82 ? -7.738 0.993 3.655 1.00 0.00 2072 PRO A CA 14
ATOM 13070 C C . PRO A 1 82 ? -8.396 -0.194 2.948 1.00 0.00 2072 PRO A C 14
ATOM 13071 O O . PRO A 1 82 ? -8.589 -1.244 3.550 1.00 0.00 2072 PRO A O 14
ATOM 13082 N N . ARG A 1 83 ? -8.709 -0.054 1.676 1.00 0.00 2073 ARG A N 14
ATOM 13083 C CA . ARG A 1 83 ? -9.347 -1.137 0.963 1.00 0.00 2073 ARG A CA 14
ATOM 13084 C C . ARG A 1 83 ? -8.297 -2.172 0.582 1.00 0.00 2073 ARG A C 14
ATOM 13085 O O . ARG A 1 83 ? -8.574 -3.376 0.553 1.00 0.00 2073 ARG A O 14
ATOM 13106 N N . PHE A 1 84 ? -7.089 -1.700 0.317 1.00 0.00 2074 PHE A N 14
ATOM 13107 C CA . PHE A 1 84 ? -5.954 -2.578 0.095 1.00 0.00 2074 PHE A CA 14
ATOM 13108 C C . PHE A 1 84 ? -5.654 -3.331 1.385 1.00 0.00 2074 PHE A C 14
ATOM 13109 O O . PHE A 1 84 ? -5.284 -4.502 1.363 1.00 0.00 2074 PHE A O 14
ATOM 13126 N N . LEU A 1 85 ? -5.835 -2.647 2.507 1.00 0.00 2075 LEU A N 14
ATOM 13127 C CA . LEU A 1 85 ? -5.670 -3.272 3.808 1.00 0.00 2075 LEU A CA 14
ATOM 13128 C C . LEU A 1 85 ? -6.727 -4.348 4.005 1.00 0.00 2075 LEU A C 14
ATOM 13129 O O . LEU A 1 85 ? -6.420 -5.445 4.456 1.00 0.00 2075 LEU A O 14
ATOM 13145 N N . ALA A 1 86 ? -7.962 -4.043 3.599 1.00 0.00 2076 ALA A N 14
ATOM 13146 C CA . ALA A 1 86 ? -9.087 -4.982 3.703 1.00 0.00 2076 ALA A CA 14
ATOM 13147 C C . ALA A 1 86 ? -8.874 -6.222 2.828 1.00 0.00 2076 ALA A C 14
ATOM 13148 O O . ALA A 1 86 ? -9.498 -7.289 3.040 1.00 0.00 2076 ALA A O 14
ATOM 13155 N N . TYR A 1 87 ? -8.014 -6.084 1.842 1.00 0.00 2077 TYR A N 14
ATOM 13156 C CA . TYR A 1 87 ? -7.634 -7.180 0.994 1.00 0.00 2077 TYR A CA 14
ATOM 13157 C C . TYR A 1 87 ? -6.802 -8.177 1.792 1.00 0.00 2077 TYR A C 14
ATOM 13158 O O . TYR A 1 87 ? -6.871 -9.360 1.557 1.00 0.00 2077 TYR A O 14
ATOM 13176 N N . MET A 1 88 ? -6.046 -7.682 2.760 1.00 0.00 2078 MET A N 14
ATOM 13177 C CA . MET A 1 88 ? -5.165 -8.523 3.566 1.00 0.00 2078 MET A CA 14
ATOM 13178 C C . MET A 1 88 ? -5.930 -9.454 4.508 1.00 0.00 2078 MET A C 14
ATOM 13179 O O . MET A 1 88 ? -5.400 -10.501 4.901 1.00 0.00 2078 MET A O 14
ATOM 13193 N N . GLU A 1 89 ? -7.149 -9.075 4.896 1.00 0.00 2079 GLU A N 14
ATOM 13194 C CA . GLU A 1 89 ? -8.003 -9.954 5.727 1.00 0.00 2079 GLU A CA 14
ATOM 13195 C C . GLU A 1 89 ? -8.392 -11.176 4.941 1.00 0.00 2079 GLU A C 14
ATOM 13196 O O . GLU A 1 89 ? -8.281 -12.312 5.412 1.00 0.00 2079 GLU A O 14
ATOM 13208 N N . ASP A 1 90 ? -8.879 -10.908 3.761 1.00 0.00 2080 ASP A N 14
ATOM 13209 C CA . ASP A 1 90 ? -9.271 -11.930 2.789 1.00 0.00 2080 ASP A CA 14
ATOM 13210 C C . ASP A 1 90 ? -8.029 -12.719 2.393 1.00 0.00 2080 ASP A C 14
ATOM 13211 O O . ASP A 1 90 ? -8.001 -13.954 2.448 1.00 0.00 2080 ASP A O 14
ATOM 13220 N N . ARG A 1 91 ? -7.005 -11.956 2.051 1.00 0.00 2081 ARG A N 14
ATOM 13221 C CA . ARG A 1 91 ? -5.651 -12.378 1.726 1.00 0.00 2081 ARG A CA 14
ATOM 13222 C C . ARG A 1 91 ? -5.567 -13.255 0.488 1.00 0.00 2081 ARG A C 14
ATOM 13223 O O . ARG A 1 91 ? -5.041 -12.822 -0.539 1.00 0.00 2081 ARG A O 14
ATOM 13244 N N . ARG A 1 92 ? -6.073 -14.455 0.560 1.00 0.00 2082 ARG A N 14
ATOM 13245 C CA . ARG A 1 92 ? -6.076 -15.339 -0.575 1.00 0.00 2082 ARG A CA 14
ATOM 13246 C C . ARG A 1 92 ? -7.418 -16.002 -0.764 1.00 0.00 2082 ARG A C 14
ATOM 13247 O O . ARG A 1 92 ? -7.688 -17.084 -0.235 1.00 0.00 2082 ARG A O 14
ATOM 13268 N N . LYS A 1 93 ? -8.267 -15.309 -1.454 1.00 0.00 2083 LYS A N 14
ATOM 13269 C CA . LYS A 1 93 ? -9.562 -15.786 -1.829 1.00 0.00 2083 LYS A CA 14
ATOM 13270 C C . LYS A 1 93 ? -9.986 -14.956 -3.017 1.00 0.00 2083 LYS A C 14
ATOM 13271 O O . LYS A 1 93 ? -10.368 -15.492 -4.052 1.00 0.00 2083 LYS A O 14
ATOM 13290 N N . GLN A 1 94 ? -9.888 -13.628 -2.834 1.00 0.00 2084 GLN A N 14
ATOM 13291 C CA . GLN A 1 94 ? -10.089 -12.616 -3.874 1.00 0.00 2084 GLN A CA 14
ATOM 13292 C C . GLN A 1 94 ? -11.539 -12.512 -4.351 1.00 0.00 2084 GLN A C 14
ATOM 13293 O O . GLN A 1 94 ? -12.071 -13.407 -5.009 1.00 0.00 2084 GLN A O 14
ATOM 13307 N N . LYS A 1 95 ? -12.167 -11.420 -3.999 1.00 0.00 2085 LYS A N 14
ATOM 13308 C CA . LYS A 1 95 ? -13.519 -11.137 -4.423 1.00 0.00 2085 LYS A CA 14
ATOM 13309 C C . LYS A 1 95 ? -13.479 -10.147 -5.588 1.00 0.00 2085 LYS A C 14
ATOM 13310 O O . LYS A 1 95 ? -13.438 -8.916 -5.405 1.00 0.00 2085 LYS A O 14
ATOM 13329 N N . LEU A 1 38 ? 5.360 -5.761 6.093 1.00 0.00 2028 LEU A N 15
ATOM 13330 C CA . LEU A 1 38 ? 5.884 -5.810 4.755 1.00 0.00 2028 LEU A CA 15
ATOM 13331 C C . LEU A 1 38 ? 5.658 -7.201 4.205 1.00 0.00 2028 LEU A C 15
ATOM 13332 O O . LEU A 1 38 ? 6.564 -8.046 4.188 1.00 0.00 2028 LEU A O 15
ATOM 13348 N N . ASP A 1 39 ? 4.412 -7.457 3.891 1.00 0.00 2029 ASP A N 15
ATOM 13349 C CA . ASP A 1 39 ? 3.975 -8.716 3.304 1.00 0.00 2029 ASP A CA 15
ATOM 13350 C C . ASP A 1 39 ? 4.675 -8.912 1.998 1.00 0.00 2029 ASP A C 15
ATOM 13351 O O . ASP A 1 39 ? 5.212 -9.975 1.696 1.00 0.00 2029 ASP A O 15
ATOM 13360 N N . VAL A 1 40 ? 4.690 -7.853 1.273 1.00 0.00 2030 VAL A N 15
ATOM 13361 C CA . VAL A 1 40 ? 5.343 -7.762 0.034 1.00 0.00 2030 VAL A CA 15
ATOM 13362 C C . VAL A 1 40 ? 6.501 -6.810 0.206 1.00 0.00 2030 VAL A C 15
ATOM 13363 O O . VAL A 1 40 ? 6.339 -5.686 0.714 1.00 0.00 2030 VAL A O 15
ATOM 13376 N N . ASP A 1 41 ? 7.651 -7.262 -0.151 1.00 0.00 2031 ASP A N 15
ATOM 13377 C CA . ASP A 1 41 ? 8.849 -6.483 0.020 1.00 0.00 2031 ASP A CA 15
ATOM 13378 C C . ASP A 1 41 ? 8.952 -5.417 -0.996 1.00 0.00 2031 ASP A C 15
ATOM 13379 O O . ASP A 1 41 ? 9.401 -4.304 -0.692 1.00 0.00 2031 ASP A O 15
ATOM 13388 N N . LEU A 1 42 ? 8.464 -5.712 -2.178 1.00 0.00 2032 LEU A N 15
ATOM 13389 C CA . LEU A 1 42 ? 8.623 -4.789 -3.301 1.00 0.00 2032 LEU A CA 15
ATOM 13390 C C . LEU A 1 42 ? 7.822 -5.108 -4.580 1.00 0.00 2032 LEU A C 15
ATOM 13391 O O . LEU A 1 42 ? 7.584 -4.206 -5.375 1.00 0.00 2032 LEU A O 15
ATOM 13407 N N . GLU A 1 43 ? 7.380 -6.342 -4.762 1.00 0.00 2033 GLU A N 15
ATOM 13408 C CA . GLU A 1 43 ? 6.741 -6.759 -6.033 1.00 0.00 2033 GLU A CA 15
ATOM 13409 C C . GLU A 1 43 ? 5.296 -6.264 -6.307 1.00 0.00 2033 GLU A C 15
ATOM 13410 O O . GLU A 1 43 ? 4.673 -6.707 -7.269 1.00 0.00 2033 GLU A O 15
ATOM 13422 N N . THR A 1 44 ? 4.787 -5.343 -5.543 1.00 0.00 2034 THR A N 15
ATOM 13423 C CA . THR A 1 44 ? 3.471 -4.817 -5.842 1.00 0.00 2034 THR A CA 15
ATOM 13424 C C . THR A 1 44 ? 3.502 -3.303 -5.739 1.00 0.00 2034 THR A C 15
ATOM 13425 O O . THR A 1 44 ? 4.490 -2.716 -5.253 1.00 0.00 2034 THR A O 15
ATOM 13436 N N . ARG A 1 45 ? 2.450 -2.688 -6.191 1.00 0.00 2035 ARG A N 15
ATOM 13437 C CA . ARG A 1 45 ? 2.269 -1.280 -6.052 1.00 0.00 2035 ARG A CA 15
ATOM 13438 C C . ARG A 1 45 ? 1.477 -1.098 -4.786 1.00 0.00 2035 ARG A C 15
ATOM 13439 O O . ARG A 1 45 ? 0.516 -1.844 -4.552 1.00 0.00 2035 ARG A O 15
ATOM 13460 N N . ILE A 1 46 ? 1.905 -0.213 -3.935 1.00 0.00 2036 ILE A N 15
ATOM 13461 C CA . ILE A 1 46 ? 1.154 0.071 -2.733 1.00 0.00 2036 ILE A CA 15
ATOM 13462 C C . ILE A 1 46 ? 0.212 1.230 -3.012 1.00 0.00 2036 ILE A C 15
ATOM 13463 O O . ILE A 1 46 ? 0.671 2.345 -3.277 1.00 0.00 2036 ILE A O 15
ATOM 13479 N N . PRO A 1 47 ? -1.111 0.988 -3.013 1.00 0.00 2037 PRO A N 15
ATOM 13480 C CA . PRO A 1 47 ? -2.070 2.042 -3.238 1.00 0.00 2037 PRO A CA 15
ATOM 13481 C C . PRO A 1 47 ? -2.108 2.977 -2.052 1.00 0.00 2037 PRO A C 15
ATOM 13482 O O . PRO A 1 47 ? -2.358 2.563 -0.903 1.00 0.00 2037 PRO A O 15
ATOM 13493 N N . VAL A 1 48 ? -1.824 4.206 -2.309 1.00 0.00 2038 VAL A N 15
ATOM 13494 C CA . VAL A 1 48 ? -1.755 5.199 -1.285 1.00 0.00 2038 VAL A CA 15
ATOM 13495 C C . VAL A 1 48 ? -2.795 6.265 -1.512 1.00 0.00 2038 VAL A C 15
ATOM 13496 O O . VAL A 1 48 ? -3.247 6.474 -2.637 1.00 0.00 2038 VAL A O 15
ATOM 13509 N N . ILE A 1 49 ? -3.184 6.905 -0.457 1.00 0.00 2039 ILE A N 15
ATOM 13510 C CA . ILE A 1 49 ? -4.144 7.957 -0.513 1.00 0.00 2039 ILE A CA 15
ATOM 13511 C C . ILE A 1 49 ? -3.575 9.184 0.190 1.00 0.00 2039 ILE A C 15
ATOM 13512 O O . ILE A 1 49 ? -2.993 9.083 1.266 1.00 0.00 2039 ILE A O 15
ATOM 13528 N N . ASN A 1 50 ? -3.665 10.314 -0.453 1.00 0.00 2040 ASN A N 15
ATOM 13529 C CA . ASN A 1 50 ? -3.182 11.557 0.122 1.00 0.00 2040 ASN A CA 15
ATOM 13530 C C . ASN A 1 50 ? -4.074 11.937 1.278 1.00 0.00 2040 ASN A C 15
ATOM 13531 O O . ASN A 1 50 ? -5.286 11.947 1.141 1.00 0.00 2040 ASN A O 15
ATOM 13542 N N . LYS A 1 51 ? -3.480 12.228 2.396 1.00 0.00 2041 LYS A N 15
ATOM 13543 C CA . LYS A 1 51 ? -4.201 12.537 3.611 1.00 0.00 2041 LYS A CA 15
ATOM 13544 C C . LYS A 1 51 ? -4.936 13.870 3.569 1.00 0.00 2041 LYS A C 15
ATOM 13545 O O . LYS A 1 51 ? -5.927 14.056 4.269 1.00 0.00 2041 LYS A O 15
ATOM 13564 N N . VAL A 1 52 ? -4.471 14.785 2.761 1.00 0.00 2042 VAL A N 15
ATOM 13565 C CA . VAL A 1 52 ? -5.055 16.110 2.726 1.00 0.00 2042 VAL A CA 15
ATOM 13566 C C . VAL A 1 52 ? -6.159 16.212 1.672 1.00 0.00 2042 VAL A C 15
ATOM 13567 O O . VAL A 1 52 ? -7.245 16.726 1.938 1.00 0.00 2042 VAL A O 15
ATOM 13580 N N . ASP A 1 53 ? -5.879 15.746 0.480 1.00 0.00 2043 ASP A N 15
ATOM 13581 C CA . ASP A 1 53 ? -6.849 15.838 -0.609 1.00 0.00 2043 ASP A CA 15
ATOM 13582 C C . ASP A 1 53 ? -7.723 14.606 -0.700 1.00 0.00 2043 ASP A C 15
ATOM 13583 O O . ASP A 1 53 ? -8.892 14.688 -1.048 1.00 0.00 2043 ASP A O 15
ATOM 13592 N N . GLY A 1 54 ? -7.172 13.470 -0.369 1.00 0.00 2044 GLY A N 15
ATOM 13593 C CA . GLY A 1 54 ? -7.911 12.241 -0.509 1.00 0.00 2044 GLY A CA 15
ATOM 13594 C C . GLY A 1 54 ? -7.600 11.594 -1.829 1.00 0.00 2044 GLY A C 15
ATOM 13595 O O . GLY A 1 54 ? -8.316 10.706 -2.281 1.00 0.00 2044 GLY A O 15
ATOM 13599 N N . THR A 1 55 ? -6.526 12.062 -2.445 1.00 0.00 2045 THR A N 15
ATOM 13600 C CA . THR A 1 55 ? -6.061 11.568 -3.715 1.00 0.00 2045 THR A CA 15
ATOM 13601 C C . THR A 1 55 ? -5.612 10.115 -3.593 1.00 0.00 2045 THR A C 15
ATOM 13602 O O . THR A 1 55 ? -4.592 9.833 -2.961 1.00 0.00 2045 THR A O 15
ATOM 13613 N N . LEU A 1 56 ? -6.379 9.219 -4.137 1.00 0.00 2046 LEU A N 15
ATOM 13614 C CA . LEU A 1 56 ? -6.029 7.822 -4.128 1.00 0.0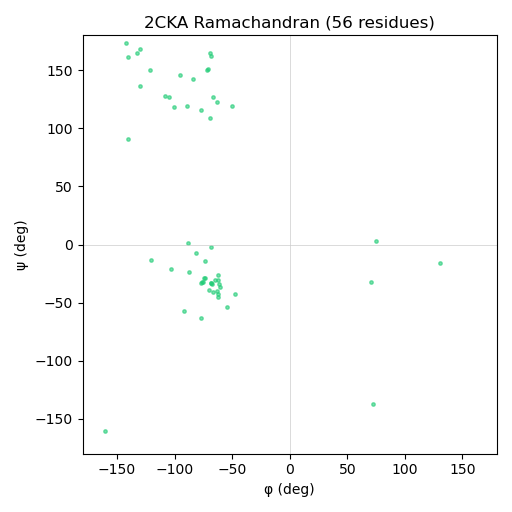0 2046 LEU A CA 15
ATOM 13615 C C . LEU A 1 56 ? -5.239 7.486 -5.377 1.00 0.00 2046 LEU A C 15
ATOM 13616 O O . LEU A 1 56 ? -5.541 7.974 -6.469 1.00 0.00 2046 LEU A O 15
ATOM 13632 N N . LEU A 1 57 ? -4.237 6.675 -5.198 1.00 0.00 2047 LEU A N 15
ATOM 13633 C CA . LEU A 1 57 ? -3.385 6.223 -6.255 1.00 0.00 2047 LEU A CA 15
ATOM 13634 C C . LEU A 1 57 ? -3.337 4.709 -6.255 1.00 0.00 2047 LEU A C 15
ATOM 13635 O O . LEU A 1 57 ? -2.760 4.104 -5.351 1.00 0.00 2047 LEU A O 15
ATOM 13651 N N . VAL A 1 58 ? -4.031 4.108 -7.192 1.00 0.00 2048 VAL A N 15
ATOM 13652 C CA . VAL A 1 58 ? -3.938 2.667 -7.442 1.00 0.00 2048 VAL A CA 15
ATOM 13653 C C . VAL A 1 58 ? -3.266 2.403 -8.776 1.00 0.00 2048 VAL A C 15
ATOM 13654 O O . VAL A 1 58 ? -3.043 3.329 -9.562 1.00 0.00 2048 VAL A O 15
ATOM 13667 N N . GLY A 1 59 ? -2.945 1.147 -9.024 1.00 0.00 2049 GLY A N 15
ATOM 13668 C CA . GLY A 1 59 ? -2.322 0.754 -10.269 1.00 0.00 2049 GLY A CA 15
ATOM 13669 C C . GLY A 1 59 ? -0.975 1.397 -10.463 1.00 0.00 2049 GLY A C 15
ATOM 13670 O O . GLY A 1 59 ? -0.174 1.455 -9.533 1.00 0.00 2049 GLY A O 15
ATOM 13674 N N . GLU A 1 60 ? -0.747 1.937 -11.638 1.00 0.00 2050 GLU A N 15
ATOM 13675 C CA . GLU A 1 60 ? 0.526 2.553 -11.948 1.00 0.00 2050 GLU A CA 15
ATOM 13676 C C . GLU A 1 60 ? 0.622 3.972 -11.447 1.00 0.00 2050 GLU A C 15
ATOM 13677 O O . GLU A 1 60 ? 1.667 4.614 -11.573 1.00 0.00 2050 GLU A O 15
ATOM 13689 N N . ASP A 1 61 ? -0.454 4.463 -10.887 1.00 0.00 2051 ASP A N 15
ATOM 13690 C CA . ASP A 1 61 ? -0.462 5.768 -10.250 1.00 0.00 2051 ASP A CA 15
ATOM 13691 C C . ASP A 1 61 ? 0.166 5.652 -8.891 1.00 0.00 2051 ASP A C 15
ATOM 13692 O O . ASP A 1 61 ? 0.693 6.613 -8.342 1.00 0.00 2051 ASP A O 15
ATOM 13701 N N . ALA A 1 62 ? 0.122 4.454 -8.373 1.00 0.00 2052 ALA A N 15
ATOM 13702 C CA . ALA A 1 62 ? 0.661 4.142 -7.093 1.00 0.00 2052 ALA A CA 15
ATOM 13703 C C . ALA A 1 62 ? 2.137 3.810 -7.235 1.00 0.00 2052 ALA A C 15
ATOM 13704 O O . ALA A 1 62 ? 2.562 3.263 -8.273 1.00 0.00 2052 ALA A O 15
ATOM 13711 N N . PRO A 1 63 ? 2.951 4.182 -6.250 1.00 0.00 2053 PRO A N 15
ATOM 13712 C CA . PRO A 1 63 ? 4.372 3.895 -6.273 1.00 0.00 2053 PRO A CA 15
ATOM 13713 C C . PRO A 1 63 ? 4.651 2.421 -5.987 1.00 0.00 2053 PRO A C 15
ATOM 13714 O O . PRO A 1 63 ? 3.818 1.702 -5.384 1.00 0.00 2053 PRO A O 15
ATOM 13725 N N . ARG A 1 64 ? 5.807 1.966 -6.404 1.00 0.00 2054 ARG A N 15
ATOM 13726 C CA . ARG A 1 64 ? 6.188 0.598 -6.193 1.00 0.00 2054 ARG A CA 15
ATOM 13727 C C . ARG A 1 64 ? 6.525 0.428 -4.752 1.00 0.00 2054 ARG A C 15
ATOM 13728 O O . ARG A 1 64 ? 7.054 1.346 -4.135 1.00 0.00 2054 ARG A O 15
ATOM 13749 N N . ARG A 1 65 ? 6.248 -0.730 -4.218 1.00 0.00 2055 ARG A N 15
ATOM 13750 C CA . ARG A 1 65 ? 6.588 -1.019 -2.842 1.00 0.00 2055 ARG A CA 15
ATOM 13751 C C . ARG A 1 65 ? 8.111 -0.888 -2.614 1.00 0.00 2055 ARG A C 15
ATOM 13752 O O . ARG A 1 65 ? 8.538 -0.438 -1.558 1.00 0.00 2055 ARG A O 15
ATOM 13773 N N . ALA A 1 66 ? 8.898 -1.198 -3.653 1.00 0.00 2056 ALA A N 15
ATOM 13774 C CA . ALA A 1 66 ? 10.362 -1.059 -3.624 1.00 0.00 2056 ALA A CA 15
ATOM 13775 C C . ALA A 1 66 ? 10.802 0.343 -3.192 1.00 0.00 2056 ALA A C 15
ATOM 13776 O O . ALA A 1 66 ? 11.774 0.502 -2.453 1.00 0.00 2056 ALA A O 15
ATOM 13783 N N . GLU A 1 67 ? 10.057 1.343 -3.616 1.00 0.00 2057 GLU A N 15
ATOM 13784 C CA . GLU A 1 67 ? 10.419 2.720 -3.363 1.00 0.00 2057 GLU A CA 15
ATOM 13785 C C . GLU A 1 67 ? 9.377 3.431 -2.497 1.00 0.00 2057 GLU A C 15
ATOM 13786 O O . GLU A 1 67 ? 9.461 4.631 -2.294 1.00 0.00 2057 GLU A O 15
ATOM 13798 N N . LEU A 1 68 ? 8.442 2.670 -1.954 1.00 0.00 2058 LEU A N 15
ATOM 13799 C CA . LEU A 1 68 ? 7.300 3.219 -1.210 1.00 0.00 2058 LEU A CA 15
ATOM 13800 C C . LEU A 1 68 ? 7.744 4.057 -0.015 1.00 0.00 2058 LEU A C 15
ATOM 13801 O O . LEU A 1 68 ? 7.421 5.241 0.073 1.00 0.00 2058 LEU A O 15
ATOM 13817 N N . GLU A 1 69 ? 8.506 3.461 0.876 1.00 0.00 2059 GLU A N 15
ATOM 13818 C CA . GLU A 1 69 ? 8.933 4.163 2.078 1.00 0.00 2059 GLU A CA 15
ATOM 13819 C C . GLU A 1 69 ? 9.916 5.274 1.767 1.00 0.00 2059 GLU A C 15
ATOM 13820 O O . GLU A 1 69 ? 9.927 6.288 2.424 1.00 0.00 2059 GLU A O 15
ATOM 13832 N N . MET A 1 70 ? 10.703 5.081 0.735 1.00 0.00 2060 MET A N 15
ATOM 13833 C CA . MET A 1 70 ? 11.668 6.097 0.288 1.00 0.00 2060 MET A CA 15
ATOM 13834 C C . MET A 1 70 ? 10.923 7.319 -0.248 1.00 0.00 2060 MET A C 15
ATOM 13835 O O . MET A 1 70 ? 11.343 8.461 -0.068 1.00 0.00 2060 MET A O 15
ATOM 13849 N N . TRP A 1 71 ? 9.807 7.058 -0.886 1.00 0.00 2061 TRP A N 15
ATOM 13850 C CA . TRP A 1 71 ? 8.944 8.077 -1.431 1.00 0.00 2061 TRP A CA 15
ATOM 13851 C C . TRP A 1 71 ? 8.241 8.811 -0.274 1.00 0.00 2061 TRP A C 15
ATOM 13852 O O . TRP A 1 71 ? 8.230 10.041 -0.224 1.00 0.00 2061 TRP A O 15
ATOM 13873 N N . LEU A 1 72 ? 7.714 8.039 0.679 1.00 0.00 2062 LEU A N 15
ATOM 13874 C CA . LEU A 1 72 ? 7.069 8.587 1.888 1.00 0.00 2062 LEU A CA 15
ATOM 13875 C C . LEU A 1 72 ? 8.055 9.380 2.740 1.00 0.00 2062 LEU A C 15
ATOM 13876 O O . LEU A 1 72 ? 7.678 10.318 3.436 1.00 0.00 2062 LEU A O 15
ATOM 13892 N N . GLN A 1 73 ? 9.302 8.962 2.722 1.00 0.00 2063 GLN A N 15
ATOM 13893 C CA . GLN A 1 73 ? 10.381 9.620 3.429 1.00 0.00 2063 GLN A CA 15
ATOM 13894 C C . GLN A 1 73 ? 10.535 11.076 2.944 1.00 0.00 2063 GLN A C 15
ATOM 13895 O O . GLN A 1 73 ? 10.925 11.969 3.712 1.00 0.00 2063 GLN A O 15
ATOM 13909 N N . GLY A 1 74 ? 10.194 11.310 1.695 1.00 0.00 2064 GLY A N 15
ATOM 13910 C CA . GLY A 1 74 ? 10.264 12.641 1.146 1.00 0.00 2064 GLY A CA 15
ATOM 13911 C C . GLY A 1 74 ? 8.911 13.331 1.116 1.00 0.00 2064 GLY A C 15
ATOM 13912 O O . GLY A 1 74 ? 8.830 14.549 0.991 1.00 0.00 2064 GLY A O 15
ATOM 13916 N N . HIS A 1 75 ? 7.858 12.565 1.262 1.00 0.00 2065 HIS A N 15
ATOM 13917 C CA . HIS A 1 75 ? 6.514 13.088 1.187 1.00 0.00 2065 HIS A CA 15
ATOM 13918 C C . HIS A 1 75 ? 5.600 12.206 2.049 1.00 0.00 2065 HIS A C 15
ATOM 13919 O O . HIS A 1 75 ? 5.035 11.229 1.577 1.00 0.00 2065 HIS A O 15
ATOM 13933 N N . PRO A 1 76 ? 5.493 12.521 3.341 1.00 0.00 2066 PRO A N 15
ATOM 13934 C CA . PRO A 1 76 ? 4.728 11.713 4.318 1.00 0.00 2066 PRO A CA 15
ATOM 13935 C C . PRO A 1 76 ? 3.227 12.038 4.346 1.00 0.00 2066 PRO A C 15
ATOM 13936 O O . PRO A 1 76 ? 2.509 11.642 5.275 1.00 0.00 2066 PRO A O 15
ATOM 13947 N N . GLU A 1 77 ? 2.757 12.727 3.338 1.00 0.00 2067 GLU A N 15
ATOM 13948 C CA . GLU A 1 77 ? 1.364 13.177 3.280 1.00 0.00 2067 GLU A CA 15
ATOM 13949 C C . GLU A 1 77 ? 0.441 12.106 2.687 1.00 0.00 2067 GLU A C 15
ATOM 13950 O O . GLU A 1 77 ? -0.741 12.351 2.449 1.00 0.00 2067 GLU A O 15
ATOM 13962 N N . PHE A 1 78 ? 0.972 10.934 2.454 1.00 0.00 2068 PHE A N 15
ATOM 13963 C CA . PHE A 1 78 ? 0.188 9.842 1.922 1.00 0.00 2068 PHE A CA 15
ATOM 13964 C C . PHE A 1 78 ? 0.054 8.730 2.932 1.00 0.00 2068 PHE A C 15
ATOM 13965 O O . PHE A 1 78 ? 0.977 8.459 3.699 1.00 0.00 2068 PHE A O 15
ATOM 13982 N N . ALA A 1 79 ? -1.098 8.126 2.949 1.00 0.00 2069 ALA A N 15
ATOM 13983 C CA . ALA A 1 79 ? -1.397 7.010 3.802 1.00 0.00 2069 ALA A CA 15
ATOM 13984 C C . ALA A 1 79 ? -1.702 5.819 2.921 1.00 0.00 2069 ALA A C 15
ATOM 13985 O O . ALA A 1 79 ? -1.884 5.984 1.720 1.00 0.00 2069 ALA A O 15
ATOM 13992 N N . VAL A 1 80 ? -1.751 4.651 3.487 1.00 0.00 2070 VAL A N 15
ATOM 13993 C CA . VAL A 1 80 ? -2.026 3.444 2.720 1.00 0.00 2070 VAL A CA 15
ATOM 13994 C C . VAL A 1 80 ? -3.545 3.262 2.543 1.00 0.00 2070 VAL A C 15
ATOM 13995 O O . VAL A 1 80 ? -4.325 3.616 3.431 1.00 0.00 2070 VAL A O 15
ATOM 14008 N N . ASP A 1 81 ? -3.950 2.770 1.380 1.00 0.00 2071 ASP A N 15
ATOM 14009 C CA . ASP A 1 81 ? -5.360 2.501 1.092 1.00 0.00 2071 ASP A CA 15
ATOM 14010 C C . ASP A 1 81 ? -5.934 1.482 2.073 1.00 0.00 2071 ASP A C 15
ATOM 14011 O O . ASP A 1 81 ? -5.344 0.407 2.288 1.00 0.00 2071 ASP A O 15
ATOM 14020 N N . PRO A 1 82 ? -7.087 1.800 2.681 1.00 0.00 2072 PRO A N 15
ATOM 14021 C CA . PRO A 1 82 ? -7.739 0.939 3.665 1.00 0.00 2072 PRO A CA 15
ATOM 14022 C C . PRO A 1 82 ? -8.070 -0.469 3.144 1.00 0.00 2072 PRO A C 15
ATOM 14023 O O . PRO A 1 82 ? -8.070 -1.441 3.919 1.00 0.00 2072 PRO A O 15
ATOM 14034 N N . ARG A 1 83 ? -8.313 -0.611 1.847 1.00 0.00 2073 ARG A N 15
ATOM 14035 C CA . ARG A 1 83 ? -8.605 -1.920 1.306 1.00 0.00 2073 ARG A CA 15
ATOM 14036 C C . ARG A 1 83 ? -7.359 -2.728 1.085 1.00 0.00 2073 ARG A C 15
ATOM 14037 O O . ARG A 1 83 ? -7.411 -3.948 1.075 1.00 0.00 2073 ARG A O 15
ATOM 14058 N N . PHE A 1 84 ? -6.221 -2.065 0.977 1.00 0.00 2074 PHE A N 15
ATOM 14059 C CA . PHE A 1 84 ? -4.975 -2.789 0.891 1.00 0.00 2074 PHE A CA 15
ATOM 14060 C C . PHE A 1 84 ? -4.683 -3.399 2.258 1.00 0.00 2074 PHE A C 15
ATOM 14061 O O . PHE A 1 84 ? -4.123 -4.493 2.367 1.00 0.00 2074 PHE A O 15
ATOM 14078 N N . LEU A 1 85 ? -5.115 -2.696 3.302 1.00 0.00 2075 LEU A N 15
ATOM 14079 C CA . LEU A 1 85 ? -5.026 -3.204 4.662 1.00 0.00 2075 LEU A CA 15
ATOM 14080 C C . LEU A 1 85 ? -5.915 -4.438 4.798 1.00 0.00 2075 LEU A C 15
ATOM 14081 O O . LEU A 1 85 ? -5.563 -5.402 5.484 1.00 0.00 2075 LEU A O 15
ATOM 14097 N N . ALA A 1 86 ? -7.053 -4.408 4.111 1.00 0.00 2076 ALA A N 15
ATOM 14098 C CA . ALA A 1 86 ? -7.971 -5.537 4.079 1.00 0.00 2076 ALA A CA 15
ATOM 14099 C C . ALA A 1 86 ? -7.332 -6.716 3.337 1.00 0.00 2076 ALA A C 15
ATOM 14100 O O . ALA A 1 86 ? -7.471 -7.856 3.742 1.00 0.00 2076 ALA A O 15
ATOM 14107 N N . TYR A 1 87 ? -6.603 -6.413 2.264 1.00 0.00 2077 TYR A N 15
ATOM 14108 C CA . TYR A 1 87 ? -5.846 -7.423 1.496 1.00 0.00 2077 TYR A CA 15
ATOM 14109 C C . TYR A 1 87 ? -4.776 -8.078 2.355 1.00 0.00 2077 TYR A C 15
ATOM 14110 O O . TYR A 1 87 ? -4.441 -9.248 2.166 1.00 0.00 2077 TYR A O 15
ATOM 14128 N N . MET A 1 88 ? -4.229 -7.309 3.265 1.00 0.00 2078 MET A N 15
ATOM 14129 C CA . MET A 1 88 ? -3.243 -7.788 4.215 1.00 0.00 2078 MET A CA 15
ATOM 14130 C C . MET A 1 88 ? -3.880 -8.802 5.182 1.00 0.00 2078 MET A C 15
ATOM 14131 O O . MET A 1 88 ? -3.271 -9.815 5.521 1.00 0.00 207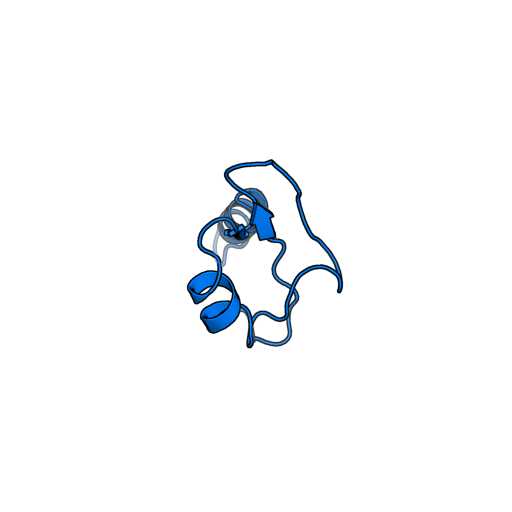8 MET A O 15
ATOM 14145 N N . GLU A 1 89 ? -5.119 -8.540 5.569 1.00 0.00 2079 GLU A N 15
ATOM 14146 C CA . GLU A 1 89 ? -5.865 -9.426 6.465 1.00 0.00 2079 GLU A CA 15
ATOM 14147 C C . GLU A 1 89 ? -6.281 -10.675 5.714 1.00 0.00 2079 GLU A C 15
ATOM 14148 O O . GLU A 1 89 ? -6.056 -11.805 6.156 1.00 0.00 2079 GLU A O 15
ATOM 14160 N N . ASP A 1 90 ? -6.901 -10.438 4.570 1.00 0.00 2080 ASP A N 15
ATOM 14161 C CA . ASP A 1 90 ? -7.454 -11.477 3.716 1.00 0.00 2080 ASP A CA 15
ATOM 14162 C C . ASP A 1 90 ? -6.403 -12.423 3.216 1.00 0.00 2080 ASP A C 15
ATOM 14163 O O . ASP A 1 90 ? -6.676 -13.603 3.041 1.00 0.00 2080 ASP A O 15
ATOM 14172 N N . ARG A 1 91 ? -5.194 -11.905 3.010 1.00 0.00 2081 ARG A N 15
ATOM 14173 C CA . ARG A 1 91 ? -4.046 -12.658 2.489 1.00 0.00 2081 ARG A CA 15
ATOM 14174 C C . ARG A 1 91 ? -4.293 -12.975 1.011 1.00 0.00 2081 ARG A C 15
ATOM 14175 O O . ARG A 1 91 ? -3.738 -12.330 0.125 1.00 0.00 2081 ARG A O 15
ATOM 14196 N N . ARG A 1 92 ? -5.195 -13.911 0.767 1.00 0.00 2082 ARG A N 15
ATOM 14197 C CA . ARG A 1 92 ? -5.562 -14.334 -0.568 1.00 0.00 2082 ARG A CA 15
ATOM 14198 C C . ARG A 1 92 ? -6.790 -15.254 -0.455 1.00 0.00 2082 ARG A C 15
ATOM 14199 O O . ARG A 1 92 ? -7.101 -16.037 -1.360 1.00 0.00 2082 ARG A O 15
ATOM 14220 N N . LYS A 1 93 ? -7.522 -15.110 0.640 1.00 0.00 2083 LYS A N 15
ATOM 14221 C CA . LYS A 1 93 ? -8.610 -16.023 0.955 1.00 0.00 2083 LYS A CA 15
ATOM 14222 C C . LYS A 1 93 ? -9.875 -15.766 0.156 1.00 0.00 2083 LYS A C 15
ATOM 14223 O O . LYS A 1 93 ? -10.207 -16.544 -0.746 1.00 0.00 2083 LYS A O 15
ATOM 14242 N N . GLN A 1 94 ? -10.557 -14.684 0.420 1.00 0.00 2084 GLN A N 15
ATOM 14243 C CA . GLN A 1 94 ? -11.851 -14.487 -0.169 1.00 0.00 2084 GLN A CA 15
ATOM 14244 C C . GLN A 1 94 ? -12.150 -13.015 -0.431 1.00 0.00 2084 GLN A C 15
ATOM 14245 O O . GLN A 1 94 ? -12.259 -12.203 0.491 1.00 0.00 2084 GLN A O 15
ATOM 14259 N N . LYS A 1 95 ? -12.340 -12.686 -1.691 1.00 0.00 2085 LYS A N 15
ATOM 14260 C CA . LYS A 1 95 ? -12.599 -11.312 -2.123 1.00 0.00 2085 LYS A CA 15
ATOM 14261 C C . LYS A 1 95 ? -14.103 -11.036 -2.132 1.00 0.00 2085 LYS A C 15
ATOM 14262 O O . LYS A 1 95 ? -14.631 -10.313 -2.993 1.00 0.00 2085 LYS A O 15
ATOM 14281 N N . LEU A 1 38 ? 5.864 -14.102 1.676 1.00 0.00 2028 LEU A N 16
ATOM 14282 C CA . LEU A 1 38 ? 5.567 -13.398 2.915 1.00 0.00 2028 LEU A CA 16
ATOM 14283 C C . LEU A 1 38 ? 4.249 -12.616 2.897 1.00 0.00 2028 LEU A C 16
ATOM 14284 O O . LEU A 1 38 ? 3.211 -13.140 3.306 1.00 0.00 2028 LEU A O 16
ATOM 14300 N N . ASP A 1 39 ? 4.265 -11.407 2.396 1.00 0.00 2029 ASP A N 16
ATOM 14301 C CA . ASP A 1 39 ? 3.073 -10.561 2.422 1.00 0.00 2029 ASP A CA 16
ATOM 14302 C C . ASP A 1 39 ? 2.961 -9.738 1.159 1.00 0.00 2029 ASP A C 16
ATOM 14303 O O . ASP A 1 39 ? 1.884 -9.658 0.552 1.00 0.00 2029 ASP A O 16
ATOM 14312 N N . VAL A 1 40 ? 4.049 -9.145 0.759 1.00 0.00 2030 VAL A N 16
ATOM 14313 C CA . VAL A 1 40 ? 4.132 -8.391 -0.475 1.00 0.00 2030 VAL A CA 16
ATOM 14314 C C . VAL A 1 40 ? 5.443 -8.804 -1.136 1.00 0.00 2030 VAL A C 16
ATOM 14315 O O . VAL A 1 40 ? 6.359 -9.236 -0.435 1.00 0.00 2030 VAL A O 16
ATOM 14328 N N . ASP A 1 41 ? 5.542 -8.719 -2.446 1.00 0.00 2031 ASP A N 16
ATOM 14329 C CA . ASP A 1 41 ? 6.745 -9.188 -3.119 1.00 0.00 2031 ASP A CA 16
ATOM 14330 C C . ASP A 1 41 ? 7.519 -8.025 -3.753 1.00 0.00 2031 ASP A C 16
ATOM 14331 O O . ASP A 1 41 ? 8.085 -8.151 -4.833 1.00 0.00 2031 ASP A O 16
ATOM 14340 N N . LEU A 1 42 ? 7.539 -6.877 -3.056 1.00 0.00 2032 LEU A N 16
ATOM 14341 C CA . LEU A 1 42 ? 8.323 -5.673 -3.456 1.00 0.00 2032 LEU A CA 16
ATOM 14342 C C . LEU A 1 42 ? 7.835 -4.961 -4.736 1.00 0.00 2032 LEU A C 16
ATOM 14343 O O . LEU A 1 42 ? 7.580 -3.753 -4.714 1.00 0.00 2032 LEU A O 16
ATOM 14359 N N . GLU A 1 43 ? 7.687 -5.693 -5.826 1.00 0.00 2033 GLU A N 16
ATOM 14360 C CA . GLU A 1 43 ? 7.270 -5.117 -7.119 1.00 0.00 2033 GLU A CA 16
ATOM 14361 C C . GLU A 1 43 ? 5.776 -4.771 -7.128 1.00 0.00 2033 GLU A C 16
ATOM 14362 O O . GLU A 1 43 ? 5.268 -4.133 -8.059 1.00 0.00 2033 GLU A O 16
ATOM 14374 N N . THR A 1 44 ? 5.101 -5.227 -6.112 1.00 0.00 2034 THR A N 16
ATOM 14375 C CA . THR A 1 44 ? 3.700 -4.985 -5.880 1.00 0.00 2034 THR A CA 16
ATOM 14376 C C . THR A 1 44 ? 3.438 -3.470 -5.766 1.00 0.00 2034 THR A C 16
ATOM 14377 O O . THR A 1 44 ? 4.142 -2.771 -5.033 1.00 0.00 2034 THR A O 16
ATOM 14388 N N . ARG A 1 45 ? 2.454 -2.981 -6.490 1.00 0.00 2035 ARG A N 16
ATOM 14389 C CA . ARG A 1 45 ? 2.135 -1.567 -6.505 1.00 0.00 2035 ARG A CA 16
ATOM 14390 C C . ARG A 1 45 ? 1.202 -1.261 -5.346 1.00 0.00 2035 ARG A C 16
ATOM 14391 O O . ARG A 1 45 ? -0.010 -1.498 -5.435 1.00 0.00 2035 ARG A O 16
ATOM 14412 N N . ILE A 1 46 ? 1.761 -0.820 -4.246 1.00 0.00 2036 ILE A N 16
ATOM 14413 C CA . ILE A 1 46 ? 0.975 -0.466 -3.082 1.00 0.00 2036 ILE A CA 16
ATOM 14414 C C . ILE A 1 46 ? 0.252 0.868 -3.290 1.00 0.00 2036 ILE A C 16
ATOM 14415 O O . ILE A 1 46 ? 0.887 1.879 -3.584 1.00 0.00 2036 ILE A O 16
ATOM 14431 N N . PRO A 1 47 ? -1.095 0.874 -3.164 1.00 0.00 2037 PRO A N 16
ATOM 14432 C CA . PRO A 1 47 ? -1.889 2.086 -3.312 1.00 0.00 2037 PRO A CA 16
ATOM 14433 C C . PRO A 1 47 ? -1.641 3.068 -2.182 1.00 0.00 2037 PRO A C 16
ATOM 14434 O O . PRO A 1 47 ? -1.526 2.678 -1.005 1.00 0.00 2037 PRO A O 16
ATOM 14445 N N . VAL A 1 48 ? -1.577 4.316 -2.529 1.00 0.00 2038 VAL A N 16
ATOM 14446 C CA . VAL A 1 48 ? -1.365 5.374 -1.577 1.00 0.00 2038 VAL A CA 16
ATOM 14447 C C . VAL A 1 48 ? -2.455 6.398 -1.725 1.00 0.00 2038 VAL A C 16
ATOM 14448 O O . VAL A 1 48 ? -3.052 6.513 -2.795 1.00 0.00 2038 VAL A O 16
ATOM 14461 N N . ILE A 1 49 ? -2.727 7.112 -0.687 1.00 0.00 2039 ILE A N 16
ATOM 14462 C CA . ILE A 1 49 ? -3.731 8.129 -0.726 1.00 0.00 2039 ILE A CA 16
ATOM 14463 C C . ILE A 1 49 ? -3.248 9.345 0.046 1.00 0.00 2039 ILE A C 16
ATOM 14464 O O . ILE A 1 49 ? -2.328 9.240 0.864 1.00 0.00 2039 ILE A O 16
ATOM 14480 N N . ASN A 1 50 ? -3.813 10.488 -0.270 1.00 0.00 2040 ASN A N 16
ATOM 14481 C CA . ASN A 1 50 ? -3.658 11.681 0.533 1.00 0.00 2040 ASN A CA 16
ATOM 14482 C C . ASN A 1 50 ? -4.081 11.391 1.929 1.00 0.00 2040 ASN A C 16
ATOM 14483 O O . ASN A 1 50 ? -5.071 10.694 2.137 1.00 0.00 2040 ASN A O 16
ATOM 14494 N N . LYS A 1 51 ? -3.382 11.915 2.889 1.00 0.00 2041 LYS A N 16
ATOM 14495 C CA . LYS A 1 51 ? -3.842 11.779 4.240 1.00 0.00 2041 LYS A CA 16
ATOM 14496 C C . LYS A 1 51 ? -5.028 12.710 4.484 1.00 0.00 2041 LYS A C 16
ATOM 14497 O O . LYS A 1 51 ? -5.742 12.568 5.453 1.00 0.00 2041 LYS A O 16
ATOM 14516 N N . VAL A 1 52 ? -5.246 13.654 3.551 1.00 0.00 2042 VAL A N 16
ATOM 14517 C CA . VAL A 1 52 ? -6.432 14.529 3.584 1.00 0.00 2042 VAL A CA 16
ATOM 14518 C C . VAL A 1 52 ? -7.598 13.685 3.091 1.00 0.00 2042 VAL A C 16
ATOM 14519 O O . VAL A 1 52 ? -8.769 13.967 3.351 1.00 0.00 2042 VAL A O 16
ATOM 14532 N N . ASP A 1 53 ? -7.209 12.620 2.398 1.00 0.00 2043 ASP A N 16
ATOM 14533 C CA . ASP A 1 53 ? -8.061 11.628 1.815 1.00 0.00 2043 ASP A CA 16
ATOM 14534 C C . ASP A 1 53 ? -8.751 12.148 0.640 1.00 0.00 2043 ASP A C 16
ATOM 14535 O O . ASP A 1 53 ? -9.826 12.751 0.718 1.00 0.00 2043 ASP A O 16
ATOM 14544 N N . GLY A 1 54 ? -8.108 11.987 -0.440 1.00 0.00 2044 GLY A N 16
ATOM 14545 C CA . GLY A 1 54 ? -8.655 12.410 -1.659 1.00 0.00 2044 GLY A CA 16
ATOM 14546 C C . GLY A 1 54 ? -7.929 11.826 -2.793 1.00 0.00 2044 GLY A C 16
ATOM 14547 O O . GLY A 1 54 ? -8.444 10.960 -3.499 1.00 0.00 2044 GLY A O 16
ATOM 14551 N N . THR A 1 55 ? -6.712 12.245 -2.935 1.00 0.00 2045 THR A N 16
ATOM 14552 C CA . THR A 1 55 ? -5.883 11.771 -4.005 1.00 0.00 2045 THR A CA 16
ATOM 14553 C C . THR A 1 55 ? -5.434 10.346 -3.733 1.00 0.00 2045 THR A C 16
ATOM 14554 O O . THR A 1 55 ? -4.573 10.118 -2.894 1.00 0.00 2045 THR A O 16
ATOM 14565 N N . LEU A 1 56 ? -6.081 9.415 -4.366 1.00 0.00 2046 LEU A N 16
ATOM 14566 C CA . LEU A 1 56 ? -5.704 8.032 -4.284 1.00 0.00 2046 LEU A CA 16
ATOM 14567 C C . LEU A 1 56 ? -4.872 7.721 -5.500 1.00 0.00 2046 LEU A C 16
ATOM 14568 O O . LEU A 1 56 ? -5.171 8.212 -6.586 1.00 0.00 2046 LEU A O 16
ATOM 14584 N N . LEU A 1 57 ? -3.833 6.978 -5.325 1.00 0.00 2047 LEU A N 16
ATOM 14585 C CA . LEU A 1 57 ? -2.986 6.579 -6.414 1.00 0.00 2047 LEU A CA 16
ATOM 14586 C C . LEU A 1 57 ? -2.929 5.072 -6.454 1.00 0.00 2047 LEU A C 16
ATOM 14587 O O . LEU A 1 57 ? -2.588 4.429 -5.449 1.00 0.00 2047 LEU A O 16
ATOM 14603 N N . VAL A 1 58 ? -3.297 4.512 -7.584 1.00 0.00 2048 VAL A N 16
ATOM 14604 C CA . VAL A 1 58 ? -3.304 3.077 -7.787 1.00 0.00 2048 VAL A CA 16
ATOM 14605 C C . VAL A 1 58 ? -2.602 2.747 -9.095 1.00 0.00 2048 VAL A C 16
ATOM 14606 O O . VAL A 1 58 ? -2.411 3.635 -9.938 1.00 0.00 2048 VAL A O 16
ATOM 14619 N N . GLY A 1 59 ? -2.193 1.507 -9.249 1.00 0.00 2049 GLY A N 16
ATOM 14620 C CA . GLY A 1 59 ? -1.548 1.076 -10.471 1.00 0.00 2049 GLY A CA 16
ATOM 14621 C C . GLY A 1 59 ? -0.178 1.689 -10.621 1.00 0.00 2049 GLY A C 16
ATOM 14622 O O . GLY A 1 59 ? 0.645 1.607 -9.707 1.00 0.00 2049 GLY A O 16
ATOM 14626 N N . GLU A 1 60 ? 0.056 2.349 -11.736 1.00 0.00 2050 GLU A N 16
ATOM 14627 C CA . GLU A 1 60 ? 1.342 2.984 -11.987 1.00 0.00 2050 GLU A CA 16
ATOM 14628 C C . GLU A 1 60 ? 1.387 4.391 -11.443 1.00 0.00 2050 GLU A C 16
ATOM 14629 O O . GLU A 1 60 ? 2.423 5.066 -11.506 1.00 0.00 2050 GLU A O 16
ATOM 14641 N N . ASP A 1 61 ? 0.273 4.838 -10.931 1.00 0.00 2051 ASP A N 16
ATOM 14642 C CA . ASP A 1 61 ? 0.209 6.119 -10.249 1.00 0.00 2051 ASP A CA 16
ATOM 14643 C C . ASP A 1 61 ? 0.722 5.942 -8.839 1.00 0.00 2051 ASP A C 16
ATOM 14644 O O . ASP A 1 61 ? 1.180 6.882 -8.199 1.00 0.00 2051 ASP A O 16
ATOM 14653 N N . ALA A 1 62 ? 0.660 4.718 -8.380 1.00 0.00 2052 ALA A N 16
ATOM 14654 C CA . ALA A 1 62 ? 1.153 4.344 -7.087 1.00 0.00 2052 ALA A CA 16
ATOM 14655 C C . ALA A 1 62 ? 2.519 3.717 -7.284 1.00 0.00 2052 ALA A C 16
ATOM 14656 O O . ALA A 1 62 ? 2.761 3.139 -8.336 1.00 0.00 2052 ALA A O 16
ATOM 14663 N N . PRO A 1 63 ? 3.433 3.842 -6.329 1.00 0.00 2053 PRO A N 16
ATOM 14664 C CA . PRO A 1 63 ? 4.775 3.269 -6.451 1.00 0.00 2053 PRO A CA 16
ATOM 14665 C C . PRO A 1 63 ? 4.802 1.766 -6.129 1.00 0.00 2053 PRO A C 16
ATOM 14666 O O . PRO A 1 63 ? 3.788 1.175 -5.721 1.00 0.00 2053 PRO A O 16
ATOM 14677 N N . ARG A 1 64 ? 5.945 1.149 -6.329 1.00 0.00 2054 ARG A N 16
ATOM 14678 C CA . ARG A 1 64 ? 6.116 -0.242 -5.952 1.00 0.00 2054 ARG A CA 16
ATOM 14679 C C . ARG A 1 64 ? 6.372 -0.265 -4.474 1.00 0.00 2054 ARG A C 16
ATOM 14680 O O . ARG A 1 64 ? 6.810 0.729 -3.929 1.00 0.00 2054 ARG A O 16
ATOM 14701 N N . ARG A 1 65 ? 6.154 -1.381 -3.834 1.00 0.00 2055 ARG A N 16
ATOM 14702 C CA . ARG A 1 65 ? 6.431 -1.515 -2.406 1.00 0.00 2055 ARG A CA 16
ATOM 14703 C C . ARG A 1 65 ? 7.918 -1.285 -2.129 1.00 0.00 2055 ARG A C 16
ATOM 14704 O O . ARG A 1 65 ? 8.285 -0.731 -1.109 1.00 0.00 2055 ARG A O 16
ATOM 14725 N N . ALA A 1 66 ? 8.745 -1.670 -3.080 1.00 0.00 2056 ALA A N 16
ATOM 14726 C CA . ALA A 1 66 ? 10.184 -1.476 -3.002 1.00 0.00 2056 ALA A CA 16
ATOM 14727 C C . ALA A 1 66 ? 10.551 0.013 -3.000 1.00 0.00 2056 ALA A C 16
ATOM 14728 O O . ALA A 1 66 ? 11.631 0.401 -2.553 1.00 0.00 2056 ALA A O 16
ATOM 14735 N N . GLU A 1 67 ? 9.661 0.839 -3.506 1.00 0.00 2057 GLU A N 16
ATOM 14736 C CA . GLU A 1 67 ? 9.880 2.273 -3.548 1.00 0.00 2057 GLU A CA 16
ATOM 14737 C C . GLU A 1 67 ? 9.075 2.953 -2.445 1.00 0.00 2057 GLU A C 16
ATOM 14738 O O . GLU A 1 67 ? 9.458 3.988 -1.946 1.00 0.00 2057 GLU A O 16
ATOM 14750 N N . LEU A 1 68 ? 8.000 2.292 -2.063 1.00 0.00 2058 LEU A N 16
ATOM 14751 C CA . LEU A 1 68 ? 6.935 2.786 -1.183 1.00 0.00 2058 LEU A CA 16
ATOM 14752 C C . LEU A 1 68 ? 7.433 3.460 0.093 1.00 0.00 2058 LEU A C 16
ATOM 14753 O O . LEU A 1 68 ? 7.033 4.587 0.376 1.00 0.00 2058 LEU A O 16
ATOM 14769 N N . GLU A 1 69 ? 8.306 2.806 0.837 1.00 0.00 2059 GLU A N 16
ATOM 14770 C CA . GLU A 1 69 ? 8.747 3.358 2.113 1.00 0.00 2059 GLU A CA 16
ATOM 14771 C C . GLU A 1 69 ? 9.526 4.645 1.906 1.00 0.00 2059 GLU A C 16
ATOM 14772 O O . GLU A 1 69 ? 9.251 5.674 2.545 1.00 0.00 2059 GLU A O 16
ATOM 14784 N N . MET A 1 70 ? 10.457 4.597 0.991 1.00 0.00 2060 MET A N 16
ATOM 14785 C CA . MET A 1 70 ? 11.270 5.756 0.653 1.00 0.00 2060 MET A CA 16
ATOM 14786 C C . MET A 1 70 ? 10.394 6.852 0.062 1.00 0.00 2060 MET A C 16
ATOM 14787 O O . MET A 1 70 ? 10.556 8.028 0.379 1.00 0.00 2060 MET A O 16
ATOM 14801 N N . TRP A 1 71 ? 9.450 6.441 -0.758 1.00 0.00 2061 TRP A N 16
ATOM 14802 C CA . TRP A 1 71 ? 8.541 7.337 -1.438 1.00 0.00 2061 TRP A CA 16
ATOM 14803 C C . TRP A 1 71 ? 7.667 8.083 -0.423 1.00 0.00 2061 TRP A C 16
ATOM 14804 O O . TRP A 1 71 ? 7.570 9.307 -0.473 1.00 0.00 2061 TRP A O 16
ATOM 14825 N N . LEU A 1 72 ? 7.064 7.345 0.509 1.00 0.00 2062 LEU A N 16
ATOM 14826 C CA . LEU A 1 72 ? 6.227 7.941 1.561 1.00 0.00 2062 LEU A CA 16
ATOM 14827 C C . LEU A 1 72 ? 7.034 8.828 2.474 1.00 0.00 2062 LEU A C 16
ATOM 14828 O O . LEU A 1 72 ? 6.539 9.833 2.970 1.00 0.00 2062 LEU A O 16
ATOM 14844 N N . GLN A 1 73 ? 8.277 8.459 2.695 1.00 0.00 2063 GLN A N 16
ATOM 14845 C CA . GLN A 1 73 ? 9.171 9.221 3.541 1.00 0.00 2063 GLN A CA 16
ATOM 14846 C C . GLN A 1 73 ? 9.434 10.609 2.948 1.00 0.00 2063 GLN A C 16
ATOM 14847 O O . GLN A 1 73 ? 9.760 11.560 3.662 1.00 0.00 2063 GLN A O 16
ATOM 14861 N N . GLY A 1 74 ? 9.242 10.722 1.650 1.00 0.00 2064 GLY A N 16
ATOM 14862 C CA . GLY A 1 74 ? 9.413 11.973 0.981 1.00 0.00 2064 GLY A CA 16
ATOM 14863 C C . GLY A 1 74 ? 8.087 12.594 0.590 1.00 0.00 2064 GLY A C 16
ATOM 14864 O O . GLY A 1 74 ? 8.045 13.596 -0.130 1.00 0.00 2064 GLY A O 16
ATOM 14868 N N . HIS A 1 75 ? 7.002 12.016 1.065 1.00 0.00 2065 HIS A N 16
ATOM 14869 C CA . HIS A 1 75 ? 5.657 12.487 0.754 1.00 0.00 2065 HIS A CA 16
ATOM 14870 C C . HIS A 1 75 ? 4.758 12.357 1.969 1.00 0.00 2065 HIS A C 16
ATOM 14871 O O . HIS A 1 75 ? 4.033 11.378 2.100 1.00 0.00 2065 HIS A O 16
ATOM 14885 N N . PRO A 1 76 ? 4.801 13.323 2.890 1.00 0.00 2066 PRO A N 16
ATOM 14886 C CA . PRO A 1 76 ? 3.990 13.278 4.108 1.00 0.00 2066 PRO A CA 16
ATOM 14887 C C . PRO A 1 76 ? 2.495 13.389 3.819 1.00 0.00 2066 PRO A C 16
ATOM 14888 O O . PRO A 1 76 ? 1.658 12.919 4.598 1.00 0.00 2066 PRO A O 16
ATOM 14899 N N . GLU A 1 77 ? 2.173 13.956 2.666 1.00 0.00 2067 GLU A N 16
ATOM 14900 C CA . GLU A 1 77 ? 0.795 14.149 2.245 1.00 0.00 2067 GLU A CA 16
ATOM 14901 C C . GLU A 1 77 ? 0.183 12.849 1.708 1.00 0.00 2067 GLU A C 16
ATOM 14902 O O . GLU A 1 77 ? -1.004 12.796 1.370 1.00 0.00 2067 GLU A O 16
ATOM 14914 N N . PHE A 1 78 ? 0.987 11.820 1.614 1.00 0.00 2068 PHE A N 16
ATOM 14915 C CA . PHE A 1 78 ? 0.528 10.539 1.160 1.00 0.00 2068 PHE A CA 16
ATOM 14916 C C . PHE A 1 78 ? 0.769 9.508 2.214 1.00 0.00 2068 PHE A C 16
ATOM 14917 O O . PHE A 1 78 ? 1.587 9.706 3.104 1.00 0.00 2068 PHE A O 16
ATOM 14934 N N . ALA A 1 79 ? 0.019 8.464 2.154 1.00 0.00 2069 ALA A N 16
ATOM 14935 C CA . ALA A 1 79 ? 0.129 7.356 3.051 1.00 0.00 2069 ALA A CA 16
ATOM 14936 C C . ALA A 1 79 ? -0.377 6.159 2.341 1.00 0.00 2069 ALA A C 16
ATOM 14937 O O . ALA A 1 79 ? -1.003 6.308 1.295 1.00 0.00 2069 ALA A O 16
ATOM 14944 N N . VAL A 1 80 ? -0.110 4.996 2.869 1.00 0.00 2070 VAL A N 16
ATOM 14945 C CA . VAL A 1 80 ? -0.656 3.778 2.317 1.00 0.00 2070 VAL A CA 16
ATOM 14946 C C . VAL A 1 80 ? -2.191 3.828 2.435 1.00 0.00 2070 VAL A C 16
ATOM 14947 O O . VAL A 1 80 ? -2.727 4.383 3.418 1.00 0.00 2070 VAL A O 16
ATOM 14960 N N . ASP A 1 81 ? -2.887 3.340 1.419 1.00 0.00 2071 ASP A N 16
ATOM 14961 C CA . ASP A 1 81 ? -4.343 3.349 1.419 1.00 0.00 2071 ASP A CA 16
ATOM 14962 C C . ASP A 1 81 ? -4.898 2.555 2.604 1.00 0.00 2071 ASP A C 16
ATOM 14963 O O . ASP A 1 81 ? -4.588 1.363 2.773 1.00 0.00 2071 ASP A O 16
ATOM 14972 N N . PRO A 1 82 ? -5.724 3.205 3.453 1.00 0.00 2072 PRO A N 16
ATOM 14973 C CA . PRO A 1 82 ? -6.263 2.586 4.658 1.00 0.00 2072 PRO A CA 16
ATOM 14974 C C . PRO A 1 82 ? -7.207 1.431 4.340 1.00 0.00 2072 PRO A C 16
ATOM 14975 O O . PRO A 1 82 ? -7.362 0.495 5.141 1.00 0.00 2072 PRO A O 16
ATOM 14986 N N . ARG A 1 83 ? -7.794 1.472 3.168 1.00 0.00 2073 ARG A N 16
ATOM 14987 C CA . ARG A 1 83 ? -8.703 0.446 2.753 1.00 0.00 2073 ARG A CA 16
ATOM 14988 C C . ARG A 1 83 ? -7.919 -0.783 2.321 1.00 0.00 2073 ARG A C 16
ATOM 14989 O O . ARG A 1 83 ? -8.310 -1.893 2.610 1.00 0.00 2073 ARG A O 16
ATOM 15010 N N . PHE A 1 84 ? -6.791 -0.567 1.658 1.00 0.00 2074 PHE A N 16
ATOM 15011 C CA . PHE A 1 84 ? -5.889 -1.648 1.273 1.00 0.00 2074 PHE A CA 16
ATOM 15012 C C . PHE A 1 84 ? -5.362 -2.355 2.525 1.00 0.00 2074 PHE A C 16
ATOM 15013 O O . PHE A 1 84 ? -5.240 -3.587 2.550 1.00 0.00 2074 PHE A O 16
ATOM 15030 N N . LEU A 1 85 ? -5.067 -1.570 3.562 1.00 0.00 2075 LEU A N 16
ATOM 15031 C CA . LEU A 1 85 ? -4.642 -2.117 4.853 1.00 0.00 2075 LEU A CA 16
ATOM 15032 C C . LEU A 1 85 ? -5.717 -3.044 5.388 1.00 0.00 2075 LEU A C 16
ATOM 15033 O O . LEU A 1 85 ? -5.449 -4.211 5.716 1.00 0.00 2075 LEU A O 16
ATOM 15049 N N . ALA A 1 86 ? -6.941 -2.536 5.408 1.00 0.00 2076 ALA A N 16
ATOM 15050 C CA . ALA A 1 86 ? -8.083 -3.287 5.879 1.00 0.00 2076 ALA A CA 16
ATOM 15051 C C . ALA A 1 86 ? -8.337 -4.499 4.994 1.00 0.00 2076 ALA A C 16
ATOM 15052 O O . ALA A 1 86 ? -8.697 -5.539 5.473 1.00 0.00 2076 ALA A O 16
ATOM 15059 N N . TYR A 1 87 ? -8.096 -4.343 3.712 1.00 0.00 2077 TYR A N 16
ATOM 15060 C CA . TYR A 1 87 ? -8.305 -5.381 2.711 1.00 0.00 2077 TYR A CA 16
ATOM 15061 C C . TYR A 1 87 ? -7.346 -6.562 2.932 1.00 0.00 2077 TYR A C 16
ATOM 15062 O O . TYR A 1 87 ? -7.748 -7.728 2.837 1.00 0.00 2077 TYR A O 16
ATOM 15080 N N . MET A 1 88 ? -6.087 -6.260 3.251 1.00 0.00 2078 MET A N 16
ATOM 15081 C CA . MET A 1 88 ? -5.091 -7.304 3.486 1.00 0.00 2078 MET A CA 16
ATOM 15082 C C . MET A 1 88 ? -5.409 -8.130 4.715 1.00 0.00 2078 MET A C 16
ATOM 15083 O O . MET A 1 88 ? -5.211 -9.349 4.716 1.00 0.00 2078 MET A O 16
ATOM 15097 N N . GLU A 1 89 ? -5.882 -7.477 5.756 1.00 0.00 2079 GLU A N 16
ATOM 15098 C CA . GLU A 1 89 ? -6.264 -8.173 6.975 1.00 0.00 2079 GLU A CA 16
ATOM 15099 C C . GLU A 1 89 ? -7.626 -8.851 6.794 1.00 0.00 2079 GLU A C 16
ATOM 15100 O O . GLU A 1 89 ? -7.891 -9.908 7.367 1.00 0.00 2079 GLU A O 16
ATOM 15112 N N . ASP A 1 90 ? -8.470 -8.226 5.968 1.00 0.00 2080 ASP A N 16
ATOM 15113 C CA . ASP A 1 90 ? -9.793 -8.754 5.579 1.00 0.00 2080 ASP A CA 16
ATOM 15114 C C . ASP A 1 90 ? -9.630 -10.089 4.893 1.00 0.00 2080 ASP A C 16
ATOM 15115 O O . ASP A 1 90 ? -10.514 -10.940 4.961 1.00 0.00 2080 ASP A O 16
ATOM 15124 N N . ARG A 1 91 ? -8.454 -10.252 4.252 1.00 0.00 2081 ARG A N 16
ATOM 15125 C CA . ARG A 1 91 ? -8.036 -11.478 3.561 1.00 0.00 2081 ARG A CA 16
ATOM 15126 C C . ARG A 1 91 ? -8.590 -11.547 2.170 1.00 0.00 2081 ARG A C 16
ATOM 15127 O O . ARG A 1 91 ? -8.618 -12.624 1.557 1.00 0.00 2081 ARG A O 16
ATOM 15148 N N . ARG A 1 92 ? -8.973 -10.378 1.657 1.00 0.00 2082 ARG A N 16
ATOM 15149 C CA . ARG A 1 92 ? -9.448 -10.182 0.283 1.00 0.00 2082 ARG A CA 16
ATOM 15150 C C . ARG A 1 92 ? -10.863 -10.714 0.071 1.00 0.00 2082 ARG A C 16
ATOM 15151 O O . ARG A 1 92 ? -11.762 -9.940 -0.265 1.00 0.00 2082 ARG A O 16
ATOM 15172 N N . LYS A 1 93 ? -11.044 -12.026 0.270 1.00 0.00 2083 LYS A N 16
ATOM 15173 C CA . LYS A 1 93 ? -12.332 -12.731 0.127 1.00 0.00 2083 LYS A CA 16
ATOM 15174 C C . LYS A 1 93 ? -12.848 -12.699 -1.316 1.00 0.00 2083 LYS A C 16
ATOM 15175 O O . LYS A 1 93 ? -12.717 -13.676 -2.064 1.00 0.00 2083 LYS A O 16
ATOM 15194 N N . GLN A 1 94 ? -13.368 -11.564 -1.717 1.00 0.00 2084 GLN A N 16
ATOM 15195 C CA . GLN A 1 94 ? -13.970 -11.397 -3.007 1.00 0.00 2084 GLN A CA 16
ATOM 15196 C C . GLN A 1 94 ? -13.296 -10.279 -3.755 1.00 0.00 2084 GLN A C 16
ATOM 15197 O O . GLN A 1 94 ? -12.957 -9.238 -3.178 1.00 0.00 2084 GLN A O 16
ATOM 15211 N N . LYS A 1 95 ? -13.118 -10.476 -5.023 1.00 0.00 2085 LYS A N 16
ATOM 15212 C CA . LYS A 1 95 ? -12.517 -9.488 -5.846 1.00 0.00 2085 LYS A CA 16
ATOM 15213 C C . LYS A 1 95 ? -13.557 -8.586 -6.493 1.00 0.00 2085 LYS A C 16
ATOM 15214 O O . LYS A 1 95 ? -14.209 -8.933 -7.461 1.00 0.00 2085 LYS A O 16
ATOM 15233 N N . LEU A 1 38 ? 8.372 -8.761 4.838 1.00 0.00 2028 LEU A N 17
ATOM 15234 C CA . LEU A 1 38 ? 7.798 -8.593 3.543 1.00 0.00 2028 LEU A CA 17
ATOM 15235 C C . LEU A 1 38 ? 6.284 -8.712 3.629 1.00 0.00 2028 LEU A C 17
ATOM 15236 O O . LEU A 1 38 ? 5.709 -9.808 3.621 1.00 0.00 2028 LEU A O 17
ATOM 15252 N N . ASP A 1 39 ? 5.659 -7.584 3.820 1.00 0.00 2029 ASP A N 17
ATOM 15253 C CA . ASP A 1 39 ? 4.202 -7.467 3.804 1.00 0.00 2029 ASP A CA 17
ATOM 15254 C C . ASP A 1 39 ? 3.667 -7.881 2.450 1.00 0.00 2029 ASP A C 17
ATOM 15255 O O . ASP A 1 39 ? 2.594 -8.478 2.337 1.00 0.00 2029 ASP A O 17
ATOM 15264 N N . VAL A 1 40 ? 4.460 -7.609 1.446 1.00 0.00 2030 VAL A N 17
ATOM 15265 C CA . VAL A 1 40 ? 4.237 -7.997 0.074 1.00 0.00 2030 VAL A CA 17
ATOM 15266 C C . VAL A 1 40 ? 5.614 -8.247 -0.538 1.00 0.00 2030 VAL A C 17
ATOM 15267 O O . VAL A 1 40 ? 6.621 -7.977 0.112 1.00 0.00 2030 VAL A O 17
ATOM 15280 N N . ASP A 1 41 ? 5.665 -8.677 -1.782 1.00 0.00 2031 ASP A N 17
ATOM 15281 C CA . ASP A 1 41 ? 6.935 -9.039 -2.452 1.00 0.00 2031 ASP A CA 17
ATOM 15282 C C . ASP A 1 41 ? 7.626 -7.819 -3.082 1.00 0.00 2031 ASP A C 17
ATOM 15283 O O . ASP A 1 41 ? 8.443 -7.954 -4.010 1.00 0.00 2031 ASP A O 17
ATOM 15292 N N . LEU A 1 42 ? 7.275 -6.637 -2.575 1.00 0.00 2032 LEU A N 17
ATOM 15293 C CA . LEU A 1 42 ? 7.888 -5.330 -2.909 1.00 0.00 2032 LEU A CA 17
ATOM 15294 C C . LEU A 1 42 ? 7.583 -4.786 -4.321 1.00 0.00 2032 LEU A C 17
ATOM 15295 O O . LEU A 1 42 ? 7.727 -3.580 -4.557 1.00 0.00 2032 LEU A O 17
ATOM 15311 N N . GLU A 1 43 ? 7.128 -5.620 -5.229 1.00 0.00 2033 GLU A N 17
ATOM 15312 C CA . GLU A 1 43 ? 6.930 -5.188 -6.612 1.00 0.00 2033 GLU A CA 17
ATOM 15313 C C . GLU A 1 43 ? 5.514 -4.695 -6.899 1.00 0.00 2033 GLU A C 17
ATOM 15314 O O . GLU A 1 43 ? 5.231 -4.189 -7.991 1.00 0.00 2033 GLU A O 17
ATOM 15326 N N . THR A 1 44 ? 4.650 -4.816 -5.933 1.00 0.00 2034 THR A N 17
ATOM 15327 C CA . THR A 1 44 ? 3.273 -4.419 -6.091 1.00 0.00 2034 THR A CA 17
ATOM 15328 C C . THR A 1 44 ? 3.135 -2.888 -6.001 1.00 0.00 2034 THR A C 17
ATOM 15329 O O . THR A 1 44 ? 4.020 -2.184 -5.443 1.00 0.00 2034 THR A O 17
ATOM 15340 N N . ARG A 1 45 ? 2.067 -2.387 -6.556 1.00 0.00 2035 ARG A N 17
ATOM 15341 C CA . ARG A 1 45 ? 1.743 -0.993 -6.519 1.00 0.00 2035 ARG A CA 17
ATOM 15342 C C . ARG A 1 45 ? 0.885 -0.735 -5.303 1.00 0.00 2035 ARG A C 17
ATOM 15343 O O . ARG A 1 45 ? -0.297 -1.091 -5.282 1.00 0.00 2035 ARG A O 17
ATOM 15364 N N . ILE A 1 46 ? 1.481 -0.184 -4.279 1.00 0.00 2036 ILE A N 17
ATOM 15365 C CA . ILE A 1 46 ? 0.761 0.149 -3.068 1.00 0.00 2036 ILE A CA 17
ATOM 15366 C C . ILE A 1 46 ? -0.214 1.299 -3.322 1.00 0.00 2036 ILE A C 17
ATOM 15367 O O . ILE A 1 46 ? 0.193 2.370 -3.776 1.00 0.00 2036 ILE A O 17
ATOM 15383 N N . PRO A 1 47 ? -1.523 1.085 -3.075 1.00 0.00 2037 PRO A N 17
ATOM 15384 C CA . PRO A 1 47 ? -2.513 2.133 -3.214 1.00 0.00 2037 PRO A CA 17
ATOM 15385 C C . PRO A 1 47 ? -2.294 3.187 -2.145 1.00 0.00 2037 PRO A C 17
ATOM 15386 O O . PRO A 1 47 ? -2.375 2.901 -0.935 1.00 0.00 2037 PRO A O 17
ATOM 15397 N N . VAL A 1 48 ? -1.980 4.371 -2.571 1.00 0.00 2038 VAL A N 17
ATOM 15398 C CA . VAL A 1 48 ? -1.740 5.445 -1.652 1.00 0.00 2038 VAL A CA 17
ATOM 15399 C C . VAL A 1 48 ? -2.811 6.477 -1.774 1.00 0.00 2038 VAL A C 17
ATOM 15400 O O . VAL A 1 48 ? -3.250 6.803 -2.878 1.00 0.00 2038 VAL A O 17
ATOM 15413 N N . ILE A 1 49 ? -3.250 6.958 -0.669 1.00 0.00 2039 ILE A N 17
ATOM 15414 C CA . ILE A 1 49 ? -4.294 7.930 -0.636 1.00 0.00 2039 ILE A CA 17
ATOM 15415 C C . ILE A 1 49 ? -3.809 9.194 0.040 1.00 0.00 2039 ILE A C 17
ATOM 15416 O O . ILE A 1 49 ? -3.175 9.142 1.094 1.00 0.00 2039 ILE A O 17
ATOM 15432 N N . ASN A 1 50 ? -4.026 10.316 -0.601 1.00 0.00 2040 ASN A N 17
ATOM 15433 C CA . ASN A 1 50 ? -3.706 11.596 -0.010 1.00 0.00 2040 ASN A CA 17
ATOM 15434 C C . ASN A 1 50 ? -4.680 11.826 1.107 1.00 0.00 2040 ASN A C 17
ATOM 15435 O O . ASN A 1 50 ? -5.870 11.679 0.905 1.00 0.00 2040 ASN A O 17
ATOM 15446 N N . LYS A 1 51 ? -4.205 12.163 2.267 1.00 0.00 2041 LYS A N 17
ATOM 15447 C CA . LYS A 1 51 ? -5.095 12.295 3.400 1.00 0.00 2041 LYS A CA 17
ATOM 15448 C C . LYS A 1 51 ? -5.963 13.551 3.333 1.00 0.00 2041 LYS A C 17
ATOM 15449 O O . LYS A 1 51 ? -7.124 13.513 3.735 1.00 0.00 2041 LYS A O 17
ATOM 15468 N N . VAL A 1 52 ? -5.434 14.644 2.813 1.00 0.00 2042 VAL A N 17
ATOM 15469 C CA . VAL A 1 52 ? -6.208 15.871 2.776 1.00 0.00 2042 VAL A CA 17
ATOM 15470 C C . VAL A 1 52 ? -7.187 15.880 1.621 1.00 0.00 2042 VAL A C 17
ATOM 15471 O O . VAL A 1 52 ? -8.373 16.146 1.796 1.00 0.00 2042 VAL A O 17
ATOM 15484 N N . ASP A 1 53 ? -6.701 15.552 0.466 1.00 0.00 2043 ASP A N 17
ATOM 15485 C CA . ASP A 1 53 ? -7.547 15.536 -0.730 1.00 0.00 2043 ASP A CA 17
ATOM 15486 C C . ASP A 1 53 ? -8.383 14.285 -0.775 1.00 0.00 2043 ASP A C 17
ATOM 15487 O O . ASP A 1 53 ? -9.599 14.342 -0.859 1.00 0.00 2043 ASP A O 17
ATOM 15496 N N . GLY A 1 54 ? -7.735 13.170 -0.676 1.00 0.00 2044 GLY A N 17
ATOM 15497 C CA . GLY A 1 54 ? -8.422 11.916 -0.805 1.00 0.00 2044 GLY A CA 17
ATOM 15498 C C . GLY A 1 54 ? -8.077 11.225 -2.104 1.00 0.00 2044 GLY A C 17
ATOM 15499 O O . GLY A 1 54 ? -8.704 10.230 -2.464 1.00 0.00 2044 GLY A O 17
ATOM 15503 N N . THR A 1 55 ? -7.092 11.770 -2.819 1.00 0.00 2045 THR A N 17
ATOM 15504 C CA . THR A 1 55 ? -6.621 11.191 -4.062 1.00 0.00 2045 THR A CA 17
ATOM 15505 C C . THR A 1 55 ? -6.027 9.794 -3.802 1.00 0.00 2045 THR A C 17
ATOM 15506 O O . THR A 1 55 ? -5.006 9.674 -3.120 1.00 0.00 2045 THR A O 17
ATOM 15517 N N . LEU A 1 56 ? -6.684 8.764 -4.295 1.00 0.00 2046 LEU A N 17
ATOM 15518 C CA . LEU A 1 56 ? -6.182 7.412 -4.163 1.00 0.00 2046 LEU A CA 17
ATOM 15519 C C . LEU A 1 56 ? -5.519 7.000 -5.459 1.00 0.00 2046 LEU A C 17
ATOM 15520 O O . LEU A 1 56 ? -6.179 6.900 -6.498 1.00 0.00 2046 LEU A O 17
ATOM 15536 N N . LEU A 1 57 ? -4.249 6.768 -5.405 1.00 0.00 2047 LEU A N 17
ATOM 15537 C CA . LEU A 1 57 ? -3.483 6.399 -6.572 1.00 0.00 2047 LEU A CA 17
ATOM 15538 C C . LEU A 1 57 ? -3.440 4.898 -6.687 1.00 0.00 2047 LEU A C 17
ATOM 15539 O O . LEU A 1 57 ? -3.105 4.201 -5.716 1.00 0.00 2047 LEU A O 17
ATOM 15555 N N . VAL A 1 58 ? -3.798 4.400 -7.840 1.00 0.00 2048 VAL A N 17
ATOM 15556 C CA . VAL A 1 58 ? -3.815 2.980 -8.088 1.00 0.00 2048 VAL A CA 17
ATOM 15557 C C . VAL A 1 58 ? -3.065 2.680 -9.369 1.00 0.00 2048 VAL A C 17
ATOM 15558 O O . VAL A 1 58 ? -2.911 3.566 -10.228 1.00 0.00 2048 VAL A O 17
ATOM 15571 N N . GLY A 1 59 ? -2.580 1.471 -9.486 1.00 0.00 2049 GLY A N 17
ATOM 15572 C CA . GLY A 1 59 ? -1.891 1.066 -10.680 1.00 0.00 2049 GLY A CA 17
ATOM 15573 C C . GLY A 1 59 ? -0.509 1.657 -10.773 1.00 0.00 2049 GLY A C 17
ATOM 15574 O O . GLY A 1 59 ? 0.112 1.948 -9.753 1.00 0.00 2049 GLY A O 17
ATOM 15578 N N . GLU A 1 60 ? -0.058 1.915 -11.987 1.00 0.00 2050 GLU A N 17
ATOM 15579 C CA . GLU A 1 60 ? 1.300 2.427 -12.241 1.00 0.00 2050 GLU A CA 17
ATOM 15580 C C . GLU A 1 60 ? 1.438 3.884 -11.802 1.00 0.00 2050 GLU A C 17
ATOM 15581 O O . GLU A 1 60 ? 2.534 4.454 -11.796 1.00 0.00 2050 GLU A O 17
ATOM 15593 N N . ASP A 1 61 ? 0.329 4.463 -11.445 1.00 0.00 2051 ASP A N 17
ATOM 15594 C CA . ASP A 1 61 ? 0.268 5.822 -10.946 1.00 0.00 2051 ASP A CA 17
ATOM 15595 C C . ASP A 1 61 ? 0.653 5.850 -9.487 1.00 0.00 2051 ASP A C 17
ATOM 15596 O O . ASP A 1 61 ? 1.000 6.892 -8.939 1.00 0.00 2051 ASP A O 17
ATOM 15605 N N . ALA A 1 62 ? 0.597 4.700 -8.863 1.00 0.00 2052 ALA A N 17
ATOM 15606 C CA . ALA A 1 62 ? 0.941 4.564 -7.480 1.00 0.00 2052 ALA A CA 17
ATOM 15607 C C . ALA A 1 62 ? 2.391 4.107 -7.370 1.00 0.00 2052 ALA A C 17
ATOM 15608 O O . ALA A 1 62 ? 2.877 3.389 -8.252 1.00 0.00 2052 ALA A O 17
ATOM 15615 N N . PRO A 1 63 ? 3.121 4.533 -6.333 1.00 0.00 2053 PRO A N 17
ATOM 15616 C CA . PRO A 1 63 ? 4.498 4.108 -6.137 1.00 0.00 2053 PRO A CA 17
ATOM 15617 C C . PRO A 1 63 ? 4.584 2.609 -5.864 1.00 0.00 2053 PRO A C 17
ATOM 15618 O O . PRO A 1 63 ? 3.702 2.021 -5.205 1.00 0.00 2053 PRO A O 17
ATOM 15629 N N . ARG A 1 64 ? 5.614 1.987 -6.378 1.00 0.00 2054 ARG A N 17
ATOM 15630 C CA . ARG A 1 64 ? 5.838 0.600 -6.160 1.00 0.00 2054 ARG A CA 17
ATOM 15631 C C . ARG A 1 64 ? 6.274 0.447 -4.711 1.00 0.00 2054 ARG A C 17
ATOM 15632 O O . ARG A 1 64 ? 6.936 1.327 -4.188 1.00 0.00 2054 ARG A O 17
ATOM 15653 N N . ARG A 1 65 ? 5.886 -0.634 -4.070 1.00 0.00 2055 ARG A N 17
ATOM 15654 C CA . ARG A 1 65 ? 6.190 -0.894 -2.646 1.00 0.00 2055 ARG A CA 17
ATOM 15655 C C . ARG A 1 65 ? 7.683 -0.690 -2.285 1.00 0.00 2055 ARG A C 17
ATOM 15656 O O . ARG A 1 65 ? 8.005 -0.212 -1.186 1.00 0.00 2055 ARG A O 17
ATOM 15677 N N . ALA A 1 66 ? 8.564 -1.042 -3.205 1.00 0.00 2056 ALA A N 17
ATOM 15678 C CA . ALA A 1 66 ? 9.999 -0.847 -3.024 1.00 0.00 2056 ALA A CA 17
ATOM 15679 C C . ALA A 1 66 ? 10.340 0.644 -2.890 1.00 0.00 2056 ALA A C 17
ATOM 15680 O O . ALA A 1 66 ? 11.125 1.034 -2.032 1.00 0.00 2056 ALA A O 17
ATOM 15687 N N . GLU A 1 67 ? 9.680 1.468 -3.697 1.00 0.00 2057 GLU A N 17
ATOM 15688 C CA . GLU A 1 67 ? 9.922 2.910 -3.723 1.00 0.00 2057 GLU A CA 17
ATOM 15689 C C . GLU A 1 67 ? 9.191 3.555 -2.571 1.00 0.00 2057 GLU A C 17
ATOM 15690 O O . GLU A 1 67 ? 9.756 4.339 -1.838 1.00 0.00 2057 GLU A O 17
ATOM 15702 N N . LEU A 1 68 ? 7.935 3.141 -2.413 1.00 0.00 2058 LEU A N 17
ATOM 15703 C CA . LEU A 1 68 ? 6.954 3.669 -1.448 1.00 0.00 2058 LEU A CA 17
ATOM 15704 C C . LEU A 1 68 ? 7.548 3.781 -0.050 1.00 0.00 2058 LEU A C 17
ATOM 15705 O O . LEU A 1 68 ? 7.323 4.762 0.658 1.00 0.00 2058 LEU A O 17
ATOM 15721 N N . GLU A 1 69 ? 8.329 2.803 0.291 1.00 0.00 2059 GLU A N 17
ATOM 15722 C CA . GLU A 1 69 ? 8.982 2.707 1.572 1.00 0.00 2059 GLU A CA 17
ATOM 15723 C C . GLU A 1 69 ? 9.902 3.919 1.819 1.00 0.00 2059 GLU A C 17
ATOM 15724 O O . GLU A 1 69 ? 9.795 4.606 2.833 1.00 0.00 2059 GLU A O 17
ATOM 15736 N N . MET A 1 70 ? 10.778 4.173 0.872 1.00 0.00 2060 MET A N 17
ATOM 15737 C CA . MET A 1 70 ? 11.725 5.287 0.946 1.00 0.00 2060 MET A CA 17
ATOM 15738 C C . MET A 1 70 ? 10.994 6.608 0.668 1.00 0.00 2060 MET A C 17
ATOM 15739 O O . MET A 1 70 ? 11.323 7.646 1.249 1.00 0.00 2060 MET A O 17
ATOM 15753 N N . TRP A 1 71 ? 9.988 6.519 -0.179 1.00 0.00 2061 TRP A N 17
ATOM 15754 C CA . TRP A 1 71 ? 9.172 7.644 -0.634 1.00 0.00 2061 TRP A CA 17
ATOM 15755 C C . TRP A 1 71 ? 8.523 8.348 0.552 1.00 0.00 2061 TRP A C 17
ATOM 15756 O O . TRP A 1 71 ? 8.783 9.532 0.787 1.00 0.00 2061 TRP A O 17
ATOM 15777 N N . LEU A 1 72 ? 7.770 7.580 1.349 1.00 0.00 2062 LEU A N 17
ATOM 15778 C CA . LEU A 1 72 ? 7.053 8.100 2.528 1.00 0.00 2062 LEU A CA 17
ATOM 15779 C C . LEU A 1 72 ? 7.979 8.836 3.494 1.00 0.00 2062 LEU A C 17
ATOM 15780 O O . LEU A 1 72 ? 7.571 9.795 4.150 1.00 0.00 2062 LEU A O 17
ATOM 15796 N N . GLN A 1 73 ? 9.211 8.377 3.572 1.00 0.00 2063 GLN A N 17
ATOM 15797 C CA . GLN A 1 73 ? 10.213 8.911 4.461 1.00 0.00 2063 GLN A CA 17
ATOM 15798 C C . GLN A 1 73 ? 10.470 10.403 4.218 1.00 0.00 2063 GLN A C 17
ATOM 15799 O O . GLN A 1 73 ? 10.511 11.200 5.167 1.00 0.00 2063 GLN A O 17
ATOM 15813 N N . GLY A 1 74 ? 10.591 10.777 2.977 1.00 0.00 2064 GLY A N 17
ATOM 15814 C CA . GLY A 1 74 ? 10.877 12.159 2.672 1.00 0.00 2064 GLY A CA 17
ATOM 15815 C C . GLY A 1 74 ? 9.647 12.915 2.250 1.00 0.00 2064 GLY A C 17
ATOM 15816 O O . GLY A 1 74 ? 9.614 14.154 2.295 1.00 0.00 2064 GLY A O 17
ATOM 15820 N N . HIS A 1 75 ? 8.632 12.180 1.915 1.00 0.00 2065 HIS A N 17
ATOM 15821 C CA . HIS A 1 75 ? 7.408 12.721 1.349 1.00 0.00 2065 HIS A CA 17
ATOM 15822 C C . HIS A 1 75 ? 6.299 11.749 1.573 1.00 0.00 2065 HIS A C 17
ATOM 15823 O O . HIS A 1 75 ? 6.145 10.788 0.835 1.00 0.00 2065 HIS A O 17
ATOM 15837 N N . PRO A 1 76 ? 5.586 11.911 2.665 1.00 0.00 2066 PRO A N 17
ATOM 15838 C CA . PRO A 1 76 ? 4.431 11.140 2.875 1.00 0.00 2066 PRO A CA 17
ATOM 15839 C C . PRO A 1 76 ? 3.286 11.702 2.047 1.00 0.00 2066 PRO A C 17
ATOM 15840 O O . PRO A 1 76 ? 3.069 11.264 0.923 1.00 0.00 2066 PRO A O 17
ATOM 15851 N N . GLU A 1 77 ? 2.658 12.778 2.572 1.00 0.00 2067 GLU A N 17
ATOM 15852 C CA . GLU A 1 77 ? 1.415 13.467 2.067 1.00 0.00 2067 GLU A CA 17
ATOM 15853 C C . GLU A 1 77 ? 0.221 12.526 1.809 1.00 0.00 2067 GLU A C 17
ATOM 15854 O O . GLU A 1 77 ? -0.949 12.868 2.016 1.00 0.00 2067 GLU A O 17
ATOM 15866 N N . PHE A 1 78 ? 0.546 11.403 1.376 1.00 0.00 2068 PHE A N 17
ATOM 15867 C CA . PHE A 1 78 ? -0.279 10.314 1.139 1.00 0.00 2068 PHE A CA 17
ATOM 15868 C C . PHE A 1 78 ? -0.019 9.327 2.245 1.00 0.00 2068 PHE A C 17
ATOM 15869 O O . PHE A 1 78 ? 0.889 9.527 3.070 1.00 0.00 2068 PHE A O 17
ATOM 15886 N N . ALA A 1 79 ? -0.800 8.311 2.286 1.00 0.00 2069 ALA A N 17
ATOM 15887 C CA . ALA A 1 79 ? -0.625 7.237 3.205 1.00 0.00 2069 ALA A CA 17
ATOM 15888 C C . ALA A 1 79 ? -1.059 5.983 2.517 1.00 0.00 2069 ALA A C 17
ATOM 15889 O O . ALA A 1 79 ? -1.741 6.055 1.484 1.00 0.00 2069 ALA A O 17
ATOM 15896 N N . VAL A 1 80 ? -0.658 4.861 3.034 1.00 0.00 2070 VAL A N 17
ATOM 15897 C CA . VAL A 1 80 ? -1.071 3.594 2.485 1.00 0.00 2070 VAL A CA 17
ATOM 15898 C C . VAL A 1 80 ? -2.561 3.378 2.775 1.00 0.00 2070 VAL A C 17
ATOM 15899 O O . VAL A 1 80 ? -3.036 3.677 3.893 1.00 0.00 2070 VAL A O 17
ATOM 15912 N N . ASP A 1 81 ? -3.302 2.945 1.756 1.00 0.00 2071 ASP A N 17
ATOM 15913 C CA . ASP A 1 81 ? -4.732 2.693 1.890 1.00 0.00 2071 ASP A CA 17
ATOM 15914 C C . ASP A 1 81 ? -5.010 1.696 3.010 1.00 0.00 2071 ASP A C 17
ATOM 15915 O O . ASP A 1 81 ? -4.459 0.576 3.026 1.00 0.00 2071 ASP A O 17
ATOM 15924 N N . PRO A 1 82 ? -5.857 2.087 3.968 1.00 0.00 2072 PRO A N 17
ATOM 15925 C CA . PRO A 1 82 ? -6.156 1.272 5.130 1.00 0.00 2072 PRO A CA 17
ATOM 15926 C C . PRO A 1 82 ? -6.904 -0.030 4.807 1.00 0.00 2072 PRO A C 17
ATOM 15927 O O . PRO A 1 82 ? -6.826 -0.998 5.577 1.00 0.00 2072 PRO A O 17
ATOM 15938 N N . ARG A 1 83 ? -7.592 -0.089 3.683 1.00 0.00 2073 ARG A N 17
ATOM 15939 C CA . ARG A 1 83 ? -8.315 -1.296 3.341 1.00 0.00 2073 ARG A CA 17
ATOM 15940 C C . ARG A 1 83 ? -7.315 -2.283 2.726 1.00 0.00 2073 ARG A C 17
ATOM 15941 O O . ARG A 1 83 ? -7.435 -3.495 2.898 1.00 0.00 2073 ARG A O 17
ATOM 15962 N N . PHE A 1 84 ? -6.310 -1.762 2.051 1.00 0.00 2074 PHE A N 17
ATOM 15963 C CA . PHE A 1 84 ? -5.260 -2.608 1.515 1.00 0.00 2074 PHE A CA 17
ATOM 15964 C C . PHE A 1 84 ? -4.470 -3.228 2.676 1.00 0.00 2074 PHE A C 17
ATOM 15965 O O . PHE A 1 84 ? -4.062 -4.388 2.615 1.00 0.00 2074 PHE A O 17
ATOM 15982 N N . LEU A 1 85 ? -4.293 -2.453 3.748 1.00 0.00 2075 LEU A N 17
ATOM 15983 C CA . LEU A 1 85 ? -3.665 -2.966 4.970 1.00 0.00 2075 LEU A CA 17
ATOM 15984 C C . LEU A 1 85 ? -4.518 -4.078 5.560 1.00 0.00 2075 LEU A C 17
ATOM 15985 O O . LEU A 1 85 ? -4.000 -5.094 6.045 1.00 0.00 2075 LEU A O 17
ATOM 16001 N N . ALA A 1 86 ? -5.828 -3.887 5.491 1.00 0.00 2076 ALA A N 17
ATOM 16002 C CA . ALA A 1 86 ? -6.782 -4.867 5.966 1.00 0.00 2076 ALA A CA 17
ATOM 16003 C C . ALA A 1 86 ? -6.676 -6.145 5.151 1.00 0.00 2076 ALA A C 17
ATOM 16004 O O . ALA A 1 86 ? -6.747 -7.226 5.688 1.00 0.00 2076 ALA A O 17
ATOM 16011 N N . TYR A 1 87 ? -6.447 -5.998 3.856 1.00 0.00 2077 TYR A N 17
ATOM 16012 C CA . TYR A 1 87 ? -6.297 -7.136 2.967 1.00 0.00 2077 TYR A CA 17
ATOM 16013 C C . TYR A 1 87 ? -5.079 -7.970 3.371 1.00 0.00 2077 TYR A C 17
ATOM 16014 O O . TYR A 1 87 ? -5.122 -9.198 3.349 1.00 0.00 2077 TYR A O 17
ATOM 16032 N N . MET A 1 88 ? -4.011 -7.288 3.770 1.00 0.00 2078 MET A N 17
ATOM 16033 C CA . MET A 1 88 ? -2.774 -7.953 4.196 1.00 0.00 2078 MET A CA 17
ATOM 16034 C C . MET A 1 88 ? -3.018 -8.851 5.405 1.00 0.00 2078 MET A C 17
ATOM 16035 O O . MET A 1 88 ? -2.496 -9.966 5.474 1.00 0.00 2078 MET A O 17
ATOM 16049 N N . GLU A 1 89 ? -3.776 -8.355 6.365 1.00 0.00 2079 GLU A N 17
ATOM 16050 C CA . GLU A 1 89 ? -4.096 -9.133 7.547 1.00 0.00 2079 GLU A CA 17
ATOM 16051 C C . GLU A 1 89 ? -5.194 -10.158 7.272 1.00 0.00 2079 GLU A C 17
ATOM 16052 O O . GLU A 1 89 ? -5.182 -11.236 7.858 1.00 0.00 2079 GLU A O 17
ATOM 16064 N N . ASP A 1 90 ? -6.140 -9.814 6.373 1.00 0.00 2080 ASP A N 17
ATOM 16065 C CA . ASP A 1 90 ? -7.193 -10.755 5.938 1.00 0.00 2080 ASP A CA 17
ATOM 16066 C C . ASP A 1 90 ? -6.578 -11.979 5.358 1.00 0.00 2080 ASP A C 17
ATOM 16067 O O . ASP A 1 90 ? -7.074 -13.098 5.574 1.00 0.00 2080 ASP A O 17
ATOM 16076 N N . ARG A 1 91 ? -5.505 -11.758 4.572 1.00 0.00 2081 ARG A N 17
ATOM 16077 C CA . ARG A 1 91 ? -4.759 -12.818 3.916 1.00 0.00 2081 ARG A CA 17
ATOM 16078 C C . ARG A 1 91 ? -5.706 -13.547 2.977 1.00 0.00 2081 ARG A C 17
ATOM 16079 O O . ARG A 1 91 ? -6.744 -12.989 2.567 1.00 0.00 2081 ARG A O 17
ATOM 16100 N N . ARG A 1 92 ? -5.391 -14.753 2.610 1.00 0.00 2082 ARG A N 17
ATOM 16101 C CA . ARG A 1 92 ? -6.326 -15.516 1.835 1.00 0.00 2082 ARG A CA 17
ATOM 16102 C C . ARG A 1 92 ? -7.316 -16.213 2.753 1.00 0.00 2082 ARG A C 17
ATOM 16103 O O . ARG A 1 92 ? -7.301 -17.436 2.897 1.00 0.00 2082 ARG A O 17
ATOM 16124 N N . LYS A 1 93 ? -8.112 -15.393 3.428 1.00 0.00 2083 LYS A N 17
ATOM 16125 C CA . LYS A 1 93 ? -9.131 -15.815 4.368 1.00 0.00 2083 LYS A CA 17
ATOM 16126 C C . LYS A 1 93 ? -8.557 -16.389 5.664 1.00 0.00 2083 LYS A C 17
ATOM 16127 O O . LYS A 1 93 ? -8.370 -17.611 5.824 1.00 0.00 2083 LYS A O 17
ATOM 16146 N N . GLN A 1 94 ? -8.198 -15.482 6.555 1.00 0.00 2084 GLN A N 17
ATOM 16147 C CA . GLN A 1 94 ? -7.756 -15.820 7.895 1.00 0.00 2084 GLN A CA 17
ATOM 16148 C C . GLN A 1 94 ? -8.928 -16.410 8.664 1.00 0.00 2084 GLN A C 17
ATOM 16149 O O . GLN A 1 94 ? -10.089 -16.201 8.272 1.00 0.00 2084 GLN A O 17
ATOM 16163 N N . LYS A 1 95 ? -8.627 -17.155 9.727 1.00 0.00 2085 LYS A N 17
ATOM 16164 C CA . LYS A 1 95 ? -9.607 -17.868 10.581 1.00 0.00 2085 LYS A CA 17
ATOM 16165 C C . LYS A 1 95 ? -10.184 -19.098 9.840 1.00 0.00 2085 LYS A C 17
ATOM 16166 O O . LYS A 1 95 ? -10.387 -20.157 10.429 1.00 0.00 2085 LYS A O 17
ATOM 16185 N N . LEU A 1 38 ? 1.177 -14.839 -0.307 1.00 0.00 2028 LEU A N 18
ATOM 16186 C CA . LEU A 1 38 ? 2.114 -13.918 -0.921 1.00 0.00 2028 LEU A CA 18
ATOM 16187 C C . LEU A 1 38 ? 2.366 -12.661 -0.121 1.00 0.00 2028 LEU A C 18
ATOM 16188 O O . LEU A 1 38 ? 1.496 -12.160 0.617 1.00 0.00 2028 LEU A O 18
ATOM 16204 N N . ASP A 1 39 ? 3.565 -12.184 -0.259 1.00 0.00 2029 ASP A N 18
ATOM 16205 C CA . ASP A 1 39 ? 4.003 -10.942 0.316 1.00 0.00 2029 ASP A CA 18
ATOM 16206 C C . ASP A 1 39 ? 4.030 -9.944 -0.830 1.00 0.00 2029 ASP A C 18
ATOM 16207 O O . ASP A 1 39 ? 3.895 -10.346 -2.002 1.00 0.00 2029 ASP A O 18
ATOM 16216 N N . VAL A 1 40 ? 4.167 -8.685 -0.536 1.00 0.00 2030 VAL A N 18
ATOM 16217 C CA . VAL A 1 40 ? 4.258 -7.675 -1.568 1.00 0.00 2030 VAL A CA 18
ATOM 16218 C C . VAL A 1 40 ? 5.558 -7.834 -2.378 1.00 0.00 2030 VAL A C 18
ATOM 16219 O O . VAL A 1 40 ? 5.641 -7.428 -3.546 1.00 0.00 2030 VAL A O 18
ATOM 16232 N N . ASP A 1 41 ? 6.575 -8.395 -1.717 1.00 0.00 2031 ASP A N 18
ATOM 16233 C CA . ASP A 1 41 ? 7.885 -8.742 -2.309 1.00 0.00 2031 ASP A CA 18
ATOM 16234 C C . ASP A 1 41 ? 8.513 -7.552 -3.052 1.00 0.00 2031 ASP A C 18
ATOM 16235 O O . ASP A 1 41 ? 9.319 -7.701 -3.970 1.00 0.00 2031 ASP A O 18
ATOM 16244 N N . LEU A 1 42 ? 8.126 -6.359 -2.611 1.00 0.00 2032 LEU A N 18
ATOM 16245 C CA . LEU A 1 42 ? 8.610 -5.078 -3.121 1.00 0.00 2032 LEU A CA 18
ATOM 16246 C C . LEU A 1 42 ? 8.124 -4.732 -4.551 1.00 0.00 2032 LEU A C 18
ATOM 16247 O O . LEU A 1 42 ? 8.436 -3.645 -5.054 1.00 0.00 2032 LEU A O 18
ATOM 16263 N N . GLU A 1 43 ? 7.340 -5.605 -5.193 1.00 0.00 2033 GLU A N 18
ATOM 16264 C CA . GLU A 1 43 ? 6.873 -5.312 -6.564 1.00 0.00 2033 GLU A CA 18
ATOM 16265 C C . GLU A 1 43 ? 5.451 -4.778 -6.579 1.00 0.00 2033 GLU A C 18
ATOM 16266 O O . GLU A 1 43 ? 5.031 -4.156 -7.553 1.00 0.00 2033 GLU A O 18
ATOM 16278 N N . THR A 1 44 ? 4.738 -4.985 -5.505 1.00 0.00 2034 THR A N 18
ATOM 16279 C CA . THR A 1 44 ? 3.356 -4.569 -5.399 1.00 0.00 2034 THR A CA 18
ATOM 16280 C C . THR A 1 44 ? 3.212 -3.055 -5.440 1.00 0.00 2034 THR A C 18
ATOM 16281 O O . THR A 1 44 ? 4.010 -2.321 -4.829 1.00 0.00 2034 THR A O 18
ATOM 16292 N N . ARG A 1 45 ? 2.239 -2.606 -6.180 1.00 0.00 2035 ARG A N 18
ATOM 16293 C CA . ARG A 1 45 ? 1.885 -1.219 -6.222 1.00 0.00 2035 ARG A CA 18
ATOM 16294 C C . ARG A 1 45 ? 0.986 -0.909 -5.044 1.00 0.00 2035 ARG A C 18
ATOM 16295 O O . ARG A 1 45 ? -0.185 -1.301 -5.025 1.00 0.00 2035 ARG A O 18
ATOM 16316 N N . ILE A 1 46 ? 1.560 -0.290 -4.035 1.00 0.00 2036 ILE A N 18
ATOM 16317 C CA . ILE A 1 46 ? 0.831 0.072 -2.838 1.00 0.00 2036 ILE A CA 18
ATOM 16318 C C . ILE A 1 46 ? -0.114 1.238 -3.115 1.00 0.00 2036 ILE A C 18
ATOM 16319 O O . ILE A 1 46 ? 0.339 2.332 -3.460 1.00 0.00 2036 ILE A O 18
ATOM 16335 N N . PRO A 1 47 ? -1.434 1.023 -2.989 1.00 0.00 2037 PRO A N 18
ATOM 16336 C CA . PRO A 1 47 ? -2.398 2.082 -3.155 1.00 0.00 2037 PRO A CA 18
ATOM 16337 C C . PRO A 1 47 ? -2.300 3.040 -1.991 1.00 0.00 2037 PRO A C 18
ATOM 16338 O O . PRO A 1 47 ? -2.476 2.654 -0.819 1.00 0.00 2037 PRO A O 18
ATOM 16349 N N . VAL A 1 48 ? -1.985 4.249 -2.290 1.00 0.00 2038 VAL A N 18
ATOM 16350 C CA . VAL A 1 48 ? -1.812 5.248 -1.283 1.00 0.00 2038 VAL A CA 18
ATOM 16351 C C . VAL A 1 48 ? -2.824 6.341 -1.469 1.00 0.00 2038 VAL A C 18
ATOM 16352 O O . VAL A 1 48 ? -3.232 6.634 -2.595 1.00 0.00 2038 VAL A O 18
ATOM 16365 N N . ILE A 1 49 ? -3.247 6.914 -0.395 1.00 0.00 2039 ILE A N 18
ATOM 16366 C CA . ILE A 1 49 ? -4.204 7.971 -0.438 1.00 0.00 2039 ILE A CA 18
ATOM 16367 C C . ILE A 1 49 ? -3.648 9.196 0.269 1.00 0.00 2039 ILE A C 18
ATOM 16368 O O . ILE A 1 49 ? -3.024 9.083 1.333 1.00 0.00 2039 ILE A O 18
ATOM 16384 N N . ASN A 1 50 ? -3.793 10.337 -0.360 1.00 0.00 2040 ASN A N 18
ATOM 16385 C CA . ASN A 1 50 ? -3.353 11.591 0.212 1.00 0.00 2040 ASN A CA 18
ATOM 16386 C C . ASN A 1 50 ? -4.257 11.922 1.366 1.00 0.00 2040 ASN A C 18
ATOM 16387 O O . ASN A 1 50 ? -5.465 11.996 1.196 1.00 0.00 2040 ASN A O 18
ATOM 16398 N N . LYS A 1 51 ? -3.673 12.129 2.514 1.00 0.00 2041 LYS A N 18
ATOM 16399 C CA . LYS A 1 51 ? -4.417 12.347 3.743 1.00 0.00 2041 LYS A CA 18
ATOM 16400 C C . LYS A 1 51 ? -5.177 13.668 3.751 1.00 0.00 2041 LYS A C 18
ATOM 16401 O O . LYS A 1 51 ? -6.185 13.816 4.442 1.00 0.00 2041 LYS A O 18
ATOM 16420 N N . VAL A 1 52 ? -4.706 14.614 2.984 1.00 0.00 2042 VAL A N 18
ATOM 16421 C CA . VAL A 1 52 ? -5.303 15.931 2.957 1.00 0.00 2042 VAL A CA 18
ATOM 16422 C C . VAL A 1 52 ? -6.409 16.010 1.898 1.00 0.00 2042 VAL A C 18
ATOM 16423 O O . VAL A 1 52 ? -7.563 16.283 2.215 1.00 0.00 2042 VAL A O 18
ATOM 16436 N N . ASP A 1 53 ? -6.049 15.740 0.664 1.00 0.00 2043 ASP A N 18
ATOM 16437 C CA . ASP A 1 53 ? -6.974 15.852 -0.468 1.00 0.00 2043 ASP A CA 18
ATOM 16438 C C . ASP A 1 53 ? -7.906 14.658 -0.560 1.00 0.00 2043 ASP A C 18
ATOM 16439 O O . ASP A 1 53 ? -9.129 14.805 -0.685 1.00 0.00 2043 ASP A O 18
ATOM 16448 N N . GLY A 1 54 ? -7.332 13.482 -0.466 1.00 0.00 2044 GLY A N 18
ATOM 16449 C CA . GLY A 1 54 ? -8.088 12.278 -0.661 1.00 0.00 2044 GLY A CA 18
ATOM 16450 C C . GLY A 1 54 ? -7.741 11.619 -1.979 1.00 0.00 2044 GLY A C 18
ATOM 16451 O O . GLY A 1 54 ? -8.450 10.725 -2.433 1.00 0.00 2044 GLY A O 18
ATOM 16455 N N . THR A 1 55 ? -6.662 12.079 -2.599 1.00 0.00 2045 THR A N 18
ATOM 16456 C CA . THR A 1 55 ? -6.179 11.529 -3.856 1.00 0.00 2045 THR A CA 18
ATOM 16457 C C . THR A 1 55 ? -5.713 10.077 -3.641 1.00 0.00 2045 THR A C 18
ATOM 16458 O O . THR A 1 55 ? -4.752 9.838 -2.905 1.00 0.00 2045 THR A O 18
ATOM 16469 N N . LEU A 1 56 ? -6.414 9.132 -4.228 1.00 0.00 2046 LEU A N 18
ATOM 16470 C CA . LEU A 1 56 ? -6.048 7.734 -4.123 1.00 0.00 2046 LEU A CA 18
ATOM 16471 C C . LEU A 1 56 ? -5.273 7.326 -5.360 1.00 0.00 2046 LEU A C 18
ATOM 16472 O O . LEU A 1 56 ? -5.726 7.537 -6.482 1.00 0.00 2046 LEU A O 18
ATOM 16488 N N . LEU A 1 57 ? -4.118 6.775 -5.161 1.00 0.00 2047 LEU A N 18
ATOM 16489 C CA . LEU A 1 57 ? -3.286 6.330 -6.247 1.00 0.00 2047 LEU A CA 18
ATOM 16490 C C . LEU A 1 57 ? -3.341 4.832 -6.337 1.00 0.00 2047 LEU A C 18
ATOM 16491 O O . LEU A 1 57 ? -3.093 4.138 -5.350 1.00 0.00 2047 LEU A O 18
ATOM 16507 N N . VAL A 1 58 ? -3.694 4.344 -7.498 1.00 0.00 2048 VAL A N 18
ATOM 16508 C CA . VAL A 1 58 ? -3.798 2.923 -7.757 1.00 0.00 2048 VAL A CA 18
ATOM 16509 C C . VAL A 1 58 ? -3.045 2.582 -9.031 1.00 0.00 2048 VAL A C 18
ATOM 16510 O O . VAL A 1 58 ? -2.587 3.488 -9.746 1.00 0.00 2048 VAL A O 18
ATOM 16523 N N . GLY A 1 59 ? -2.904 1.297 -9.305 1.00 0.00 2049 GLY A N 18
ATOM 16524 C CA . GLY A 1 59 ? -2.203 0.846 -10.487 1.00 0.00 2049 GLY A CA 18
ATOM 16525 C C . GLY A 1 59 ? -0.785 1.356 -10.547 1.00 0.00 2049 GLY A C 18
ATOM 16526 O O . GLY A 1 59 ? -0.069 1.344 -9.548 1.00 0.00 2049 GLY A O 18
ATOM 16530 N N . GLU A 1 60 ? -0.398 1.884 -11.685 1.00 0.00 2050 GLU A N 18
ATOM 16531 C CA . GLU A 1 60 ? 0.964 2.353 -11.868 1.00 0.00 2050 GLU A CA 18
ATOM 16532 C C . GLU A 1 60 ? 1.131 3.805 -11.465 1.00 0.00 2050 GLU A C 18
ATOM 16533 O O . GLU A 1 60 ? 2.195 4.398 -11.659 1.00 0.00 2050 GLU A O 18
ATOM 16545 N N . ASP A 1 61 ? 0.092 4.370 -10.918 1.00 0.00 2051 ASP A N 18
ATOM 16546 C CA . ASP A 1 61 ? 0.170 5.695 -10.344 1.00 0.00 2051 ASP A CA 18
ATOM 16547 C C . ASP A 1 61 ? 0.488 5.559 -8.894 1.00 0.00 2051 ASP A C 18
ATOM 16548 O O . ASP A 1 61 ? 0.929 6.501 -8.241 1.00 0.00 2051 ASP A O 18
ATOM 16557 N N . ALA A 1 62 ? 0.254 4.375 -8.389 1.00 0.00 2052 ALA A N 18
ATOM 16558 C CA . ALA A 1 62 ? 0.593 4.046 -7.053 1.00 0.00 2052 ALA A CA 18
ATOM 16559 C C . ALA A 1 62 ? 2.059 3.648 -7.049 1.00 0.00 2052 ALA A C 18
ATOM 16560 O O . ALA A 1 62 ? 2.530 3.049 -8.028 1.00 0.00 2052 ALA A O 18
ATOM 16567 N N . PRO A 1 63 ? 2.816 3.998 -6.016 1.00 0.00 2053 PRO A N 18
ATOM 16568 C CA . PRO A 1 63 ? 4.237 3.693 -5.957 1.00 0.00 2053 PRO A CA 18
ATOM 16569 C C . PRO A 1 63 ? 4.502 2.207 -5.778 1.00 0.00 2053 PRO A C 18
ATOM 16570 O O . PRO A 1 63 ? 3.729 1.487 -5.120 1.00 0.00 2053 PRO A O 18
ATOM 16581 N N . ARG A 1 64 ? 5.578 1.738 -6.371 1.00 0.00 2054 ARG A N 18
ATOM 16582 C CA . ARG A 1 64 ? 5.990 0.394 -6.192 1.00 0.00 2054 ARG A CA 18
ATOM 16583 C C . ARG A 1 64 ? 6.528 0.259 -4.773 1.00 0.00 2054 ARG A C 18
ATOM 16584 O O . ARG A 1 64 ? 7.203 1.144 -4.295 1.00 0.00 2054 ARG A O 18
ATOM 16605 N N . ARG A 1 65 ? 6.196 -0.818 -4.108 1.00 0.00 2055 ARG A N 18
ATOM 16606 C CA . ARG A 1 65 ? 6.593 -1.073 -2.719 1.00 0.00 2055 ARG A CA 18
ATOM 16607 C C . ARG A 1 65 ? 8.104 -0.860 -2.474 1.00 0.00 2055 ARG A C 18
ATOM 16608 O O . ARG A 1 65 ? 8.491 -0.410 -1.418 1.00 0.00 2055 ARG A O 18
ATOM 16629 N N . ALA A 1 66 ? 8.925 -1.146 -3.478 1.00 0.00 2056 ALA A N 18
ATOM 16630 C CA . ALA A 1 66 ? 10.371 -0.925 -3.395 1.00 0.00 2056 ALA A CA 18
ATOM 16631 C C . ALA A 1 66 ? 10.721 0.564 -3.194 1.00 0.00 2056 ALA A C 18
ATOM 16632 O O . ALA A 1 66 ? 11.658 0.897 -2.477 1.00 0.00 2056 ALA A O 18
ATOM 16639 N N . GLU A 1 67 ? 9.951 1.451 -3.811 1.00 0.00 2057 GLU A N 18
ATOM 16640 C CA . GLU A 1 67 ? 10.230 2.885 -3.723 1.00 0.00 2057 GLU A CA 18
ATOM 16641 C C . GLU A 1 67 ? 9.407 3.503 -2.606 1.00 0.00 2057 GLU A C 18
ATOM 16642 O O . GLU A 1 67 ? 9.709 4.588 -2.139 1.00 0.00 2057 GLU A O 18
ATOM 16654 N N . LEU A 1 68 ? 8.386 2.776 -2.179 1.00 0.00 2058 LEU A N 18
ATOM 16655 C CA . LEU A 1 68 ? 7.406 3.241 -1.206 1.00 0.00 2058 LEU A CA 18
ATOM 16656 C C . LEU A 1 68 ? 8.082 3.681 0.102 1.00 0.00 2058 LEU A C 18
ATOM 16657 O O . LEU A 1 68 ? 7.717 4.722 0.672 1.00 0.00 2058 LEU A O 18
ATOM 16673 N N . GLU A 1 69 ? 9.093 2.926 0.535 1.00 0.00 2059 GLU A N 18
ATOM 16674 C CA . GLU A 1 69 ? 9.840 3.254 1.751 1.00 0.00 2059 GLU A CA 18
ATOM 16675 C C . GLU A 1 69 ? 10.506 4.631 1.634 1.00 0.00 2059 GLU A C 18
ATOM 16676 O O . GLU A 1 69 ? 10.474 5.445 2.562 1.00 0.00 2059 GLU A O 18
ATOM 16688 N N . MET A 1 70 ? 11.058 4.893 0.473 1.00 0.00 2060 MET A N 18
ATOM 16689 C CA . MET A 1 70 ? 11.758 6.128 0.208 1.00 0.00 2060 MET A CA 18
ATOM 16690 C C . MET A 1 70 ? 10.765 7.254 0.023 1.00 0.00 2060 MET A C 18
ATOM 16691 O O . MET A 1 70 ? 10.951 8.361 0.545 1.00 0.00 2060 MET A O 18
ATOM 16705 N N . TRP A 1 71 ? 9.699 6.932 -0.673 1.00 0.00 2061 TRP A N 18
ATOM 16706 C CA . TRP A 1 71 ? 8.682 7.871 -1.083 1.00 0.00 2061 TRP A CA 18
ATOM 16707 C C . TRP A 1 71 ? 7.943 8.453 0.122 1.00 0.00 2061 TRP A C 18
ATOM 16708 O O . TRP A 1 71 ? 7.809 9.675 0.236 1.00 0.00 2061 TRP A O 18
ATOM 16729 N N . LEU A 1 72 ? 7.505 7.586 1.038 1.00 0.00 2062 LEU A N 18
ATOM 16730 C CA . LEU A 1 72 ? 6.800 8.041 2.240 1.00 0.00 2062 LEU A CA 18
ATOM 16731 C C . LEU A 1 72 ? 7.715 8.806 3.174 1.00 0.00 2062 LEU A C 18
ATOM 16732 O O . LEU A 1 72 ? 7.292 9.769 3.818 1.00 0.00 2062 LEU A O 18
ATOM 16748 N N . GLN A 1 73 ? 8.974 8.404 3.226 1.00 0.00 2063 GLN A N 18
ATOM 16749 C CA . GLN A 1 73 ? 9.951 9.056 4.068 1.00 0.00 2063 GLN A CA 18
ATOM 16750 C C . GLN A 1 73 ? 10.261 10.446 3.503 1.00 0.00 2063 GLN A C 18
ATOM 16751 O O . GLN A 1 73 ? 10.711 11.342 4.204 1.00 0.00 2063 GLN A O 18
ATOM 16765 N N . GLY A 1 74 ? 9.983 10.610 2.223 1.00 0.00 2064 GLY A N 18
ATOM 16766 C CA . GLY A 1 74 ? 10.172 11.881 1.559 1.00 0.00 2064 GLY A CA 18
ATOM 16767 C C . GLY A 1 74 ? 9.049 12.866 1.863 1.00 0.00 2064 GLY A C 18
ATOM 16768 O O . GLY A 1 74 ? 9.074 14.002 1.386 1.00 0.00 2064 GLY A O 18
ATOM 16772 N N . HIS A 1 75 ? 8.084 12.416 2.660 1.00 0.00 2065 HIS A N 18
ATOM 16773 C CA . HIS A 1 75 ? 6.926 13.193 3.113 1.00 0.00 2065 HIS A CA 18
ATOM 16774 C C . HIS A 1 75 ? 6.026 13.655 1.964 1.00 0.00 2065 HIS A C 18
ATOM 16775 O O . HIS A 1 75 ? 6.107 14.802 1.527 1.00 0.00 2065 HIS A O 18
ATOM 16789 N N . PRO A 1 76 ? 5.207 12.752 1.400 1.00 0.00 2066 PRO A N 18
ATOM 16790 C CA . PRO A 1 76 ? 4.261 13.114 0.365 1.00 0.00 2066 PRO A CA 18
ATOM 16791 C C . PRO A 1 76 ? 2.848 13.396 0.937 1.00 0.00 2066 PRO A C 18
ATOM 16792 O O . PRO A 1 76 ? 1.965 13.874 0.223 1.00 0.00 2066 PRO A O 18
ATOM 16803 N N . GLU A 1 77 ? 2.674 13.102 2.239 1.00 0.00 2067 GLU A N 18
ATOM 16804 C CA . GLU A 1 77 ? 1.407 13.260 2.989 1.00 0.00 2067 GLU A CA 18
ATOM 16805 C C . GLU A 1 77 ? 0.363 12.248 2.543 1.00 0.00 2067 GLU A C 18
ATOM 16806 O O . GLU A 1 77 ? -0.854 12.454 2.655 1.00 0.00 2067 GLU A O 18
ATOM 16818 N N . PHE A 1 78 ? 0.856 11.135 2.093 1.00 0.00 2068 PHE A N 18
ATOM 16819 C CA . PHE A 1 78 ? 0.035 10.011 1.697 1.00 0.00 2068 PHE A CA 18
ATOM 16820 C C . PHE A 1 78 ? 0.135 8.909 2.736 1.00 0.00 2068 PHE A C 18
ATOM 16821 O O . PHE A 1 78 ? 1.129 8.821 3.465 1.00 0.00 2068 PHE A O 18
ATOM 16838 N N . ALA A 1 79 ? -0.886 8.105 2.817 1.00 0.00 2069 ALA A N 18
ATOM 16839 C CA . ALA A 1 79 ? -0.921 6.962 3.700 1.00 0.00 2069 ALA A CA 18
ATOM 16840 C C . ALA A 1 79 ? -1.399 5.767 2.908 1.00 0.00 2069 ALA A C 18
ATOM 16841 O O . ALA A 1 79 ? -1.967 5.935 1.830 1.00 0.00 2069 ALA A O 18
ATOM 16848 N N . VAL A 1 80 ? -1.165 4.588 3.419 1.00 0.00 2070 VAL A N 18
ATOM 16849 C CA . VAL A 1 80 ? -1.572 3.360 2.749 1.00 0.00 2070 VAL A CA 18
ATOM 16850 C C . VAL A 1 80 ? -3.102 3.165 2.834 1.00 0.00 2070 VAL A C 18
ATOM 16851 O O . VAL A 1 80 ? -3.719 3.442 3.876 1.00 0.00 2070 VAL A O 18
ATOM 16864 N N . ASP A 1 81 ? -3.700 2.741 1.735 1.00 0.00 2071 ASP A N 18
ATOM 16865 C CA . ASP A 1 81 ? -5.137 2.499 1.650 1.00 0.00 2071 ASP A CA 18
ATOM 16866 C C . ASP A 1 81 ? -5.610 1.380 2.597 1.00 0.00 2071 ASP A C 18
ATOM 16867 O O . ASP A 1 81 ? -5.043 0.276 2.607 1.00 0.00 2071 ASP A O 18
ATOM 16876 N N . PRO A 1 82 ? -6.650 1.659 3.423 1.00 0.00 2072 PRO A N 18
ATOM 16877 C CA . PRO A 1 82 ? -7.225 0.682 4.370 1.00 0.00 2072 PRO A CA 18
ATOM 16878 C C . PRO A 1 82 ? -7.830 -0.556 3.695 1.00 0.00 2072 PRO A C 18
ATOM 16879 O O . PRO A 1 82 ? -7.940 -1.619 4.312 1.00 0.00 2072 PRO A O 18
ATOM 16890 N N . ARG A 1 83 ? -8.227 -0.436 2.446 1.00 0.00 2073 ARG A N 18
ATOM 16891 C CA . ARG A 1 83 ? -8.777 -1.578 1.740 1.00 0.00 2073 ARG A CA 18
ATOM 16892 C C . ARG A 1 83 ? -7.645 -2.533 1.399 1.00 0.00 2073 ARG A C 18
ATOM 16893 O O . ARG A 1 83 ? -7.787 -3.758 1.507 1.00 0.00 2073 ARG A O 18
ATOM 16914 N N . PHE A 1 84 ? -6.508 -1.965 1.043 1.00 0.00 2074 PHE A N 18
ATOM 16915 C CA . PHE A 1 84 ? -5.319 -2.739 0.789 1.00 0.00 2074 PHE A CA 18
ATOM 16916 C C . PHE A 1 84 ? -4.818 -3.360 2.087 1.00 0.00 2074 PHE A C 18
ATOM 16917 O O . PHE A 1 84 ? -4.311 -4.475 2.091 1.00 0.00 2074 PHE A O 18
ATOM 16934 N N . LEU A 1 85 ? -4.972 -2.638 3.189 1.00 0.00 2075 LEU A N 18
ATOM 16935 C CA . LEU A 1 85 ? -4.616 -3.176 4.500 1.00 0.00 2075 LEU A CA 18
ATOM 16936 C C . LEU A 1 85 ? -5.444 -4.416 4.799 1.00 0.00 2075 LEU A C 18
ATOM 16937 O O . LEU A 1 85 ? -4.913 -5.435 5.227 1.00 0.00 2075 LEU A O 18
ATOM 16953 N N . ALA A 1 86 ? -6.735 -4.337 4.510 1.00 0.00 2076 ALA A N 18
ATOM 16954 C CA . ALA A 1 86 ? -7.636 -5.460 4.687 1.00 0.00 2076 ALA A CA 18
ATOM 16955 C C . ALA A 1 86 ? -7.240 -6.611 3.766 1.00 0.00 2076 ALA A C 18
ATOM 16956 O O . ALA A 1 86 ? -7.328 -7.774 4.140 1.00 0.00 2076 ALA A O 18
ATOM 16963 N N . TYR A 1 87 ? -6.795 -6.269 2.567 1.00 0.00 2077 TYR A N 18
ATOM 16964 C CA . TYR A 1 87 ? -6.306 -7.234 1.597 1.00 0.00 2077 TYR A CA 18
ATOM 16965 C C . TYR A 1 87 ? -5.006 -7.898 2.087 1.00 0.00 2077 TYR A C 18
ATOM 16966 O O . TYR A 1 87 ? -4.804 -9.092 1.903 1.00 0.00 2077 TYR A O 18
ATOM 16984 N N . MET A 1 88 ? -4.147 -7.123 2.720 1.00 0.00 2078 MET A N 18
ATOM 16985 C CA . MET A 1 88 ? -2.898 -7.639 3.268 1.00 0.00 2078 MET A CA 18
ATOM 16986 C C . MET A 1 88 ? -3.187 -8.586 4.433 1.00 0.00 2078 MET A C 18
ATOM 16987 O O . MET A 1 88 ? -2.559 -9.640 4.566 1.00 0.00 2078 MET A O 18
ATOM 17001 N N . GLU A 1 89 ? -4.146 -8.216 5.257 1.00 0.00 2079 GLU A N 18
ATOM 17002 C CA . GLU A 1 89 ? -4.558 -9.032 6.394 1.00 0.00 2079 GLU A CA 18
ATOM 17003 C C . GLU A 1 89 ? -5.298 -10.279 5.924 1.00 0.00 2079 GLU A C 18
ATOM 17004 O O . GLU A 1 89 ? -5.230 -11.326 6.547 1.00 0.00 2079 GLU A O 18
ATOM 17016 N N . ASP A 1 90 ? -5.990 -10.149 4.804 1.00 0.00 2080 ASP A N 18
ATOM 17017 C CA . ASP A 1 90 ? -6.731 -11.257 4.162 1.00 0.00 2080 ASP A CA 18
ATOM 17018 C C . ASP A 1 90 ? -5.807 -12.433 3.878 1.00 0.00 2080 ASP A C 18
ATOM 17019 O O . ASP A 1 90 ? -6.214 -13.594 3.927 1.00 0.00 2080 ASP A O 18
ATOM 17028 N N . ARG A 1 91 ? -4.547 -12.127 3.655 1.00 0.00 2081 ARG A N 18
ATOM 17029 C CA . ARG A 1 91 ? -3.595 -13.126 3.252 1.00 0.00 2081 ARG A CA 18
ATOM 17030 C C . ARG A 1 91 ? -2.892 -13.785 4.450 1.00 0.00 2081 ARG A C 18
ATOM 17031 O O . ARG A 1 91 ? -1.836 -14.373 4.273 1.00 0.00 2081 ARG A O 18
ATOM 17052 N N . ARG A 1 92 ? -3.470 -13.685 5.668 1.00 0.00 2082 ARG A N 18
ATOM 17053 C CA . ARG A 1 92 ? -2.905 -14.403 6.843 1.00 0.00 2082 ARG A CA 18
ATOM 17054 C C . ARG A 1 92 ? -2.845 -15.900 6.532 1.00 0.00 2082 ARG A C 18
ATOM 17055 O O . ARG A 1 92 ? -1.815 -16.560 6.714 1.00 0.00 2082 ARG A O 18
ATOM 17076 N N . LYS A 1 93 ? -3.965 -16.410 6.090 1.00 0.00 2083 LYS A N 18
ATOM 17077 C CA . LYS A 1 93 ? -4.082 -17.727 5.542 1.00 0.00 2083 LYS A CA 18
ATOM 17078 C C . LYS A 1 93 ? -5.343 -17.774 4.751 1.00 0.00 2083 LYS A C 18
ATOM 17079 O O . LYS A 1 93 ? -6.350 -17.170 5.145 1.00 0.00 2083 LYS A O 18
ATOM 17098 N N . GLN A 1 94 ? -5.298 -18.407 3.635 1.00 0.00 2084 GLN A N 18
ATOM 17099 C CA . GLN A 1 94 ? -6.445 -18.536 2.809 1.00 0.00 2084 GLN A CA 18
ATOM 17100 C C . GLN A 1 94 ? -6.937 -19.941 2.886 1.00 0.00 2084 GLN A C 18
ATOM 17101 O O . GLN A 1 94 ? -6.155 -20.884 2.754 1.00 0.00 2084 GLN A O 18
ATOM 17115 N N . LYS A 1 95 ? -8.197 -20.088 3.141 1.00 0.00 2085 LYS A N 18
ATOM 17116 C CA . LYS A 1 95 ? -8.798 -21.373 3.128 1.00 0.00 2085 LYS A CA 18
ATOM 17117 C C . LYS A 1 95 ? -9.066 -21.724 1.696 1.00 0.00 2085 LYS A C 18
ATOM 17118 O O . LYS A 1 95 ? -9.800 -21.006 1.008 1.00 0.00 2085 LYS A O 18
ATOM 17137 N N . LEU A 1 38 ? 6.635 -12.270 3.689 1.00 0.00 2028 LEU A N 19
ATOM 17138 C CA . LEU A 1 38 ? 5.563 -11.877 4.626 1.00 0.00 2028 LEU A CA 19
ATOM 17139 C C . LEU A 1 38 ? 5.151 -10.436 4.349 1.00 0.00 2028 LEU A C 19
ATOM 17140 O O . LEU A 1 38 ? 4.635 -9.722 5.220 1.00 0.00 2028 LEU A O 19
ATOM 17156 N N . ASP A 1 39 ? 5.359 -10.047 3.126 1.00 0.00 2029 ASP A N 19
ATOM 17157 C CA . ASP A 1 39 ? 5.055 -8.731 2.616 1.00 0.00 2029 ASP A CA 19
ATOM 17158 C C . ASP A 1 39 ? 4.741 -8.969 1.148 1.00 0.00 2029 ASP A C 19
ATOM 17159 O O . ASP A 1 39 ? 4.542 -10.132 0.757 1.00 0.00 2029 ASP A O 19
ATOM 17168 N N . VAL A 1 40 ? 4.724 -7.954 0.337 1.00 0.00 2030 VAL A N 19
ATOM 17169 C CA . VAL A 1 40 ? 4.408 -8.129 -1.060 1.00 0.00 2030 VAL A CA 19
ATOM 17170 C C . VAL A 1 40 ? 5.669 -8.471 -1.867 1.00 0.00 2030 VAL A C 19
ATOM 17171 O O . VAL A 1 40 ? 6.732 -8.742 -1.301 1.00 0.00 2030 VAL A O 19
ATOM 17184 N N . ASP A 1 41 ? 5.561 -8.415 -3.168 1.00 0.00 2031 ASP A N 19
ATOM 17185 C CA . ASP A 1 41 ? 6.637 -8.833 -4.063 1.00 0.00 2031 ASP A CA 19
ATOM 17186 C C . ASP A 1 41 ? 7.557 -7.642 -4.443 1.00 0.00 2031 ASP A C 19
ATOM 17187 O O . ASP A 1 41 ? 8.278 -7.696 -5.430 1.00 0.00 2031 ASP A O 19
ATOM 17196 N N . LEU A 1 42 ? 7.551 -6.580 -3.615 1.00 0.00 2032 LEU A N 19
ATOM 17197 C CA . LEU A 1 42 ? 8.357 -5.329 -3.831 1.00 0.00 2032 LEU A CA 19
ATOM 17198 C C . LEU A 1 42 ? 7.923 -4.511 -5.048 1.00 0.00 2032 LEU A C 19
ATOM 17199 O O . LEU A 1 42 ? 7.812 -3.287 -4.973 1.00 0.00 2032 LEU A O 19
ATOM 17215 N N . GLU A 1 43 ? 7.693 -5.171 -6.152 1.00 0.00 2033 GLU A N 19
ATOM 17216 C CA . GLU A 1 43 ? 7.276 -4.507 -7.361 1.00 0.00 2033 GLU A CA 19
ATOM 17217 C C . GLU A 1 43 ? 5.783 -4.224 -7.318 1.00 0.00 2033 GLU A C 19
ATOM 17218 O O . GLU A 1 43 ? 5.260 -3.471 -8.134 1.00 0.00 2033 GLU A O 19
ATOM 17230 N N . THR A 1 44 ? 5.112 -4.838 -6.361 1.00 0.00 2034 THR A N 19
ATOM 17231 C CA . THR A 1 44 ? 3.710 -4.616 -6.126 1.00 0.00 2034 THR A CA 19
ATOM 17232 C C . THR A 1 44 ? 3.504 -3.134 -5.775 1.00 0.00 2034 THR A C 19
ATOM 17233 O O . THR A 1 44 ? 4.193 -2.598 -4.897 1.00 0.00 2034 THR A O 19
ATOM 17244 N N . ARG A 1 45 ? 2.621 -2.483 -6.473 1.00 0.00 2035 ARG A N 19
ATOM 17245 C CA . ARG A 1 45 ? 2.366 -1.075 -6.253 1.00 0.00 2035 ARG A CA 19
ATOM 17246 C C . ARG A 1 45 ? 1.426 -0.930 -5.082 1.00 0.00 2035 ARG A C 19
ATOM 17247 O O . ARG A 1 45 ? 0.281 -1.386 -5.143 1.00 0.00 2035 ARG A O 19
ATOM 17268 N N . ILE A 1 46 ? 1.906 -0.357 -4.008 1.00 0.00 2036 ILE A N 19
ATOM 17269 C CA . ILE A 1 46 ? 1.077 -0.157 -2.842 1.00 0.00 2036 ILE A CA 19
ATOM 17270 C C . ILE A 1 46 ? 0.257 1.120 -3.018 1.00 0.00 2036 ILE A C 19
ATOM 17271 O O . ILE A 1 46 ? 0.830 2.197 -3.176 1.00 0.00 2036 ILE A O 19
ATOM 17287 N N . PRO A 1 47 ? -1.083 1.011 -3.030 1.00 0.00 2037 PRO A N 19
ATOM 17288 C CA . PRO A 1 47 ? -1.959 2.164 -3.161 1.00 0.00 2037 PRO A CA 19
ATOM 17289 C C . PRO A 1 47 ? -1.799 3.141 -2.001 1.00 0.00 2037 PRO A C 19
ATOM 17290 O O . PRO A 1 47 ? -1.668 2.740 -0.827 1.00 0.00 2037 PRO A O 19
ATOM 17301 N N . VAL A 1 48 ? -1.800 4.397 -2.322 1.00 0.00 2038 VAL A N 19
ATOM 17302 C CA . VAL A 1 48 ? -1.641 5.442 -1.347 1.00 0.00 2038 VAL A CA 19
ATOM 17303 C C . VAL A 1 48 ? -2.702 6.487 -1.529 1.00 0.00 2038 VAL A C 19
ATOM 17304 O O . VAL A 1 48 ? -3.225 6.664 -2.639 1.00 0.00 2038 VAL A O 19
ATOM 17317 N N . ILE A 1 49 ? -3.033 7.156 -0.468 1.00 0.00 2039 ILE A N 19
ATOM 17318 C CA . ILE A 1 49 ? -4.037 8.180 -0.504 1.00 0.00 2039 ILE A CA 19
ATOM 17319 C C . ILE A 1 49 ? -3.526 9.450 0.163 1.00 0.00 2039 ILE A C 19
ATOM 17320 O O . ILE A 1 49 ? -2.965 9.402 1.259 1.00 0.00 2039 ILE A O 19
ATOM 17336 N N . ASN A 1 50 ? -3.649 10.563 -0.527 1.00 0.00 2040 ASN A N 19
ATOM 17337 C CA . ASN A 1 50 ? -3.272 11.859 0.027 1.00 0.00 2040 ASN A CA 19
ATOM 17338 C C . ASN A 1 50 ? -4.307 12.253 1.030 1.00 0.00 2040 ASN A C 19
ATOM 17339 O O . ASN A 1 50 ? -5.473 12.341 0.699 1.00 0.00 2040 ASN A O 19
ATOM 17350 N N . LYS A 1 51 ? -3.892 12.503 2.230 1.00 0.00 2041 LYS A N 19
ATOM 17351 C CA . LYS A 1 51 ? -4.818 12.761 3.319 1.00 0.00 2041 LYS A CA 19
ATOM 17352 C C . LYS A 1 51 ? -5.467 14.142 3.238 1.00 0.00 2041 LYS A C 19
ATOM 17353 O O . LYS A 1 51 ? -6.536 14.366 3.805 1.00 0.00 2041 LYS A O 19
ATOM 17372 N N . VAL A 1 52 ? -4.843 15.041 2.529 1.00 0.00 2042 VAL A N 19
ATOM 17373 C CA . VAL A 1 52 ? -5.326 16.405 2.440 1.00 0.00 2042 VAL A CA 19
ATOM 17374 C C . VAL A 1 52 ? -6.374 16.543 1.327 1.00 0.00 2042 VAL A C 19
ATOM 17375 O O . VAL A 1 52 ? -7.467 17.087 1.545 1.00 0.00 2042 VAL A O 19
ATOM 17388 N N . ASP A 1 53 ? -6.053 16.030 0.158 1.00 0.00 2043 ASP A N 19
ATOM 17389 C CA . ASP A 1 53 ? -6.940 16.124 -1.006 1.00 0.00 2043 ASP A CA 19
ATOM 17390 C C . ASP A 1 53 ? -7.816 14.897 -1.166 1.00 0.00 2043 ASP A C 19
ATOM 17391 O O . ASP A 1 53 ? -8.998 14.995 -1.518 1.00 0.00 2043 ASP A O 19
ATOM 17400 N N . GLY A 1 54 ? -7.266 13.760 -0.874 1.00 0.00 2044 GLY A N 19
ATOM 17401 C CA . GLY A 1 54 ? -7.968 12.530 -1.125 1.00 0.00 2044 GLY A CA 19
ATOM 17402 C C . GLY A 1 54 ? -7.526 11.937 -2.437 1.00 0.00 2044 GLY A C 19
ATOM 17403 O O . GLY A 1 54 ? -8.285 11.254 -3.110 1.00 0.00 2044 GLY A O 19
ATOM 17407 N N . THR A 1 55 ? -6.305 12.250 -2.819 1.00 0.00 2045 THR A N 19
ATOM 17408 C CA . THR A 1 55 ? -5.729 11.740 -4.034 1.00 0.00 2045 THR A CA 19
ATOM 17409 C C . THR A 1 55 ? -5.379 10.268 -3.831 1.00 0.00 2045 THR A C 19
ATOM 17410 O O . THR A 1 55 ? -4.433 9.949 -3.110 1.00 0.00 2045 THR A O 19
ATOM 17421 N N . LEU A 1 56 ? -6.163 9.391 -4.399 1.00 0.00 2046 LEU A N 19
ATOM 17422 C CA . LEU A 1 56 ? -5.934 7.977 -4.266 1.00 0.00 2046 LEU A CA 19
ATOM 17423 C C . LEU A 1 56 ? -5.205 7.451 -5.485 1.00 0.00 2046 LEU A C 19
ATOM 17424 O O . LEU A 1 56 ? -5.643 7.633 -6.612 1.00 0.00 2046 LEU A O 19
ATOM 17440 N N . LEU A 1 57 ? -4.096 6.826 -5.257 1.00 0.00 2047 LEU A N 19
ATOM 17441 C CA . LEU A 1 57 ? -3.302 6.271 -6.314 1.00 0.00 2047 LEU A CA 19
ATOM 17442 C C . LEU A 1 57 ? -3.403 4.760 -6.266 1.00 0.00 2047 LEU A C 19
ATOM 17443 O O . LEU A 1 57 ? -3.000 4.144 -5.286 1.00 0.00 2047 LEU A O 19
ATOM 17459 N N . VAL A 1 58 ? -3.983 4.184 -7.293 1.00 0.00 2048 VAL A N 19
ATOM 17460 C CA . VAL A 1 58 ? -4.158 2.738 -7.396 1.00 0.00 2048 VAL A CA 19
ATOM 17461 C C . VAL A 1 58 ? -3.609 2.247 -8.721 1.00 0.00 2048 VAL A C 19
ATOM 17462 O O . VAL A 1 58 ? -3.240 3.052 -9.572 1.00 0.00 2048 VAL A O 19
ATOM 17475 N N . GLY A 1 59 ? -3.553 0.952 -8.896 1.00 0.00 2049 GLY A N 19
ATOM 17476 C CA . GLY A 1 59 ? -3.036 0.385 -10.118 1.00 0.00 2049 GLY A CA 19
ATOM 17477 C C . GLY A 1 59 ? -1.564 0.674 -10.251 1.00 0.00 2049 GLY A C 19
ATOM 17478 O O . GLY A 1 59 ? -0.775 0.265 -9.402 1.00 0.00 2049 GLY A O 19
ATOM 17482 N N . GLU A 1 60 ? -1.192 1.394 -11.278 1.00 0.00 2050 GLU A N 19
ATOM 17483 C CA . GLU A 1 60 ? 0.185 1.792 -11.451 1.00 0.00 2050 GLU A CA 19
ATOM 17484 C C . GLU A 1 60 ? 0.340 3.277 -11.196 1.00 0.00 2050 GLU A C 19
ATOM 17485 O O . GLU A 1 60 ? 1.402 3.847 -11.406 1.00 0.00 2050 GLU A O 19
ATOM 17497 N N . ASP A 1 61 ? -0.730 3.897 -10.716 1.00 0.00 2051 ASP A N 19
ATOM 17498 C CA . ASP A 1 61 ? -0.704 5.306 -10.318 1.00 0.00 2051 ASP A CA 19
ATOM 17499 C C . ASP A 1 61 ? 0.079 5.416 -9.033 1.00 0.00 2051 ASP A C 19
ATOM 17500 O O . ASP A 1 61 ? 0.662 6.453 -8.717 1.00 0.00 2051 ASP A O 19
ATOM 17509 N N . ALA A 1 62 ? 0.091 4.330 -8.310 1.00 0.00 2052 ALA A N 19
ATOM 17510 C CA . ALA A 1 62 ? 0.804 4.222 -7.079 1.00 0.00 2052 ALA A CA 19
ATOM 17511 C C . ALA A 1 62 ? 2.201 3.675 -7.367 1.00 0.00 2052 ALA A C 19
ATOM 17512 O O . ALA A 1 62 ? 2.373 2.892 -8.309 1.00 0.00 2052 ALA A O 19
ATOM 17519 N N . PRO A 1 63 ? 3.227 4.128 -6.640 1.00 0.00 2053 PRO A N 19
ATOM 17520 C CA . PRO A 1 63 ? 4.592 3.620 -6.804 1.00 0.00 2053 PRO A CA 19
ATOM 17521 C C . PRO A 1 63 ? 4.754 2.180 -6.275 1.00 0.00 2053 PRO A C 19
ATOM 17522 O O . PRO A 1 63 ? 3.958 1.707 -5.447 1.00 0.00 2053 PRO A O 19
ATOM 17533 N N . ARG A 1 64 ? 5.778 1.491 -6.755 1.00 0.00 2054 ARG A N 19
ATOM 17534 C CA . ARG A 1 64 ? 6.070 0.138 -6.306 1.00 0.00 2054 ARG A CA 19
ATOM 17535 C C . ARG A 1 64 ? 6.579 0.152 -4.890 1.00 0.00 2054 ARG A C 19
ATOM 17536 O O . ARG A 1 64 ? 7.285 1.068 -4.504 1.00 0.00 2054 ARG A O 19
ATOM 17557 N N . ARG A 1 65 ? 6.249 -0.890 -4.156 1.00 0.00 2055 ARG A N 19
ATOM 17558 C CA . ARG A 1 65 ? 6.567 -1.078 -2.727 1.00 0.00 2055 ARG A CA 19
ATOM 17559 C C . ARG A 1 65 ? 8.027 -0.782 -2.413 1.00 0.00 2055 ARG A C 19
ATOM 17560 O O . ARG A 1 65 ? 8.324 -0.138 -1.401 1.00 0.00 2055 ARG A O 19
ATOM 17581 N N . ALA A 1 66 ? 8.908 -1.224 -3.300 1.00 0.00 2056 ALA A N 19
ATOM 17582 C CA . ALA A 1 66 ? 10.345 -1.018 -3.170 1.00 0.00 2056 ALA A CA 19
ATOM 17583 C C . ALA A 1 66 ? 10.687 0.463 -3.016 1.00 0.00 2056 ALA A C 19
ATOM 17584 O O . ALA A 1 66 ? 11.537 0.822 -2.211 1.00 0.00 2056 ALA A O 19
ATOM 17591 N N . GLU A 1 67 ? 9.999 1.312 -3.761 1.00 0.00 2057 GLU A N 19
ATOM 17592 C CA . GLU A 1 67 ? 10.247 2.757 -3.699 1.00 0.00 2057 GLU A CA 19
ATOM 17593 C C . GLU A 1 67 ? 9.293 3.418 -2.705 1.00 0.00 2057 GLU A C 19
ATOM 17594 O O . GLU A 1 67 ? 9.657 4.341 -1.973 1.00 0.00 2057 GLU A O 19
ATOM 17606 N N . LEU A 1 68 ? 8.091 2.891 -2.683 1.00 0.00 2058 LEU A N 19
ATOM 17607 C CA . LEU A 1 68 ? 6.951 3.402 -1.938 1.00 0.00 2058 LEU A CA 19
ATOM 17608 C C . LEU A 1 68 ? 7.243 3.575 -0.443 1.00 0.00 2058 LEU A C 19
ATOM 17609 O O . LEU A 1 68 ? 6.832 4.575 0.148 1.00 0.00 2058 LEU A O 19
ATOM 17625 N N . GLU A 1 69 ? 7.966 2.634 0.151 1.00 0.00 2059 GLU A N 19
ATOM 17626 C CA . GLU A 1 69 ? 8.261 2.713 1.578 1.00 0.00 2059 GLU A CA 19
ATOM 17627 C C . GLU A 1 69 ? 9.074 3.971 1.926 1.00 0.00 2059 GLU A C 19
ATOM 17628 O O . GLU A 1 69 ? 8.745 4.691 2.865 1.00 0.00 2059 GLU A O 19
ATOM 17640 N N . MET A 1 70 ? 10.086 4.262 1.120 1.00 0.00 2060 MET A N 19
ATOM 17641 C CA . MET A 1 70 ? 10.934 5.428 1.339 1.00 0.00 2060 MET A CA 19
ATOM 17642 C C . MET A 1 70 ? 10.162 6.692 1.003 1.00 0.00 2060 MET A C 19
ATOM 17643 O O . MET A 1 70 ? 10.266 7.706 1.695 1.00 0.00 2060 MET A O 19
ATOM 17657 N N . TRP A 1 71 ? 9.358 6.593 -0.040 1.00 0.00 2061 TRP A N 19
ATOM 17658 C CA . TRP A 1 71 ? 8.556 7.693 -0.541 1.00 0.00 2061 TRP A CA 19
ATOM 17659 C C . TRP A 1 71 ? 7.584 8.188 0.541 1.00 0.00 2061 TRP A C 19
ATOM 17660 O O . TRP A 1 71 ? 7.461 9.387 0.774 1.00 0.00 2061 TRP A O 19
ATOM 17681 N N . LEU A 1 72 ? 6.931 7.253 1.227 1.00 0.00 2062 LEU A N 19
ATOM 17682 C CA . LEU A 1 72 ? 6.019 7.606 2.309 1.00 0.00 2062 LEU A CA 19
ATOM 17683 C C . LEU A 1 72 ? 6.751 8.257 3.468 1.00 0.00 2062 LEU A C 19
ATOM 17684 O O . LEU A 1 72 ? 6.257 9.212 4.057 1.00 0.00 2062 LEU A O 19
ATOM 17700 N N . GLN A 1 73 ? 7.933 7.762 3.767 1.00 0.00 2063 GLN A N 19
ATOM 17701 C CA . GLN A 1 73 ? 8.725 8.264 4.877 1.00 0.00 2063 GLN A CA 19
ATOM 17702 C C . GLN A 1 73 ? 9.186 9.696 4.654 1.00 0.00 2063 GLN A C 19
ATOM 17703 O O . GLN A 1 73 ? 9.375 10.452 5.608 1.00 0.00 2063 GLN A O 19
ATOM 17717 N N . GLY A 1 74 ? 9.349 10.066 3.406 1.00 0.00 2064 GLY A N 19
ATOM 17718 C CA . GLY A 1 74 ? 9.722 11.433 3.065 1.00 0.00 2064 GLY A CA 19
ATOM 17719 C C . GLY A 1 74 ? 8.597 12.423 3.339 1.00 0.00 2064 GLY A C 19
ATOM 17720 O O . GLY A 1 74 ? 8.822 13.636 3.381 1.00 0.00 2064 GLY A O 19
ATOM 17724 N N . HIS A 1 75 ? 7.404 11.883 3.547 1.00 0.00 2065 HIS A N 19
ATOM 17725 C CA . HIS A 1 75 ? 6.184 12.626 3.844 1.00 0.00 2065 HIS A CA 19
ATOM 17726 C C . HIS A 1 75 ? 5.669 13.394 2.626 1.00 0.00 2065 HIS A C 19
ATOM 17727 O O . HIS A 1 75 ? 5.927 14.590 2.460 1.00 0.00 2065 HIS A O 19
ATOM 17741 N N . PRO A 1 76 ? 4.984 12.695 1.718 1.00 0.00 2066 PRO A N 19
ATOM 17742 C CA . PRO A 1 76 ? 4.373 13.315 0.560 1.00 0.00 2066 PRO A CA 19
ATOM 17743 C C . PRO A 1 76 ? 2.913 13.667 0.851 1.00 0.00 2066 PRO A C 19
ATOM 17744 O O . PRO A 1 76 ? 2.170 14.084 -0.034 1.00 0.00 2066 PRO A O 19
ATOM 17755 N N . GLU A 1 77 ? 2.526 13.465 2.128 1.00 0.00 2067 GLU A N 19
ATOM 17756 C CA . GLU A 1 77 ? 1.167 13.705 2.667 1.00 0.00 2067 GLU A CA 19
ATOM 17757 C C . GLU A 1 77 ? 0.196 12.612 2.218 1.00 0.00 2067 GLU A C 19
ATOM 17758 O O . GLU A 1 77 ? -1.033 12.717 2.359 1.00 0.00 2067 GLU A O 19
ATOM 17770 N N . PHE A 1 78 ? 0.771 11.561 1.697 1.00 0.00 2068 PHE A N 19
ATOM 17771 C CA . PHE A 1 78 ? 0.051 10.378 1.316 1.00 0.00 2068 PHE A CA 19
ATOM 17772 C C . PHE A 1 78 ? 0.298 9.334 2.368 1.00 0.00 2068 PHE A C 19
ATOM 17773 O O . PHE A 1 78 ? 1.381 9.287 2.954 1.00 0.00 2068 PHE A O 19
ATOM 17790 N N . ALA A 1 79 ? -0.687 8.548 2.634 1.00 0.00 2069 ALA A N 19
ATOM 17791 C CA . ALA A 1 79 ? -0.566 7.462 3.558 1.00 0.00 2069 ALA A CA 19
ATOM 17792 C C . ALA A 1 79 ? -0.894 6.191 2.830 1.00 0.00 2069 ALA A C 19
ATOM 17793 O O . ALA A 1 79 ? -1.519 6.241 1.757 1.00 0.00 2069 ALA A O 19
ATOM 17800 N N . VAL A 1 80 ? -0.466 5.078 3.371 1.00 0.00 2070 VAL A N 19
ATOM 17801 C CA . VAL A 1 80 ? -0.742 3.792 2.777 1.00 0.00 2070 VAL A CA 19
ATOM 17802 C C . VAL A 1 80 ? -2.234 3.469 2.905 1.00 0.00 2070 VAL A C 19
ATOM 17803 O O . VAL A 1 80 ? -2.830 3.659 3.987 1.00 0.00 2070 VAL A O 19
ATOM 17816 N N . ASP A 1 81 ? -2.835 3.045 1.795 1.00 0.00 2071 ASP A N 19
ATOM 17817 C CA . ASP A 1 81 ? -4.253 2.692 1.743 1.00 0.00 2071 ASP A CA 19
ATOM 17818 C C . ASP A 1 81 ? -4.563 1.576 2.742 1.00 0.00 2071 ASP A C 19
ATOM 17819 O O . ASP A 1 81 ? -4.023 0.461 2.640 1.00 0.00 2071 ASP A O 19
ATOM 17828 N N . PRO A 1 82 ? -5.427 1.856 3.725 1.00 0.00 2072 PRO A N 19
ATOM 17829 C CA . PRO A 1 82 ? -5.758 0.901 4.778 1.00 0.00 2072 PRO A CA 19
ATOM 17830 C C . PRO A 1 82 ? -6.551 -0.313 4.281 1.00 0.00 2072 PRO A C 19
ATOM 17831 O O . PRO A 1 82 ? -6.619 -1.342 4.959 1.00 0.00 2072 PRO A O 19
ATOM 17842 N N . ARG A 1 83 ? -7.118 -0.221 3.102 1.00 0.00 2073 ARG A N 19
ATOM 17843 C CA . ARG A 1 83 ? -7.888 -1.319 2.565 1.00 0.00 2073 ARG A CA 19
ATOM 17844 C C . ARG A 1 83 ? -6.948 -2.357 1.969 1.00 0.00 2073 ARG A C 19
ATOM 17845 O O . ARG A 1 83 ? -7.200 -3.558 2.032 1.00 0.00 2073 ARG A O 19
ATOM 17866 N N . PHE A 1 84 ? -5.850 -1.890 1.417 1.00 0.00 2074 PHE A N 19
ATOM 17867 C CA . PHE A 1 84 ? -4.835 -2.775 0.903 1.00 0.00 2074 PHE A CA 19
ATOM 17868 C C . PHE A 1 84 ? -4.111 -3.446 2.062 1.00 0.00 2074 PHE A C 19
ATOM 17869 O O . PHE A 1 84 ? -3.687 -4.599 1.959 1.00 0.00 2074 PHE A O 19
ATOM 17886 N N . LEU A 1 85 ? -3.996 -2.729 3.183 1.00 0.00 2075 LEU A N 19
ATOM 17887 C CA . LEU A 1 85 ? -3.400 -3.293 4.397 1.00 0.00 2075 LEU A CA 19
ATOM 17888 C C . LEU A 1 85 ? -4.179 -4.521 4.844 1.00 0.00 2075 LEU A C 19
ATOM 17889 O O . LEU A 1 85 ? -3.603 -5.489 5.334 1.00 0.00 2075 LEU A O 19
ATOM 17905 N N . ALA A 1 86 ? -5.485 -4.501 4.597 1.00 0.00 2076 ALA A N 19
ATOM 17906 C CA . ALA A 1 86 ? -6.344 -5.625 4.911 1.00 0.00 2076 ALA A CA 19
ATOM 17907 C C . ALA A 1 86 ? -5.935 -6.875 4.112 1.00 0.00 2076 ALA A C 19
ATOM 17908 O O . ALA A 1 86 ? -6.076 -7.991 4.592 1.00 0.00 2076 ALA A O 19
ATOM 17915 N N . TYR A 1 87 ? -5.396 -6.676 2.913 1.00 0.00 2077 TYR A N 19
ATOM 17916 C CA . TYR A 1 87 ? -4.915 -7.791 2.088 1.00 0.00 2077 TYR A CA 19
ATOM 17917 C C . TYR A 1 87 ? -3.632 -8.364 2.669 1.00 0.00 2077 TYR A C 19
ATOM 17918 O O . TYR A 1 87 ? -3.364 -9.567 2.568 1.00 0.00 2077 TYR A O 19
ATOM 17936 N N . MET A 1 88 ? -2.837 -7.504 3.277 1.00 0.00 2078 MET A N 19
ATOM 17937 C CA . MET A 1 88 ? -1.592 -7.930 3.902 1.00 0.00 2078 MET A CA 19
ATOM 17938 C C . MET A 1 88 ? -1.896 -8.734 5.166 1.00 0.00 2078 MET A C 19
ATOM 17939 O O . MET A 1 88 ? -1.167 -9.660 5.523 1.00 0.00 2078 MET A O 19
ATOM 17953 N N . GLU A 1 89 ? -2.993 -8.383 5.824 1.00 0.00 2079 GLU A N 19
ATOM 17954 C CA . GLU A 1 89 ? -3.448 -9.111 6.996 1.00 0.00 2079 GLU A CA 19
ATOM 17955 C C . GLU A 1 89 ? -4.121 -10.400 6.557 1.00 0.00 2079 GLU A C 19
ATOM 17956 O O . GLU A 1 89 ? -4.121 -11.382 7.277 1.00 0.00 2079 GLU A O 19
ATOM 17968 N N . ASP A 1 90 ? -4.740 -10.350 5.384 1.00 0.00 2080 ASP A N 19
ATOM 17969 C CA . ASP A 1 90 ? -5.412 -11.502 4.771 1.00 0.00 2080 ASP A CA 19
ATOM 17970 C C . ASP A 1 90 ? -4.427 -12.647 4.593 1.00 0.00 2080 ASP A C 19
ATOM 17971 O O . ASP A 1 90 ? -4.729 -13.804 4.916 1.00 0.00 2080 ASP A O 19
ATOM 17980 N N . ARG A 1 91 ? -3.246 -12.333 4.083 1.00 0.00 2081 ARG A N 19
ATOM 17981 C CA . ARG A 1 91 ? -2.187 -13.314 4.038 1.00 0.00 2081 ARG A CA 19
ATOM 17982 C C . ARG A 1 91 ? -1.505 -13.335 5.391 1.00 0.00 2081 ARG A C 19
ATOM 17983 O O . ARG A 1 91 ? -0.459 -12.713 5.603 1.00 0.00 2081 ARG A O 19
ATOM 18004 N N . ARG A 1 92 ? -2.146 -13.990 6.313 1.00 0.00 2082 ARG A N 19
ATOM 18005 C CA . ARG A 1 92 ? -1.716 -14.023 7.680 1.00 0.00 2082 ARG A CA 19
ATOM 18006 C C . ARG A 1 92 ? -0.956 -15.304 7.968 1.00 0.00 2082 ARG A C 19
ATOM 18007 O O . ARG A 1 92 ? -1.508 -16.258 8.505 1.00 0.00 2082 ARG A O 19
ATOM 18028 N N . LYS A 1 93 ? 0.289 -15.325 7.498 1.00 0.00 2083 LYS A N 19
ATOM 18029 C CA . LYS A 1 93 ? 1.243 -16.423 7.695 1.00 0.00 2083 LYS A CA 19
ATOM 18030 C C . LYS A 1 93 ? 0.658 -17.791 7.331 1.00 0.00 2083 LYS A C 19
ATOM 18031 O O . LYS A 1 93 ? 0.410 -18.645 8.200 1.00 0.00 2083 LYS A O 19
ATOM 18050 N N . GLN A 1 94 ? 0.401 -17.963 6.059 1.00 0.00 2084 GLN A N 19
ATOM 18051 C CA . GLN A 1 94 ? -0.187 -19.165 5.527 1.00 0.00 2084 GLN A CA 19
ATOM 18052 C C . GLN A 1 94 ? 0.170 -19.335 4.061 1.00 0.00 2084 GLN A C 19
ATOM 18053 O O . GLN A 1 94 ? 0.704 -18.418 3.438 1.00 0.00 2084 GLN A O 19
ATOM 18067 N N . LYS A 1 95 ? -0.070 -20.494 3.541 1.00 0.00 2085 LYS A N 19
ATOM 18068 C CA . LYS A 1 95 ? 0.149 -20.775 2.145 1.00 0.00 2085 LYS A CA 19
ATOM 18069 C C . LYS A 1 95 ? -1.154 -21.261 1.581 1.00 0.00 2085 LYS A C 19
ATOM 18070 O O . LYS A 1 95 ? -1.884 -21.998 2.265 1.00 0.00 2085 LYS A O 19
ATOM 18089 N N . LEU A 1 38 ? 8.542 -11.188 4.590 1.00 0.00 2028 LEU A N 20
ATOM 18090 C CA . LEU A 1 38 ? 7.351 -10.656 5.224 1.00 0.00 2028 LEU A CA 20
ATOM 18091 C C . LEU A 1 38 ? 7.065 -9.242 4.695 1.00 0.00 2028 LEU A C 20
ATOM 18092 O O . LEU A 1 38 ? 7.259 -8.235 5.388 1.00 0.00 2028 LEU A O 20
ATOM 18108 N N . ASP A 1 39 ? 6.683 -9.193 3.451 1.00 0.00 2029 ASP A N 20
ATOM 18109 C CA . ASP A 1 39 ? 6.410 -7.976 2.712 1.00 0.00 2029 ASP A CA 20
ATOM 18110 C C . ASP A 1 39 ? 5.358 -8.336 1.669 1.00 0.00 2029 ASP A C 20
ATOM 18111 O O . ASP A 1 39 ? 4.851 -9.459 1.681 1.00 0.00 2029 ASP A O 20
ATOM 18120 N N . VAL A 1 40 ? 5.060 -7.443 0.762 1.00 0.00 2030 VAL A N 20
ATOM 18121 C CA . VAL A 1 40 ? 4.121 -7.683 -0.309 1.00 0.00 2030 VAL A CA 20
ATOM 18122 C C . VAL A 1 40 ? 4.924 -8.234 -1.526 1.00 0.00 2030 VAL A C 20
ATOM 18123 O O . VAL A 1 40 ? 4.466 -8.233 -2.696 1.00 0.00 2030 VAL A O 20
ATOM 18136 N N . ASP A 1 41 ? 6.151 -8.668 -1.197 1.00 0.00 2031 ASP A N 20
ATOM 18137 C CA . ASP A 1 41 ? 7.123 -9.299 -2.088 1.00 0.00 2031 ASP A CA 20
ATOM 18138 C C . ASP A 1 41 ? 7.738 -8.332 -3.053 1.00 0.00 2031 ASP A C 20
ATOM 18139 O O . ASP A 1 41 ? 8.425 -8.745 -3.989 1.00 0.00 2031 ASP A O 20
ATOM 18148 N N . LEU A 1 42 ? 7.526 -7.027 -2.804 1.00 0.00 2032 LEU A N 20
ATOM 18149 C CA . LEU A 1 42 ? 8.084 -5.940 -3.653 1.00 0.00 2032 LEU A CA 20
ATOM 18150 C C . LEU A 1 42 ? 7.680 -6.100 -5.131 1.00 0.00 2032 LEU A C 20
ATOM 18151 O O . LEU A 1 42 ? 8.314 -5.548 -6.023 1.00 0.00 2032 LEU A O 20
ATOM 18167 N N . GLU A 1 43 ? 6.600 -6.802 -5.375 1.00 0.00 2033 GLU A N 20
ATOM 18168 C CA . GLU A 1 43 ? 6.096 -6.994 -6.732 1.00 0.00 2033 GLU A CA 20
ATOM 18169 C C . GLU A 1 43 ? 4.725 -6.357 -6.893 1.00 0.00 2033 GLU A C 20
ATOM 18170 O O . GLU A 1 43 ? 4.263 -6.102 -7.996 1.00 0.00 2033 GLU A O 20
ATOM 18182 N N . THR A 1 44 ? 4.117 -6.070 -5.790 1.00 0.00 2034 THR A N 20
ATOM 18183 C CA . THR A 1 44 ? 2.786 -5.536 -5.753 1.00 0.00 2034 THR A CA 20
ATOM 18184 C C . THR A 1 44 ? 2.863 -4.024 -5.495 1.00 0.00 2034 THR A C 20
ATOM 18185 O O . THR A 1 44 ? 3.475 -3.614 -4.523 1.00 0.00 2034 THR A O 20
ATOM 18196 N N . ARG A 1 45 ? 2.303 -3.202 -6.389 1.00 0.00 2035 ARG A N 20
ATOM 18197 C CA . ARG A 1 45 ? 2.298 -1.745 -6.188 1.00 0.00 2035 ARG A CA 20
ATOM 18198 C C . ARG A 1 45 ? 1.462 -1.378 -4.989 1.00 0.00 2035 ARG A C 20
ATOM 18199 O O . ARG A 1 45 ? 0.468 -2.057 -4.679 1.00 0.00 2035 ARG A O 20
ATOM 18220 N N . ILE A 1 46 ? 1.840 -0.317 -4.336 1.00 0.00 2036 ILE A N 20
ATOM 18221 C CA . ILE A 1 46 ? 1.200 0.075 -3.111 1.00 0.00 2036 ILE A CA 20
ATOM 18222 C C . ILE A 1 46 ? 0.253 1.239 -3.370 1.00 0.00 2036 ILE A C 20
ATOM 18223 O O . ILE A 1 46 ? 0.692 2.303 -3.817 1.00 0.00 2036 ILE A O 20
ATOM 18239 N N . PRO A 1 47 ? -1.052 1.048 -3.141 1.00 0.00 2037 PRO A N 20
ATOM 18240 C CA . PRO A 1 47 ? -2.011 2.122 -3.264 1.00 0.00 2037 PRO A CA 20
ATOM 18241 C C . PRO A 1 47 ? -1.823 3.111 -2.130 1.00 0.00 2037 PRO A C 20
ATOM 18242 O O . PRO A 1 47 ? -1.807 2.735 -0.940 1.00 0.00 2037 PRO A O 20
ATOM 18253 N N . VAL A 1 48 ? -1.639 4.344 -2.477 1.00 0.00 2038 VAL A N 20
ATOM 18254 C CA . VAL A 1 48 ? -1.436 5.369 -1.493 1.00 0.00 2038 VAL A CA 20
ATOM 18255 C C . VAL A 1 48 ? -2.536 6.387 -1.563 1.00 0.00 2038 VAL A C 20
ATOM 18256 O O . VAL A 1 48 ? -3.102 6.633 -2.638 1.00 0.00 2038 VAL A O 20
ATOM 18269 N N . ILE A 1 49 ? -2.845 6.959 -0.445 1.00 0.00 2039 ILE A N 20
ATOM 18270 C CA . ILE A 1 49 ? -3.900 7.912 -0.354 1.00 0.00 2039 ILE A CA 20
ATOM 18271 C C . ILE A 1 49 ? -3.367 9.226 0.203 1.00 0.00 2039 ILE A C 20
ATOM 18272 O O . ILE A 1 49 ? -2.508 9.237 1.095 1.00 0.00 2039 ILE A O 20
ATOM 18288 N N . ASN A 1 50 ? -3.802 10.313 -0.378 1.00 0.00 2040 ASN A N 20
ATOM 18289 C CA . ASN A 1 50 ? -3.493 11.623 0.150 1.00 0.00 2040 ASN A CA 20
ATOM 18290 C C . ASN A 1 50 ? -4.309 11.767 1.391 1.00 0.00 2040 ASN A C 20
ATOM 18291 O O . ASN A 1 50 ? -5.536 11.657 1.334 1.00 0.00 2040 ASN A O 20
ATOM 18302 N N . LYS A 1 51 ? -3.655 12.018 2.485 1.00 0.00 2041 LYS A N 20
ATOM 18303 C CA . LYS A 1 51 ? -4.292 12.041 3.790 1.00 0.00 2041 LYS A CA 20
ATOM 18304 C C . LYS A 1 51 ? -5.397 13.083 3.894 1.00 0.00 2041 LYS A C 20
ATOM 18305 O O . LYS A 1 51 ? -6.336 12.915 4.669 1.00 0.00 2041 LYS A O 20
ATOM 18324 N N . VAL A 1 52 ? -5.284 14.142 3.140 1.00 0.00 2042 VAL A N 20
ATOM 18325 C CA . VAL A 1 52 ? -6.233 15.220 3.232 1.00 0.00 2042 VAL A CA 20
ATOM 18326 C C . VAL A 1 52 ? -7.294 15.143 2.127 1.00 0.00 2042 VAL A C 20
ATOM 18327 O O . VAL A 1 52 ? -8.486 14.980 2.399 1.00 0.00 2042 VAL A O 20
ATOM 18340 N N . ASP A 1 53 ? -6.848 15.195 0.889 1.00 0.00 2043 ASP A N 20
ATOM 18341 C CA . ASP A 1 53 ? -7.761 15.326 -0.245 1.00 0.00 2043 ASP A CA 20
ATOM 18342 C C . ASP A 1 53 ? -8.425 14.007 -0.628 1.00 0.00 2043 ASP A C 20
ATOM 18343 O O . ASP A 1 53 ? -9.509 13.994 -1.199 1.00 0.00 2043 ASP A O 20
ATOM 18352 N N . GLY A 1 54 ? -7.785 12.904 -0.307 1.00 0.00 2044 GLY A N 20
ATOM 18353 C CA . GLY A 1 54 ? -8.379 11.617 -0.579 1.00 0.00 2044 GLY A CA 20
ATOM 18354 C C . GLY A 1 54 ? -7.972 11.081 -1.918 1.00 0.00 2044 GLY A C 20
ATOM 18355 O O . GLY A 1 54 ? -8.615 10.180 -2.463 1.00 0.00 2044 GLY A O 20
ATOM 18359 N N . THR A 1 55 ? -6.923 11.655 -2.464 1.00 0.00 2045 THR A N 20
ATOM 18360 C CA . THR A 1 55 ? -6.377 11.224 -3.715 1.00 0.00 2045 THR A CA 20
ATOM 18361 C C . THR A 1 55 ? -5.827 9.805 -3.560 1.00 0.00 2045 THR A C 20
ATOM 18362 O O . THR A 1 55 ? -4.886 9.590 -2.801 1.00 0.00 2045 THR A O 20
ATOM 18373 N N . LEU A 1 56 ? -6.425 8.859 -4.232 1.00 0.00 2046 LEU A N 20
ATOM 18374 C CA . LEU A 1 56 ? -6.017 7.483 -4.109 1.00 0.00 2046 LEU A CA 20
ATOM 18375 C C . LEU A 1 56 ? -5.317 7.032 -5.371 1.00 0.00 2046 LEU A C 20
ATOM 18376 O O . LEU A 1 56 ? -5.904 7.043 -6.465 1.00 0.00 2046 LEU A O 20
ATOM 18392 N N . LEU A 1 57 ? -4.088 6.638 -5.224 1.00 0.00 2047 LEU A N 20
ATOM 18393 C CA . LEU A 1 57 ? -3.276 6.223 -6.340 1.00 0.00 2047 LEU A CA 20
ATOM 18394 C C . LEU A 1 57 ? -3.266 4.728 -6.448 1.00 0.00 2047 LEU A C 20
ATOM 18395 O O . LEU A 1 57 ? -2.747 4.033 -5.579 1.00 0.00 2047 LEU A O 20
ATOM 18411 N N . VAL A 1 58 ? -3.886 4.244 -7.486 1.00 0.00 2048 VAL A N 20
ATOM 18412 C CA . VAL A 1 58 ? -3.938 2.839 -7.788 1.00 0.00 2048 VAL A CA 20
ATOM 18413 C C . VAL A 1 58 ? -3.411 2.625 -9.190 1.00 0.00 2048 VAL A C 20
ATOM 18414 O O . VAL A 1 58 ? -3.201 3.602 -9.935 1.00 0.00 2048 VAL A O 20
ATOM 18427 N N . GLY A 1 59 ? -3.170 1.386 -9.540 1.00 0.00 2049 GLY A N 20
ATOM 18428 C CA . GLY A 1 59 ? -2.714 1.066 -10.866 1.00 0.00 2049 GLY A CA 20
ATOM 18429 C C . GLY A 1 59 ? -1.304 1.537 -11.117 1.00 0.00 2049 GLY A C 20
ATOM 18430 O O . GLY A 1 59 ? -0.463 1.496 -10.218 1.00 0.00 2049 GLY A O 20
ATOM 18434 N N . GLU A 1 60 ? -1.059 2.054 -12.305 1.00 0.00 2050 GLU A N 20
ATOM 18435 C CA . GLU A 1 60 ? 0.277 2.480 -12.703 1.00 0.00 2050 GLU A CA 20
ATOM 18436 C C . GLU A 1 60 ? 0.622 3.861 -12.152 1.00 0.00 2050 GLU A C 20
ATOM 18437 O O . GLU A 1 60 ? 1.716 4.396 -12.373 1.00 0.00 2050 GLU A O 20
ATOM 18449 N N . ASP A 1 61 ? -0.304 4.435 -11.439 1.00 0.00 2051 ASP A N 20
ATOM 18450 C CA . ASP A 1 61 ? -0.081 5.705 -10.792 1.00 0.00 2051 ASP A CA 20
ATOM 18451 C C . ASP A 1 61 ? 0.317 5.512 -9.360 1.00 0.00 2051 ASP A C 20
ATOM 18452 O O . ASP A 1 61 ? 0.675 6.465 -8.671 1.00 0.00 2051 ASP A O 20
ATOM 18461 N N . ALA A 1 62 ? 0.276 4.280 -8.913 1.00 0.00 2052 ALA A N 20
ATOM 18462 C CA . ALA A 1 62 ? 0.658 3.981 -7.574 1.00 0.00 2052 ALA A CA 20
ATOM 18463 C C . ALA A 1 62 ? 2.160 3.736 -7.538 1.00 0.00 2052 ALA A C 20
ATOM 18464 O O . ALA A 1 62 ? 2.700 3.071 -8.445 1.00 0.00 2052 ALA A O 20
ATOM 18471 N N . PRO A 1 63 ? 2.856 4.314 -6.531 1.00 0.00 2053 PRO A N 20
ATOM 18472 C CA . PRO A 1 63 ? 4.327 4.263 -6.406 1.00 0.00 2053 PRO A CA 20
ATOM 18473 C C . PRO A 1 63 ? 4.928 2.861 -6.398 1.00 0.00 2053 PRO A C 20
ATOM 18474 O O . PRO A 1 63 ? 4.258 1.852 -6.059 1.00 0.00 2053 PRO A O 20
ATOM 18485 N N . ARG A 1 64 ? 6.210 2.810 -6.737 1.00 0.00 2054 ARG A N 20
ATOM 18486 C CA . ARG A 1 64 ? 6.956 1.618 -6.766 1.00 0.00 2054 ARG A CA 20
ATOM 18487 C C . ARG A 1 64 ? 7.107 1.118 -5.357 1.00 0.00 2054 ARG A C 20
ATOM 18488 O O . ARG A 1 64 ? 7.642 1.803 -4.503 1.00 0.00 2054 ARG A O 20
ATOM 18509 N N . ARG A 1 65 ? 6.629 -0.065 -5.151 1.00 0.00 2055 ARG A N 20
ATOM 18510 C CA . ARG A 1 65 ? 6.592 -0.741 -3.867 1.00 0.00 2055 ARG A CA 20
ATOM 18511 C C . ARG A 1 65 ? 7.934 -0.707 -3.124 1.00 0.00 2055 ARG A C 20
ATOM 18512 O O . ARG A 1 65 ? 7.983 -0.367 -1.953 1.00 0.00 2055 ARG A O 20
ATOM 18533 N N . ALA A 1 66 ? 9.011 -1.024 -3.819 1.00 0.00 2056 ALA A N 20
ATOM 18534 C CA . ALA A 1 66 ? 10.354 -0.973 -3.238 1.00 0.00 2056 ALA A CA 20
ATOM 18535 C C . ALA A 1 66 ? 10.769 0.453 -2.804 1.00 0.00 2056 ALA A C 20
ATOM 18536 O O . ALA A 1 66 ? 11.569 0.615 -1.889 1.00 0.00 2056 ALA A O 20
ATOM 18543 N N . GLU A 1 67 ? 10.199 1.474 -3.437 1.00 0.00 2057 GLU A N 20
ATOM 18544 C CA . GLU A 1 67 ? 10.583 2.860 -3.148 1.00 0.00 2057 GLU A CA 20
ATOM 18545 C C . GLU A 1 67 ? 9.619 3.487 -2.171 1.00 0.00 2057 GLU A C 20
ATOM 18546 O O . GLU A 1 67 ? 9.931 4.479 -1.527 1.00 0.00 2057 GLU A O 20
ATOM 18558 N N . LEU A 1 68 ? 8.456 2.881 -2.076 1.00 0.00 2058 LEU A N 20
ATOM 18559 C CA . LEU A 1 68 ? 7.345 3.344 -1.260 1.00 0.00 2058 LEU A CA 20
ATOM 18560 C C . LEU A 1 68 ? 7.762 3.594 0.188 1.00 0.00 2058 LEU A C 20
ATOM 18561 O O . LEU A 1 68 ? 7.342 4.586 0.793 1.00 0.00 2058 LEU A O 20
ATOM 18577 N N . GLU A 1 69 ? 8.612 2.719 0.707 1.00 0.00 2059 GLU A N 20
ATOM 18578 C CA . GLU A 1 69 ? 9.098 2.797 2.081 1.00 0.00 2059 GLU A CA 20
ATOM 18579 C C . GLU A 1 69 ? 9.741 4.168 2.320 1.00 0.00 2059 GLU A C 20
ATOM 18580 O O . GLU A 1 69 ? 9.331 4.930 3.193 1.00 0.00 2059 GLU A O 20
ATOM 18592 N N . MET A 1 70 ? 10.700 4.480 1.475 1.00 0.00 2060 MET A N 20
ATOM 18593 C CA . MET A 1 70 ? 11.439 5.747 1.512 1.00 0.00 2060 MET A CA 20
ATOM 18594 C C . MET A 1 70 ? 10.537 6.929 1.140 1.00 0.00 2060 MET A C 20
ATOM 18595 O O . MET A 1 70 ? 10.630 8.009 1.724 1.00 0.00 2060 MET A O 20
ATOM 18609 N N . TRP A 1 71 ? 9.657 6.694 0.189 1.00 0.00 2061 TRP A N 20
ATOM 18610 C CA . TRP A 1 71 ? 8.760 7.712 -0.345 1.00 0.00 2061 TRP A CA 20
ATOM 18611 C C . TRP A 1 71 ? 7.858 8.262 0.770 1.00 0.00 2061 TRP A C 20
ATOM 18612 O O . TRP A 1 71 ? 7.696 9.479 0.921 1.00 0.00 2061 TRP A O 20
ATOM 18633 N N . LEU A 1 72 ? 7.316 7.363 1.575 1.00 0.00 2062 LEU A N 20
ATOM 18634 C CA . LEU A 1 72 ? 6.483 7.746 2.706 1.00 0.00 2062 LEU A CA 20
ATOM 18635 C C . LEU A 1 72 ? 7.288 8.455 3.783 1.00 0.00 2062 LEU A C 20
ATOM 18636 O O . LEU A 1 72 ? 6.772 9.328 4.476 1.00 0.00 2062 LEU A O 20
ATOM 18652 N N . GLN A 1 73 ? 8.548 8.068 3.935 1.00 0.00 2063 GLN A N 20
ATOM 18653 C CA . GLN A 1 73 ? 9.437 8.678 4.914 1.00 0.00 2063 GLN A CA 20
ATOM 18654 C C . GLN A 1 73 ? 9.685 10.156 4.608 1.00 0.00 2063 GLN A C 20
ATOM 18655 O O . GLN A 1 73 ? 9.917 10.962 5.519 1.00 0.00 2063 GLN A O 20
ATOM 18669 N N . GLY A 1 74 ? 9.649 10.503 3.337 1.00 0.00 2064 GLY A N 20
ATOM 18670 C CA . GLY A 1 74 ? 9.781 11.892 2.933 1.00 0.00 2064 GLY A CA 20
ATOM 18671 C C . GLY A 1 74 ? 8.512 12.684 3.230 1.00 0.00 2064 GLY A C 20
ATOM 18672 O O . GLY A 1 74 ? 8.566 13.896 3.485 1.00 0.00 2064 GLY A O 20
ATOM 18676 N N . HIS A 1 75 ? 7.396 11.966 3.225 1.00 0.00 2065 HIS A N 20
ATOM 18677 C CA . HIS A 1 75 ? 6.042 12.480 3.468 1.00 0.00 2065 HIS A CA 20
ATOM 18678 C C . HIS A 1 75 ? 5.586 13.473 2.386 1.00 0.00 2065 HIS A C 20
ATOM 18679 O O . HIS A 1 75 ? 5.779 14.684 2.507 1.00 0.00 2065 HIS A O 20
ATOM 18693 N N . PRO A 1 76 ? 5.005 12.955 1.304 1.00 0.00 2066 PRO A N 20
ATOM 18694 C CA . PRO A 1 76 ? 4.481 13.760 0.186 1.00 0.00 2066 PRO A CA 20
ATOM 18695 C C . PRO A 1 76 ? 2.957 13.974 0.303 1.00 0.00 2066 PRO A C 20
ATOM 18696 O O . PRO A 1 76 ? 2.271 14.161 -0.701 1.00 0.00 2066 PRO A O 20
ATOM 18707 N N . GLU A 1 77 ? 2.460 13.905 1.553 1.00 0.00 2067 GLU A N 20
ATOM 18708 C CA . GLU A 1 77 ? 1.023 14.028 1.948 1.00 0.00 2067 GLU A CA 20
ATOM 18709 C C . GLU A 1 77 ? 0.297 12.701 1.808 1.00 0.00 2067 GLU A C 20
ATOM 18710 O O . GLU A 1 77 ? -0.860 12.561 2.218 1.00 0.00 2067 GLU A O 20
ATOM 18722 N N . PHE A 1 78 ? 0.955 11.750 1.217 1.00 0.00 2068 PHE A N 20
ATOM 18723 C CA . PHE A 1 78 ? 0.374 10.447 1.000 1.00 0.00 2068 PHE A CA 20
ATOM 18724 C C . PHE A 1 78 ? 0.801 9.467 2.066 1.00 0.00 2068 PHE A C 20
ATOM 18725 O O . PHE A 1 78 ? 1.860 9.620 2.680 1.00 0.00 2068 PHE A O 20
ATOM 18742 N N . ALA A 1 79 ? -0.048 8.503 2.290 1.00 0.00 2069 ALA A N 20
ATOM 18743 C CA . ALA A 1 79 ? 0.171 7.400 3.196 1.00 0.00 2069 ALA A CA 20
ATOM 18744 C C . ALA A 1 79 ? -0.413 6.178 2.533 1.00 0.00 2069 ALA A C 20
ATOM 18745 O O . ALA A 1 79 ? -0.988 6.303 1.454 1.00 0.00 2069 ALA A O 20
ATOM 18752 N N . VAL A 1 80 ? -0.287 5.023 3.138 1.00 0.00 2070 VAL A N 20
ATOM 18753 C CA . VAL A 1 80 ? -0.831 3.817 2.556 1.00 0.00 2070 VAL A CA 20
ATOM 18754 C C . VAL A 1 80 ? -2.349 3.808 2.653 1.00 0.00 2070 VAL A C 20
ATOM 18755 O O . VAL A 1 80 ? -2.930 4.365 3.596 1.00 0.00 2070 VAL A O 20
ATOM 18768 N N . ASP A 1 81 ? -2.977 3.220 1.673 1.00 0.00 2071 ASP A N 20
ATOM 18769 C CA . ASP A 1 81 ? -4.415 3.088 1.653 1.00 0.00 2071 ASP A CA 20
ATOM 18770 C C . ASP A 1 81 ? -4.897 2.108 2.728 1.00 0.00 2071 ASP A C 20
ATOM 18771 O O . ASP A 1 81 ? -4.377 0.996 2.847 1.00 0.00 2071 ASP A O 20
ATOM 18780 N N . PRO A 1 82 ? -5.867 2.527 3.565 1.00 0.00 2072 PRO A N 20
ATOM 18781 C CA . PRO A 1 82 ? -6.455 1.672 4.598 1.00 0.00 2072 PRO A CA 20
ATOM 18782 C C . PRO A 1 82 ? -7.100 0.395 4.027 1.00 0.00 2072 PRO A C 20
ATOM 18783 O O . PRO A 1 82 ? -7.165 -0.642 4.707 1.00 0.00 2072 PRO A O 20
ATOM 18794 N N . ARG A 1 83 ? -7.531 0.452 2.780 1.00 0.00 2073 ARG A N 20
ATOM 18795 C CA . ARG A 1 83 ? -8.146 -0.697 2.134 1.00 0.00 2073 ARG A CA 20
ATOM 18796 C C . ARG A 1 83 ? -7.031 -1.715 1.796 1.00 0.00 2073 ARG A C 20
ATOM 18797 O O . ARG A 1 83 ? -7.232 -2.934 1.847 1.00 0.00 2073 ARG A O 20
ATOM 18818 N N . PHE A 1 84 ? -5.852 -1.185 1.487 1.00 0.00 2074 PHE A N 20
ATOM 18819 C CA . PHE A 1 84 ? -4.631 -1.965 1.301 1.00 0.00 2074 PHE A CA 20
ATOM 18820 C C . PHE A 1 84 ? -4.160 -2.536 2.645 1.00 0.00 2074 PHE A C 20
ATOM 18821 O O . PHE A 1 84 ? -3.616 -3.643 2.716 1.00 0.00 2074 PHE A O 20
ATOM 18838 N N . LEU A 1 85 ? -4.360 -1.784 3.701 1.00 0.00 2075 LEU A N 20
ATOM 18839 C CA . LEU A 1 85 ? -4.056 -2.278 5.035 1.00 0.00 2075 LEU A CA 20
ATOM 18840 C C . LEU A 1 85 ? -4.948 -3.470 5.369 1.00 0.00 2075 LEU A C 20
ATOM 18841 O O . LEU A 1 85 ? -4.508 -4.447 5.983 1.00 0.00 2075 LEU A O 20
ATOM 18857 N N . ALA A 1 86 ? -6.195 -3.407 4.927 1.00 0.00 2076 ALA A N 20
ATOM 18858 C CA . ALA A 1 86 ? -7.109 -4.516 5.108 1.00 0.00 2076 ALA A CA 20
ATOM 18859 C C . ALA A 1 86 ? -6.706 -5.665 4.201 1.00 0.00 2076 ALA A C 20
ATOM 18860 O O . ALA A 1 86 ? -6.852 -6.805 4.558 1.00 0.00 2076 ALA A O 20
ATOM 18867 N N . TYR A 1 87 ? -6.182 -5.328 3.027 1.00 0.00 2077 TYR A N 20
ATOM 18868 C CA . TYR A 1 87 ? -5.633 -6.300 2.084 1.00 0.00 2077 TYR A CA 20
ATOM 18869 C C . TYR A 1 87 ? -4.570 -7.155 2.764 1.00 0.00 2077 TYR A C 20
ATOM 18870 O O . TYR A 1 87 ? -4.610 -8.382 2.676 1.00 0.00 2077 TYR A O 20
ATOM 18888 N N . MET A 1 88 ? -3.645 -6.509 3.466 1.00 0.00 2078 MET A N 20
ATOM 18889 C CA . MET A 1 88 ? -2.611 -7.235 4.195 1.00 0.00 2078 MET A CA 20
ATOM 18890 C C . MET A 1 88 ? -3.229 -8.147 5.241 1.00 0.00 2078 MET A C 20
ATOM 18891 O O . MET A 1 88 ? -3.031 -9.376 5.213 1.00 0.00 2078 MET A O 20
ATOM 18905 N N . GLU A 1 89 ? -4.022 -7.536 6.098 1.00 0.00 2079 GLU A N 20
ATOM 18906 C CA . GLU A 1 89 ? -4.641 -8.173 7.255 1.00 0.00 2079 GLU A CA 20
ATOM 18907 C C . GLU A 1 89 ? -5.564 -9.341 6.848 1.00 0.00 2079 GLU A C 20
ATOM 18908 O O . GLU A 1 89 ? -5.604 -10.382 7.513 1.00 0.00 2079 GLU A O 20
ATOM 18920 N N . ASP A 1 90 ? -6.272 -9.170 5.759 1.00 0.00 2080 ASP A N 20
ATOM 18921 C CA . ASP A 1 90 ? -7.220 -10.169 5.283 1.00 0.00 2080 ASP A CA 20
ATOM 18922 C C . ASP A 1 90 ? -6.531 -11.350 4.645 1.00 0.00 2080 ASP A C 20
ATOM 18923 O O . ASP A 1 90 ? -6.890 -12.506 4.909 1.00 0.00 2080 ASP A O 20
ATOM 18932 N N . ARG A 1 91 ? -5.551 -11.078 3.789 1.00 0.00 2081 ARG A N 20
ATOM 18933 C CA . ARG A 1 91 ? -4.921 -12.147 3.046 1.00 0.00 2081 ARG A CA 20
ATOM 18934 C C . ARG A 1 91 ? -4.021 -12.986 3.948 1.00 0.00 2081 ARG A C 20
ATOM 18935 O O . ARG A 1 91 ? -4.429 -14.061 4.386 1.00 0.00 2081 ARG A O 20
ATOM 18956 N N . ARG A 1 92 ? -2.819 -12.491 4.261 1.00 0.00 2082 ARG A N 20
ATOM 18957 C CA . ARG A 1 92 ? -1.901 -13.235 5.140 1.00 0.00 2082 ARG A CA 20
ATOM 18958 C C . ARG A 1 92 ? -0.744 -12.381 5.671 1.00 0.00 2082 ARG A C 20
ATOM 18959 O O . ARG A 1 92 ? 0.296 -12.901 6.064 1.00 0.00 2082 ARG A O 20
ATOM 18980 N N . LYS A 1 93 ? -0.944 -11.086 5.743 1.00 0.00 2083 LYS A N 20
ATOM 18981 C CA . LYS A 1 93 ? 0.056 -10.202 6.320 1.00 0.00 2083 LYS A CA 20
ATOM 18982 C C . LYS A 1 93 ? -0.518 -9.511 7.539 1.00 0.00 2083 LYS A C 20
ATOM 18983 O O . LYS A 1 93 ? -1.107 -8.447 7.433 1.00 0.00 2083 LYS A O 20
ATOM 19002 N N . GLN A 1 94 ? -0.335 -10.098 8.696 1.00 0.00 2084 GLN A N 20
ATOM 19003 C CA . GLN A 1 94 ? -0.871 -9.534 9.950 1.00 0.00 2084 GLN A CA 20
ATOM 19004 C C . GLN A 1 94 ? -0.019 -8.361 10.477 1.00 0.00 2084 GLN A C 20
ATOM 19005 O O . GLN A 1 94 ? -0.116 -7.989 11.649 1.00 0.00 2084 GLN A O 20
ATOM 19019 N N . LYS A 1 95 ? 0.752 -7.754 9.573 1.00 0.00 2085 LYS A N 20
ATOM 19020 C CA . LYS A 1 95 ? 1.636 -6.624 9.849 1.00 0.00 2085 LYS A CA 20
ATOM 19021 C C . LYS A 1 95 ? 2.720 -7.006 10.840 1.00 0.00 2085 LYS A C 20
ATOM 19022 O O . LYS A 1 95 ? 2.538 -6.954 12.061 1.00 0.00 2085 LYS A O 20
#

Solvent-accessible surface area: 4892 Å² total; per-residue (Å²): 217,103,32,106,97,141,50,75,0,24,0,38,10,127,123,109,40,67,88,26,90,43,153,104,0,8,138,74,55,62,9,123,134,80,37,136,56,102,112,70,37,27,31,18,73,189,37,89,38,115,63,127,90,129,173,194,147,253

Nearest PDB structures (foldseek):
  2cka-assembly1_A  TM=8.627E-01  e=1.182E-07  Homo sapiens
  2dl6-assembly1_A  TM=8.392E-01  e=6.197E-07  Homo sapiens
  2v0e-assembly1_A  TM=8.706E-01  e=4.683E-04  Homo sapiens
  2ckc-assembly1_A  TM=8.025E-01  e=1.763E-03  Homo sapiens
  2v0f-assembly1_A  TM=7.844E-01  e=2.624E-03  Homo sapiens

Radius of gyration: 12.03 Å; Cα contacts (8 Å, |Δi|>4): 67; chains: 1; bounding box: 21×37×22 Å

CATH classification: 3.40.5.120

GO terms:
  GO:0008013 beta-catenin binding (F, IDA)
  GO:0003682 chromatin binding (F, IDA)
  GO:0090090 negative regulation of canonical Wnt signaling pathway (P, IDA)
  GO:0005634 nucleus (C, IDA)
  GO:0071339 MLL1 complex (C, IDA)
  GO:0140002 histone H3K4me3 reader activity (F, IDA)
  GO:0005634 nucleus (C, EXP)
  GO:0016887 ATP hydrolysis activity (F, EXP)
  GO:0006397 mRNA processing (P, IMP)
  GO:0005515 protein binding (F, IPI)
  GO:0005654 nucleoplasm (C, TAS)
  GO:0005654 nucleoplasm (C, IDA)
  GO:0140658 ATP-dependent chromatin remodeler activity (F, IDA)
  GO:0045944 positive regulation of transcription by RNA polymerase II (P, IMP)
  GO:0048565 digestive tract development (P, IMP)
  GO:0006338 chromatin remodeling (P, IMP)
  GO:0007420 brain development (P, IMP)
  GO:0000122 negative regulation of transcription by RNA polymerase II (P, IMP)
  GO:0005524 ATP binding (F, IDA)
  GO:0045893 positive regulation of DNA-templated transcription (P, IDA)